Protein AF-0000000076985909 (afdb_homodimer)

Solvent-accessible surface area (backbone atoms only — not comparable to full-atom values): 60483 Å² total; per-residue (Å²): 131,78,73,65,60,57,54,54,50,49,49,48,48,51,49,50,48,49,51,49,45,43,64,64,43,37,60,53,48,48,43,60,68,65,44,55,66,66,71,68,70,67,50,68,49,54,50,56,46,47,65,67,46,55,80,47,46,66,40,36,75,70,34,42,27,47,76,43,48,79,86,57,86,84,45,70,52,49,67,40,28,26,24,49,37,30,37,44,70,62,96,73,33,43,33,20,27,54,47,96,72,29,57,70,41,79,42,61,35,24,80,62,72,45,80,42,58,71,84,54,58,65,68,44,53,38,37,37,39,32,56,46,44,52,39,35,35,39,41,35,21,32,33,45,94,94,39,62,36,40,35,44,33,40,38,33,35,32,44,42,53,52,46,32,36,40,41,39,41,37,40,40,33,72,43,93,52,67,45,60,31,40,40,48,60,61,36,57,74,76,24,87,71,47,45,79,44,79,42,78,43,80,46,91,90,38,80,40,54,28,36,39,33,41,33,66,48,83,50,96,86,51,36,31,30,36,14,35,25,29,49,63,77,60,60,58,47,76,31,49,47,63,30,66,42,74,47,83,40,47,34,13,51,31,70,47,83,38,84,81,43,71,66,54,49,51,52,32,43,49,49,11,45,50,52,40,46,55,58,68,61,39,58,69,67,56,56,50,47,54,30,26,50,52,29,40,58,64,55,63,41,48,76,47,53,56,77,47,54,28,85,89,50,85,36,48,55,61,52,42,50,49,50,44,52,39,40,22,32,23,35,39,53,78,61,27,70,86,53,52,65,71,58,47,52,50,34,51,53,34,48,43,46,48,74,35,28,28,68,56,72,39,47,82,77,30,66,79,59,56,77,76,38,53,43,70,68,51,42,52,49,30,39,38,41,46,53,46,25,43,40,72,29,41,24,50,64,18,34,68,27,22,26,62,21,42,51,52,49,50,56,28,27,52,43,10,26,24,32,55,91,74,30,40,30,34,48,45,50,72,87,72,46,72,54,34,35,35,40,37,51,44,74,75,30,79,79,20,26,34,33,41,33,36,45,55,44,96,75,37,31,46,35,36,34,40,28,38,73,42,69,83,67,63,36,31,35,28,39,34,64,30,81,58,79,70,40,75,56,38,78,50,80,42,80,40,65,41,34,39,40,44,62,78,59,37,28,32,38,39,28,64,45,66,67,57,53,62,52,42,32,73,40,52,68,60,82,43,76,41,72,46,71,54,55,56,65,42,62,48,22,16,29,74,67,41,37,56,70,51,87,63,47,73,66,46,59,51,45,48,54,49,49,52,51,50,48,51,52,50,50,47,49,51,50,49,49,52,55,56,51,55,59,57,57,71,74,103,132,77,72,66,59,57,55,54,50,49,48,47,50,50,49,49,49,50,52,49,44,44,63,63,44,38,61,53,48,49,43,59,67,64,44,55,65,65,73,67,71,66,49,69,49,54,49,56,46,48,65,67,45,55,79,46,47,65,39,37,73,69,32,43,26,48,77,44,49,79,85,57,85,82,43,70,52,50,66,40,28,26,25,48,36,31,36,43,70,60,97,71,33,44,32,18,28,54,47,97,71,29,57,69,41,79,42,62,34,24,78,62,73,44,80,44,59,70,85,54,58,63,69,44,52,36,38,36,40,31,54,48,45,51,39,35,37,38,40,36,22,32,33,46,93,95,36,64,37,40,36,43,35,39,39,32,37,31,43,44,53,52,44,31,37,41,41,39,39,37,40,38,33,75,43,93,52,67,44,62,31,39,41,49,62,60,36,58,73,75,24,86,72,45,45,79,42,81,43,78,42,80,46,92,89,36,82,40,56,26,37,39,34,38,33,66,48,85,52,97,85,50,36,31,31,36,15,36,25,27,49,62,75,61,60,57,46,78,32,50,46,62,31,65,43,73,47,82,39,46,34,14,51,32,71,47,82,39,84,81,42,73,67,55,50,51,52,30,42,50,51,11,46,50,51,39,47,55,58,69,60,39,56,67,66,58,54,50,48,54,30,27,49,52,28,38,59,64,53,63,39,48,75,46,52,54,75,46,54,28,86,90,50,86,38,49,53,61,52,40,51,49,50,44,55,40,40,22,32,23,34,41,54,80,61,27,69,85,55,53,66,71,57,45,52,49,34,51,52,33,48,43,46,49,74,37,29,27,67,57,72,38,48,80,74,30,65,79,61,56,78,76,39,53,44,69,68,51,42,50,50,29,39,38,43,45,53,47,26,43,41,71,29,42,24,48,64,18,35,68,27,22,26,61,20,43,51,52,47,51,55,27,27,51,44,8,26,24,31,55,91,73,32,39,30,34,48,46,51,72,87,72,44,73,54,34,36,36,40,37,52,44,75,77,29,78,79,19,27,35,32,42,34,34,46,55,45,96,76,38,31,47,34,35,34,41,28,37,73,43,68,82,69,63,36,32,35,27,38,34,64,32,81,57,79,70,40,76,58,37,76,52,79,41,79,40,63,41,34,40,40,42,62,78,60,38,29,31,38,37,27,63,45,64,68,59,54,62,51,41,33,73,39,51,67,60,81,43,78,44,71,47,72,55,53,57,66,43,62,47,24,15,29,73,66,40,35,56,70,52,87,64,48,73,63,46,58,51,46,48,54,48,49,52,51,49,48,50,51,49,49,48,48,50,50,49,48,52,55,55,50,56,59,56,55,73,73,102

Foldseek 3Di:
DVPCVVVVVVVVVVVVVVVVCCVVCVVVVCCVVVVPVPVPPPDLQNVLACVVCVVCVVCVVVLQKDKDWLVPQQAAFAKAFAQAWIFTPDPQTWIFGDDDQFRDHTDLFGDDKDKAFPPWDDKTKMWMCRQLQRKIKIWMWTDDPNDTKIKIKIWYQFQQARQKIKIKIKIFAQAQFKTKMFMDGCGCVVPPFKDWDWDWDQAPNDTFIKIWIWGWDDDPPWIKIKIKIKTDDDGMDMAGHRGMDMDMIMMGIDMDTHDDDPVVRVVRNVVRVVSRSVCVNDDVVVSSVLRSVVSNVLPQWDKAWDFFLAPPQDHDNQVSSLLSLLSSSKHQQLSHPPDDPVVNVVLQVLLQPQQWAAQDAACSPPPQLGDSNSDPVSSRSNSSVLVVNLCVRRRVSQCVNISSSSSLSNLCSNQVWTDDPFKIFRQHAQLPLQIKMWGWFRRNGPSWGKIKIWDQDPQQFIKIKIATDDDPAWKWKAFPLRPDQIDIHYRDIDIDFAKAFVVGDTGMMMGRDRVVSVVVSVVDDTDDMGGDDHDDPQVNQCGVPVGRPHPPPPVVVVVVVVVVVVVVVVVVVVVVCVVVVVVVVVVD/DVPCVVVVVVVVVVVVVVVVCCVVCVVVVCCVVVVPVPVCPPDLQNVLACVVCVVCVVCVVVLQKDKDWVVPQQAAFAKAFAQAWIFTPDPQTWIFGDDDQFRDHTDLFGQDKDKAFPPWDDKTKMWMCRQLQRKIKIWMWTDDPNDTKIKIKIWYQFQQARQKIKIKIKIFAQAQFKTKMFMDGCGCVVPPFKDWDWDWDQAPNDTFIKIWIWGWDDDPPWIKIKIKIKTDDDGMDMAGHRGMDMDMIMMGMDMDTHDDDPVVRVVRNVVSVVSSNVCVNDDVVVSSVLRSVVSNVLPQWDKAWDFFLAPPQDHDNQVSSLLSLLSSSKHQQLSHPPDDPVVNVVLQVLLQPQQWAAQDAACSPPPQLGDSNSDPVSSRSNSSVLVVNLCVRRRVSQCVNISSSSSLSNLCSNQVWTDDPFKIFRQHAQLPLQIKMWGWFRRNGPNWGKIKIWDQDPQQFIKIKIATDDDPAWKWKAFPLRPDQIDIHYRDIDIDFAKAFVVGDTGMMMGRDRVVSVVVSVVDDTDDMGGDDHDDPQVNQCTVPVGSPHPPPVVNVVVVVVVVVVVVVVVVVVVVCVVVVVVVVVVD

pLDDT: mean 88.29, std 13.83, range [25.58, 98.56]

Organism: Strigamia maritima (NCBI:txid126957)

Secondary structure (DSSP, 8-state):
--TTHHHHHHHHHHHHHHHHHHHHHHHHHHHHHH---------HHHHHHHHHHHHHHHHHHTTSEEEEETT-TTSPPPEEE-SSEEEE-SSS--EEEEETTEEEEEES-B---EEEETT---EEEEEEEETTTTEEEEEEEEEETTEEEEEEEEEEE-SSSTTEEEEEEEEEE-SSS-EEEEEE--BTTT-TT-EEEEEEEEETTEEEEEEEEEEEEE-SS-EEEEEEEEEPPPSEEEE-TTEEEEEEEEEEEEEEES---HHHHHHHHHHHHHHHHHHHHS-HHHHHHHHHHHHHHHTSSEEEE----STT---HHHHHHHHHHHHHTS--GGG-TTS-HHHHHHHHHHHT--TT---SS-GGG-GGG-----SHHHHHHHHHHHHHHHIIIIIHHHHTTTHHHHHHHHHHHHTTEEEETTEEEE---GGG--S-EEEEEEEEETTEEEEEEEEE-TTS-EEEEEEE-S-SS--EEEEGGG-SPPEE--SSPEEEE-EEEES---SEEEES-HHHHHHHHHH---SEEEEPPPPPHHHHHHHHHSSSSTT--HHHHHHHHHHHHHHHHHHHHHHHHHHHHHHHHTT-/--TTHHHHHHHHHHHHHHHHHHHHHHHHHHHHHH---------HHHHHHHHHHHHHHHHHHTTSEEEEETT-TTSPPPEEE-SSEEEE-SSS--EEEEETTEEEEEES-B---EEEETT---EEEEEEEETTTTEEEEEEEEEETTEEEEEEEEEEE-SSSTTEEEEEEEEEE-SSS-EEEEEE--BTTT-TT-EEEEEEEEETTEEEEEEEEEEEEE-SS-EEEEEEEEEPPPSEEEE-TTEEEEEEEEEEEEEEES---HHHHHHHHHHHHHHHHHHHHS-HHHHHHHHHHHHHHHTSSEEEE----STT---HHHHHHHHHHHHHTS--GGG-TTS-HHHHHHHHHHHT--TT---SS-GGG-GGG-----SHHHHHHHHHHHHHHHIIIIIHHHHTTTHHHHHHHHHHHHTTEEEETTEEEE---GGG--S-EEEEEEEEETTEEEEEEEEE-TTS-EEEEEEEEE-SS--EEEEGGG-SPPEE--SSPEEEE-EEEES---SEEEES-HHHHHHHHHH---SEEEEPPPPPHHHHHHHHHSSSS-S--HHHHHHHHHHHHHHHHHHHHHHHHHHHHHHHHTT-

Sequence (1176 aa):
MYCNNKSYRKAFFTLLIFLIIFFYLGPWFLRYTFNTATTFQIDPLERCLNNHLNVFLSDERNFDAYITKLDTKNGFLPYIGNGLIGFAVDADPALFVTSRRVLSTHVPFRPAVFVEVDGAGESASAVVMHYTSGVVHKFECVSKRRSSIDISISYYAHRILPSIYVQDIKIINPLGEDIDVDLSQSGAKYWPDATVAVHELHVNNIVQKVDLIYGTVKMQRENMAFSIAQTKVPKSLSVKAQSSNSLHIVTSVHFVEGNSNERVKEELTMAATMDLERALGVNYRKFREDHVKVWNQLWSPGVSISYSKAIDALNGDKINATLYYLLSNSRTLLAEVDLEEARRSQLIAQFNDPDKCYAGHHTLQASKLWSDLNTLDEILRVTSMWKLTLEKQGCHTMMQAGADGVLQAALLSFGAFKFSGHHLEFGMQPKDLHRDYLFRRISYGNSTHLNISVVVGEDNKAALYAVLDRSDRNYYACDGGCLDPPIQLSQEKVVLPVKRTDPPTAVLYITSNKQHMIELKDAIHFHEIVEAPAHEHHVIALHRHGHHFGGLPTIFWVSISFLVAVFHLFLFKLIYNEYCAYQGRYRMMYCNNKSYRKAFFTLLIFLIIFFYLGPWFLRYTFNTATTFQIDPLERCLNNHLNVFLSDERNFDAYITKLDTKNGFLPYIGNGLIGFAVDADPALFVTSRRVLSTHVPFRPAVFVEVDGAGESASAVVMHYTSGVVHKFECVSKRRSSIDISISYYAHRILPSIYVQDIKIINPLGEDIDVDLSQSGAKYWPDATVAVHELHVNNIVQKVDLIYGTVKMQRENMAFSIAQTKVPKSLSVKAQSSNSLHIVTSVHFVEGNSNERVKEELTMAATMDLERALGVNYRKFREDHVKVWNQLWSPGVSISYSKAIDALNGDKINATLYYLLSNSRTLLAEVDLEEARRSQLIAQFNDPDKCYAGHHTLQASKLWSDLNTLDEILRVTSMWKLTLEKQGCHTMMQAGADGVLQAALLSFGAFKFSGHHLEFGMQPKDLHRDYLFRRISYGNSTHLNISVVVGEDNKAALYAVLDRSDRNYYACDGGCLDPPIQLSQEKVVLPVKRTDPPTAVLYITSNKQHMIELKDAIHFHEIVEAPAHEHHVIALHRHGHHFGGLPTIFWVSISFLVAVFHLFLFKLIYNEYCAYQGRYRM

InterPro domains:
  IPR018795 Uncharacterized protein KIAA2013-like [PF10222] (6-582)
  IPR018795 Uncharacterized protein KIAA2013-like [PTHR31386] (6-581)

Structure (mmCIF, N/CA/C/O backbone):
data_AF-0000000076985909-model_v1
#
loop_
_entity.id
_entity.type
_entity.pdbx_description
1 polymer 'Uncharacterized protein'
#
loop_
_atom_site.group_PDB
_atom_site.id
_atom_site.type_symbol
_atom_site.label_atom_id
_atom_site.label_alt_id
_atom_site.label_comp_id
_atom_site.label_asym_id
_atom_site.label_entity_id
_atom_site.label_seq_id
_atom_site.pdbx_PDB_ins_code
_atom_site.Cartn_x
_atom_site.Cartn_y
_atom_site.Cartn_z
_atom_site.occupancy
_atom_site.B_iso_or_equiv
_atom_site.auth_seq_id
_atom_site.auth_comp_id
_atom_site.auth_asym_id
_atom_site.auth_atom_id
_atom_site.pdbx_PDB_model_num
ATOM 1 N N . MET A 1 1 ? -21.25 -65.812 56.094 1 26.28 1 MET A N 1
ATOM 2 C CA . MET A 1 1 ? -21.469 -65.438 54.688 1 26.28 1 MET A CA 1
ATOM 3 C C . MET A 1 1 ? -20.266 -64.688 54.156 1 26.28 1 MET A C 1
ATOM 5 O O . MET A 1 1 ? -20.359 -64.062 53.094 1 26.28 1 MET A O 1
ATOM 9 N N . TYR A 1 2 ? -19.188 -64.562 55 1 37.19 2 TYR A N 1
ATOM 10 C CA . TYR A 1 2 ? -17.906 -63.906 54.75 1 37.19 2 TYR A CA 1
ATOM 11 C C . TYR A 1 2 ? -17.094 -64.625 53.688 1 37.19 2 TYR A C 1
ATOM 13 O O . TYR A 1 2 ? -16.016 -64.188 53.312 1 37.19 2 TYR A O 1
ATOM 21 N N . CYS A 1 3 ? -17.422 -65.938 53.469 1 40.62 3 CYS A N 1
ATOM 22 C CA . CYS A 1 3 ? -16.5 -66.812 52.75 1 40.62 3 CYS A CA 1
ATOM 23 C C . CYS A 1 3 ? -16.5 -66.5 51.281 1 40.62 3 CYS A C 1
ATOM 25 O O . CYS A 1 3 ? -15.656 -67 50.531 1 40.62 3 CYS A O 1
ATOM 27 N N . ASN A 1 4 ? -17.672 -66.125 50.688 1 42.91 4 ASN A N 1
ATOM 28 C CA . ASN A 1 4 ? -17.859 -66.125 49.25 1 42.91 4 ASN A CA 1
ATOM 29 C C . ASN A 1 4 ? -17.188 -64.938 48.562 1 42.91 4 ASN A C 1
ATOM 31 O O . ASN A 1 4 ? -17.391 -64.688 47.375 1 42.91 4 ASN A O 1
ATOM 35 N N . ASN A 1 5 ? -16.734 -63.938 49.438 1 48.22 5 ASN A N 1
ATOM 36 C CA . ASN A 1 5 ? -16.266 -62.688 48.844 1 48.22 5 ASN A CA 1
ATOM 37 C C . ASN A 1 5 ? -14.898 -62.875 48.188 1 48.22 5 ASN A C 1
ATOM 39 O O . ASN A 1 5 ? -14.43 -62 47.469 1 48.22 5 ASN A O 1
ATOM 43 N N . LYS A 1 6 ? -14.148 -64.062 48.625 1 56.69 6 LYS A N 1
ATOM 44 C CA . LYS A 1 6 ? -12.805 -64.312 48.094 1 56.69 6 LYS A CA 1
ATOM 45 C C . LYS A 1 6 ? -12.867 -64.75 46.625 1 56.69 6 LYS A C 1
ATOM 47 O O . LYS A 1 6 ? -11.977 -64.375 45.844 1 56.69 6 LYS A O 1
ATOM 52 N N . SER A 1 7 ? -14.031 -65.375 46.406 1 57.41 7 SER A N 1
ATOM 53 C CA . SER A 1 7 ? -14.133 -65.938 45.062 1 57.41 7 SER A CA 1
ATOM 54 C C . SER A 1 7 ? -14.352 -64.875 44.031 1 57.41 7 SER A C 1
ATOM 56 O O . SER A 1 7 ? -13.773 -64.938 42.938 1 57.41 7 SER A O 1
ATOM 58 N N . TYR A 1 8 ? -15.102 -63.875 44.469 1 61.75 8 TYR A N 1
ATOM 59 C CA . TYR A 1 8 ? -15.43 -62.812 43.5 1 61.75 8 TYR A CA 1
ATOM 60 C C . TYR A 1 8 ? -14.219 -61.938 43.25 1 61.75 8 TYR A C 1
ATOM 62 O O . TYR A 1 8 ? -13.992 -61.469 42.125 1 61.75 8 TYR A O 1
ATOM 70 N N . ARG A 1 9 ? -13.352 -61.719 44.312 1 60.72 9 ARG A N 1
ATOM 71 C CA . ARG A 1 9 ? -12.141 -60.906 44.156 1 60.72 9 ARG A CA 1
ATOM 72 C C . ARG A 1 9 ? -11.117 -61.625 43.281 1 60.72 9 ARG A C 1
ATOM 74 O O . ARG A 1 9 ? -10.484 -60.969 42.438 1 60.72 9 ARG A O 1
ATOM 81 N N . LYS A 1 10 ? -10.992 -63 43.625 1 64.69 10 LYS A N 1
ATOM 82 C CA . LYS A 1 10 ? -10.055 -63.781 42.812 1 64.69 10 LYS A CA 1
ATOM 83 C C . LYS A 1 10 ? -10.492 -63.844 41.375 1 64.69 10 LYS A C 1
ATOM 85 O O . LYS A 1 10 ? -9.664 -63.75 40.469 1 64.69 10 LYS A O 1
ATOM 90 N N . ALA A 1 11 ? -11.844 -64 41.25 1 66.19 11 ALA A N 1
ATOM 91 C CA . ALA A 1 11 ? -12.398 -64 39.906 1 66.19 11 ALA A CA 1
ATOM 92 C C . ALA A 1 11 ? -12.203 -62.656 39.219 1 66.19 11 ALA A C 1
ATOM 94 O O . ALA A 1 11 ? -11.859 -62.594 38.031 1 66.19 11 ALA A O 1
ATOM 95 N N . PHE A 1 12 ? -12.383 -61.656 40.062 1 69 12 PHE A N 1
ATOM 96 C CA . PHE A 1 12 ? -12.164 -60.312 39.562 1 69 12 PHE A CA 1
ATOM 97 C C . PHE A 1 12 ? -10.703 -60.094 39.188 1 69 12 PHE A C 1
ATOM 99 O O . PHE A 1 12 ? -10.398 -59.531 38.125 1 69 12 PHE A O 1
ATOM 106 N N . PHE A 1 13 ? -9.805 -60.625 40.062 1 72.38 13 PHE A N 1
ATOM 107 C CA . PHE A 1 13 ? -8.375 -60.5 39.812 1 72.38 13 PHE A CA 1
ATOM 108 C C . PHE A 1 13 ? -7.934 -61.344 38.625 1 72.38 13 PHE A C 1
ATOM 110 O O . PHE A 1 13 ? -7.121 -60.906 37.812 1 72.38 13 PHE A O 1
ATOM 117 N N . THR A 1 14 ? -8.484 -62.562 38.531 1 73.75 14 THR A N 1
ATOM 118 C CA . THR A 1 14 ? -8.18 -63.438 37.406 1 73.75 14 THR A CA 1
ATOM 119 C C . THR A 1 14 ? -8.719 -62.844 36.094 1 73.75 14 THR A C 1
ATOM 121 O O . THR A 1 14 ? -8.062 -62.906 35.062 1 73.75 14 THR A O 1
ATOM 124 N N . LEU A 1 15 ? -9.945 -62.25 36.188 1 70.75 15 LEU A N 1
ATOM 125 C CA . LEU A 1 15 ? -10.523 -61.562 35.031 1 70.75 15 LEU A CA 1
ATOM 126 C C . LEU A 1 15 ? -9.711 -60.344 34.656 1 70.75 15 LEU A C 1
ATOM 128 O O . LEU A 1 15 ? -9.484 -60.094 33.469 1 70.75 15 LEU A O 1
ATOM 132 N N . LEU A 1 16 ? -9.234 -59.656 35.719 1 70.12 16 LEU A N 1
ATOM 133 C CA . LEU A 1 16 ? -8.383 -58.469 35.5 1 70.12 16 LEU A CA 1
ATOM 134 C C . LEU A 1 16 ? -7.062 -58.875 34.844 1 70.12 16 LEU A C 1
ATOM 136 O O . LEU A 1 16 ? -6.586 -58.219 33.938 1 70.12 16 LEU A O 1
ATOM 140 N N . ILE A 1 17 ? -6.453 -60.031 35.312 1 71.62 17 ILE A N 1
ATOM 141 C CA . ILE A 1 17 ? -5.211 -60.531 34.75 1 71.62 17 ILE A CA 1
ATOM 142 C C . ILE A 1 17 ? -5.449 -61 33.312 1 71.62 17 ILE A C 1
ATOM 144 O O . ILE A 1 17 ? -4.637 -60.75 32.438 1 71.62 17 ILE A O 1
ATOM 148 N N . PHE A 1 18 ? -6.57 -61.688 33.062 1 70.69 18 PHE A N 1
ATOM 149 C CA . PHE A 1 18 ? -6.93 -62.156 31.719 1 70.69 18 PHE A CA 1
ATOM 150 C C . PHE A 1 18 ? -7.133 -60.969 30.766 1 70.69 18 PHE A C 1
ATOM 152 O O . PHE A 1 18 ? -6.688 -61 29.625 1 70.69 18 PHE A O 1
ATOM 159 N N . LEU A 1 19 ? -7.789 -59.906 31.234 1 67.75 19 LEU A N 1
ATOM 160 C CA . LEU A 1 19 ? -8.008 -58.719 30.438 1 67.75 19 LEU A CA 1
ATOM 161 C C . LEU A 1 19 ? -6.684 -58 30.156 1 67.75 19 LEU A C 1
ATOM 163 O O . LEU A 1 19 ? -6.465 -57.5 29.047 1 67.75 19 LEU A O 1
ATOM 167 N N . ILE A 1 20 ? -5.766 -58.031 31.172 1 68.12 20 ILE A N 1
ATOM 168 C CA . ILE A 1 20 ? -4.438 -57.438 31.016 1 68.12 20 ILE A CA 1
ATOM 169 C C . ILE A 1 20 ? -3.627 -58.281 30.016 1 68.12 20 ILE A C 1
ATOM 171 O O . ILE A 1 20 ? -2.967 -57.719 29.141 1 68.12 20 ILE A O 1
ATOM 175 N N . ILE A 1 21 ? -3.635 -59.594 30.156 1 69 21 ILE A N 1
ATOM 176 C CA . ILE A 1 21 ? -2.939 -60.5 29.234 1 69 21 ILE A CA 1
ATOM 177 C C . ILE A 1 21 ? -3.521 -60.344 27.828 1 69 21 ILE A C 1
ATOM 179 O O . ILE A 1 21 ? -2.779 -60.25 26.859 1 69 21 ILE A O 1
ATOM 183 N N . PHE A 1 22 ? -4.82 -60.344 27.719 1 66.38 22 PHE A N 1
ATOM 184 C CA . PHE A 1 22 ? -5.496 -60.156 26.438 1 66.38 22 PHE A CA 1
ATOM 185 C C . PHE A 1 22 ? -5.152 -58.812 25.812 1 66.38 22 PHE A C 1
ATOM 187 O O . PHE A 1 22 ? -4.965 -58.688 24.609 1 66.38 22 PHE A O 1
ATOM 194 N N . PHE A 1 23 ? -5.109 -57.781 26.656 1 63.06 23 PHE A N 1
ATOM 195 C CA . PHE A 1 23 ? -4.746 -56.438 26.203 1 63.06 23 PHE A CA 1
ATOM 196 C C . PHE A 1 23 ? -3.285 -56.406 25.766 1 63.06 23 PHE A C 1
ATOM 198 O O . PHE A 1 23 ? -2.945 -55.75 24.781 1 63.06 23 PHE A O 1
ATOM 205 N N . TYR A 1 24 ? -2.381 -57.094 26.547 1 61.09 24 TYR A N 1
ATOM 206 C CA . TYR A 1 24 ? -0.959 -57.094 26.219 1 61.09 24 TYR A CA 1
ATOM 207 C C . TYR A 1 24 ? -0.648 -58.094 25.125 1 61.09 24 TYR A C 1
ATOM 209 O O . TYR A 1 24 ? 0.183 -57.844 24.25 1 61.09 24 TYR A O 1
ATOM 217 N N . LEU A 1 25 ? -1.228 -59.312 25.234 1 60.12 25 LEU A N 1
ATOM 218 C CA . LEU A 1 25 ? -0.905 -60.375 24.266 1 60.12 25 LEU A CA 1
ATOM 219 C C . LEU A 1 25 ? -1.84 -60.312 23.062 1 60.12 25 LEU A C 1
ATOM 221 O O . LEU A 1 25 ? -1.594 -60.969 22.047 1 60.12 25 LEU A O 1
ATOM 225 N N . GLY A 1 26 ? -3.02 -59.688 23.203 1 57.09 26 GLY A N 1
ATOM 226 C CA . GLY A 1 26 ? -3.992 -59.531 22.141 1 57.09 26 GLY A CA 1
ATOM 227 C C . GLY A 1 26 ? -3.393 -59 20.844 1 57.09 26 GLY A C 1
ATOM 228 O O . GLY A 1 26 ? -3.516 -59.625 19.797 1 57.09 26 GLY A O 1
ATOM 229 N N . PRO A 1 27 ? -2.744 -57.812 21.031 1 59.5 27 PRO A N 1
ATOM 230 C CA . PRO A 1 27 ? -2.148 -57.281 19.797 1 59.5 27 PRO A CA 1
ATOM 231 C C . PRO A 1 27 ? -1.062 -58.219 19.25 1 59.5 27 PRO A C 1
ATOM 233 O O . PRO A 1 27 ? -0.943 -58.375 18.031 1 59.5 27 PRO A O 1
ATOM 236 N N . TRP A 1 28 ? -0.291 -58.875 20.094 1 55.84 28 TRP A N 1
ATOM 237 C CA . TRP A 1 28 ? 0.735 -59.812 19.656 1 55.84 28 TRP A CA 1
ATOM 238 C C . TRP A 1 28 ? 0.107 -61.031 19 1 55.84 28 TRP A C 1
ATOM 240 O O . TRP A 1 28 ? 0.572 -61.469 17.953 1 55.84 28 TRP A O 1
ATOM 250 N N . PHE A 1 29 ? -0.969 -61.594 19.562 1 55.69 29 PHE A N 1
ATOM 251 C CA . PHE A 1 29 ? -1.668 -62.75 19 1 55.69 29 PHE A CA 1
ATOM 252 C C . PHE A 1 29 ? -2.355 -62.375 17.688 1 55.69 29 PHE A C 1
ATOM 254 O O . PHE A 1 29 ? -2.316 -63.125 16.719 1 55.69 29 PHE A O 1
ATOM 261 N N . LEU A 1 30 ? -2.992 -61.219 17.656 1 55.16 30 LEU A N 1
ATOM 262 C CA . LEU A 1 30 ? -3.596 -60.781 16.391 1 55.16 30 LEU A CA 1
ATOM 263 C C . LEU A 1 30 ? -2.529 -60.531 15.336 1 55.16 30 LEU A C 1
ATOM 265 O O . LEU A 1 30 ? -2.717 -60.875 14.164 1 55.16 30 LEU A O 1
ATOM 269 N N . ARG A 1 31 ? -1.439 -59.875 15.711 1 56.53 31 ARG A N 1
ATOM 270 C CA . ARG A 1 31 ? -0.327 -59.719 14.781 1 56.53 31 ARG A CA 1
ATOM 271 C C . ARG A 1 31 ? 0.202 -61.094 14.328 1 56.53 31 ARG A C 1
ATOM 273 O O . ARG A 1 31 ? 0.543 -61.25 13.156 1 56.53 31 ARG A O 1
ATOM 280 N N . TYR A 1 32 ? 0.362 -61.938 15.391 1 50.69 32 TYR A N 1
ATOM 281 C CA . TYR A 1 32 ? 0.915 -63.25 15.102 1 50.69 32 TYR A CA 1
ATOM 282 C C . TYR A 1 32 ? -0.017 -64.062 14.195 1 50.69 32 TYR A C 1
ATOM 284 O O . TYR A 1 32 ? 0.438 -64.75 13.273 1 50.69 32 TYR A O 1
ATOM 292 N N . THR A 1 33 ? -1.309 -64.188 14.539 1 49.94 33 THR A N 1
ATOM 293 C CA . THR A 1 33 ? -2.248 -64.938 13.711 1 49.94 33 THR A CA 1
ATOM 294 C C . THR A 1 33 ? -2.521 -64.188 12.406 1 49.94 33 THR A C 1
ATOM 296 O O . THR A 1 33 ? -2.719 -64.812 11.359 1 49.94 33 THR A O 1
ATOM 299 N N . PHE A 1 34 ? -2.834 -62.906 12.609 1 48.44 34 PHE A N 1
ATOM 300 C CA . PHE A 1 34 ? -3.18 -62.188 11.398 1 48.44 34 PHE A CA 1
ATOM 301 C C . PHE A 1 34 ? -1.927 -61.656 10.695 1 48.44 34 PHE A C 1
ATOM 303 O O . PHE A 1 34 ? -2.014 -61.031 9.641 1 48.44 34 PHE A O 1
ATOM 310 N N . ASN A 1 35 ? -0.834 -61.625 11.469 1 42.12 35 ASN A N 1
ATOM 311 C CA . ASN A 1 35 ? 0.361 -61.25 10.711 1 42.12 35 ASN A CA 1
ATOM 312 C C . ASN A 1 35 ? 0.741 -62.344 9.711 1 42.12 35 ASN A C 1
ATOM 314 O O . ASN A 1 35 ? 1.762 -63 9.883 1 42.12 35 ASN A O 1
ATOM 318 N N . THR A 1 36 ? -0.24 -63.344 9.508 1 38.94 36 THR A N 1
ATOM 319 C CA . THR A 1 36 ? 0.196 -64.062 8.305 1 38.94 36 THR A CA 1
ATOM 320 C C . THR A 1 36 ? 0.809 -63.062 7.305 1 38.94 36 THR A C 1
ATOM 322 O O . THR A 1 36 ? 0.158 -62.125 6.887 1 38.94 36 THR A O 1
ATOM 325 N N . ALA A 1 37 ? 1.99 -62.844 7.449 1 42.06 37 ALA A N 1
ATOM 326 C CA . ALA A 1 37 ? 2.816 -62.25 6.402 1 42.06 37 ALA A CA 1
ATOM 327 C C . ALA A 1 37 ? 2.373 -62.719 5.02 1 42.06 37 ALA A C 1
ATOM 329 O O . ALA A 1 37 ? 2.572 -63.875 4.656 1 42.06 37 ALA A O 1
ATOM 330 N N . THR A 1 38 ? 1.118 -62.656 4.688 1 37.47 38 THR A N 1
ATOM 331 C CA . THR A 1 38 ? 1.056 -62.812 3.234 1 37.47 38 THR A CA 1
ATOM 332 C C . THR A 1 38 ? 2.334 -62.281 2.588 1 37.47 38 THR A C 1
ATOM 334 O O . THR A 1 38 ? 2.734 -61.125 2.824 1 37.47 38 THR A O 1
ATOM 337 N N . THR A 1 39 ? 3.375 -63 2.639 1 39.06 39 THR A N 1
ATOM 338 C CA . THR A 1 39 ? 4.367 -62.719 1.616 1 39.06 39 THR A CA 1
ATOM 339 C C . THR A 1 39 ? 3.719 -62.031 0.415 1 39.06 39 THR A C 1
ATOM 341 O O . THR A 1 39 ? 2.955 -62.656 -0.322 1 39.06 39 THR A O 1
ATOM 344 N N . PHE A 1 40 ? 3.074 -61 0.534 1 41.47 40 PHE A N 1
ATOM 345 C CA . PHE A 1 40 ? 2.615 -60.219 -0.615 1 41.47 40 PHE A CA 1
ATOM 346 C C . PHE A 1 40 ? 3.549 -60.406 -1.804 1 41.47 40 PHE A C 1
ATOM 348 O O . PHE A 1 40 ? 4.711 -60 -1.761 1 41.47 40 PHE A O 1
ATOM 355 N N . GLN A 1 41 ? 3.73 -61.562 -2.34 1 47.81 41 GLN A N 1
ATOM 356 C CA . GLN A 1 41 ? 4.27 -61.594 -3.697 1 47.81 41 GLN A CA 1
ATOM 357 C C . GLN A 1 41 ? 3.914 -60.281 -4.441 1 47.81 41 GLN A C 1
ATOM 359 O O . GLN A 1 41 ? 2.74 -60.031 -4.711 1 47.81 41 GLN A O 1
ATOM 364 N N . ILE A 1 42 ? 4.621 -59.344 -4.195 1 59.22 42 ILE A N 1
ATOM 365 C CA . ILE A 1 42 ? 4.426 -58.125 -4.957 1 59.22 42 ILE A CA 1
ATOM 366 C C . ILE A 1 42 ? 4.105 -58.469 -6.414 1 59.22 42 ILE A C 1
ATOM 368 O O . ILE A 1 42 ? 4.859 -59.188 -7.07 1 59.22 42 ILE A O 1
ATOM 372 N N . ASP A 1 43 ? 2.883 -58.375 -6.805 1 75 43 ASP A N 1
ATOM 373 C CA . ASP A 1 43 ? 2.465 -58.5 -8.195 1 75 43 ASP A CA 1
ATOM 374 C C . ASP A 1 43 ? 3.533 -57.938 -9.133 1 75 43 ASP A C 1
ATOM 376 O O . ASP A 1 43 ? 4.164 -56.906 -8.828 1 75 43 ASP A O 1
ATOM 380 N N . PRO A 1 44 ? 4.074 -58.844 -9.938 1 80.69 44 PRO A N 1
ATOM 381 C CA . PRO A 1 44 ? 5.113 -58.375 -10.875 1 80.69 44 PRO A CA 1
ATOM 382 C C . PRO A 1 44 ? 4.805 -57.031 -11.492 1 80.69 44 PRO A C 1
ATOM 384 O O . PRO A 1 44 ? 5.719 -56.219 -11.727 1 80.69 44 PRO A O 1
ATOM 387 N N . LEU A 1 45 ? 3.609 -56.781 -11.711 1 86.75 45 LEU A N 1
ATOM 388 C CA . LEU A 1 45 ? 3.23 -55.469 -12.281 1 86.75 45 LEU A CA 1
ATOM 389 C C . LEU A 1 45 ? 3.502 -54.344 -11.297 1 86.75 45 LEU A C 1
ATOM 391 O O . LEU A 1 45 ? 3.971 -53.281 -11.688 1 86.75 45 LEU A O 1
ATOM 395 N N . GLU A 1 46 ? 3.264 -54.625 -10.062 1 86.19 46 GLU A N 1
ATOM 396 C CA . GLU A 1 46 ? 3.51 -53.625 -9.039 1 86.19 46 GLU A CA 1
ATOM 397 C C . GLU A 1 46 ? 5.008 -53.375 -8.844 1 86.19 46 GLU A C 1
ATOM 399 O O . GLU A 1 46 ? 5.434 -52.25 -8.57 1 86.19 46 GLU A O 1
ATOM 404 N N . ARG A 1 47 ? 5.691 -54.375 -8.961 1 87.62 47 ARG A N 1
ATOM 405 C CA . ARG A 1 47 ? 7.141 -54.219 -8.852 1 87.62 47 ARG A CA 1
ATOM 406 C C . ARG A 1 47 ? 7.695 -53.375 -10 1 87.62 47 ARG A C 1
ATOM 408 O O . ARG A 1 47 ? 8.562 -52.531 -9.789 1 87.62 47 ARG A O 1
ATOM 415 N N . CYS A 1 48 ? 7.234 -53.688 -11.211 1 89.88 48 CYS A N 1
ATOM 416 C CA . CYS A 1 48 ? 7.629 -52.906 -12.367 1 89.88 48 CYS A CA 1
ATOM 417 C C . CYS A 1 48 ? 7.309 -51.406 -12.156 1 89.88 48 CYS A C 1
ATOM 419 O O . CYS A 1 48 ? 8.156 -50.562 -12.391 1 89.88 48 CYS A O 1
ATOM 421 N N . LEU A 1 49 ? 6.16 -51.188 -11.695 1 91.88 49 LEU A N 1
ATOM 422 C CA . LEU A 1 49 ? 5.719 -49.812 -11.492 1 91.88 49 LEU A CA 1
ATOM 423 C C . LEU A 1 49 ? 6.531 -49.156 -10.391 1 91.88 49 LEU A C 1
ATOM 425 O O . LEU A 1 49 ? 6.949 -48 -10.539 1 91.88 49 LEU A O 1
ATOM 429 N N . ASN A 1 50 ? 6.801 -49.781 -9.328 1 91.5 50 ASN A N 1
ATOM 430 C CA . ASN A 1 50 ? 7.543 -49.219 -8.203 1 91.5 50 ASN A CA 1
ATOM 431 C C . ASN A 1 50 ? 8.984 -48.906 -8.586 1 91.5 50 ASN A C 1
ATOM 433 O O . ASN A 1 50 ? 9.57 -47.969 -8.07 1 91.5 50 ASN A O 1
ATOM 437 N N . ASN A 1 51 ? 9.477 -49.656 -9.492 1 91.62 51 ASN A N 1
ATOM 438 C CA . ASN A 1 51 ? 10.836 -49.406 -9.953 1 91.62 51 ASN A CA 1
ATOM 439 C C . ASN A 1 51 ? 10.938 -48.031 -10.617 1 91.62 51 ASN A C 1
ATOM 441 O O . ASN A 1 51 ? 11.953 -47.344 -10.492 1 91.62 51 ASN A O 1
ATOM 445 N N . HIS A 1 52 ? 9.922 -47.688 -11.328 1 93.06 52 HIS A N 1
ATOM 446 C CA . HIS A 1 52 ? 9.898 -46.375 -11.977 1 93.06 52 HIS A CA 1
ATOM 447 C C . HIS A 1 52 ? 9.609 -45.281 -10.977 1 93.06 52 HIS A C 1
ATOM 449 O O . HIS A 1 52 ? 10.156 -44.156 -11.078 1 93.06 52 HIS A O 1
ATOM 455 N N . LEU A 1 53 ? 8.836 -45.531 -10.008 1 95.06 53 LEU A N 1
ATOM 456 C CA . LEU A 1 53 ? 8.328 -44.531 -9.102 1 95.06 53 LEU A CA 1
ATOM 457 C C . LEU A 1 53 ? 9.32 -44.25 -7.984 1 95.06 53 LEU A C 1
ATOM 459 O O . LEU A 1 53 ? 9.258 -43.188 -7.34 1 95.06 53 LEU A O 1
ATOM 463 N N . ASN A 1 54 ? 10.258 -45.062 -7.75 1 94.25 54 ASN A N 1
ATOM 464 C CA . ASN A 1 54 ? 11.195 -44.969 -6.633 1 94.25 54 ASN A CA 1
ATOM 465 C C . ASN A 1 54 ? 12 -43.688 -6.684 1 94.25 54 ASN A C 1
ATOM 467 O O . ASN A 1 54 ? 12.305 -43.094 -5.645 1 94.25 54 ASN A O 1
ATOM 471 N N . VAL A 1 55 ? 12.305 -43.281 -7.855 1 94.5 55 VAL A N 1
ATOM 472 C CA . VAL A 1 55 ? 13.148 -42.094 -8.008 1 94.5 55 VAL A CA 1
ATOM 473 C C . VAL A 1 55 ? 12.383 -40.844 -7.594 1 94.5 55 VAL A C 1
ATOM 475 O O . VAL A 1 55 ? 12.977 -39.812 -7.262 1 94.5 55 VAL A O 1
ATOM 478 N N . PHE A 1 56 ? 11.047 -40.938 -7.551 1 96.62 56 PHE A N 1
ATOM 479 C CA . PHE A 1 56 ? 10.234 -39.75 -7.285 1 96.62 56 PHE A CA 1
ATOM 480 C C . PHE A 1 56 ? 9.695 -39.781 -5.863 1 96.62 56 PHE A C 1
ATOM 482 O O . PHE A 1 56 ? 9.039 -38.812 -5.426 1 96.62 56 PHE A O 1
ATOM 489 N N . LEU A 1 57 ? 9.922 -40.812 -5.129 1 95.38 57 LEU A N 1
ATOM 490 C CA . LEU A 1 57 ? 9.312 -41 -3.812 1 95.38 57 LEU A CA 1
ATOM 491 C C . LEU A 1 57 ? 9.812 -39.938 -2.836 1 95.38 57 LEU A C 1
ATOM 493 O O . LEU A 1 57 ? 9.055 -39.438 -2.008 1 95.38 57 LEU A O 1
ATOM 497 N N . SER A 1 58 ? 11.094 -39.688 -2.934 1 95.25 58 SER A N 1
ATOM 498 C CA . SER A 1 58 ? 11.641 -38.656 -2.068 1 95.25 58 SER A CA 1
ATOM 499 C C . SER A 1 58 ? 10.977 -37.281 -2.332 1 95.25 58 SER A C 1
ATOM 501 O O . SER A 1 58 ? 10.625 -36.562 -1.396 1 95.25 58 SER A O 1
ATOM 503 N N . ASP A 1 59 ? 10.82 -36.938 -3.564 1 96.31 59 ASP A N 1
ATOM 504 C CA . ASP A 1 59 ? 10.18 -35.656 -3.941 1 96.31 59 ASP A CA 1
ATOM 505 C C . ASP A 1 59 ? 8.703 -35.656 -3.539 1 96.31 59 ASP A C 1
ATOM 507 O O . ASP A 1 59 ? 8.156 -34.625 -3.189 1 96.31 59 ASP A O 1
ATOM 511 N N . GLU A 1 60 ? 8.062 -36.812 -3.611 1 95.81 60 GLU A N 1
ATOM 512 C CA . GLU A 1 60 ? 6.672 -36.875 -3.182 1 95.81 60 GLU A CA 1
ATOM 513 C C . GLU A 1 60 ? 6.543 -36.625 -1.682 1 95.81 60 GLU A C 1
ATOM 515 O O . GLU A 1 60 ? 5.613 -35.969 -1.237 1 95.81 60 GLU A O 1
ATOM 520 N N . ARG A 1 61 ? 7.504 -37.156 -0.943 1 93.81 61 ARG A N 1
ATOM 521 C CA . ARG A 1 61 ? 7.496 -36.969 0.505 1 93.81 61 ARG A CA 1
ATOM 522 C C . ARG A 1 61 ? 7.695 -35.5 0.873 1 93.81 61 ARG A C 1
ATOM 524 O O . ARG A 1 61 ? 7.129 -35 1.857 1 93.81 61 ARG A O 1
ATOM 531 N N . ASN A 1 62 ? 8.391 -34.812 0.075 1 93.94 62 ASN A N 1
ATOM 532 C CA . ASN A 1 62 ? 8.648 -33.406 0.318 1 93.94 62 ASN A CA 1
ATOM 533 C C . ASN A 1 62 ? 7.609 -32.531 -0.379 1 93.94 62 ASN A C 1
ATOM 535 O O . ASN A 1 62 ? 7.758 -31.297 -0.419 1 93.94 62 ASN A O 1
ATOM 539 N N . PHE A 1 63 ? 6.605 -33.156 -0.975 1 95.56 63 PHE A N 1
ATOM 540 C CA . PHE A 1 63 ? 5.5 -32.5 -1.651 1 95.56 63 PHE A CA 1
ATOM 541 C C . PHE A 1 63 ? 5.984 -31.75 -2.895 1 95.56 63 PHE A C 1
ATOM 543 O O . PHE A 1 63 ? 5.41 -30.734 -3.289 1 95.56 63 PHE A O 1
ATOM 550 N N . ASP A 1 64 ? 7.086 -32.188 -3.473 1 96.5 64 ASP A N 1
ATOM 551 C CA . ASP A 1 64 ? 7.605 -31.609 -4.707 1 96.5 64 ASP A CA 1
ATOM 552 C C . ASP A 1 64 ? 7.16 -32.438 -5.926 1 96.5 64 ASP A C 1
ATOM 554 O O . ASP A 1 64 ? 7.555 -32.125 -7.055 1 96.5 64 ASP A O 1
ATOM 558 N N . ALA A 1 65 ? 6.422 -33.438 -5.652 1 97.38 65 ALA A N 1
ATOM 559 C CA . ALA A 1 65 ? 5.801 -34.25 -6.691 1 97.38 65 ALA A CA 1
ATOM 560 C C . ALA A 1 65 ? 4.477 -34.844 -6.215 1 97.38 65 ALA A C 1
ATOM 562 O O . ALA A 1 65 ? 4.199 -34.875 -5.012 1 97.38 65 ALA A O 1
ATOM 563 N N . TYR A 1 66 ? 3.678 -35.219 -7.125 1 96.5 66 TYR A N 1
ATOM 564 C CA . TYR A 1 66 ? 2.412 -35.875 -6.84 1 96.5 66 TYR A CA 1
ATOM 565 C C . TYR A 1 66 ? 2.264 -37.125 -7.676 1 96.5 66 TYR A C 1
ATOM 567 O O . TYR A 1 66 ? 2.385 -37.094 -8.898 1 96.5 66 TYR A O 1
ATOM 575 N N . ILE A 1 67 ? 2.096 -38.25 -7.023 1 95.56 67 ILE A N 1
ATOM 576 C CA . ILE A 1 67 ? 1.958 -39.562 -7.691 1 95.56 67 ILE A CA 1
ATOM 577 C C . ILE A 1 67 ? 0.528 -40.062 -7.539 1 95.56 67 ILE A C 1
ATOM 579 O O . ILE A 1 67 ? -0.006 -40.094 -6.43 1 95.56 67 ILE A O 1
ATOM 583 N N . THR A 1 68 ? -0.063 -40.312 -8.578 1 92.06 68 THR A N 1
ATOM 584 C CA . THR A 1 68 ? -1.417 -40.844 -8.539 1 92.06 68 THR A CA 1
ATOM 585 C C . THR A 1 68 ? -1.516 -42.125 -9.367 1 92.06 68 THR A C 1
ATOM 587 O O . THR A 1 68 ? -0.973 -42.188 -10.469 1 92.06 68 THR A O 1
ATOM 590 N N . LYS A 1 69 ? -2.121 -43.062 -8.688 1 83.31 69 LYS A N 1
ATOM 591 C CA . LYS A 1 69 ? -2.42 -44.281 -9.438 1 83.31 69 LYS A CA 1
ATOM 592 C C . LYS A 1 69 ? -3.787 -44.188 -10.109 1 83.31 69 LYS A C 1
ATOM 594 O O . LYS A 1 69 ? -4.703 -43.562 -9.578 1 83.31 69 LYS A O 1
ATOM 599 N N . LEU A 1 70 ? -3.885 -44.188 -11.43 1 65.06 70 LEU A N 1
ATOM 600 C CA . LEU A 1 70 ? -5.031 -43.906 -12.297 1 65.06 70 LEU A CA 1
ATOM 601 C C . LEU A 1 70 ? -6.312 -44.469 -11.68 1 65.06 70 LEU A C 1
ATOM 603 O O . LEU A 1 70 ? -7.402 -43.938 -11.945 1 65.06 70 LEU A O 1
ATOM 607 N N . ASP A 1 71 ? -6.281 -45.344 -10.711 1 61.53 71 ASP A N 1
ATOM 608 C CA . ASP A 1 71 ? -7.535 -45.844 -10.164 1 61.53 71 ASP A CA 1
ATOM 609 C C . ASP A 1 71 ? -8.039 -44.938 -9.039 1 61.53 71 ASP A C 1
ATOM 611 O O . ASP A 1 71 ? -9.148 -45.156 -8.539 1 61.53 71 ASP A O 1
ATOM 615 N N . THR A 1 72 ? -7.254 -43.938 -8.758 1 62.06 72 THR A N 1
ATOM 616 C CA . THR A 1 72 ? -7.672 -43.125 -7.613 1 62.06 72 THR A CA 1
ATOM 617 C C . THR A 1 72 ? -8.406 -41.875 -8.078 1 62.06 72 THR A C 1
ATOM 619 O O . THR A 1 72 ? -7.867 -41.062 -8.859 1 62.06 72 THR A O 1
ATOM 622 N N . LYS A 1 73 ? -9.766 -41.656 -7.949 1 64.19 73 LYS A N 1
ATOM 623 C CA . LYS A 1 73 ? -10.664 -40.625 -8.438 1 64.19 73 LYS A CA 1
ATOM 624 C C . LYS A 1 73 ? -10.469 -39.312 -7.66 1 64.19 73 LYS A C 1
ATOM 626 O O . LYS A 1 73 ? -10.695 -38.219 -8.195 1 64.19 73 LYS A O 1
ATOM 631 N N . ASN A 1 74 ? -9.781 -39.25 -6.578 1 75.44 74 ASN A N 1
ATOM 632 C CA . ASN A 1 74 ? -9.945 -38.062 -5.762 1 75.44 74 ASN A CA 1
ATOM 633 C C . ASN A 1 74 ? -8.617 -37.344 -5.559 1 75.44 74 ASN A C 1
ATOM 635 O O . ASN A 1 74 ? -8.477 -36.531 -4.641 1 75.44 74 ASN A O 1
ATOM 639 N N . GLY A 1 75 ? -7.711 -37.406 -6.52 1 90 75 GLY A N 1
ATOM 640 C CA . GLY A 1 75 ? -6.441 -36.719 -6.34 1 90 75 GLY A CA 1
ATOM 641 C C . GLY A 1 75 ? -6.266 -35.531 -7.285 1 90 75 GLY A C 1
ATOM 642 O O . GLY A 1 75 ? -7.203 -35.156 -7.984 1 90 75 GLY A O 1
ATOM 643 N N . PHE A 1 76 ? -5.129 -34.844 -7.152 1 95.25 76 PHE A N 1
ATOM 644 C CA . PHE A 1 76 ? -4.816 -33.719 -8.023 1 95.25 76 PHE A CA 1
ATOM 645 C C . PHE A 1 76 ? -4.793 -34.156 -9.484 1 95.25 76 PHE A C 1
ATOM 647 O O . PHE A 1 76 ? -4.285 -35.25 -9.805 1 95.25 76 PHE A O 1
ATOM 654 N N . LEU A 1 77 ? -5.398 -33.375 -10.344 1 95.31 77 LEU A N 1
ATOM 655 C CA . LEU A 1 77 ? -5.445 -33.656 -11.773 1 95.31 77 LEU A CA 1
ATOM 656 C C . LEU A 1 77 ? -4.078 -33.438 -12.414 1 95.31 77 LEU A C 1
ATOM 658 O O . LEU A 1 77 ? -3.514 -32.344 -12.32 1 95.31 77 LEU A O 1
ATOM 662 N N . PRO A 1 78 ? -3.504 -34.5 -13.047 1 95.62 78 PRO A N 1
ATOM 663 C CA . PRO A 1 78 ? -2.258 -34.281 -13.781 1 95.62 78 PRO A CA 1
ATOM 664 C C . PRO A 1 78 ? -2.41 -33.25 -14.891 1 95.62 78 PRO A C 1
ATOM 666 O O . PRO A 1 78 ? -3.357 -33.312 -15.672 1 95.62 78 PRO A O 1
ATOM 669 N N . TYR A 1 79 ? -1.514 -32.25 -14.906 1 96.81 79 TYR A N 1
ATOM 670 C CA . TYR A 1 79 ? -1.665 -31.078 -15.75 1 96.81 79 TYR A CA 1
ATOM 671 C C . TYR A 1 79 ? -0.311 -30.594 -16.25 1 96.81 79 TYR A C 1
ATOM 673 O O . TYR A 1 79 ? 0.678 -30.625 -15.508 1 96.81 79 TYR A O 1
ATOM 681 N N . ILE A 1 80 ? -0.261 -30.25 -17.516 1 97.06 80 ILE A N 1
ATOM 682 C CA . ILE A 1 80 ? 0.938 -29.625 -18.047 1 97.06 80 ILE A CA 1
ATOM 683 C C . ILE A 1 80 ? 0.58 -28.266 -18.656 1 97.06 80 ILE A C 1
ATOM 685 O O . ILE A 1 80 ? -0.503 -28.094 -19.219 1 97.06 80 ILE A O 1
ATOM 689 N N . GLY A 1 81 ? 1.442 -27.297 -18.422 1 97.81 81 GLY A N 1
ATOM 690 C CA . GLY A 1 81 ? 1.238 -25.969 -18.984 1 97.81 81 GLY A CA 1
ATOM 691 C C . GLY A 1 81 ? 2.426 -25.047 -18.781 1 97.81 81 GLY A C 1
ATOM 692 O O . GLY A 1 81 ? 3.275 -25.297 -17.922 1 97.81 81 GLY A O 1
ATOM 693 N N . ASN A 1 82 ? 2.494 -24.047 -19.641 1 98 82 ASN A N 1
ATOM 694 C CA . ASN A 1 82 ? 3.547 -23.047 -19.516 1 98 82 ASN A CA 1
ATOM 695 C C . ASN A 1 82 ? 2.986 -21.625 -19.609 1 98 82 ASN A C 1
ATOM 697 O O . ASN A 1 82 ? 3.734 -20.672 -19.828 1 98 82 ASN A O 1
ATOM 701 N N . GLY A 1 83 ? 1.66 -21.531 -19.5 1 97.94 83 GLY A N 1
ATOM 702 C CA . GLY A 1 83 ? 1.017 -20.219 -19.562 1 97.94 83 GLY A CA 1
ATOM 703 C C . GLY A 1 83 ? 0.497 -19.875 -20.938 1 97.94 83 GLY A C 1
ATOM 704 O O . GLY A 1 83 ? -0.389 -19.031 -21.078 1 97.94 83 GLY A O 1
ATOM 705 N N . LEU A 1 84 ? 1.086 -20.453 -21.969 1 97.56 84 LEU A N 1
ATOM 706 C CA . LEU A 1 84 ? 0.633 -20.219 -23.344 1 97.56 84 LEU A CA 1
ATOM 707 C C . LEU A 1 84 ? -0.221 -21.375 -23.828 1 97.56 84 LEU A C 1
ATOM 709 O O . LEU A 1 84 ? -1.278 -21.172 -24.438 1 97.56 84 LEU A O 1
ATOM 713 N N . ILE A 1 85 ? 0.289 -22.562 -23.609 1 97.88 85 ILE A N 1
ATOM 714 C CA . ILE A 1 85 ? -0.445 -23.781 -23.969 1 97.88 85 ILE A CA 1
ATOM 715 C C . ILE A 1 85 ? -0.461 -24.75 -22.781 1 97.88 85 ILE A C 1
ATOM 717 O O . ILE A 1 85 ? 0.416 -24.688 -21.922 1 97.88 85 ILE A O 1
ATOM 721 N N . GLY A 1 86 ? -1.447 -25.516 -22.703 1 97.12 86 GLY A N 1
ATOM 722 C CA . GLY A 1 86 ? -1.527 -26.531 -21.656 1 97.12 86 GLY A CA 1
ATOM 723 C C . GLY A 1 86 ? -2.707 -27.469 -21.812 1 97.12 86 GLY A C 1
ATOM 724 O O . GLY A 1 86 ? -3.6 -27.219 -22.625 1 97.12 86 GLY A O 1
ATOM 725 N N . PHE A 1 87 ? -2.652 -28.625 -21.156 1 95.5 87 PHE A N 1
ATOM 726 C CA . PHE A 1 87 ? -3.781 -29.547 -21.125 1 95.5 87 PHE A CA 1
ATOM 727 C C . PHE A 1 87 ? -3.65 -30.516 -19.969 1 95.5 87 PHE A C 1
ATOM 729 O O . PHE A 1 87 ? -2.57 -30.672 -19.391 1 95.5 87 PHE A O 1
ATOM 736 N N . ALA A 1 88 ? -4.703 -31.109 -19.625 1 95.38 88 ALA A N 1
ATOM 737 C CA . ALA A 1 88 ? -4.75 -32.125 -18.578 1 95.38 88 ALA A CA 1
ATOM 738 C C . ALA A 1 88 ? -4.391 -33.5 -19.141 1 95.38 88 ALA A C 1
ATOM 740 O O . ALA A 1 88 ? -4.801 -33.844 -20.25 1 95.38 88 ALA A O 1
ATOM 741 N N . VAL A 1 89 ? -3.547 -34.188 -18.391 1 92.44 89 VAL A N 1
ATOM 742 C CA . VAL A 1 89 ? -3.184 -35.531 -18.797 1 92.44 89 VAL A CA 1
ATOM 743 C C . VAL A 1 89 ? -4.234 -36.531 -18.312 1 92.44 89 VAL A C 1
ATOM 745 O O . VAL A 1 89 ? -4.051 -37.156 -17.266 1 92.44 89 VAL A O 1
ATOM 748 N N . ASP A 1 90 ? -5.277 -36.594 -19.031 1 85.94 90 ASP A N 1
ATOM 749 C CA . ASP A 1 90 ? -6.383 -37.5 -18.688 1 85.94 90 ASP A CA 1
ATOM 750 C C . ASP A 1 90 ? -6.797 -38.344 -19.906 1 85.94 90 ASP A C 1
ATOM 752 O O . ASP A 1 90 ? -5.98 -38.625 -20.781 1 85.94 90 ASP A O 1
ATOM 756 N N . ALA A 1 91 ? -8.016 -38.812 -19.844 1 80.5 91 ALA A N 1
ATOM 757 C CA . ALA A 1 91 ? -8.5 -39.688 -20.891 1 80.5 91 ALA A CA 1
ATOM 758 C C . ALA A 1 91 ? -8.75 -38.906 -22.188 1 80.5 91 ALA A C 1
ATOM 760 O O . ALA A 1 91 ? -8.672 -39.469 -23.281 1 80.5 91 ALA A O 1
ATOM 761 N N . ASP A 1 92 ? -9 -37.656 -22.141 1 84.06 92 ASP A N 1
ATOM 762 C CA . ASP A 1 92 ? -9.219 -36.812 -23.312 1 84.06 92 ASP A CA 1
ATOM 763 C C . ASP A 1 92 ? -8.461 -35.5 -23.188 1 84.06 92 ASP A C 1
ATOM 765 O O . ASP A 1 92 ? -9.062 -34.438 -22.984 1 84.06 92 ASP A O 1
ATOM 769 N N . PRO A 1 93 ? -7.266 -35.594 -23.453 1 91.19 93 PRO A N 1
ATOM 770 C CA . PRO A 1 93 ? -6.426 -34.406 -23.234 1 91.19 93 PRO A CA 1
ATOM 771 C C . PRO A 1 93 ? -6.605 -33.344 -24.312 1 91.19 93 PRO A C 1
ATOM 773 O O . PRO A 1 93 ? -5.828 -33.312 -25.281 1 91.19 93 PRO A O 1
ATOM 776 N N . ALA A 1 94 ? -7.48 -32.469 -24.062 1 92.19 94 ALA A N 1
ATOM 777 C CA . ALA A 1 94 ? -7.715 -31.359 -25 1 92.19 94 ALA A CA 1
ATOM 778 C C . ALA A 1 94 ? -6.727 -30.234 -24.766 1 92.19 94 ALA A C 1
ATOM 780 O O . ALA A 1 94 ? -6.391 -29.906 -23.625 1 92.19 94 ALA A O 1
ATOM 781 N N . LEU A 1 95 ? -6.348 -29.641 -25.875 1 96.19 95 LEU A N 1
ATOM 782 C CA . LEU A 1 95 ? -5.406 -28.516 -25.797 1 96.19 95 LEU A CA 1
ATOM 783 C C . LEU A 1 95 ? -6.117 -27.234 -25.391 1 96.19 95 LEU A C 1
ATOM 785 O O . LEU A 1 95 ? -7.219 -26.953 -25.875 1 96.19 95 LEU A O 1
ATOM 789 N N . PHE A 1 96 ? -5.465 -26.484 -24.484 1 96.44 96 PHE A N 1
ATOM 790 C CA . PHE A 1 96 ? -5.953 -25.172 -24.078 1 96.44 96 PHE A CA 1
ATOM 791 C C . PHE A 1 96 ? -4.887 -24.109 -24.297 1 96.44 96 PHE A C 1
ATOM 793 O O . PHE A 1 96 ? -3.691 -24.375 -24.156 1 96.44 96 PHE A O 1
ATOM 800 N N . VAL A 1 97 ? -5.344 -22.922 -24.656 1 96.25 97 VAL A N 1
ATOM 801 C CA . VAL A 1 97 ? -4.422 -21.812 -24.859 1 96.25 97 VAL A CA 1
ATOM 802 C C . VAL A 1 97 ? -4.859 -20.625 -24 1 96.25 97 VAL A C 1
ATOM 804 O O . VAL A 1 97 ? -5.973 -20.625 -23.453 1 96.25 97 VAL A O 1
ATOM 807 N N . THR A 1 98 ? -3.979 -19.688 -23.859 1 93.56 98 THR A N 1
ATOM 808 C CA . THR A 1 98 ? -4.176 -18.578 -22.938 1 93.56 98 THR A CA 1
ATOM 809 C C . THR A 1 98 ? -5.254 -17.625 -23.438 1 93.56 98 THR A C 1
ATOM 811 O O . THR A 1 98 ? -5.297 -17.312 -24.641 1 93.56 98 THR A O 1
ATOM 814 N N . SER A 1 99 ? -6.121 -17.328 -22.562 1 86 99 SER A N 1
ATOM 815 C CA . SER A 1 99 ? -7.102 -16.266 -22.766 1 86 99 SER A CA 1
ATOM 816 C C . SER A 1 99 ? -7.27 -15.438 -21.484 1 86 99 SER A C 1
ATOM 818 O O . SER A 1 99 ? -7.719 -15.953 -20.469 1 86 99 SER A O 1
ATOM 820 N N . ARG A 1 100 ? -6.988 -14.289 -21.484 1 81.31 100 ARG A N 1
ATOM 821 C CA . ARG A 1 100 ? -7.062 -13.344 -20.375 1 81.31 100 ARG A CA 1
ATOM 822 C C . ARG A 1 100 ? -6.051 -13.695 -19.281 1 81.31 100 ARG A C 1
ATOM 824 O O . ARG A 1 100 ? -4.844 -13.547 -19.484 1 81.31 100 ARG A O 1
ATOM 831 N N . ARG A 1 101 ? -6.605 -14.562 -18.234 1 89.12 101 ARG A N 1
ATOM 832 C CA . ARG A 1 101 ? -5.719 -14.766 -17.094 1 89.12 101 ARG A CA 1
ATOM 833 C C . ARG A 1 101 ? -5.203 -16.203 -17.062 1 89.12 101 ARG A C 1
ATOM 835 O O . ARG A 1 101 ? -4.18 -16.484 -16.438 1 89.12 101 ARG A O 1
ATOM 842 N N . VAL A 1 102 ? -5.914 -17.062 -17.75 1 96.12 102 VAL A N 1
ATOM 843 C CA . VAL A 1 102 ? -5.578 -18.469 -17.609 1 96.12 102 VAL A CA 1
ATOM 844 C C . VAL A 1 102 ? -5.746 -19.172 -18.953 1 96.12 102 VAL A C 1
ATOM 846 O O . VAL A 1 102 ? -6.16 -18.547 -19.938 1 96.12 102 VAL A O 1
ATOM 849 N N . LEU A 1 103 ? -5.348 -20.422 -18.969 1 96.56 103 LEU A N 1
ATOM 850 C CA . LEU A 1 103 ? -5.516 -21.25 -20.156 1 96.56 103 LEU A CA 1
ATOM 851 C C . LEU A 1 103 ? -6.949 -21.75 -20.266 1 96.56 103 LEU A C 1
ATOM 853 O O . LEU A 1 103 ? -7.215 -22.938 -20.047 1 96.56 103 LEU A O 1
ATOM 857 N N . SER A 1 104 ? -7.816 -20.828 -20.766 1 93.31 104 SER A N 1
ATOM 858 C CA . SER A 1 104 ? -9.242 -21.156 -20.688 1 93.31 104 SER A CA 1
ATOM 859 C C . SER A 1 104 ? -9.828 -21.406 -22.078 1 93.31 104 SER A C 1
ATOM 861 O O . SER A 1 104 ? -10.945 -21.906 -22.203 1 93.31 104 SER A O 1
ATOM 863 N N . THR A 1 105 ? -9.133 -21.203 -23.094 1 93.25 105 THR A N 1
ATOM 864 C CA . THR A 1 105 ? -9.672 -21.391 -24.438 1 93.25 105 THR A CA 1
ATOM 865 C C . THR A 1 105 ? -9.422 -22.828 -24.906 1 93.25 105 THR A C 1
ATOM 867 O O . THR A 1 105 ? -8.273 -23.25 -25.078 1 93.25 105 THR A O 1
ATOM 870 N N . HIS A 1 106 ? -10.445 -23.469 -25.203 1 93.38 106 HIS A N 1
ATOM 871 C CA . HIS A 1 106 ? -10.398 -24.859 -25.641 1 93.38 106 HIS A CA 1
ATOM 872 C C . HIS A 1 106 ? -10.125 -24.953 -27.141 1 93.38 106 HIS A C 1
ATOM 874 O O . HIS A 1 106 ? -10.805 -24.297 -27.938 1 93.38 106 HIS A O 1
ATOM 880 N N . VAL A 1 107 ? -9.109 -25.688 -27.547 1 94 107 VAL A N 1
ATOM 881 C CA . VAL A 1 107 ? -8.789 -25.984 -28.938 1 94 107 VAL A CA 1
ATOM 882 C C . VAL A 1 107 ? -9.172 -27.422 -29.25 1 94 107 VAL A C 1
ATOM 884 O O . VAL A 1 107 ? -8.742 -28.359 -28.578 1 94 107 VAL A O 1
ATOM 887 N N . PRO A 1 108 ? -10.008 -27.609 -30.266 1 93.56 108 PRO A N 1
ATOM 888 C CA . PRO A 1 108 ? -10.398 -28.984 -30.609 1 93.56 108 PRO A CA 1
ATOM 889 C C . PRO A 1 108 ? -9.258 -29.781 -31.219 1 93.56 108 PRO A C 1
ATOM 891 O O . PRO A 1 108 ? -9.383 -30.312 -32.312 1 93.56 108 PRO A O 1
ATOM 894 N N . PHE A 1 109 ? -8.188 -29.828 -30.641 1 95.56 109 PHE A N 1
ATOM 895 C CA . PHE A 1 109 ? -7.008 -30.609 -30.984 1 95.56 109 PHE A CA 1
ATOM 896 C C . PHE A 1 109 ? -6.5 -31.391 -29.797 1 95.56 109 PHE A C 1
ATOM 898 O O . PHE A 1 109 ? -6.273 -30.828 -28.719 1 95.56 109 PHE A O 1
ATOM 905 N N . ARG A 1 110 ? -6.406 -32.656 -29.906 1 95.75 110 ARG A N 1
ATOM 906 C CA . ARG A 1 110 ? -5.898 -33.562 -28.859 1 95.75 110 ARG A CA 1
ATOM 907 C C . ARG A 1 110 ? -4.465 -33.969 -29.156 1 95.75 110 ARG A C 1
ATOM 909 O O . ARG A 1 110 ? -4.242 -34.969 -29.875 1 95.75 110 ARG A O 1
ATOM 916 N N . PRO A 1 111 ? -3.543 -33.406 -28.5 1 94.06 111 PRO A N 1
ATOM 917 C CA . PRO A 1 111 ? -2.139 -33.594 -28.859 1 94.06 111 PRO A CA 1
ATOM 918 C C . PRO A 1 111 ? -1.56 -34.906 -28.344 1 94.06 111 PRO A C 1
ATOM 920 O O . PRO A 1 111 ? -0.578 -35.406 -28.906 1 94.06 111 PRO A O 1
ATOM 923 N N . ALA A 1 112 ? -2.09 -35.531 -27.375 1 95.38 112 ALA A N 1
ATOM 924 C CA . ALA A 1 112 ? -1.464 -36.656 -26.688 1 95.38 112 ALA A CA 1
ATOM 925 C C . ALA A 1 112 ? -1.6 -37.938 -27.516 1 95.38 112 ALA A C 1
ATOM 927 O O . ALA A 1 112 ? -2.654 -38.188 -28.094 1 95.38 112 ALA A O 1
ATOM 928 N N . VAL A 1 113 ? -0.509 -38.688 -27.609 1 95.94 113 VAL A N 1
ATOM 929 C CA . VAL A 1 113 ? -0.476 -40 -28.281 1 95.94 113 VAL A CA 1
ATOM 930 C C . VAL A 1 113 ? -0.6 -41.125 -27.25 1 95.94 113 VAL A C 1
ATOM 932 O O . VAL A 1 113 ? 0.067 -41.094 -26.219 1 95.94 113 VAL A O 1
ATOM 935 N N . PHE A 1 114 ? -1.45 -42.031 -27.531 1 94.75 114 PHE A N 1
ATOM 936 C CA . PHE A 1 114 ? -1.669 -43.156 -26.641 1 94.75 114 PHE A CA 1
ATOM 937 C C . PHE A 1 114 ? -1.02 -44.438 -27.188 1 94.75 114 PHE A C 1
ATOM 939 O O . PHE A 1 114 ? -0.92 -44.625 -28.406 1 94.75 114 PHE A O 1
ATOM 946 N N . VAL A 1 115 ? -0.551 -45.25 -26.266 1 94.31 115 VAL A N 1
ATOM 947 C CA . VAL A 1 115 ? 0.124 -46.5 -26.625 1 94.31 115 VAL A CA 1
ATOM 948 C C . VAL A 1 115 ? -0.729 -47.688 -26.203 1 94.31 115 VAL A C 1
ATOM 950 O O . VAL A 1 115 ? -1.186 -47.75 -25.062 1 94.31 115 VAL A O 1
ATOM 953 N N . GLU A 1 116 ? -0.946 -48.594 -27.125 1 91.56 116 GLU A N 1
ATOM 954 C CA . GLU A 1 116 ? -1.668 -49.812 -26.844 1 91.56 116 GLU A CA 1
ATOM 955 C C . GLU A 1 116 ? -0.876 -51.031 -27.312 1 91.56 116 GLU A C 1
ATOM 957 O O . GLU A 1 116 ? -0.404 -51.094 -28.453 1 91.56 116 GLU A O 1
ATOM 962 N N . VAL A 1 117 ? -0.764 -51.938 -26.375 1 88.69 117 VAL A N 1
ATOM 963 C CA . VAL A 1 117 ? -0.056 -53.156 -26.703 1 88.69 117 VAL A CA 1
ATOM 964 C C . VAL A 1 117 ? -1.058 -54.219 -27.109 1 88.69 117 VAL A C 1
ATOM 966 O O . VAL A 1 117 ? -2.008 -54.531 -26.375 1 88.69 117 VAL A O 1
ATOM 969 N N . ASP A 1 118 ? -0.751 -54.781 -28.281 1 82.56 118 ASP A N 1
ATOM 970 C CA . ASP A 1 118 ? -1.636 -55.844 -28.781 1 82.56 118 ASP A CA 1
ATOM 971 C C . ASP A 1 118 ? -1.611 -57.062 -27.891 1 82.56 118 ASP A C 1
ATOM 973 O O . ASP A 1 118 ? -0.54 -57.562 -27.547 1 82.56 118 ASP A O 1
ATOM 977 N N . GLY A 1 119 ? -2.75 -57.562 -27.547 1 79 119 GLY A N 1
ATOM 978 C CA . GLY A 1 119 ? -2.854 -58.75 -26.75 1 79 119 GLY A CA 1
ATOM 979 C C . GLY A 1 119 ? -2.42 -58.562 -25.297 1 79 119 GLY A C 1
ATOM 980 O O . GLY A 1 119 ? -1.938 -59.5 -24.656 1 79 119 GLY A O 1
ATOM 981 N N . ALA A 1 120 ? -2.48 -57.375 -24.906 1 77.69 120 ALA A N 1
ATOM 982 C CA . ALA A 1 120 ? -2.006 -57.031 -23.562 1 77.69 120 ALA A CA 1
ATOM 983 C C . ALA A 1 120 ? -2.982 -57.562 -22.5 1 77.69 120 ALA A C 1
ATOM 985 O O . ALA A 1 120 ? -4.191 -57.594 -22.734 1 77.69 120 ALA A O 1
ATOM 986 N N . GLY A 1 121 ? -2.406 -58.094 -21.406 1 81.5 121 GLY A N 1
ATOM 987 C CA . GLY A 1 121 ? -3.195 -58.5 -20.25 1 81.5 121 GLY A CA 1
ATOM 988 C C . GLY A 1 121 ? -3.488 -57.375 -19.297 1 81.5 121 GLY A C 1
ATOM 989 O O . GLY A 1 121 ? -3.887 -56.281 -19.719 1 81.5 121 GLY A O 1
ATOM 990 N N . GLU A 1 122 ? -3.307 -57.719 -18.078 1 86.62 122 GLU A N 1
ATOM 991 C CA . GLU A 1 122 ? -3.523 -56.75 -17.031 1 86.62 122 GLU A CA 1
ATOM 992 C C . GLU A 1 122 ? -2.451 -55.656 -17.062 1 86.62 122 GLU A C 1
ATOM 994 O O . GLU A 1 122 ? -1.313 -55.906 -17.469 1 86.62 122 GLU A O 1
ATOM 999 N N . SER A 1 123 ? -2.857 -54.438 -16.828 1 89.44 123 SER A N 1
ATOM 1000 C CA . SER A 1 123 ? -1.896 -53.344 -16.844 1 89.44 123 SER A CA 1
ATOM 1001 C C . SER A 1 123 ? -1.997 -52.5 -15.57 1 89.44 123 SER A C 1
ATOM 1003 O O . SER A 1 123 ? -3.043 -52.5 -14.914 1 89.44 123 SER A O 1
ATOM 1005 N N . ALA A 1 124 ? -0.922 -52.031 -15.078 1 89.81 124 ALA A N 1
ATOM 1006 C CA . ALA A 1 124 ? -0.82 -51.062 -13.984 1 89.81 124 ALA A CA 1
ATOM 1007 C C . ALA A 1 124 ? -0.182 -49.75 -14.461 1 89.81 124 ALA A C 1
ATOM 1009 O O . ALA A 1 124 ? 0.757 -49.781 -15.258 1 89.81 124 ALA A O 1
ATOM 1010 N N . SER A 1 125 ? -0.769 -48.688 -14.094 1 92 125 SER A N 1
ATOM 1011 C CA . SER A 1 125 ? -0.245 -47.406 -14.547 1 92 125 SER A CA 1
ATOM 1012 C C . SER A 1 125 ? -0.219 -46.375 -13.414 1 92 125 SER A C 1
ATOM 1014 O O . SER A 1 125 ? -0.962 -46.5 -12.438 1 92 125 SER A O 1
ATOM 1016 N N . ALA A 1 126 ? 0.696 -45.406 -13.445 1 93.44 126 ALA A N 1
ATOM 1017 C CA . ALA A 1 126 ? 0.822 -44.312 -12.5 1 93.44 126 ALA A CA 1
ATOM 1018 C C . ALA A 1 126 ? 1.298 -43.031 -13.211 1 93.44 126 ALA A C 1
ATOM 1020 O O . ALA A 1 126 ? 2.004 -43.125 -14.219 1 93.44 126 ALA A O 1
ATOM 1021 N N . VAL A 1 127 ? 0.814 -41.938 -12.75 1 95.31 127 VAL A N 1
ATOM 1022 C CA . VAL A 1 127 ? 1.214 -40.656 -13.297 1 95.31 127 VAL A CA 1
ATOM 1023 C C . VAL A 1 127 ? 1.949 -39.844 -12.227 1 95.31 127 VAL A C 1
ATOM 1025 O O . VAL A 1 127 ? 1.556 -39.844 -11.062 1 95.31 127 VAL A O 1
ATOM 1028 N N . VAL A 1 128 ? 3.037 -39.281 -12.57 1 96.69 128 VAL A N 1
ATOM 1029 C CA . VAL A 1 128 ? 3.842 -38.469 -11.664 1 96.69 128 VAL A CA 1
ATOM 1030 C C . VAL A 1 128 ? 3.898 -37.031 -12.172 1 96.69 128 VAL A C 1
ATOM 1032 O O . VAL A 1 128 ? 4.363 -36.75 -13.289 1 96.69 128 VAL A O 1
ATOM 1035 N N . MET A 1 129 ? 3.359 -36.094 -11.398 1 97.06 129 MET A N 1
ATOM 1036 C CA . MET A 1 129 ? 3.57 -34.688 -11.648 1 97.06 129 MET A CA 1
ATOM 1037 C C . MET A 1 129 ? 4.777 -34.156 -10.875 1 97.06 129 MET A C 1
ATOM 1039 O O . MET A 1 129 ? 4.723 -34.031 -9.648 1 97.06 129 MET A O 1
ATOM 1043 N N . HIS A 1 130 ? 5.773 -33.969 -11.555 1 98.12 130 HIS A N 1
ATOM 1044 C CA . HIS A 1 130 ? 7.004 -33.5 -10.93 1 98.12 130 HIS A CA 1
ATOM 1045 C C . HIS A 1 130 ? 7.098 -31.969 -11 1 98.12 130 HIS A C 1
ATOM 1047 O O . HIS A 1 130 ? 7.461 -31.406 -12.039 1 98.12 130 HIS A O 1
ATOM 1053 N N . TYR A 1 131 ? 6.941 -31.312 -9.891 1 98 131 TYR A N 1
ATOM 1054 C CA . TYR A 1 131 ? 6.793 -29.859 -9.852 1 98 131 TYR A CA 1
ATOM 1055 C C . TYR A 1 131 ? 8.109 -29.156 -10.164 1 98 131 TYR A C 1
ATOM 1057 O O . TYR A 1 131 ? 8.133 -28.109 -10.805 1 98 131 TYR A O 1
ATOM 1065 N N . THR A 1 132 ? 9.211 -29.688 -9.781 1 96.94 132 THR A N 1
ATOM 1066 C CA . THR A 1 132 ? 10.508 -29.031 -9.883 1 96.94 132 THR A CA 1
ATOM 1067 C C . THR A 1 132 ? 11.016 -29.062 -11.32 1 96.94 132 THR A C 1
ATOM 1069 O O . THR A 1 132 ? 11.805 -28.203 -11.727 1 96.94 132 THR A O 1
ATOM 1072 N N . SER A 1 133 ? 10.555 -30.016 -12.078 1 97.62 133 SER A N 1
ATOM 1073 C CA . SER A 1 133 ? 11.039 -30.141 -13.445 1 97.62 133 SER A CA 1
ATOM 1074 C C . SER A 1 133 ? 9.992 -29.672 -14.445 1 97.62 133 SER A C 1
ATOM 1076 O O . SER A 1 133 ? 10.305 -29.406 -15.609 1 97.62 133 SER A O 1
ATOM 1078 N N . GLY A 1 134 ? 8.789 -29.625 -14.023 1 97.94 134 GLY A N 1
ATOM 1079 C CA . GLY A 1 134 ? 7.707 -29.25 -14.922 1 97.94 134 GLY A CA 1
ATOM 1080 C C . GLY A 1 134 ? 7.363 -30.344 -15.922 1 97.94 134 GLY A C 1
ATOM 1081 O O . GLY A 1 134 ? 6.773 -30.078 -16.969 1 97.94 134 GLY A O 1
ATOM 1082 N N . VAL A 1 135 ? 7.75 -31.609 -15.633 1 98.31 135 VAL A N 1
ATOM 1083 C CA . VAL A 1 135 ? 7.492 -32.75 -16.516 1 98.31 135 VAL A CA 1
ATOM 1084 C C . VAL A 1 135 ? 6.488 -33.688 -15.859 1 98.31 135 VAL A C 1
ATOM 1086 O O . VAL A 1 135 ? 6.578 -33.969 -14.664 1 98.31 135 VAL A O 1
ATOM 1089 N N . VAL A 1 136 ? 5.488 -34.062 -16.609 1 98 136 VAL A N 1
ATOM 1090 C CA . VAL A 1 136 ? 4.559 -35.062 -16.141 1 98 136 VAL A CA 1
ATOM 1091 C C . VAL A 1 136 ? 4.926 -36.438 -16.766 1 98 136 VAL A C 1
ATOM 1093 O O . VAL A 1 136 ? 5.109 -36.531 -17.969 1 98 136 VAL A O 1
ATOM 1096 N N . HIS A 1 137 ? 5.07 -37.438 -15.914 1 97.5 137 HIS A N 1
ATOM 1097 C CA . HIS A 1 137 ? 5.43 -38.781 -16.359 1 97.5 137 HIS A CA 1
ATOM 1098 C C . HIS A 1 137 ? 4.262 -39.75 -16.188 1 97.5 137 HIS A C 1
ATOM 1100 O O . HIS A 1 137 ? 3.537 -39.688 -15.203 1 97.5 137 HIS A O 1
ATOM 1106 N N . LYS A 1 138 ? 4.074 -40.469 -17.125 1 96 138 LYS A N 1
ATOM 1107 C CA . LYS A 1 138 ? 3.139 -41.594 -17.047 1 96 138 LYS A CA 1
ATOM 1108 C C . LYS A 1 138 ? 3.852 -42.938 -17.266 1 96 138 LYS A C 1
ATOM 1110 O O . LYS A 1 138 ? 4.527 -43.125 -18.281 1 96 138 LYS A O 1
ATOM 1115 N N . PHE A 1 139 ? 3.768 -43.812 -16.328 1 95.75 139 PHE A N 1
ATOM 1116 C CA . PHE A 1 139 ? 4.359 -45.156 -16.438 1 95.75 139 PHE A CA 1
ATOM 1117 C C . PHE A 1 139 ? 3.281 -46.219 -16.531 1 95.75 139 PHE A C 1
ATOM 1119 O O . PHE A 1 139 ? 2.295 -46.188 -15.789 1 95.75 139 PHE A O 1
ATOM 1126 N N . GLU A 1 140 ? 3.496 -47.031 -17.453 1 93.44 140 GLU A N 1
ATOM 1127 C CA . GLU A 1 140 ? 2.562 -48.156 -17.641 1 93.44 140 GLU A CA 1
ATOM 1128 C C . GLU A 1 140 ? 3.303 -49.469 -17.766 1 93.44 140 GLU A C 1
ATOM 1130 O O . GLU A 1 140 ? 4.266 -49.594 -18.531 1 93.44 140 GLU A O 1
ATOM 1135 N N . CYS A 1 141 ? 2.914 -50.406 -16.922 1 93.19 141 CYS A N 1
ATOM 1136 C CA . CYS A 1 141 ? 3.424 -51.75 -17 1 93.19 141 CYS A CA 1
ATOM 1137 C C . CYS A 1 141 ? 2.336 -52.719 -17.469 1 93.19 141 CYS A C 1
ATOM 1139 O O . CYS A 1 141 ? 1.289 -52.844 -16.828 1 93.19 141 CYS A O 1
ATOM 1141 N N . VAL A 1 142 ? 2.619 -53.406 -18.562 1 92.25 142 VAL A N 1
ATOM 1142 C CA . VAL A 1 142 ? 1.629 -54.281 -19.156 1 92.25 142 VAL A CA 1
ATOM 1143 C C . VAL A 1 142 ? 2.141 -55.719 -19.125 1 92.25 142 VAL A C 1
ATOM 1145 O O . VAL A 1 142 ? 3.262 -56 -19.562 1 92.25 142 VAL A O 1
ATOM 1148 N N . SER A 1 143 ? 1.251 -56.562 -18.625 1 89.44 143 SER A N 1
ATOM 1149 C CA . SER A 1 143 ? 1.637 -57.969 -18.547 1 89.44 143 SER A CA 1
ATOM 1150 C C . SER A 1 143 ? 1.403 -58.688 -19.891 1 89.44 143 SER A C 1
ATOM 1152 O O . SER A 1 143 ? 0.348 -58.531 -20.5 1 89.44 143 SER A O 1
ATOM 1154 N N . LYS A 1 144 ? 2.486 -59.281 -20.359 1 84.5 144 LYS A N 1
ATOM 1155 C CA . LYS A 1 144 ? 2.414 -60.125 -21.547 1 84.5 144 LYS A CA 1
ATOM 1156 C C . LYS A 1 144 ? 3.285 -61.375 -21.406 1 84.5 144 LYS A C 1
ATOM 1158 O O . LYS A 1 144 ? 4.5 -61.25 -21.234 1 84.5 144 LYS A O 1
ATOM 1163 N N . ARG A 1 145 ? 2.701 -62.5 -21.578 1 79.75 145 ARG A N 1
ATOM 1164 C CA . ARG A 1 145 ? 3.365 -63.812 -21.516 1 79.75 145 ARG A CA 1
ATOM 1165 C C . ARG A 1 145 ? 4.25 -63.906 -20.281 1 79.75 145 ARG A C 1
ATOM 1167 O O . ARG A 1 145 ? 5.434 -64.25 -20.375 1 79.75 145 ARG A O 1
ATOM 1174 N N . ARG A 1 146 ? 3.84 -63.594 -19.125 1 76.06 146 ARG A N 1
ATOM 1175 C CA . ARG A 1 146 ? 4.465 -63.719 -17.812 1 76.06 146 ARG A CA 1
ATOM 1176 C C . ARG A 1 146 ? 5.574 -62.688 -17.641 1 76.06 146 ARG A C 1
ATOM 1178 O O . ARG A 1 146 ? 6.398 -62.781 -16.719 1 76.06 146 ARG A O 1
ATOM 1185 N N . SER A 1 147 ? 5.742 -61.875 -18.688 1 81.75 147 SER A N 1
ATOM 1186 C CA . SER A 1 147 ? 6.656 -60.75 -18.547 1 81.75 147 SER A CA 1
ATOM 1187 C C . SER A 1 147 ? 5.902 -59.438 -18.594 1 81.75 147 SER A C 1
ATOM 1189 O O . SER A 1 147 ? 4.699 -59.406 -18.844 1 81.75 147 SER A O 1
ATOM 1191 N N . SER A 1 148 ? 6.633 -58.406 -18.172 1 87.62 148 SER A N 1
ATOM 1192 C CA . SER A 1 148 ? 6 -57.094 -18.125 1 87.62 148 SER A CA 1
ATOM 1193 C C . SER A 1 148 ? 6.668 -56.125 -19.094 1 87.62 148 SER A C 1
ATOM 1195 O O . SER A 1 148 ? 7.871 -55.906 -19.016 1 87.62 148 SER A O 1
ATOM 1197 N N . ILE A 1 149 ? 5.91 -55.656 -20.109 1 91.88 149 ILE A N 1
ATOM 1198 C CA . ILE A 1 149 ? 6.379 -54.594 -21 1 91.88 149 ILE A CA 1
ATOM 1199 C C . ILE A 1 149 ? 6.305 -53.25 -20.297 1 91.88 149 ILE A C 1
ATOM 1201 O O . ILE A 1 149 ? 5.285 -52.906 -19.703 1 91.88 149 ILE A O 1
ATOM 1205 N N . ASP A 1 150 ? 7.43 -52.5 -20.422 1 93.25 150 ASP A N 1
ATOM 1206 C CA . ASP A 1 150 ? 7.523 -51.219 -19.75 1 93.25 150 ASP A CA 1
ATOM 1207 C C . ASP A 1 150 ? 7.297 -50.062 -20.719 1 93.25 150 ASP A C 1
ATOM 1209 O O . ASP A 1 150 ? 7.992 -49.969 -21.734 1 93.25 150 ASP A O 1
ATOM 1213 N N . ILE A 1 151 ? 6.34 -49.25 -20.422 1 95.44 151 ILE A N 1
ATOM 1214 C CA . ILE A 1 151 ? 6.062 -48.062 -21.219 1 95.44 151 ILE A CA 1
ATOM 1215 C C . ILE A 1 151 ? 6.242 -46.812 -20.359 1 95.44 151 ILE A C 1
ATOM 1217 O O . ILE A 1 151 ? 5.59 -46.656 -19.328 1 95.44 151 ILE A O 1
ATOM 1221 N N . SER A 1 152 ? 7.141 -45.938 -20.719 1 96.62 152 SER A N 1
ATOM 1222 C CA . SER A 1 152 ? 7.391 -44.656 -20.062 1 96.62 152 SER A CA 1
ATOM 1223 C C . SER A 1 152 ? 7.062 -43.5 -20.969 1 96.62 152 SER A C 1
ATOM 1225 O O . SER A 1 152 ? 7.629 -43.375 -22.062 1 96.62 152 SER A O 1
ATOM 1227 N N . ILE A 1 153 ? 6.18 -42.656 -20.547 1 96.94 153 ILE A N 1
ATOM 1228 C CA . ILE A 1 153 ? 5.781 -41.469 -21.328 1 96.94 153 ILE A CA 1
ATOM 1229 C C . ILE A 1 153 ? 6.066 -40.219 -20.547 1 96.94 153 ILE A C 1
ATOM 1231 O O . ILE A 1 153 ? 5.816 -40.156 -19.328 1 96.94 153 ILE A O 1
ATOM 1235 N N . SER A 1 154 ? 6.613 -39.219 -21.109 1 97.31 154 SER A N 1
ATOM 1236 C CA . SER A 1 154 ? 6.836 -37.906 -20.5 1 97.31 154 SER A CA 1
ATOM 1237 C C . SER A 1 154 ? 6.199 -36.781 -21.328 1 97.31 154 SER A C 1
ATOM 1239 O O . SER A 1 154 ? 6.219 -36.844 -22.547 1 97.31 154 SER A O 1
ATOM 1241 N N . TYR A 1 155 ? 5.57 -35.844 -20.641 1 97.06 155 TYR A N 1
ATOM 1242 C CA . TYR A 1 155 ? 4.906 -34.688 -21.234 1 97.06 155 TYR A CA 1
ATOM 1243 C C . TYR A 1 155 ? 5.469 -33.375 -20.672 1 97.06 155 TYR A C 1
ATOM 1245 O O . TYR A 1 155 ? 5.66 -33.25 -19.469 1 97.06 155 TYR A O 1
ATOM 1253 N N . TYR A 1 156 ? 5.73 -32.406 -21.5 1 98.25 156 TYR A N 1
ATOM 1254 C CA . TYR A 1 156 ? 6.02 -31.078 -20.969 1 98.25 156 TYR A CA 1
ATOM 1255 C C . TYR A 1 156 ? 5.809 -30 -22.031 1 98.25 156 TYR A C 1
ATOM 1257 O O . TYR A 1 156 ? 5.953 -30.266 -23.219 1 98.25 156 TYR A O 1
ATOM 1265 N N . ALA A 1 157 ? 5.328 -28.906 -21.578 1 98.38 157 ALA A N 1
ATOM 1266 C CA . ALA A 1 157 ? 5.289 -27.688 -22.375 1 98.38 157 ALA A CA 1
ATOM 1267 C C . ALA A 1 157 ? 6.527 -26.844 -22.141 1 98.38 157 ALA A C 1
ATOM 1269 O O . ALA A 1 157 ? 6.793 -26.422 -21.016 1 98.38 157 ALA A O 1
ATOM 1270 N N . HIS A 1 158 ? 7.242 -26.594 -23.156 1 98.44 158 HIS A N 1
ATOM 1271 C CA . HIS A 1 158 ? 8.562 -26 -23.016 1 98.44 158 HIS A CA 1
ATOM 1272 C C . HIS A 1 158 ? 8.453 -24.547 -22.562 1 98.44 158 HIS A C 1
ATOM 1274 O O . HIS A 1 158 ? 7.582 -23.812 -23.031 1 98.44 158 HIS A O 1
ATOM 1280 N N . ARG A 1 159 ? 9.32 -24.094 -21.734 1 98 159 ARG A N 1
ATOM 1281 C CA . ARG A 1 159 ? 9.188 -22.766 -21.141 1 98 159 ARG A CA 1
ATOM 1282 C C . ARG A 1 159 ? 10.031 -21.734 -21.891 1 98 159 ARG A C 1
ATOM 1284 O O . ARG A 1 159 ? 9.719 -20.547 -21.875 1 98 159 ARG A O 1
ATOM 1291 N N . ILE A 1 160 ? 11.086 -22.125 -22.547 1 97.69 160 ILE A N 1
ATOM 1292 C CA . ILE A 1 160 ? 11.93 -21.203 -23.312 1 97.69 160 ILE A CA 1
ATOM 1293 C C . ILE A 1 160 ? 11.312 -20.938 -24.672 1 97.69 160 ILE A C 1
ATOM 1295 O O . ILE A 1 160 ? 11.305 -19.797 -25.156 1 97.69 160 ILE A O 1
ATOM 1299 N N . LEU A 1 161 ? 10.836 -22.016 -25.312 1 97.88 161 LEU A N 1
ATOM 1300 C CA . LEU A 1 161 ? 10.031 -21.953 -26.531 1 97.88 161 LEU A CA 1
ATOM 1301 C C . LEU A 1 161 ? 8.578 -22.312 -26.234 1 97.88 161 LEU A C 1
ATOM 1303 O O . LEU A 1 161 ? 8.133 -23.422 -26.531 1 97.88 161 LEU A O 1
ATOM 1307 N N . PRO A 1 162 ? 7.812 -21.328 -25.844 1 97.56 162 PRO A N 1
ATOM 1308 C CA . PRO A 1 162 ? 6.512 -21.594 -25.234 1 97.56 162 PRO A CA 1
ATOM 1309 C C . PRO A 1 162 ? 5.504 -22.172 -26.219 1 97.56 162 PRO A C 1
ATOM 1311 O O . PRO A 1 162 ? 4.492 -22.75 -25.797 1 97.56 162 PRO A O 1
ATOM 1314 N N . SER A 1 163 ? 5.738 -22.141 -27.5 1 97.94 163 SER A N 1
ATOM 1315 C CA . SER A 1 163 ? 4.805 -22.672 -28.484 1 97.94 163 SER A CA 1
ATOM 1316 C C . SER A 1 163 ? 4.965 -24.188 -28.625 1 97.94 163 SER A C 1
ATOM 1318 O O . SER A 1 163 ? 4.18 -24.828 -29.328 1 97.94 163 SER A O 1
ATOM 1320 N N . ILE A 1 164 ? 5.922 -24.766 -27.906 1 98.25 164 ILE A N 1
ATOM 1321 C CA . ILE A 1 164 ? 6.285 -26.156 -28.188 1 98.25 164 ILE A CA 1
ATOM 1322 C C . ILE A 1 164 ? 5.797 -27.047 -27.047 1 98.25 164 ILE A C 1
ATOM 1324 O O . ILE A 1 164 ? 6.016 -26.75 -25.875 1 98.25 164 ILE A O 1
ATOM 1328 N N . TYR A 1 165 ? 5.125 -28.031 -27.391 1 97.38 165 TYR A N 1
ATOM 1329 C CA . TYR A 1 165 ? 4.777 -29.172 -26.547 1 97.38 165 TYR A CA 1
ATOM 1330 C C . TYR A 1 165 ? 5.527 -30.422 -27 1 97.38 165 TYR A C 1
ATOM 1332 O O . TYR A 1 165 ? 5.664 -30.688 -28.188 1 97.38 165 TYR A O 1
ATOM 1340 N N . VAL A 1 166 ? 6.066 -31.219 -26 1 98.25 166 VAL A N 1
ATOM 1341 C CA . VAL A 1 166 ? 6.848 -32.406 -26.328 1 98.25 166 VAL A CA 1
ATOM 1342 C C . VAL A 1 166 ? 6.281 -33.625 -25.594 1 98.25 166 VAL A C 1
ATOM 1344 O O . VAL A 1 166 ? 5.898 -33.531 -24.422 1 98.25 166 VAL A O 1
ATOM 1347 N N . GLN A 1 167 ? 6.156 -34.688 -26.25 1 97.88 167 GLN A N 1
ATOM 1348 C CA . GLN A 1 167 ? 5.816 -36 -25.703 1 97.88 167 GLN A CA 1
ATOM 1349 C C . GLN A 1 167 ? 6.855 -37.031 -26.078 1 97.88 167 GLN A C 1
ATOM 1351 O O . GLN A 1 167 ? 7.141 -37.25 -27.25 1 97.88 167 GLN A O 1
ATOM 1356 N N . ASP A 1 168 ? 7.457 -37.656 -25.141 1 97.38 168 ASP A N 1
ATOM 1357 C CA . ASP A 1 168 ? 8.422 -38.719 -25.359 1 97.38 168 ASP A CA 1
ATOM 1358 C C . ASP A 1 168 ? 7.852 -40.062 -24.906 1 97.38 168 ASP A C 1
ATOM 1360 O O . ASP A 1 168 ? 7.336 -40.188 -23.797 1 97.38 168 ASP A O 1
ATOM 1364 N N . ILE A 1 169 ? 7.93 -41.062 -25.734 1 97.19 169 ILE A N 1
ATOM 1365 C CA . ILE A 1 169 ? 7.445 -42.406 -25.422 1 97.19 169 ILE A CA 1
ATOM 1366 C C . ILE A 1 169 ? 8.602 -43.406 -25.516 1 97.19 169 ILE A C 1
ATOM 1368 O O . ILE A 1 169 ? 9.305 -43.469 -26.531 1 97.19 169 ILE A O 1
ATOM 1372 N N . LYS A 1 170 ? 8.867 -44.094 -24.5 1 96.94 170 LYS A N 1
ATOM 1373 C CA . LYS A 1 170 ? 9.859 -45.156 -24.469 1 96.94 170 LYS A CA 1
ATOM 1374 C C . LYS A 1 170 ? 9.227 -46.5 -24.109 1 96.94 170 LYS A C 1
ATOM 1376 O O . LYS A 1 170 ? 8.508 -46.594 -23.125 1 96.94 170 LYS A O 1
ATOM 1381 N N . ILE A 1 171 ? 9.469 -47.5 -24.906 1 96 171 ILE A N 1
ATOM 1382 C CA . ILE A 1 171 ? 8.938 -48.844 -24.688 1 96 171 ILE A CA 1
ATOM 1383 C C . ILE A 1 171 ? 10.086 -49.844 -24.531 1 96 171 ILE A C 1
ATOM 1385 O O . ILE A 1 171 ? 11 -49.875 -25.359 1 96 171 ILE A O 1
ATOM 1389 N N . ILE A 1 172 ? 10.062 -50.562 -23.453 1 94.69 172 ILE A N 1
ATOM 1390 C CA . ILE A 1 172 ? 11.062 -51.594 -23.203 1 94.69 172 ILE A CA 1
ATOM 1391 C C . ILE A 1 172 ? 10.43 -52.969 -23.312 1 94.69 172 ILE A C 1
ATOM 1393 O O . ILE A 1 172 ? 9.492 -53.281 -22.562 1 94.69 172 ILE A O 1
ATOM 1397 N N . ASN A 1 173 ? 10.953 -53.781 -24.203 1 93 173 ASN A N 1
ATOM 1398 C CA . ASN A 1 173 ? 10.492 -55.156 -24.422 1 93 173 ASN A CA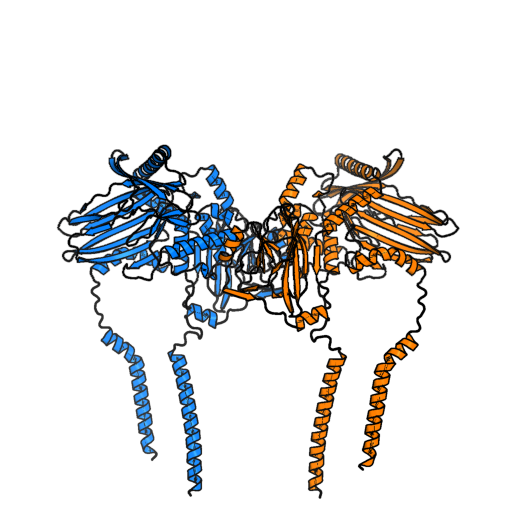 1
ATOM 1399 C C . ASN A 1 173 ? 11.469 -56.156 -23.844 1 93 173 ASN A C 1
ATOM 1401 O O . ASN A 1 173 ? 12.516 -56.438 -24.422 1 93 173 ASN A O 1
ATOM 1405 N N . PRO A 1 174 ? 11.125 -56.781 -22.781 1 90.38 174 PRO A N 1
ATOM 1406 C CA . PRO A 1 174 ? 12.008 -57.781 -22.188 1 90.38 174 PRO A CA 1
ATOM 1407 C C . PRO A 1 174 ? 11.789 -59.156 -22.781 1 90.38 174 PRO A C 1
ATOM 1409 O O . PRO A 1 174 ? 12.523 -60.094 -22.453 1 90.38 174 PRO A O 1
ATOM 1412 N N . LEU A 1 175 ? 10.906 -59.312 -23.688 1 89.62 175 LEU A N 1
ATOM 1413 C CA . LEU A 1 175 ? 10.539 -60.625 -24.219 1 89.62 175 LEU A CA 1
ATOM 1414 C C . LEU A 1 175 ? 11.539 -61.094 -25.266 1 89.62 175 LEU A C 1
ATOM 1416 O O . LEU A 1 175 ? 12.336 -60.281 -25.766 1 89.62 175 LEU A O 1
ATOM 1420 N N . GLY A 1 176 ? 11.516 -62.375 -25.531 1 89.56 176 GLY A N 1
ATOM 1421 C CA . GLY A 1 176 ? 12.391 -62.969 -26.531 1 89.56 176 GLY A CA 1
ATOM 1422 C C . GLY A 1 176 ? 11.852 -62.812 -27.938 1 89.56 176 GLY A C 1
ATOM 1423 O O . GLY A 1 176 ? 12.445 -63.344 -28.891 1 89.56 176 GLY A O 1
ATOM 1424 N N . GLU A 1 177 ? 10.773 -62.156 -28.125 1 90.81 177 GLU A N 1
ATOM 1425 C CA . GLU A 1 177 ? 10.172 -61.938 -29.438 1 90.81 177 GLU A CA 1
ATOM 1426 C C . GLU A 1 177 ? 9.891 -60.469 -29.672 1 90.81 177 GLU A C 1
ATOM 1428 O O . GLU A 1 177 ? 9.773 -59.688 -28.734 1 90.81 177 GLU A O 1
ATOM 1433 N N . ASP A 1 178 ? 9.789 -60.125 -30.891 1 92.19 178 ASP A N 1
ATOM 1434 C CA . ASP A 1 178 ? 9.43 -58.781 -31.281 1 92.19 178 ASP A CA 1
ATOM 1435 C C . ASP A 1 178 ? 7.965 -58.469 -30.938 1 92.19 178 ASP A C 1
ATOM 1437 O O . ASP A 1 178 ? 7.125 -59.375 -30.984 1 92.19 178 ASP A O 1
ATOM 1441 N N . ILE A 1 179 ? 7.746 -57.281 -30.578 1 91.06 179 ILE A N 1
ATOM 1442 C CA . ILE A 1 179 ? 6.367 -56.875 -30.312 1 91.06 179 ILE A CA 1
ATOM 1443 C C . ILE A 1 179 ? 5.996 -55.656 -31.141 1 91.06 179 ILE A C 1
ATOM 1445 O O . ILE A 1 179 ? 6.855 -54.844 -31.453 1 91.06 179 ILE A O 1
ATOM 1449 N N . ASP A 1 180 ? 4.738 -55.625 -31.484 1 90.44 180 ASP A N 1
ATOM 1450 C CA . ASP A 1 180 ? 4.195 -54.469 -32.188 1 90.44 180 ASP A CA 1
ATOM 1451 C C . ASP A 1 180 ? 3.215 -53.719 -31.281 1 90.44 180 ASP A C 1
ATOM 1453 O O . ASP A 1 180 ? 2.332 -54.312 -30.672 1 90.44 180 ASP A O 1
ATOM 1457 N N . VAL A 1 181 ? 3.516 -52.438 -31.219 1 93.56 181 VAL A N 1
ATOM 1458 C CA . VAL A 1 181 ? 2.658 -51.594 -30.406 1 93.56 181 VAL A CA 1
ATOM 1459 C C . VAL A 1 181 ? 1.896 -50.625 -31.297 1 93.56 181 VAL A C 1
ATOM 1461 O O . VAL A 1 181 ? 2.463 -50.031 -32.25 1 93.56 181 VAL A O 1
ATOM 1464 N N . ASP A 1 182 ? 0.629 -50.438 -30.969 1 94.81 182 ASP A N 1
ATOM 1465 C CA . ASP A 1 182 ? -0.208 -49.5 -31.719 1 94.81 182 ASP A CA 1
ATOM 1466 C C . ASP A 1 182 ? -0.189 -48.125 -31.094 1 94.81 182 ASP A C 1
ATOM 1468 O O . ASP A 1 182 ? -0.286 -47.969 -29.875 1 94.81 182 ASP A O 1
ATOM 1472 N N . LEU A 1 183 ? -0.025 -47.156 -31.938 1 96 183 LEU A N 1
ATOM 1473 C CA . LEU A 1 183 ? -0.077 -45.75 -31.516 1 96 183 LEU A CA 1
ATOM 1474 C C . LEU A 1 183 ? -1.34 -45.094 -32.031 1 96 183 LEU A C 1
ATOM 1476 O O . LEU A 1 183 ? -1.715 -45.281 -33.188 1 96 183 LEU A O 1
ATOM 1480 N N . SER A 1 184 ? -2.027 -44.406 -31.141 1 93.62 184 SER A N 1
ATOM 1481 C CA . SER A 1 184 ? -3.25 -43.719 -31.531 1 93.62 184 SER A CA 1
ATOM 1482 C C . SER A 1 184 ? -3.264 -42.281 -31.031 1 93.62 184 SER A C 1
ATOM 1484 O O . SER A 1 184 ? -2.826 -42 -29.906 1 93.62 184 SER A O 1
ATOM 1486 N N . GLN A 1 185 ? -3.652 -41.344 -31.906 1 93.81 185 GLN A N 1
ATOM 1487 C CA . GLN A 1 185 ? -3.832 -39.938 -31.578 1 93.81 185 GLN A CA 1
ATOM 1488 C C . GLN A 1 185 ? -5.105 -39.375 -32.219 1 93.81 185 GLN A C 1
ATOM 1490 O O . GLN A 1 185 ? -5.332 -39.562 -33.406 1 93.81 185 GLN A O 1
ATOM 1495 N N . SER A 1 186 ? -5.902 -38.75 -31.469 1 91.38 186 SER A N 1
ATOM 1496 C CA . SER A 1 186 ? -7.109 -38.125 -32 1 91.38 186 SER A CA 1
ATOM 1497 C C . SER A 1 186 ? -6.777 -36.906 -32.844 1 91.38 186 SER A C 1
ATOM 1499 O O . SER A 1 186 ? -7.457 -36.594 -33.812 1 91.38 186 SER A O 1
ATOM 1501 N N . GLY A 1 187 ? -5.723 -36.188 -32.469 1 93.06 187 GLY A N 1
ATOM 1502 C CA . GLY A 1 187 ? -5.285 -35.031 -33.219 1 93.06 187 GLY A CA 1
ATOM 1503 C C . GLY A 1 187 ? -6.414 -34.062 -33.531 1 93.06 187 GLY A C 1
ATOM 1504 O O . GLY A 1 187 ? -7.137 -33.625 -32.625 1 93.06 187 GLY A O 1
ATOM 1505 N N . ALA A 1 188 ? -6.613 -33.844 -34.875 1 93.44 188 ALA A N 1
ATOM 1506 C CA . ALA A 1 188 ? -7.613 -32.875 -35.312 1 93.44 188 ALA A CA 1
ATOM 1507 C C . ALA A 1 188 ? -8.891 -33.562 -35.781 1 93.44 188 ALA A C 1
ATOM 1509 O O . ALA A 1 188 ? -9.703 -32.969 -36.5 1 93.44 188 ALA A O 1
ATOM 1510 N N . LYS A 1 189 ? -9.102 -34.75 -35.344 1 90.75 189 LYS A N 1
ATOM 1511 C CA . LYS A 1 189 ? -10.25 -35.562 -35.781 1 90.75 189 LYS A CA 1
ATOM 1512 C C . LYS A 1 189 ? -11.562 -34.875 -35.406 1 90.75 189 LYS A C 1
ATOM 1514 O O . LYS A 1 189 ? -12.539 -34.938 -36.156 1 90.75 189 LYS A O 1
ATOM 1519 N N . TYR A 1 190 ? -11.547 -34.188 -34.344 1 89.56 190 TYR A N 1
ATOM 1520 C CA . TYR A 1 190 ? -12.781 -33.562 -33.844 1 89.56 190 TYR A CA 1
ATOM 1521 C C . TYR A 1 190 ? -12.781 -32.094 -34.156 1 89.56 190 TYR A C 1
ATOM 1523 O O . TYR A 1 190 ? -13.508 -31.312 -33.5 1 89.56 190 TYR A O 1
ATOM 1531 N N . TRP A 1 191 ? -12 -31.703 -35.094 1 93.31 191 TRP A N 1
ATOM 1532 C CA . TRP A 1 191 ? -11.922 -30.312 -35.531 1 93.31 191 TRP A CA 1
ATOM 1533 C C . TRP A 1 191 ? -12.453 -30.141 -36.938 1 93.31 191 TRP A C 1
ATOM 1535 O O . TRP A 1 191 ? -11.688 -30.156 -37.906 1 93.31 191 TRP A O 1
ATOM 1545 N N . PRO A 1 192 ? -13.727 -29.875 -37.062 1 87.62 192 PRO A N 1
ATOM 1546 C CA . PRO A 1 192 ? -14.336 -29.875 -38.406 1 87.62 192 PRO A CA 1
ATOM 1547 C C . PRO A 1 192 ? -13.742 -28.797 -39.312 1 87.62 192 PRO A C 1
ATOM 1549 O O . PRO A 1 192 ? -13.586 -29.031 -40.5 1 87.62 192 PRO A O 1
ATOM 1552 N N . ASP A 1 193 ? -13.359 -27.672 -38.844 1 86.31 193 ASP A N 1
ATOM 1553 C CA . ASP A 1 193 ? -12.891 -26.562 -39.656 1 86.31 193 ASP A CA 1
ATOM 1554 C C . ASP A 1 193 ? -11.383 -26.672 -39.906 1 86.31 193 ASP A C 1
ATOM 1556 O O . ASP A 1 193 ? -10.805 -25.828 -40.594 1 86.31 193 ASP A O 1
ATOM 1560 N N . ALA A 1 194 ? -10.781 -27.719 -39.469 1 93.88 194 ALA A N 1
ATOM 1561 C CA . ALA A 1 194 ? -9.32 -27.797 -39.531 1 93.88 194 ALA A CA 1
ATOM 1562 C C . ALA A 1 194 ? -8.883 -28.469 -40.844 1 93.88 194 ALA A C 1
ATOM 1564 O O . ALA A 1 194 ? -9.547 -29.391 -41.312 1 93.88 194 ALA A O 1
ATOM 1565 N N . THR A 1 195 ? -7.82 -27.953 -41.438 1 94.19 195 THR A N 1
ATOM 1566 C CA . THR A 1 195 ? -7.168 -28.578 -42.594 1 94.19 195 THR A CA 1
ATOM 1567 C C . THR A 1 195 ? -5.84 -29.203 -42.188 1 94.19 195 THR A C 1
ATOM 1569 O O . THR A 1 195 ? -5.098 -28.641 -41.375 1 94.19 195 THR A O 1
ATOM 1572 N N . VAL A 1 196 ? -5.633 -30.438 -42.688 1 94.62 196 VAL A N 1
ATOM 1573 C CA . VAL A 1 196 ? -4.402 -31.156 -42.375 1 94.62 196 VAL A CA 1
ATOM 1574 C C . VAL A 1 196 ? -3.592 -31.391 -43.656 1 94.62 196 VAL A C 1
ATOM 1576 O O . VAL A 1 196 ? -4.121 -31.891 -44.625 1 94.62 196 VAL A O 1
ATOM 1579 N N . ALA A 1 197 ? -2.367 -30.922 -43.656 1 94.62 197 ALA A N 1
ATOM 1580 C CA . ALA A 1 197 ? -1.443 -31.156 -44.75 1 94.62 197 ALA A CA 1
ATOM 1581 C C . ALA A 1 197 ? -0.152 -31.812 -44.25 1 94.62 197 ALA A C 1
ATOM 1583 O O . ALA A 1 197 ? 0.302 -31.531 -43.156 1 94.62 197 ALA A O 1
ATOM 1584 N N . VAL A 1 198 ? 0.368 -32.719 -45.031 1 94.56 198 VAL A N 1
ATOM 1585 C CA . VAL A 1 198 ? 1.636 -33.344 -44.688 1 94.56 198 VAL A CA 1
ATOM 1586 C C . VAL A 1 198 ? 2.779 -32.656 -45.406 1 94.56 198 VAL A C 1
ATOM 1588 O O . VAL A 1 198 ? 2.686 -32.375 -46.594 1 94.56 198 VAL A O 1
ATOM 1591 N N . HIS A 1 199 ? 3.695 -32.344 -44.656 1 93.69 199 HIS A N 1
ATOM 1592 C CA . HIS A 1 199 ? 4.863 -31.641 -45.188 1 93.69 199 HIS A CA 1
ATOM 1593 C C . HIS A 1 199 ? 6.156 -32.312 -44.75 1 93.69 199 HIS A C 1
ATOM 1595 O O . HIS A 1 199 ? 6.18 -33 -43.75 1 93.69 199 HIS A O 1
ATOM 1601 N N . GLU A 1 200 ? 7.172 -32.156 -45.594 1 93.75 200 GLU A N 1
ATOM 1602 C CA . GLU A 1 200 ? 8.484 -32.688 -45.25 1 93.75 200 GLU A CA 1
ATOM 1603 C C . GLU A 1 200 ? 9.43 -31.562 -44.812 1 93.75 200 GLU A C 1
ATOM 1605 O O . GLU A 1 200 ? 9.586 -30.562 -45.531 1 93.75 200 GLU A O 1
ATOM 1610 N N . LEU A 1 201 ? 9.906 -31.734 -43.625 1 92.38 201 LEU A N 1
ATOM 1611 C CA . LEU A 1 201 ? 10.852 -30.766 -43.094 1 92.38 201 LEU A CA 1
ATOM 1612 C C . LEU A 1 201 ? 12.266 -31.328 -43.062 1 92.38 201 LEU A C 1
ATOM 1614 O O . LEU A 1 201 ? 12.469 -32.5 -42.688 1 92.38 201 LEU A O 1
ATOM 1618 N N . HIS A 1 202 ? 13.242 -30.516 -43.5 1 90 202 HIS A N 1
ATOM 1619 C CA . HIS A 1 202 ? 14.648 -30.906 -43.469 1 90 202 HIS A CA 1
ATOM 1620 C C . HIS A 1 202 ? 15.359 -30.281 -42.281 1 90 202 HIS A C 1
ATOM 1622 O O . HIS A 1 202 ? 15.609 -29.078 -42.25 1 90 202 HIS A O 1
ATOM 1628 N N . VAL A 1 203 ? 15.562 -31.141 -41.312 1 88.88 203 VAL A N 1
ATOM 1629 C CA . VAL A 1 203 ? 16.25 -30.672 -40.094 1 88.88 203 VAL A CA 1
ATOM 1630 C C . VAL A 1 203 ? 17.531 -31.484 -39.906 1 88.88 203 VAL A C 1
ATOM 1632 O O . VAL A 1 203 ? 17.484 -32.719 -39.781 1 88.88 203 VAL A O 1
ATOM 1635 N N . ASN A 1 204 ? 18.703 -30.875 -39.812 1 87.5 204 ASN A N 1
ATOM 1636 C CA . ASN A 1 204 ? 20 -31.531 -39.625 1 87.5 204 ASN A CA 1
ATOM 1637 C C . ASN A 1 204 ? 20.203 -32.656 -40.625 1 87.5 204 ASN A C 1
ATOM 1639 O O . ASN A 1 204 ? 20.609 -33.75 -40.25 1 87.5 204 ASN A O 1
ATOM 1643 N N . ASN A 1 205 ? 19.75 -32.531 -41.812 1 84.06 205 ASN A N 1
ATOM 1644 C CA . ASN A 1 205 ? 19.953 -33.438 -42.938 1 84.06 205 ASN A CA 1
ATOM 1645 C C . ASN A 1 205 ? 19.062 -34.688 -42.812 1 84.06 205 ASN A C 1
ATOM 1647 O O . ASN A 1 205 ? 19.375 -35.719 -43.406 1 84.06 205 ASN A O 1
ATOM 1651 N N . ILE A 1 206 ? 18.109 -34.594 -41.938 1 87.88 206 ILE A N 1
ATOM 1652 C CA . ILE A 1 206 ? 17.125 -35.688 -41.844 1 87.88 206 ILE A CA 1
ATOM 1653 C C . ILE A 1 206 ? 15.758 -35.188 -42.281 1 87.88 206 ILE A C 1
ATOM 1655 O O . ILE A 1 206 ? 15.328 -34.094 -41.875 1 87.88 206 ILE A O 1
ATOM 1659 N N . VAL A 1 207 ? 15.18 -35.969 -43.062 1 90.19 207 VAL A N 1
ATOM 1660 C CA . VAL A 1 207 ? 13.844 -35.594 -43.531 1 90.19 207 VAL A CA 1
ATOM 1661 C C . VAL A 1 207 ? 12.797 -36.125 -42.562 1 90.19 207 VAL A C 1
ATOM 1663 O O . VAL A 1 207 ? 12.75 -37.312 -42.281 1 90.19 207 VAL A O 1
ATOM 1666 N N . GLN A 1 208 ? 12.102 -35.219 -42.062 1 90.44 208 GLN A N 1
ATOM 1667 C CA . GLN A 1 208 ? 11.039 -35.594 -41.156 1 90.44 208 GLN A CA 1
ATOM 1668 C C . GLN A 1 208 ? 9.672 -35.188 -41.688 1 90.44 208 GLN A C 1
ATOM 1670 O O . GLN A 1 208 ? 9.484 -34.062 -42.156 1 90.44 208 GLN A O 1
ATOM 1675 N N . LYS A 1 209 ? 8.781 -36.094 -41.656 1 94.56 209 LYS A N 1
ATOM 1676 C CA . LYS A 1 209 ? 7.414 -35.781 -42.062 1 94.56 209 LYS A CA 1
ATOM 1677 C C . LYS A 1 209 ? 6.66 -35.094 -40.938 1 94.56 209 LYS A C 1
ATOM 1679 O O . LYS A 1 209 ? 6.758 -35.469 -39.781 1 94.56 209 LYS A O 1
ATOM 1684 N N . VAL A 1 210 ? 5.98 -34.062 -41.312 1 96.19 210 VAL A N 1
ATOM 1685 C CA . VAL A 1 210 ? 5.273 -33.25 -40.344 1 96.19 210 VAL A CA 1
ATOM 1686 C C . VAL A 1 210 ? 3.838 -33 -40.781 1 96.19 210 VAL A C 1
ATOM 1688 O O . VAL A 1 210 ? 3.576 -32.906 -42 1 96.19 210 VAL A O 1
ATOM 1691 N N . ASP A 1 211 ? 2.951 -33.062 -39.875 1 96.19 211 ASP A N 1
ATOM 1692 C CA . ASP A 1 211 ? 1.568 -32.656 -40.156 1 96.19 211 ASP A CA 1
ATOM 1693 C C . ASP A 1 211 ? 1.361 -31.188 -39.875 1 96.19 211 ASP A C 1
ATOM 1695 O O . ASP A 1 211 ? 1.691 -30.703 -38.781 1 96.19 211 ASP A O 1
ATOM 1699 N N . LEU A 1 212 ? 0.878 -30.469 -40.844 1 96.94 212 LEU A N 1
ATOM 1700 C CA . LEU A 1 212 ? 0.5 -29.078 -40.656 1 96.94 212 LEU A CA 1
ATOM 1701 C C . LEU A 1 212 ? -1.015 -28.922 -40.562 1 96.94 212 LEU A C 1
ATOM 1703 O O . LEU A 1 212 ? -1.734 -29.266 -41.5 1 96.94 212 LEU A O 1
ATOM 1707 N N . ILE A 1 213 ? -1.424 -28.469 -39.469 1 97.06 213 ILE A N 1
ATOM 1708 C CA . ILE A 1 213 ? -2.854 -28.344 -39.219 1 97.06 213 ILE A CA 1
ATOM 1709 C C . ILE A 1 213 ? -3.223 -26.859 -39.094 1 97.06 213 ILE A C 1
ATOM 1711 O O . ILE A 1 213 ? -2.584 -26.125 -38.344 1 97.06 213 ILE A O 1
ATOM 1715 N N . TYR A 1 214 ? -4.168 -26.391 -39.844 1 96.06 214 TYR A N 1
ATOM 1716 C CA . TYR A 1 214 ? -4.688 -25.031 -39.75 1 96.06 214 TYR A CA 1
ATOM 1717 C C . TYR A 1 214 ? -6.188 -25.047 -39.5 1 96.06 214 TYR A C 1
ATOM 1719 O O . TYR A 1 214 ? -6.926 -25.828 -40.094 1 96.06 214 TYR A O 1
ATOM 1727 N N . GLY A 1 215 ? -6.613 -24.25 -38.469 1 94.38 215 GLY A N 1
ATOM 1728 C CA . GLY A 1 215 ? -8.031 -24.172 -38.125 1 94.38 215 GLY A CA 1
ATOM 1729 C C . GLY A 1 215 ? -8.406 -22.906 -37.375 1 94.38 215 GLY A C 1
ATOM 1730 O O . GLY A 1 215 ? -7.527 -22.156 -36.938 1 94.38 215 GLY A O 1
ATOM 1731 N N . THR A 1 216 ? -9.742 -22.688 -37.312 1 92.81 216 THR A N 1
ATOM 1732 C CA . THR A 1 216 ? -10.242 -21.516 -36.625 1 92.81 216 THR A CA 1
ATOM 1733 C C . THR A 1 216 ? -11.219 -21.938 -35.5 1 92.81 216 THR A C 1
ATOM 1735 O O . THR A 1 216 ? -11.891 -22.969 -35.625 1 92.81 216 THR A O 1
ATOM 1738 N N . VAL A 1 217 ? -11.133 -21.25 -34.438 1 91.44 217 VAL A N 1
ATOM 1739 C CA . VAL A 1 217 ? -12.055 -21.469 -33.312 1 91.44 217 VAL A CA 1
ATOM 1740 C C . VAL A 1 217 ? -12.883 -20.219 -33.062 1 91.44 217 VAL A C 1
ATOM 1742 O O . VAL A 1 217 ? -12.336 -19.125 -32.906 1 91.44 217 VAL A O 1
ATOM 1745 N N . LYS A 1 218 ? -14.164 -20.312 -32.938 1 87.62 218 LYS A N 1
ATOM 1746 C CA . LYS A 1 218 ? -15.07 -19.188 -32.688 1 87.62 218 LYS A CA 1
ATOM 1747 C C . LYS A 1 218 ? -15.219 -18.922 -31.203 1 87.62 218 LYS A C 1
ATOM 1749 O O . LYS A 1 218 ? -15.531 -19.844 -30.438 1 87.62 218 LYS A O 1
ATOM 1754 N N . MET A 1 219 ? -14.852 -17.828 -30.797 1 83.44 219 MET A N 1
ATOM 1755 C CA . MET A 1 219 ? -15.039 -17.406 -29.406 1 83.44 219 MET A CA 1
ATOM 1756 C C . MET A 1 219 ? -16.172 -16.391 -29.281 1 83.44 219 MET A C 1
ATOM 1758 O O . MET A 1 219 ? -16.828 -16.062 -30.281 1 83.44 219 MET A O 1
ATOM 1762 N N . GLN A 1 220 ? -16.609 -15.992 -28 1 74.56 220 GLN A N 1
ATOM 1763 C CA . GLN A 1 220 ? -17.719 -15.078 -27.766 1 74.56 220 GLN A CA 1
ATOM 1764 C C . GLN A 1 220 ? -17.453 -13.719 -28.406 1 74.56 220 GLN A C 1
ATOM 1766 O O . GLN A 1 220 ? -18.359 -13.125 -29 1 74.56 220 GLN A O 1
ATOM 1771 N N . ARG A 1 221 ? -16.234 -13.242 -28.453 1 69.69 221 ARG A N 1
ATOM 1772 C CA . ARG A 1 221 ? -15.992 -11.891 -28.938 1 69.69 221 ARG A CA 1
ATOM 1773 C C . ARG A 1 221 ? -15.242 -11.914 -30.266 1 69.69 221 ARG A C 1
ATOM 1775 O O . 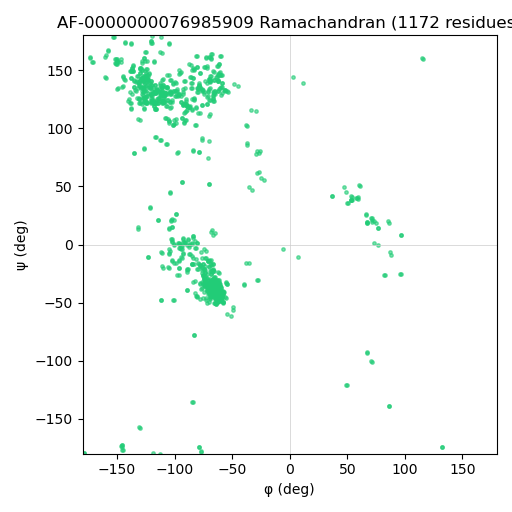ARG A 1 221 ? -15.57 -11.156 -31.188 1 69.69 221 ARG A O 1
ATOM 1782 N N . GLU A 1 222 ? -14.211 -12.711 -30.25 1 78.12 222 GLU A N 1
ATOM 1783 C CA . GLU A 1 222 ? -13.352 -12.734 -31.422 1 78.12 222 GLU A CA 1
ATOM 1784 C C . GLU A 1 222 ? -12.984 -14.164 -31.812 1 78.12 222 GLU A C 1
ATOM 1786 O O . GLU A 1 222 ? -12.969 -15.055 -30.969 1 78.12 222 GLU A O 1
ATOM 1791 N N . ASN A 1 223 ? -12.805 -14.219 -33.125 1 88.12 223 ASN A N 1
ATOM 1792 C CA . ASN A 1 223 ? -12.32 -15.508 -33.625 1 88.12 223 ASN A CA 1
ATOM 1793 C C . ASN A 1 223 ? -10.812 -15.641 -33.438 1 88.12 223 ASN A C 1
ATOM 1795 O O . ASN A 1 223 ? -10.102 -14.641 -33.312 1 88.12 223 ASN A O 1
ATOM 1799 N N . MET A 1 224 ? -10.406 -16.938 -33.312 1 92.56 224 MET A N 1
ATOM 1800 C CA . MET A 1 224 ? -8.977 -17.203 -33.188 1 92.56 224 MET A CA 1
ATOM 1801 C C . MET A 1 224 ? -8.531 -18.203 -34.25 1 92.56 224 MET A C 1
ATOM 1803 O O . MET A 1 224 ? -9.219 -19.188 -34.531 1 92.56 224 MET A O 1
ATOM 1807 N N . ALA A 1 225 ? -7.457 -17.844 -34.875 1 94.44 225 ALA A N 1
ATOM 1808 C CA . ALA A 1 225 ? -6.863 -18.75 -35.875 1 94.44 225 ALA A CA 1
ATOM 1809 C C . ALA A 1 225 ? -5.688 -19.516 -35.281 1 94.44 225 ALA A C 1
ATOM 1811 O O . ALA A 1 225 ? -4.898 -18.969 -34.531 1 94.44 225 ALA A O 1
ATOM 1812 N N . PHE A 1 226 ? -5.672 -20.797 -35.688 1 95.81 226 PHE A N 1
ATOM 1813 C CA . PHE A 1 226 ? -4.637 -21.656 -35.156 1 95.81 226 PHE A CA 1
ATOM 1814 C C . PHE A 1 226 ? -3.854 -22.344 -36.281 1 95.81 226 PHE A C 1
ATOM 1816 O O . PHE A 1 226 ? -4.422 -22.703 -37.312 1 95.81 226 PHE A O 1
ATOM 1823 N N . SER A 1 227 ? -2.559 -22.438 -36.094 1 97.06 227 SER A N 1
ATOM 1824 C CA . SER A 1 227 ? -1.695 -23.297 -36.875 1 97.06 227 SER A CA 1
ATOM 1825 C C . SER A 1 227 ? -0.889 -24.234 -36 1 97.06 227 SER A C 1
ATOM 1827 O O . SER A 1 227 ? -0.187 -23.797 -35.094 1 97.06 227 SER A O 1
ATOM 1829 N N . ILE A 1 228 ? -1.048 -25.531 -36.219 1 97.88 228 ILE A N 1
ATOM 1830 C CA . ILE A 1 228 ? -0.355 -26.547 -35.438 1 97.88 228 ILE A CA 1
ATOM 1831 C C . ILE A 1 228 ? 0.54 -27.375 -36.344 1 97.88 228 ILE A C 1
ATOM 1833 O O . ILE A 1 228 ? 0.092 -27.875 -37.375 1 97.88 228 ILE A O 1
ATOM 1837 N N . ALA A 1 229 ? 1.808 -27.438 -36.031 1 97.88 229 ALA A N 1
ATOM 1838 C CA . ALA A 1 229 ? 2.762 -28.312 -36.719 1 97.88 229 ALA A CA 1
ATOM 1839 C C . ALA A 1 229 ? 3.244 -29.422 -35.781 1 97.88 229 ALA A C 1
ATOM 1841 O O . ALA A 1 229 ? 3.695 -29.156 -34.688 1 97.88 229 ALA A O 1
ATOM 1842 N N . GLN A 1 230 ? 3.086 -30.641 -36.156 1 97.38 230 GLN A N 1
ATOM 1843 C CA . GLN A 1 230 ? 3.463 -31.781 -35.312 1 97.38 230 GLN A CA 1
ATOM 1844 C C . GLN A 1 230 ? 4.211 -32.844 -36.125 1 97.38 230 GLN A C 1
ATOM 1846 O O . GLN A 1 230 ? 3.895 -33.062 -37.312 1 97.38 230 GLN A O 1
ATOM 1851 N N . THR A 1 231 ? 5.215 -33.406 -35.5 1 96.31 231 THR A N 1
ATOM 1852 C CA . THR A 1 231 ? 5.867 -34.531 -36.156 1 96.31 231 THR A CA 1
ATOM 1853 C C . THR A 1 231 ? 4.867 -35.656 -36.406 1 96.31 231 THR A C 1
ATOM 1855 O O . THR A 1 231 ? 4.008 -35.938 -35.594 1 96.31 231 THR A O 1
ATOM 1858 N N . LYS A 1 232 ? 4.957 -36.25 -37.531 1 95.06 232 LYS A N 1
ATOM 1859 C CA . LYS A 1 232 ? 4.012 -37.312 -37.906 1 95.06 232 LYS A CA 1
ATOM 1860 C C . LYS A 1 232 ? 4.141 -38.531 -37 1 95.06 232 LYS A C 1
ATOM 1862 O O . LYS A 1 232 ? 5.25 -39 -36.719 1 95.06 232 LYS A O 1
ATOM 1867 N N . VAL A 1 233 ? 3.021 -39 -36.469 1 95.19 233 VAL A N 1
ATOM 1868 C CA . VAL A 1 233 ? 2.977 -40.156 -35.594 1 95.19 233 VAL A CA 1
ATOM 1869 C C . VAL A 1 233 ? 2.68 -41.406 -36.375 1 95.19 233 VAL A C 1
ATOM 1871 O O . VAL A 1 233 ? 1.67 -41.469 -37.094 1 95.19 233 VAL A O 1
ATOM 1874 N N . PRO A 1 234 ? 3.555 -42.344 -36.281 1 93.94 234 PRO A N 1
ATOM 1875 C CA . PRO A 1 234 ? 3.264 -43.594 -36.969 1 93.94 234 PRO A CA 1
ATOM 1876 C C . PRO A 1 234 ? 2.092 -44.344 -36.344 1 93.94 234 PRO A C 1
ATOM 1878 O O . PRO A 1 234 ? 1.754 -44.125 -35.188 1 93.94 234 PRO A O 1
ATOM 1881 N N . LYS A 1 235 ? 1.494 -45.25 -37.094 1 93.5 235 LYS A N 1
ATOM 1882 C CA . LYS A 1 235 ? 0.352 -46 -36.625 1 93.5 235 LYS A CA 1
ATOM 1883 C C . LYS A 1 235 ? 0.795 -47.094 -35.656 1 93.5 235 LYS A C 1
ATOM 1885 O O . LYS A 1 235 ? 0.047 -47.469 -34.75 1 93.5 235 LYS A O 1
ATOM 1890 N N . SER A 1 236 ? 2.006 -47.594 -35.938 1 94.12 236 SER A N 1
ATOM 1891 C CA . SER A 1 236 ? 2.531 -48.625 -35.062 1 94.12 236 SER A CA 1
ATOM 1892 C C . SER A 1 236 ? 4.047 -48.531 -34.938 1 94.12 236 SER A C 1
ATOM 1894 O O . SER A 1 236 ? 4.707 -47.906 -35.75 1 94.12 236 SER A O 1
ATOM 1896 N N . LEU A 1 237 ? 4.488 -49.125 -33.875 1 93.75 237 LEU A N 1
ATOM 1897 C CA . LEU A 1 237 ? 5.918 -49.156 -33.594 1 93.75 237 LEU A CA 1
ATOM 1898 C C . LEU A 1 237 ? 6.371 -50.562 -33.219 1 93.75 237 LEU A C 1
ATOM 1900 O O . LEU A 1 237 ? 5.766 -51.219 -32.375 1 93.75 237 LEU A O 1
ATOM 1904 N N . SER A 1 238 ? 7.352 -51 -33.938 1 93.81 238 SER A N 1
ATOM 1905 C CA . SER A 1 238 ? 7.898 -52.312 -33.656 1 93.81 238 SER A CA 1
ATOM 1906 C C . SER A 1 238 ? 9.07 -52.219 -32.688 1 93.81 238 SER A C 1
ATOM 1908 O O . SER A 1 238 ? 9.977 -51.406 -32.875 1 93.81 238 SER A O 1
ATOM 1910 N N . VAL A 1 239 ? 8.984 -53.031 -31.672 1 95.44 239 VAL A N 1
ATOM 1911 C CA . VAL A 1 239 ? 10.062 -53.094 -30.703 1 95.44 239 VAL A CA 1
ATOM 1912 C C . VAL A 1 239 ? 10.711 -54.5 -30.719 1 95.44 239 VAL A C 1
ATOM 1914 O O . VAL A 1 239 ? 10.047 -55.5 -30.453 1 95.44 239 VAL A O 1
ATOM 1917 N N . LYS A 1 240 ? 12.047 -54.531 -30.984 1 95.56 240 LYS A N 1
ATOM 1918 C CA . LYS A 1 240 ? 12.781 -55.781 -31.109 1 95.56 240 LYS A CA 1
ATOM 1919 C C . LYS A 1 240 ? 12.906 -56.5 -29.75 1 95.56 240 LYS A C 1
ATOM 1921 O O . LYS A 1 240 ? 12.719 -55.875 -28.703 1 95.56 240 LYS A O 1
ATOM 1926 N N . ALA A 1 241 ? 13.211 -57.781 -29.875 1 93.5 241 ALA A N 1
ATOM 1927 C CA . ALA A 1 241 ? 13.359 -58.594 -28.672 1 93.5 241 ALA A CA 1
ATOM 1928 C C . ALA A 1 241 ? 14.484 -58.062 -27.781 1 93.5 241 ALA A C 1
ATOM 1930 O O . ALA A 1 241 ? 15.57 -57.75 -28.281 1 93.5 241 ALA A O 1
ATOM 1931 N N . GLN A 1 242 ? 14.141 -58 -26.5 1 94.06 242 GLN A N 1
ATOM 1932 C CA . GLN A 1 242 ? 15.109 -57.594 -25.469 1 94.06 242 GLN A CA 1
ATOM 1933 C C . GLN A 1 242 ? 15.75 -56.25 -25.828 1 94.06 242 GLN A C 1
ATOM 1935 O O . GLN A 1 242 ? 16.969 -56.094 -25.703 1 94.06 242 GLN A O 1
ATOM 1940 N N . SER A 1 243 ? 14.93 -55.406 -26.375 1 95.62 243 SER A N 1
ATOM 1941 C CA . SER A 1 243 ? 15.406 -54.094 -26.781 1 95.62 243 SER A CA 1
ATOM 1942 C C . SER A 1 243 ? 14.398 -53 -26.406 1 95.62 243 SER A C 1
ATOM 1944 O O . SER A 1 243 ? 13.375 -53.281 -25.781 1 95.62 243 SER A O 1
ATOM 1946 N N . SER A 1 244 ? 14.766 -51.812 -26.594 1 96.06 244 SER A N 1
ATOM 1947 C CA . SER A 1 244 ? 13.875 -50.688 -26.359 1 96.06 244 SER A CA 1
ATOM 1948 C C . SER A 1 244 ? 13.758 -49.812 -27.594 1 96.06 244 SER A C 1
ATOM 1950 O O . SER A 1 244 ? 14.617 -49.844 -28.484 1 96.06 244 SER A O 1
ATOM 1952 N N . ASN A 1 245 ? 12.711 -49.188 -27.781 1 96.06 245 ASN A N 1
ATOM 1953 C CA . ASN A 1 245 ? 12.461 -48.188 -28.828 1 96.06 245 ASN A CA 1
ATOM 1954 C C . ASN A 1 245 ? 11.828 -46.938 -28.25 1 96.06 245 ASN A C 1
ATOM 1956 O O . ASN A 1 245 ? 11.148 -46.969 -27.219 1 96.06 245 ASN A O 1
ATOM 1960 N N . SER A 1 246 ? 12.18 -45.781 -28.812 1 94.75 246 SER A N 1
ATOM 1961 C CA . SER A 1 246 ? 11.672 -44.531 -28.312 1 94.75 246 SER A CA 1
ATOM 1962 C C . SER A 1 246 ? 11.102 -43.688 -29.438 1 94.75 246 SER A C 1
ATOM 1964 O O . SER A 1 246 ? 11.531 -43.812 -30.594 1 94.75 246 SER A O 1
ATOM 1966 N N . LEU A 1 247 ? 10.125 -42.938 -29.188 1 95 247 LEU A N 1
ATOM 1967 C CA . LEU A 1 247 ? 9.492 -42 -30.109 1 95 247 LEU A CA 1
ATOM 1968 C C . LEU A 1 247 ? 9.461 -40.594 -29.531 1 95 247 LEU A C 1
ATOM 1970 O O . LEU A 1 247 ? 9.07 -40.406 -28.375 1 95 247 LEU A O 1
ATOM 1974 N N . HIS A 1 248 ? 9.977 -39.625 -30.297 1 94.94 248 HIS A N 1
ATOM 1975 C CA . HIS A 1 248 ? 10.008 -38.219 -29.922 1 94.94 248 HIS A CA 1
ATOM 1976 C C . HIS A 1 248 ? 9.008 -37.406 -30.719 1 94.94 248 HIS A C 1
ATOM 1978 O O . HIS A 1 248 ? 9.203 -37.188 -31.922 1 94.94 248 HIS A O 1
ATOM 1984 N N . ILE A 1 249 ? 7.957 -36.969 -30.078 1 96.81 249 ILE A N 1
ATOM 1985 C CA . ILE A 1 249 ? 6.902 -36.219 -30.766 1 96.81 249 ILE A CA 1
ATOM 1986 C C . ILE A 1 249 ? 6.953 -34.75 -30.328 1 96.81 249 ILE A C 1
ATOM 1988 O O . ILE A 1 249 ? 6.855 -34.438 -29.141 1 96.81 249 ILE A O 1
ATOM 1992 N N . VAL A 1 250 ? 7.094 -33.875 -31.25 1 97.75 250 VAL A N 1
ATOM 1993 C CA . VAL A 1 250 ? 7.152 -32.469 -30.984 1 97.75 250 VAL A CA 1
ATOM 1994 C C . VAL A 1 250 ? 5.996 -31.75 -31.688 1 97.75 250 VAL A C 1
ATOM 1996 O O . VAL A 1 250 ? 5.719 -32.031 -32.875 1 97.75 250 VAL A O 1
ATOM 1999 N N . THR A 1 251 ? 5.285 -30.906 -30.953 1 98.06 251 THR A N 1
ATOM 2000 C CA . THR A 1 251 ? 4.148 -30.172 -31.484 1 98.06 251 THR A CA 1
ATOM 2001 C C . THR A 1 251 ? 4.336 -28.672 -31.266 1 98.06 251 THR A C 1
ATOM 2003 O O . THR A 1 251 ? 4.652 -28.219 -30.156 1 98.06 251 THR A O 1
ATOM 2006 N N . SER A 1 252 ? 4.207 -27.875 -32.281 1 98.31 252 SER A N 1
ATOM 2007 C CA . SER A 1 252 ? 4.254 -26.422 -32.25 1 98.31 252 SER A CA 1
ATOM 2008 C C . SER A 1 252 ? 2.871 -25.812 -32.438 1 98.31 252 SER A C 1
ATOM 2010 O O . SER A 1 252 ? 2.146 -26.203 -33.344 1 98.31 252 SER A O 1
ATOM 2012 N N . VAL A 1 253 ? 2.492 -24.891 -31.547 1 98.12 253 VAL A N 1
ATOM 2013 C CA . VAL A 1 253 ? 1.167 -24.281 -31.609 1 98.12 253 VAL A CA 1
ATOM 2014 C C . VAL A 1 253 ? 1.299 -22.766 -31.688 1 98.12 253 VAL A C 1
ATOM 2016 O O . VAL A 1 253 ? 1.917 -22.141 -30.828 1 98.12 253 VAL A O 1
ATOM 2019 N N . HIS A 1 254 ? 0.769 -22.188 -32.719 1 97.44 254 HIS A N 1
ATOM 2020 C CA . HIS A 1 254 ? 0.683 -20.734 -32.875 1 97.44 254 HIS A CA 1
ATOM 2021 C C . HIS A 1 254 ? -0.758 -20.281 -33.094 1 97.44 254 HIS A C 1
ATOM 2023 O O . HIS A 1 254 ? -1.532 -20.984 -33.75 1 97.44 254 HIS A O 1
ATOM 2029 N N . PHE A 1 255 ? -1.092 -19.172 -32.531 1 95.94 255 PHE A N 1
ATOM 2030 C CA . PHE A 1 255 ? -2.451 -18.672 -32.688 1 95.94 255 PHE A CA 1
ATOM 2031 C C . PHE A 1 255 ? -2.479 -17.156 -32.625 1 95.94 255 PHE A C 1
ATOM 2033 O O . PHE A 1 255 ? -1.535 -16.531 -32.125 1 95.94 255 PHE A O 1
ATOM 2040 N N . VAL A 1 256 ? -3.463 -16.562 -33.219 1 93.44 256 VAL A N 1
ATOM 2041 C CA . VAL A 1 256 ? -3.668 -15.109 -33.188 1 93.44 256 VAL A CA 1
ATOM 2042 C C . VAL A 1 256 ? -5.16 -14.805 -33.125 1 93.44 256 VAL A C 1
ATOM 2044 O O . VAL A 1 256 ? -5.988 -15.531 -33.656 1 93.44 256 VAL A O 1
ATOM 2047 N N . GLU A 1 257 ? -5.406 -13.758 -32.344 1 89.69 257 GLU A N 1
ATOM 2048 C CA . GLU A 1 257 ? -6.789 -13.305 -32.25 1 89.69 257 GLU A CA 1
ATOM 2049 C C . GLU A 1 257 ? -7.156 -12.453 -33.469 1 89.69 257 GLU A C 1
ATOM 2051 O O . GLU A 1 257 ? -6.355 -11.633 -33.906 1 89.69 257 GLU A O 1
ATOM 2056 N N . GLY A 1 258 ? -8.305 -12.734 -34.031 1 84.75 258 GLY A N 1
ATOM 2057 C CA . GLY A 1 258 ? -8.766 -11.977 -35.156 1 84.75 258 GLY A CA 1
ATOM 2058 C C . GLY A 1 258 ? -9.266 -12.852 -36.312 1 84.75 258 GLY A C 1
ATOM 2059 O O . GLY A 1 258 ? -9.352 -14.078 -36.156 1 84.75 258 GLY A O 1
ATOM 2060 N N . ASN A 1 259 ? -9.578 -12.141 -37.406 1 80.06 259 ASN A N 1
ATOM 2061 C CA . ASN A 1 259 ? -10.148 -12.844 -38.562 1 80.06 259 ASN A CA 1
ATOM 2062 C C . ASN A 1 259 ? -9.07 -13.57 -39.375 1 80.06 259 ASN A C 1
ATOM 2064 O O . ASN A 1 259 ? -7.965 -13.062 -39.531 1 80.06 259 ASN A O 1
ATOM 2068 N N . SER A 1 260 ? -9.477 -14.797 -39.75 1 80.81 260 SER A N 1
ATOM 2069 C CA . SER A 1 260 ? -8.586 -15.648 -40.531 1 80.81 260 SER A CA 1
ATOM 2070 C C . SER A 1 260 ? -8.562 -15.234 -42 1 80.81 260 SER A C 1
ATOM 2072 O O . SER A 1 260 ? -9.609 -15.109 -42.625 1 80.81 260 SER A O 1
ATOM 2074 N N . ASN A 1 261 ? -7.414 -14.734 -42.469 1 88 261 ASN A N 1
ATOM 2075 C CA . ASN A 1 261 ? -7.176 -14.531 -43.875 1 88 261 ASN A CA 1
ATOM 2076 C C . ASN A 1 261 ? -5.969 -15.336 -44.375 1 88 261 ASN A C 1
ATOM 2078 O O . ASN A 1 261 ? -5.309 -16.016 -43.562 1 88 261 ASN A O 1
ATOM 2082 N N . GLU A 1 262 ? -5.809 -15.289 -45.625 1 90.69 262 GLU A N 1
ATOM 2083 C CA . GLU A 1 262 ? -4.738 -16.094 -46.219 1 90.69 262 GLU A CA 1
ATOM 2084 C C . GLU A 1 262 ? -3.371 -15.625 -45.719 1 90.69 262 GLU A C 1
ATOM 2086 O O . GLU A 1 262 ? -2.461 -16.438 -45.531 1 90.69 262 GLU A O 1
ATOM 2091 N N . ARG A 1 263 ? -3.283 -14.406 -45.531 1 91.75 263 ARG A N 1
ATOM 2092 C CA . ARG A 1 263 ? -2.016 -13.867 -45.031 1 91.75 263 ARG A CA 1
ATOM 2093 C C . ARG A 1 263 ? -1.717 -14.344 -43.625 1 91.75 263 ARG A C 1
ATOM 2095 O O . ARG A 1 263 ? -0.59 -14.742 -43.312 1 91.75 263 ARG A O 1
ATOM 2102 N N . VAL A 1 264 ? -2.723 -14.328 -42.781 1 94 264 VAL A N 1
ATOM 2103 C CA . VAL A 1 264 ? -2.588 -14.781 -41.406 1 94 264 VAL A CA 1
ATOM 2104 C C . VAL A 1 264 ? -2.273 -16.266 -41.375 1 94 264 VAL A C 1
ATOM 2106 O O . VAL A 1 264 ? -1.443 -16.719 -40.594 1 94 264 VAL A O 1
ATOM 2109 N N . LYS A 1 265 ? -2.879 -16.969 -42.219 1 94.31 265 LYS A N 1
ATOM 2110 C CA . LYS A 1 265 ? -2.635 -18.406 -42.312 1 94.31 265 LYS A CA 1
ATOM 2111 C C . LYS A 1 265 ? -1.178 -18.703 -42.656 1 94.31 265 LYS A C 1
ATOM 2113 O O . LYS A 1 265 ? -0.54 -19.547 -42.031 1 94.31 265 LYS A O 1
ATOM 2118 N N . GLU A 1 266 ? -0.691 -18.031 -43.625 1 95.19 266 GLU A N 1
ATOM 2119 C CA . GLU A 1 266 ? 0.689 -18.234 -44.062 1 95.19 266 GLU A CA 1
ATOM 2120 C C . GLU A 1 266 ? 1.671 -17.844 -42.938 1 95.19 266 GLU A C 1
ATOM 2122 O O . GLU A 1 266 ? 2.646 -18.562 -42.719 1 95.19 266 GLU A O 1
ATOM 2127 N N . GLU A 1 267 ? 1.397 -16.766 -42.344 1 95.5 267 GLU A N 1
ATOM 2128 C CA . GLU A 1 267 ? 2.283 -16.281 -41.281 1 95.5 267 GLU A CA 1
ATOM 2129 C C . GLU A 1 267 ? 2.289 -17.25 -40.094 1 95.5 267 GLU A C 1
ATOM 2131 O O . GLU A 1 267 ? 3.348 -17.547 -39.562 1 95.5 267 GLU A O 1
ATOM 2136 N N . LEU A 1 268 ? 1.146 -17.703 -39.719 1 96.56 268 LEU A N 1
ATOM 2137 C CA . LEU A 1 268 ? 1.031 -18.609 -38.594 1 96.56 268 LEU A CA 1
ATOM 2138 C C . LEU A 1 268 ? 1.681 -19.953 -38.906 1 96.56 268 LEU A C 1
ATOM 2140 O O . LEU A 1 268 ? 2.338 -20.562 -38.062 1 96.56 268 LEU A O 1
ATOM 2144 N N . THR A 1 269 ? 1.45 -20.422 -40.094 1 96.38 269 THR A N 1
ATOM 2145 C CA . THR A 1 269 ? 2.027 -21.688 -40.5 1 96.38 269 THR A CA 1
ATOM 2146 C C . THR A 1 269 ? 3.551 -21.609 -40.562 1 96.38 269 THR A C 1
ATOM 2148 O O . THR A 1 269 ? 4.246 -22.531 -40.156 1 96.38 269 THR A O 1
ATOM 2151 N N . MET A 1 270 ? 3.986 -20.5 -41.062 1 96.31 270 MET A N 1
ATOM 2152 C CA . MET A 1 270 ? 5.434 -20.297 -41.094 1 96.31 270 MET A CA 1
ATOM 2153 C C . MET A 1 270 ? 6.02 -20.25 -39.688 1 96.31 270 MET A C 1
ATOM 2155 O O . MET A 1 270 ? 7.07 -20.844 -39.438 1 96.31 270 MET A O 1
ATOM 2159 N N . ALA A 1 271 ? 5.352 -19.609 -38.844 1 96.81 271 ALA A N 1
ATOM 2160 C CA . ALA A 1 271 ? 5.828 -19.5 -37.469 1 96.81 271 ALA A CA 1
ATOM 2161 C C . ALA A 1 271 ? 5.84 -20.875 -36.781 1 96.81 271 ALA A C 1
ATOM 2163 O O . ALA A 1 271 ? 6.797 -21.219 -36.094 1 96.81 271 ALA A O 1
ATOM 2164 N N . ALA A 1 272 ? 4.781 -21.609 -36.906 1 97.75 272 ALA A N 1
ATOM 2165 C CA . ALA A 1 272 ? 4.68 -22.938 -36.312 1 97.75 272 ALA A CA 1
ATOM 2166 C C . ALA A 1 272 ? 5.773 -23.859 -36.844 1 97.75 272 ALA A C 1
ATOM 2168 O O . ALA A 1 272 ? 6.375 -24.609 -36.094 1 97.75 272 ALA A O 1
ATOM 2169 N N . THR A 1 273 ? 6.02 -23.75 -38.125 1 97 273 THR A N 1
ATOM 2170 C CA . THR A 1 273 ? 7.031 -24.609 -38.75 1 97 273 THR A CA 1
ATOM 2171 C C . THR A 1 273 ? 8.43 -24.203 -38.281 1 97 273 THR A C 1
ATOM 2173 O O . THR A 1 273 ? 9.273 -25.062 -38.031 1 97 273 THR A O 1
ATOM 2176 N N . MET A 1 274 ? 8.609 -22.969 -38.219 1 95.88 274 MET A N 1
ATOM 2177 C CA . MET A 1 274 ? 9.914 -22.469 -37.812 1 95.88 274 MET A CA 1
ATOM 2178 C C . MET A 1 274 ? 10.234 -22.922 -36.375 1 95.88 274 MET A C 1
ATOM 2180 O O . MET A 1 274 ? 11.344 -23.375 -36.125 1 95.88 274 MET A O 1
ATOM 2184 N N . ASP A 1 275 ? 9.281 -22.828 -35.5 1 97.12 275 ASP A N 1
ATOM 2185 C CA . ASP A 1 275 ? 9.5 -23.25 -34.125 1 97.12 275 ASP A CA 1
ATOM 2186 C C . ASP A 1 275 ? 9.703 -24.766 -34.031 1 97.12 275 ASP A C 1
ATOM 2188 O O . ASP A 1 275 ? 10.492 -25.234 -33.219 1 97.12 275 ASP A O 1
ATOM 2192 N N . LEU A 1 276 ? 8.969 -25.453 -34.812 1 97.31 276 LEU A N 1
ATOM 2193 C CA . LEU A 1 276 ? 9.156 -26.891 -34.844 1 97.31 276 LEU A CA 1
ATOM 2194 C C . LEU A 1 276 ? 10.562 -27.25 -35.281 1 97.31 276 LEU A C 1
ATOM 2196 O O . LEU A 1 276 ? 11.203 -28.141 -34.719 1 97.31 276 LEU A O 1
ATOM 2200 N N . GLU A 1 277 ? 11.016 -26.547 -36.312 1 95.88 277 GLU A N 1
ATOM 2201 C CA . GLU A 1 277 ? 12.359 -26.781 -36.844 1 95.88 277 GLU A CA 1
ATOM 2202 C C . GLU A 1 277 ? 13.414 -26.469 -35.781 1 95.88 277 GLU A C 1
ATOM 2204 O O . GLU A 1 277 ? 14.398 -27.188 -35.625 1 95.88 277 GLU A O 1
ATOM 2209 N N . ARG A 1 278 ? 13.188 -25.453 -35.094 1 95.06 278 ARG A N 1
ATOM 2210 C CA . ARG A 1 278 ? 14.109 -25.047 -34.031 1 95.06 278 ARG A CA 1
ATOM 2211 C C . ARG A 1 278 ? 14.172 -26.109 -32.938 1 95.06 278 ARG A C 1
ATOM 2213 O O . ARG A 1 278 ? 15.258 -26.453 -32.469 1 95.06 278 ARG A O 1
ATOM 2220 N N . ALA A 1 279 ? 13.008 -26.594 -32.562 1 96.75 279 ALA A N 1
ATOM 2221 C CA . ALA A 1 279 ? 12.938 -27.594 -31.5 1 96.75 279 ALA A CA 1
ATOM 2222 C C . ALA A 1 279 ? 13.594 -28.906 -31.938 1 96.75 279 ALA A C 1
ATOM 2224 O O . ALA A 1 279 ? 14.297 -29.547 -31.156 1 96.75 279 ALA A O 1
ATOM 2225 N N . LEU A 1 280 ? 13.383 -29.297 -33.156 1 95.19 280 LEU A N 1
ATOM 2226 C CA . LEU A 1 280 ? 13.914 -30.547 -33.688 1 95.19 280 LEU A CA 1
ATOM 2227 C C . LEU A 1 280 ? 15.406 -30.438 -33.969 1 95.19 280 LEU A C 1
ATOM 2229 O O . LEU A 1 280 ? 16.109 -31.453 -34.031 1 95.19 280 LEU A O 1
ATOM 2233 N N . GLY A 1 281 ? 15.875 -29.234 -34.125 1 93.19 281 GLY A N 1
ATOM 2234 C CA . GLY A 1 281 ? 17.281 -29.016 -34.438 1 93.19 281 GLY A CA 1
ATOM 2235 C C . GLY A 1 281 ? 18.188 -29.156 -33.219 1 93.19 281 GLY A C 1
ATOM 2236 O O . GLY A 1 281 ? 19.391 -29.344 -33.375 1 93.19 281 GLY A O 1
ATOM 2237 N N . VAL A 1 282 ? 17.609 -29.078 -32.094 1 92.19 282 VAL A N 1
ATOM 2238 C CA . VAL A 1 282 ? 18.359 -29.203 -30.859 1 92.19 282 VAL A CA 1
ATOM 2239 C C . VAL A 1 282 ? 18.297 -30.641 -30.359 1 92.19 282 VAL A C 1
ATOM 2241 O O . VAL A 1 282 ? 17.312 -31.344 -30.594 1 92.19 282 VAL A O 1
ATOM 2244 N N . ASN A 1 283 ? 19.422 -30.938 -29.734 1 92.5 283 ASN A N 1
ATOM 2245 C CA . ASN A 1 283 ? 19.406 -32.25 -29.078 1 92.5 283 ASN A CA 1
ATOM 2246 C C . ASN A 1 283 ? 18.266 -32.375 -28.094 1 92.5 283 ASN A C 1
ATOM 2248 O O . ASN A 1 283 ? 18.016 -31.469 -27.281 1 92.5 283 ASN A O 1
ATOM 2252 N N . TYR A 1 284 ? 17.578 -33.531 -28.234 1 91.5 284 TYR A N 1
ATOM 2253 C CA . TYR A 1 284 ? 16.375 -33.719 -27.453 1 91.5 284 TYR A CA 1
ATOM 2254 C C . TYR A 1 284 ? 16.672 -33.656 -25.953 1 91.5 284 TYR A C 1
ATOM 2256 O O . TYR A 1 284 ? 15.883 -33.125 -25.172 1 91.5 284 TYR A O 1
ATOM 2264 N N . ARG A 1 285 ? 17.797 -34.156 -25.5 1 93.88 285 ARG A N 1
ATOM 2265 C CA . ARG A 1 285 ? 18.156 -34.125 -24.078 1 93.88 285 ARG A CA 1
ATOM 2266 C C . ARG A 1 285 ? 18.453 -32.719 -23.625 1 93.88 285 ARG A C 1
ATOM 2268 O O . ARG A 1 285 ? 18 -32.281 -22.547 1 93.88 285 ARG A O 1
ATOM 2275 N N . LYS A 1 286 ? 19.125 -32.062 -24.406 1 95.5 286 LYS A N 1
ATOM 2276 C CA . LYS A 1 286 ? 19.453 -30.688 -24.078 1 95.5 286 LYS A CA 1
ATOM 2277 C C . LYS A 1 286 ? 18.203 -29.812 -24.062 1 95.5 286 LYS A C 1
ATOM 2279 O O . LYS A 1 286 ? 18.047 -28.938 -23.219 1 95.5 286 LYS A O 1
ATOM 2284 N N . PHE A 1 287 ? 17.344 -30.094 -25.016 1 96.75 287 PHE A N 1
ATOM 2285 C CA . PHE A 1 287 ? 16.094 -29.359 -25.109 1 96.75 287 PHE A CA 1
ATOM 2286 C C . PHE A 1 287 ? 15.266 -29.531 -23.844 1 96.75 287 PHE A C 1
ATOM 2288 O O . PHE A 1 287 ? 14.719 -28.562 -23.297 1 96.75 287 PHE A O 1
ATOM 2295 N N . ARG A 1 288 ? 15.188 -30.703 -23.328 1 97.25 288 ARG A N 1
ATOM 2296 C CA . ARG A 1 288 ? 14.477 -31.016 -22.094 1 97.25 288 ARG A CA 1
ATOM 2297 C C . ARG A 1 288 ? 15.188 -30.391 -20.891 1 97.25 288 ARG A C 1
ATOM 2299 O O . ARG A 1 288 ? 14.539 -29.844 -20 1 97.25 288 ARG A O 1
ATOM 2306 N N . GLU A 1 289 ? 16.484 -30.453 -20.875 1 97.75 289 GLU A N 1
ATOM 2307 C CA . GLU A 1 289 ? 17.281 -29.891 -19.781 1 97.75 289 GLU A CA 1
ATOM 2308 C C . GLU A 1 289 ? 17.047 -28.391 -19.656 1 97.75 289 GLU A C 1
ATOM 2310 O O . GLU A 1 289 ? 17.016 -27.859 -18.547 1 97.75 289 GLU A O 1
ATOM 2315 N N . ASP A 1 290 ? 16.969 -27.75 -20.781 1 97.38 290 ASP A N 1
ATOM 2316 C CA . ASP A 1 290 ? 16.719 -26.312 -20.766 1 97.38 290 ASP A CA 1
ATOM 2317 C C . ASP A 1 290 ? 15.375 -26 -20.094 1 97.38 290 ASP A C 1
ATOM 2319 O O . ASP A 1 290 ? 15.273 -25.047 -19.328 1 97.38 290 ASP A O 1
ATOM 2323 N N . HIS A 1 291 ? 14.375 -26.766 -20.406 1 98 291 HIS A N 1
ATOM 2324 C CA . HIS A 1 291 ? 13.062 -26.625 -19.781 1 98 291 HIS A CA 1
ATOM 2325 C C . HIS A 1 291 ? 13.141 -26.891 -18.281 1 98 291 HIS A C 1
ATOM 2327 O O . HIS A 1 291 ? 12.617 -26.094 -17.484 1 98 291 HIS A O 1
ATOM 2333 N N . VAL A 1 292 ? 13.789 -27.938 -17.906 1 98.38 292 VAL A N 1
ATOM 2334 C CA . VAL A 1 292 ? 13.891 -28.344 -16.5 1 98.38 292 VAL A CA 1
ATOM 2335 C C . VAL A 1 292 ? 14.656 -27.281 -15.719 1 98.38 292 VAL A C 1
ATOM 2337 O O . VAL A 1 292 ? 14.312 -26.984 -14.57 1 98.38 292 VAL A O 1
ATOM 2340 N N . LYS A 1 293 ? 15.633 -26.703 -16.328 1 98.12 293 LYS A N 1
ATOM 2341 C CA . LYS A 1 293 ? 16.422 -25.656 -15.68 1 98.12 293 LYS A CA 1
ATOM 2342 C C . LYS A 1 293 ? 15.562 -24.453 -15.32 1 98.12 293 LYS A C 1
ATOM 2344 O O . LYS A 1 293 ? 15.695 -23.891 -14.234 1 98.12 293 LYS A O 1
ATOM 2349 N N . VAL A 1 294 ? 14.734 -24.078 -16.203 1 98.06 294 VAL A N 1
ATOM 2350 C CA . VAL A 1 294 ? 13.859 -22.938 -15.969 1 98.06 294 VAL A CA 1
ATOM 2351 C C . VAL A 1 294 ? 12.906 -23.234 -14.812 1 98.06 294 VAL A C 1
ATOM 2353 O O . VAL A 1 294 ? 12.68 -22.406 -13.945 1 98.06 294 VAL A O 1
ATOM 2356 N N . TRP A 1 295 ? 12.344 -24.406 -14.805 1 98.31 295 TRP A N 1
ATOM 2357 C CA . TRP A 1 295 ? 11.445 -24.797 -13.727 1 98.31 295 TRP A CA 1
ATOM 2358 C C . TRP A 1 295 ? 12.18 -24.844 -12.391 1 98.31 295 TRP A C 1
ATOM 2360 O O . TRP A 1 295 ? 11.633 -24.469 -11.352 1 98.31 295 TRP A O 1
ATOM 2370 N N . ASN A 1 296 ? 13.383 -25.359 -12.453 1 97.44 296 ASN A N 1
ATOM 2371 C CA . ASN A 1 296 ? 14.18 -25.391 -11.234 1 97.44 296 ASN A CA 1
ATOM 2372 C C . ASN A 1 296 ? 14.406 -23.984 -10.68 1 97.44 296 ASN A C 1
ATOM 2374 O O . ASN A 1 296 ? 14.336 -23.781 -9.469 1 97.44 296 ASN A O 1
ATOM 2378 N N . GLN A 1 297 ? 14.688 -23.125 -11.539 1 96.25 297 GLN A N 1
ATOM 2379 C CA . GLN A 1 297 ? 14.891 -21.734 -11.133 1 96.25 297 GLN A CA 1
ATOM 2380 C C . GLN A 1 297 ? 13.602 -21.141 -10.578 1 96.25 297 GLN A C 1
ATOM 2382 O O . GLN A 1 297 ? 13.625 -20.406 -9.586 1 96.25 297 GLN A O 1
ATOM 2387 N N . LEU A 1 298 ? 12.508 -21.406 -11.211 1 96.88 298 LEU A N 1
ATOM 2388 C CA . LEU A 1 298 ? 11.203 -20.906 -10.781 1 96.88 298 LEU A CA 1
ATOM 2389 C C . LEU A 1 298 ? 10.844 -21.453 -9.398 1 96.88 298 LEU A C 1
ATOM 2391 O O . LEU A 1 298 ? 10.195 -20.766 -8.609 1 96.88 298 LEU A O 1
ATOM 2395 N N . TRP A 1 299 ? 11.281 -22.703 -9.164 1 96.5 299 TRP A N 1
ATOM 2396 C CA . TRP A 1 299 ? 10.875 -23.391 -7.949 1 96.5 299 TRP A CA 1
ATOM 2397 C C . TRP A 1 299 ? 11.867 -23.141 -6.82 1 96.5 299 TRP A C 1
ATOM 2399 O O . TRP A 1 299 ? 11.68 -23.625 -5.699 1 96.5 299 TRP A O 1
ATOM 2409 N N . SER A 1 300 ? 12.906 -22.344 -7.055 1 94.56 300 SER A N 1
ATOM 2410 C CA . SER A 1 300 ? 13.922 -22.047 -6.047 1 94.56 300 SER A CA 1
ATOM 2411 C C . SER A 1 300 ? 13.328 -21.266 -4.875 1 94.56 300 SER A C 1
ATOM 2413 O O . SER A 1 300 ? 13.523 -21.641 -3.715 1 94.56 300 SER A O 1
ATOM 2415 N N . PRO A 1 301 ? 12.578 -20.141 -5.152 1 96 301 PRO A N 1
ATOM 2416 C CA . PRO A 1 301 ? 11.844 -19.547 -4.023 1 96 301 PRO A CA 1
ATOM 2417 C C . PRO A 1 301 ? 10.648 -20.391 -3.594 1 96 301 PRO A C 1
ATOM 2419 O O . PRO A 1 301 ? 10.117 -21.172 -4.395 1 96 301 PRO A O 1
ATOM 2422 N N . GLY A 1 302 ? 10.258 -20.344 -2.408 1 96.12 302 GLY A N 1
ATOM 2423 C CA . GLY A 1 302 ? 9.125 -21.156 -1.979 1 96.12 302 GLY A CA 1
ATOM 2424 C C . GLY A 1 302 ? 8.766 -20.953 -0.522 1 96.12 302 GLY A C 1
ATOM 2425 O O . GLY A 1 302 ? 9.297 -20.062 0.135 1 96.12 302 GLY A O 1
ATOM 2426 N N . VAL A 1 303 ? 7.762 -21.688 -0.111 1 96.81 303 VAL A N 1
ATOM 2427 C CA . VAL A 1 303 ? 7.281 -21.625 1.265 1 96.81 303 VAL A CA 1
ATOM 2428 C C . VAL A 1 303 ? 7.148 -23.031 1.838 1 96.81 303 VAL A C 1
ATOM 2430 O O . VAL A 1 303 ? 6.824 -23.969 1.113 1 96.81 303 VAL A O 1
ATOM 2433 N N . SER A 1 304 ? 7.539 -23.203 3.053 1 96.56 304 SER A N 1
ATOM 2434 C CA . SER A 1 304 ? 7.336 -24.438 3.803 1 96.56 304 SER A CA 1
ATOM 2435 C C . SER A 1 304 ? 6.523 -24.188 5.07 1 96.56 304 SER A C 1
ATOM 2437 O O . SER A 1 304 ? 6.719 -23.188 5.746 1 96.56 304 SER A O 1
ATOM 2439 N N . ILE A 1 305 ? 5.617 -25.047 5.332 1 96.81 305 ILE A N 1
ATOM 2440 C CA . ILE A 1 305 ? 4.766 -24.953 6.512 1 96.81 305 ILE A CA 1
ATOM 2441 C C . ILE A 1 305 ? 4.762 -26.297 7.25 1 96.81 305 ILE A C 1
ATOM 2443 O O . ILE A 1 305 ? 4.812 -27.344 6.625 1 96.81 305 ILE A O 1
ATOM 2447 N N . SER A 1 306 ? 4.785 -26.25 8.539 1 95.94 306 SER A N 1
ATOM 2448 C CA . SER A 1 306 ? 4.738 -27.484 9.297 1 95.94 306 SER A CA 1
ATOM 2449 C C . SER A 1 306 ? 3.439 -28.25 9.039 1 95.94 306 SER A C 1
ATOM 2451 O O . SER A 1 306 ? 2.381 -27.641 8.883 1 95.94 306 SER A O 1
ATOM 2453 N N . TYR A 1 307 ? 3.547 -29.578 8.938 1 94.94 307 TYR A N 1
ATOM 2454 C CA . TYR A 1 307 ? 2.377 -30.406 8.633 1 94.94 307 TYR A CA 1
ATOM 2455 C C . TYR A 1 307 ? 1.367 -30.359 9.773 1 94.94 307 TYR A C 1
ATOM 2457 O O . TYR A 1 307 ? 1.733 -30.5 10.945 1 94.94 307 TYR A O 1
ATOM 2465 N N . SER A 1 308 ? 0.172 -30.125 9.461 1 94.5 308 SER A N 1
ATOM 2466 C CA . SER A 1 308 ? -0.917 -30.078 10.438 1 94.5 308 SER A CA 1
ATOM 2467 C C . SER A 1 308 ? -1.862 -31.25 10.266 1 94.5 308 SER A C 1
ATOM 2469 O O . SER A 1 308 ? -2.268 -31.578 9.148 1 94.5 308 SER A O 1
ATOM 2471 N N . LYS A 1 309 ? -2.24 -31.859 11.359 1 92.88 309 LYS A N 1
ATOM 2472 C CA . LYS A 1 309 ? -3.168 -33 11.344 1 92.88 309 LYS A CA 1
ATOM 2473 C C . LYS A 1 309 ? -4.598 -32.531 11.602 1 92.88 309 LYS A C 1
ATOM 2475 O O . LYS A 1 309 ? -5.52 -33.344 11.672 1 92.88 309 LYS A O 1
ATOM 2480 N N . ALA A 1 310 ? -4.688 -31.234 11.773 1 90.19 310 ALA A N 1
ATOM 2481 C CA . ALA A 1 310 ? -6.031 -30.703 11.992 1 90.19 310 ALA A CA 1
ATOM 2482 C C . ALA A 1 310 ? -6.922 -30.938 10.781 1 90.19 310 ALA A C 1
ATOM 2484 O O . ALA A 1 310 ? -6.445 -30.922 9.641 1 90.19 310 ALA A O 1
ATOM 2485 N N . ILE A 1 311 ? -8.164 -31.016 11.008 1 86.62 311 ILE A N 1
ATOM 2486 C CA . ILE A 1 311 ? -9.125 -31.266 9.938 1 86.62 311 ILE A CA 1
ATOM 2487 C C . ILE A 1 311 ? -9.156 -30.078 8.984 1 86.62 311 ILE A C 1
ATOM 2489 O O . ILE A 1 311 ? -9.242 -28.922 9.422 1 86.62 311 ILE A O 1
ATOM 2493 N N . ASP A 1 312 ? -9.008 -30.359 7.742 1 85.12 312 ASP A N 1
ATOM 2494 C CA . ASP A 1 312 ? -9.141 -29.391 6.668 1 85.12 312 ASP A CA 1
ATOM 2495 C C . ASP A 1 312 ? -8.023 -28.344 6.727 1 85.12 312 ASP A C 1
ATOM 2497 O O . ASP A 1 312 ? -8.18 -27.234 6.234 1 85.12 312 ASP A O 1
ATOM 2501 N N . ALA A 1 313 ? -6.98 -28.734 7.453 1 91.75 313 ALA A N 1
ATOM 2502 C CA . ALA A 1 313 ? -5.84 -27.828 7.512 1 91.75 313 ALA A CA 1
ATOM 2503 C C . ALA A 1 313 ? -5.121 -27.75 6.172 1 91.75 313 ALA A C 1
ATOM 2505 O O . ALA A 1 313 ? -5.031 -28.766 5.457 1 91.75 313 ALA A O 1
ATOM 2506 N N . LEU A 1 314 ? -4.719 -26.594 5.832 1 95.12 314 LEU A N 1
ATOM 2507 C CA . LEU A 1 314 ? -3.928 -26.391 4.621 1 95.12 314 LEU A CA 1
ATOM 2508 C C . LEU A 1 314 ? -2.484 -26.844 4.832 1 95.12 314 LEU A C 1
ATOM 2510 O O . LEU A 1 314 ? -1.815 -26.375 5.758 1 95.12 314 LEU A O 1
ATOM 2514 N N . ASN A 1 315 ? -2.01 -27.781 4.074 1 95.62 315 ASN A N 1
ATOM 2515 C CA . ASN A 1 315 ? -0.649 -28.297 4.191 1 95.62 315 ASN A CA 1
ATOM 2516 C C . ASN A 1 315 ? 0.143 -28.094 2.904 1 95.62 315 ASN A C 1
ATOM 2518 O O . ASN A 1 315 ? -0.383 -27.562 1.928 1 95.62 315 ASN A O 1
ATOM 2522 N N . GLY A 1 316 ? 1.376 -28.531 2.938 1 96.06 316 GLY A N 1
ATOM 2523 C CA . GLY A 1 316 ? 2.305 -28.25 1.854 1 96.06 316 GLY A CA 1
ATOM 2524 C C . GLY A 1 316 ? 1.912 -28.922 0.548 1 96.06 316 GLY A C 1
ATOM 2525 O O . GLY A 1 316 ? 2.234 -28.422 -0.531 1 96.06 316 GLY A O 1
ATOM 2526 N N . ASP A 1 317 ? 1.222 -30.047 0.625 1 95.31 317 ASP A N 1
ATOM 2527 C CA . ASP A 1 317 ? 0.818 -30.75 -0.586 1 95.31 317 ASP A CA 1
ATOM 2528 C C . ASP A 1 317 ? -0.113 -29.891 -1.438 1 95.31 317 ASP A C 1
ATOM 2530 O O . ASP A 1 317 ? 0.118 -29.719 -2.637 1 95.31 317 ASP A O 1
ATOM 2534 N N . LYS A 1 318 ? -1.128 -29.344 -0.824 1 96.75 318 LYS A N 1
ATOM 2535 C CA . LYS A 1 318 ? -2.082 -28.5 -1.549 1 96.75 318 LYS A CA 1
ATOM 2536 C C . LYS A 1 318 ? -1.448 -27.188 -1.968 1 96.75 318 LYS A C 1
ATOM 2538 O O . LYS A 1 318 ? -1.741 -26.656 -3.047 1 96.75 318 LYS A O 1
ATOM 2543 N N . ILE A 1 319 ? -0.613 -26.609 -1.126 1 98 319 ILE A N 1
ATOM 2544 C CA . ILE A 1 319 ? 0.04 -25.344 -1.428 1 98 319 ILE A CA 1
ATOM 2545 C C . ILE A 1 319 ? 0.934 -25.5 -2.656 1 98 319 ILE A C 1
ATOM 2547 O O . ILE A 1 319 ? 0.833 -24.719 -3.609 1 98 319 ILE A O 1
ATOM 2551 N N . ASN A 1 320 ? 1.75 -26.516 -2.67 1 98 320 ASN A N 1
ATOM 2552 C CA . ASN A 1 320 ? 2.67 -26.734 -3.781 1 98 320 ASN A CA 1
ATOM 2553 C C . ASN A 1 320 ? 1.925 -27.094 -5.066 1 98 320 ASN A C 1
ATOM 2555 O O . ASN A 1 320 ? 2.318 -26.672 -6.152 1 98 320 ASN A O 1
ATOM 2559 N N . ALA A 1 321 ? 0.906 -27.906 -4.926 1 98 321 ALA A N 1
ATOM 2560 C CA . ALA A 1 321 ? 0.103 -28.219 -6.105 1 98 321 ALA A CA 1
ATOM 2561 C C . ALA A 1 321 ? -0.501 -26.953 -6.707 1 98 321 ALA A C 1
ATOM 2563 O O . ALA A 1 321 ? -0.453 -26.75 -7.922 1 98 321 ALA A O 1
ATOM 2564 N N . THR A 1 322 ? -1.056 -26.141 -5.84 1 98.5 322 THR A N 1
ATOM 2565 C CA . THR A 1 322 ? -1.667 -24.891 -6.297 1 98.5 322 THR A CA 1
ATOM 2566 C C . THR A 1 322 ? -0.635 -24 -6.98 1 98.5 322 THR A C 1
ATOM 2568 O O . THR A 1 322 ? -0.91 -23.422 -8.031 1 98.5 322 THR A O 1
ATOM 2571 N N . LEU A 1 323 ? 0.533 -23.938 -6.375 1 98.5 323 LEU A N 1
ATOM 2572 C CA . LEU A 1 323 ? 1.594 -23.125 -6.973 1 98.5 323 LEU A CA 1
ATOM 2573 C C . LEU A 1 323 ? 1.995 -23.688 -8.336 1 98.5 323 LEU A C 1
ATOM 2575 O O . LEU A 1 323 ? 2.242 -22.922 -9.273 1 98.5 323 LEU A O 1
ATOM 2579 N N . TYR A 1 324 ? 2.102 -24.969 -8.414 1 98.44 324 TYR A N 1
ATOM 2580 C CA . TYR A 1 324 ? 2.438 -25.594 -9.695 1 98.44 324 TYR A CA 1
ATOM 2581 C C . TYR A 1 324 ? 1.417 -25.219 -10.766 1 98.44 324 TYR A C 1
ATOM 2583 O O . TYR A 1 324 ? 1.786 -24.844 -11.883 1 98.44 324 TYR A O 1
ATOM 2591 N N . TYR A 1 325 ? 0.144 -25.375 -10.438 1 98.56 325 TYR A N 1
ATOM 2592 C CA . TYR A 1 325 ? -0.903 -25.031 -11.398 1 98.56 325 TYR A CA 1
ATOM 2593 C C . TYR A 1 325 ? -0.857 -23.562 -11.758 1 98.56 325 TYR A C 1
ATOM 2595 O O . TYR A 1 325 ? -1.089 -23.188 -12.914 1 98.56 325 TYR A O 1
ATOM 2603 N N . LEU A 1 326 ? -0.62 -22.781 -10.797 1 98.5 326 LEU A N 1
ATOM 2604 C CA . LEU A 1 326 ? -0.512 -21.344 -11.016 1 98.5 326 LEU A CA 1
ATOM 2605 C C . LEU A 1 326 ? 0.619 -21.016 -11.984 1 98.5 326 LEU A C 1
ATOM 2607 O O . LEU A 1 326 ? 0.437 -20.234 -12.922 1 98.5 326 LEU A O 1
ATOM 2611 N N . LEU A 1 327 ? 1.758 -21.656 -11.773 1 98.44 327 LEU A N 1
ATOM 2612 C CA . LEU A 1 327 ? 2.912 -21.438 -12.641 1 98.44 327 LEU A CA 1
ATOM 2613 C C . LEU A 1 327 ? 2.672 -22.031 -14.023 1 98.44 327 LEU A C 1
ATOM 2615 O O . LEU A 1 327 ? 3.143 -21.484 -15.023 1 98.44 327 LEU A O 1
ATOM 2619 N N . SER A 1 328 ? 1.945 -23.109 -14.078 1 98.31 328 SER A N 1
ATOM 2620 C CA . SER A 1 328 ? 1.612 -23.734 -15.352 1 98.31 328 SER A CA 1
ATOM 2621 C C . SER A 1 328 ? 0.667 -22.859 -16.172 1 98.31 328 SER A C 1
ATOM 2623 O O . SER A 1 328 ? 0.52 -23.062 -17.375 1 98.31 328 SER A O 1
ATOM 2625 N N . ASN A 1 329 ? 0.05 -21.938 -15.523 1 98.38 329 ASN A N 1
ATOM 2626 C CA . ASN A 1 329 ? -0.847 -21.016 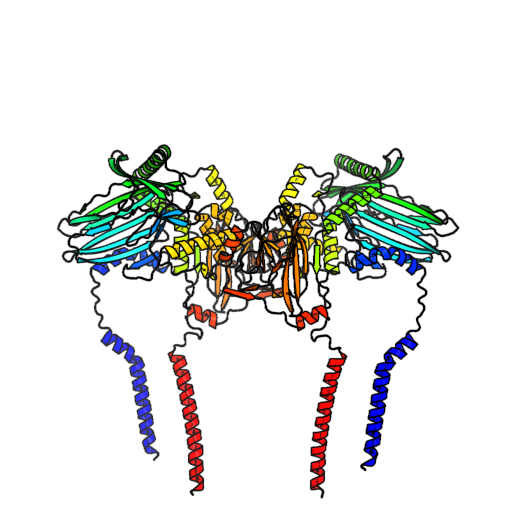-16.203 1 98.38 329 ASN A CA 1
ATOM 2627 C C . ASN A 1 329 ? -0.211 -19.641 -16.359 1 98.38 329 ASN A C 1
ATOM 2629 O O . ASN A 1 329 ? -0.907 -18.656 -16.625 1 98.38 329 ASN A O 1
ATOM 2633 N N . SER A 1 330 ? 1.117 -19.594 -16.141 1 98.12 330 SER A N 1
ATOM 2634 C CA . SER A 1 330 ? 1.846 -18.344 -16.266 1 98.12 330 SER A CA 1
ATOM 2635 C C . SER A 1 330 ? 3.07 -18.5 -17.156 1 98.12 330 SER A C 1
ATOM 2637 O O . SER A 1 330 ? 3.84 -19.453 -17 1 98.12 330 SER A O 1
ATOM 2639 N N . ARG A 1 331 ? 3.26 -17.578 -18.031 1 97.31 331 ARG A N 1
ATOM 2640 C CA . ARG A 1 331 ? 4.41 -17.625 -18.922 1 97.31 331 ARG A CA 1
ATOM 2641 C C . ARG A 1 331 ? 5.68 -17.172 -18.203 1 97.31 331 ARG A C 1
ATOM 2643 O O . ARG A 1 331 ? 5.629 -16.359 -17.297 1 97.31 331 ARG A O 1
ATOM 2650 N N . THR A 1 332 ? 6.75 -17.766 -18.609 1 97.25 332 THR A N 1
ATOM 2651 C CA . THR A 1 332 ? 8.047 -17.312 -18.109 1 97.25 332 THR A CA 1
ATOM 2652 C C . THR A 1 332 ? 8.711 -16.359 -19.094 1 97.25 332 THR A C 1
ATOM 2654 O O . THR A 1 332 ? 9.719 -16.703 -19.703 1 97.25 332 THR A O 1
ATOM 2657 N N . LEU A 1 333 ? 8.312 -15.195 -19.094 1 96.88 333 LEU A N 1
ATOM 2658 C CA . LEU A 1 333 ? 8.711 -14.195 -20.094 1 96.88 333 LEU A CA 1
ATOM 2659 C C . LEU A 1 333 ? 10.211 -13.922 -20.016 1 96.88 333 LEU A C 1
ATOM 2661 O O . LEU A 1 333 ? 10.867 -13.766 -21.047 1 96.88 333 LEU A O 1
ATOM 2665 N N . LEU A 1 334 ? 10.742 -13.914 -18.906 1 95.81 334 LEU A N 1
ATOM 2666 C CA . LEU A 1 334 ? 12.141 -13.555 -18.703 1 95.81 334 LEU A CA 1
ATOM 2667 C C . LEU A 1 334 ? 13.07 -14.586 -19.328 1 95.81 334 LEU A C 1
ATOM 2669 O O . LEU A 1 334 ? 14.219 -14.281 -19.641 1 95.81 334 LEU A O 1
ATOM 2673 N N . ALA A 1 335 ? 12.57 -15.805 -19.531 1 96.56 335 ALA A N 1
ATOM 2674 C CA . ALA A 1 335 ? 13.414 -16.875 -20.062 1 96.56 335 ALA A CA 1
ATOM 2675 C C . ALA A 1 335 ? 13.094 -17.156 -21.531 1 96.56 335 ALA A C 1
ATOM 2677 O O . ALA A 1 335 ? 13.805 -17.906 -22.203 1 96.56 335 ALA A O 1
ATOM 2678 N N . GLU A 1 336 ? 12.062 -16.562 -22.078 1 96.38 336 GLU A N 1
ATOM 2679 C CA . GLU A 1 336 ? 11.633 -16.844 -23.438 1 96.38 336 GLU A CA 1
ATOM 2680 C C . GLU A 1 336 ? 12.633 -16.297 -24.453 1 96.38 336 GLU A C 1
ATOM 2682 O O . GLU A 1 336 ? 13.148 -15.188 -24.297 1 96.38 336 GLU A O 1
ATOM 2687 N N . VAL A 1 337 ? 12.844 -16.953 -25.453 1 93.06 337 VAL A N 1
ATOM 2688 C CA . VAL A 1 337 ? 13.883 -16.625 -26.438 1 93.06 337 VAL A CA 1
ATOM 2689 C C . VAL A 1 337 ? 13.406 -15.5 -27.328 1 93.06 337 VAL A C 1
ATOM 2691 O O . VAL A 1 337 ? 14.195 -14.648 -27.75 1 93.06 337 VAL A O 1
ATOM 2694 N N . ASP A 1 338 ? 12.148 -15.422 -27.609 1 91.25 338 ASP A N 1
ATOM 2695 C CA . ASP A 1 338 ? 11.633 -14.5 -28.609 1 91.25 338 ASP A CA 1
ATOM 2696 C C . ASP A 1 338 ? 11.359 -13.125 -28 1 91.25 338 ASP A C 1
ATOM 2698 O O . ASP A 1 338 ? 10.945 -12.195 -28.703 1 91.25 338 ASP A O 1
ATOM 2702 N N . LEU A 1 339 ? 11.609 -12.938 -26.766 1 93.38 339 LEU A N 1
ATOM 2703 C CA . LEU A 1 339 ? 11.352 -11.648 -26.141 1 93.38 339 LEU A CA 1
ATOM 2704 C C . LEU A 1 339 ? 12.477 -10.664 -26.453 1 93.38 339 LEU A C 1
ATOM 2706 O O . LEU A 1 339 ? 13.656 -11 -26.328 1 93.38 339 LEU A O 1
ATOM 2710 N N . GLU A 1 340 ? 12.055 -9.477 -26.875 1 95.44 340 GLU A N 1
ATOM 2711 C CA . GLU A 1 340 ? 13.031 -8.43 -27.172 1 95.44 340 GLU A CA 1
ATOM 2712 C C . GLU A 1 340 ? 13.828 -8.055 -25.922 1 95.44 340 GLU A C 1
ATOM 2714 O O . GLU A 1 340 ? 13.273 -8 -24.828 1 95.44 340 GLU A O 1
ATOM 2719 N N . GLU A 1 341 ? 15.016 -7.746 -26.125 1 95.44 341 GLU A N 1
ATOM 2720 C CA . GLU A 1 341 ? 15.906 -7.457 -25.016 1 95.44 341 GLU A CA 1
ATOM 2721 C C . GLU A 1 341 ? 15.453 -6.215 -24.25 1 95.44 341 GLU A C 1
ATOM 2723 O O . GLU A 1 341 ? 15.57 -6.148 -23.031 1 95.44 341 GLU A O 1
ATOM 2728 N N . ALA A 1 342 ? 15.016 -5.176 -24.953 1 96 342 ALA A N 1
ATOM 2729 C CA . ALA A 1 342 ? 14.523 -3.959 -24.312 1 96 342 ALA A CA 1
ATOM 2730 C C . ALA A 1 342 ? 13.336 -4.258 -23.406 1 96 342 ALA A C 1
ATOM 2732 O O . ALA A 1 342 ? 13.258 -3.736 -22.281 1 96 342 ALA A O 1
ATOM 2733 N N . ARG A 1 343 ? 12.492 -5.066 -23.891 1 95.94 343 ARG A N 1
ATOM 2734 C CA . ARG A 1 343 ? 11.328 -5.449 -23.109 1 95.94 343 ARG A CA 1
ATOM 2735 C C . ARG A 1 343 ? 11.727 -6.316 -21.922 1 95.94 343 ARG A C 1
ATOM 2737 O O . ARG A 1 343 ? 11.172 -6.18 -20.828 1 95.94 343 ARG A O 1
ATOM 2744 N N . ARG A 1 344 ? 12.633 -7.18 -22.141 1 95.94 344 ARG A N 1
ATOM 2745 C CA . ARG A 1 344 ? 13.141 -8.031 -21.078 1 95.94 344 ARG A CA 1
ATOM 2746 C C . ARG A 1 344 ? 13.734 -7.191 -19.938 1 95.94 344 ARG A C 1
ATOM 2748 O O . ARG A 1 344 ? 13.453 -7.434 -18.766 1 95.94 344 ARG A O 1
ATOM 2755 N N . SER A 1 345 ? 14.477 -6.168 -20.297 1 95.38 345 SER A N 1
ATOM 2756 C CA . SER A 1 345 ? 15.094 -5.297 -19.312 1 95.38 345 SER A CA 1
ATOM 2757 C C . SER A 1 345 ? 14.047 -4.512 -18.531 1 95.38 345 SER A C 1
ATOM 2759 O O . SER A 1 345 ? 14.18 -4.305 -17.328 1 95.38 345 SER A O 1
ATOM 2761 N N . GLN A 1 346 ? 13.102 -4.125 -19.219 1 95.5 346 GLN A N 1
ATOM 2762 C CA . GLN A 1 346 ? 12 -3.4 -18.578 1 95.5 346 GLN A CA 1
ATOM 2763 C C . GLN A 1 346 ? 11.273 -4.285 -17.578 1 95.5 346 GLN A C 1
ATOM 2765 O O . GLN A 1 346 ? 10.945 -3.846 -16.469 1 95.5 346 GLN A O 1
ATOM 2770 N N . LEU A 1 347 ? 10.977 -5.52 -17.969 1 95.12 347 LEU A N 1
ATOM 2771 C CA . LEU A 1 347 ? 10.273 -6.457 -17.109 1 95.12 347 LEU A CA 1
ATOM 2772 C C . LEU A 1 347 ? 11.109 -6.789 -15.875 1 95.12 347 LEU A C 1
ATOM 2774 O O . LEU A 1 347 ? 10.57 -6.926 -14.773 1 95.12 347 LEU A O 1
ATOM 2778 N N . ILE A 1 348 ? 12.414 -6.852 -16.094 1 93.94 348 ILE A N 1
ATOM 2779 C CA . ILE A 1 348 ? 13.312 -7.133 -14.977 1 93.94 348 ILE A CA 1
ATOM 2780 C C . ILE A 1 348 ? 13.312 -5.957 -14 1 93.94 348 ILE A C 1
ATOM 2782 O O . ILE A 1 348 ? 13.281 -6.152 -12.781 1 93.94 348 ILE A O 1
ATOM 2786 N N . ALA A 1 349 ? 13.281 -4.781 -14.516 1 91.94 349 ALA A N 1
ATOM 2787 C CA . ALA A 1 349 ? 13.25 -3.588 -13.68 1 91.94 349 ALA A CA 1
ATOM 2788 C C . ALA A 1 349 ? 11.953 -3.523 -12.867 1 91.94 349 ALA A C 1
ATOM 2790 O O . ALA A 1 349 ? 11.969 -3.17 -11.688 1 91.94 349 ALA A O 1
ATOM 2791 N N . GLN A 1 350 ? 10.914 -3.83 -13.484 1 89.56 350 GLN A N 1
ATOM 2792 C CA . GLN A 1 350 ? 9.617 -3.84 -12.82 1 89.56 350 GLN A CA 1
ATOM 2793 C C . GLN A 1 350 ? 9.555 -4.922 -11.75 1 89.56 350 GLN A C 1
ATOM 2795 O O . GLN A 1 350 ? 8.969 -4.715 -10.68 1 89.56 350 GLN A O 1
ATOM 2800 N N . PHE A 1 351 ? 10.141 -6.008 -12.055 1 91.19 351 PHE A N 1
ATOM 2801 C CA . PHE A 1 351 ? 10.203 -7.121 -11.117 1 91.19 351 PHE A CA 1
ATOM 2802 C C . PHE A 1 351 ? 11 -6.738 -9.875 1 91.19 351 PHE A C 1
ATOM 2804 O O . PHE A 1 351 ? 10.672 -7.164 -8.766 1 91.19 351 PHE A O 1
ATOM 2811 N N . ASN A 1 352 ? 11.961 -5.859 -10.016 1 87.31 352 ASN A N 1
ATOM 2812 C CA . ASN A 1 352 ? 12.859 -5.492 -8.93 1 87.31 352 ASN A CA 1
ATOM 2813 C C . ASN A 1 352 ? 12.344 -4.285 -8.156 1 87.31 352 ASN A C 1
ATOM 2815 O O . ASN A 1 352 ? 12.977 -3.842 -7.195 1 87.31 352 ASN A O 1
ATOM 2819 N N . ASP A 1 353 ? 11.195 -3.82 -8.562 1 80.75 353 ASP A N 1
ATOM 2820 C CA . ASP A 1 353 ? 10.523 -2.729 -7.863 1 80.75 353 ASP A CA 1
ATOM 2821 C C . ASP A 1 353 ? 9.094 -3.113 -7.492 1 80.75 353 ASP A C 1
ATOM 2823 O O . ASP A 1 353 ? 8.141 -2.705 -8.164 1 80.75 353 ASP A O 1
ATOM 2827 N N . PRO A 1 354 ? 8.93 -3.762 -6.5 1 74.94 354 PRO A N 1
ATOM 2828 C CA . PRO A 1 354 ? 7.645 -4.398 -6.203 1 74.94 354 PRO A CA 1
ATOM 2829 C C . PRO A 1 354 ? 6.535 -3.389 -5.914 1 74.94 354 PRO A C 1
ATOM 2831 O O . PRO A 1 354 ? 5.352 -3.74 -5.945 1 74.94 354 PRO A O 1
ATOM 2834 N N . ASP A 1 355 ? 6.637 -2.094 -6.07 1 68.94 355 ASP A N 1
ATOM 2835 C CA . ASP A 1 355 ? 5.602 -1.07 -5.992 1 68.94 355 ASP A CA 1
ATOM 2836 C C . ASP A 1 355 ? 4.59 -1.398 -4.895 1 68.94 355 ASP A C 1
ATOM 2838 O O . ASP A 1 355 ? 3.383 -1.413 -5.141 1 68.94 355 ASP A O 1
ATOM 2842 N N . LYS A 1 356 ? 4.691 -1.809 -3.809 1 79.81 356 LYS A N 1
ATOM 2843 C CA . LYS A 1 356 ? 3.863 -2 -2.623 1 79.81 356 LYS A CA 1
ATOM 2844 C C . LYS A 1 356 ? 3.125 -3.336 -2.68 1 79.81 356 LYS A C 1
ATOM 2846 O O . LYS A 1 356 ? 2 -3.449 -2.189 1 79.81 356 LYS A O 1
ATOM 2851 N N . CYS A 1 357 ? 3.564 -4.164 -3.451 1 90.06 357 CYS A N 1
ATOM 2852 C CA . CYS A 1 357 ? 3.113 -5.547 -3.369 1 90.06 357 CYS A CA 1
ATOM 2853 C C . CYS A 1 357 ? 3.566 -6.191 -2.064 1 90.06 357 CYS A C 1
ATOM 2855 O O . CYS A 1 357 ? 4.75 -6.141 -1.721 1 90.06 357 CYS A O 1
ATOM 2857 N N . TYR A 1 358 ? 2.676 -6.621 -1.427 1 92.19 358 TYR A N 1
ATOM 2858 C CA . TYR A 1 358 ? 1.299 -7.098 -1.376 1 92.19 358 TYR A CA 1
ATOM 2859 C C . TYR A 1 358 ? 0.508 -6.367 -0.297 1 92.19 358 TYR A C 1
ATOM 2861 O O . TYR A 1 358 ? 0.917 -6.336 0.867 1 92.19 358 TYR A O 1
ATOM 2869 N N . ALA A 1 359 ? -0.644 -5.773 -0.633 1 86.69 359 ALA A N 1
ATOM 2870 C CA . ALA A 1 359 ? -1.366 -4.887 0.274 1 86.69 359 ALA A CA 1
ATOM 2871 C C . ALA A 1 359 ? -2.578 -5.59 0.88 1 86.69 359 ALA A C 1
ATOM 2873 O O . ALA A 1 359 ? -3.559 -4.938 1.252 1 86.69 359 ALA A O 1
ATOM 2874 N N . GLY A 1 360 ? -2.623 -6.793 1.364 1 88.5 360 GLY A N 1
ATOM 2875 C CA . GLY A 1 360 ? -3.75 -7.488 1.966 1 88.5 360 GLY A CA 1
ATOM 2876 C C . GLY A 1 360 ? -3.346 -8.406 3.105 1 88.5 360 GLY A C 1
ATOM 2877 O O . GLY A 1 360 ? -2.229 -8.312 3.617 1 88.5 360 GLY A O 1
ATOM 2878 N N . HIS A 1 361 ? -4.375 -9.094 3.621 1 92.88 361 HIS A N 1
ATOM 2879 C CA . HIS A 1 361 ? -4.105 -10.117 4.621 1 92.88 361 HIS A CA 1
ATOM 2880 C C . HIS A 1 361 ? -3.463 -11.352 3.988 1 92.88 361 HIS A C 1
ATOM 2882 O O . HIS A 1 361 ? -3.508 -11.523 2.77 1 92.88 361 HIS A O 1
ATOM 2888 N N . HIS A 1 362 ? -2.859 -12.125 4.82 1 96.44 362 HIS A N 1
ATOM 2889 C CA . HIS A 1 362 ? -2.203 -13.305 4.273 1 96.44 362 HIS A CA 1
ATOM 2890 C C . HIS A 1 362 ? -3.211 -14.227 3.59 1 96.44 362 HIS A C 1
ATOM 2892 O O . HIS A 1 362 ? -4.348 -14.352 4.043 1 96.44 362 HIS A O 1
ATOM 2898 N N . THR A 1 363 ? -2.875 -14.914 2.6 1 96.75 363 THR A N 1
ATOM 2899 C CA . THR A 1 363 ? -3.789 -15.633 1.722 1 96.75 363 THR A CA 1
ATOM 2900 C C . THR A 1 363 ? -3.971 -17.078 2.195 1 96.75 363 THR A C 1
ATOM 2902 O O . THR A 1 363 ? -4.824 -17.797 1.681 1 96.75 363 THR A O 1
ATOM 2905 N N . LEU A 1 364 ? -3.236 -17.516 3.15 1 95.5 364 LEU A N 1
ATOM 2906 C CA . LEU A 1 364 ? -3.391 -18.875 3.666 1 95.5 364 LEU A CA 1
ATOM 2907 C C . LEU A 1 364 ? -4.781 -19.078 4.262 1 95.5 364 LEU A C 1
ATOM 2909 O O . LEU A 1 364 ? -5.281 -20.203 4.312 1 95.5 364 LEU A O 1
ATOM 2913 N N . GLN A 1 365 ? -5.398 -18.016 4.656 1 91.12 365 GLN A N 1
ATOM 2914 C CA . GLN A 1 365 ? -6.715 -18.094 5.281 1 91.12 365 GLN A CA 1
ATOM 2915 C C . GLN A 1 365 ? -7.824 -17.859 4.262 1 91.12 365 GLN A C 1
ATOM 2917 O O . GLN A 1 365 ? -9.008 -17.906 4.602 1 91.12 365 GLN A O 1
ATOM 2922 N N . ALA A 1 366 ? -7.504 -17.578 3.076 1 93.56 366 ALA A N 1
ATOM 2923 C CA . ALA A 1 366 ? -8.484 -17.266 2.043 1 93.56 366 ALA A CA 1
ATOM 2924 C C . ALA A 1 366 ? -9.078 -18.547 1.441 1 93.56 366 ALA A C 1
ATOM 2926 O O . ALA A 1 366 ? -8.523 -19.109 0.5 1 93.56 366 ALA A O 1
ATOM 2927 N N . SER A 1 367 ? -10.211 -18.906 1.788 1 91.44 367 SER A N 1
ATOM 2928 C CA . SER A 1 367 ? -10.812 -20.172 1.421 1 91.44 367 SER A CA 1
ATOM 2929 C C . SER A 1 367 ? -11.078 -20.25 -0.078 1 91.44 367 SER A C 1
ATOM 2931 O O . SER A 1 367 ? -10.984 -21.328 -0.68 1 91.44 367 SER A O 1
ATOM 2933 N N . LYS A 1 368 ? -11.336 -19.125 -0.702 1 92.12 368 LYS A N 1
ATOM 2934 C CA . LYS A 1 368 ? -11.688 -19.109 -2.119 1 92.12 368 LYS A CA 1
ATOM 2935 C C . LYS A 1 368 ? -10.477 -19.438 -2.99 1 92.12 368 LYS A C 1
ATOM 2937 O O . LYS A 1 368 ? -10.625 -19.766 -4.172 1 92.12 368 LYS A O 1
ATOM 2942 N N . LEU A 1 369 ? -9.328 -19.406 -2.43 1 97 369 LEU A N 1
ATOM 2943 C CA . LEU A 1 369 ? -8.102 -19.594 -3.205 1 97 369 LEU A CA 1
ATOM 2944 C C . LEU A 1 369 ? -7.668 -21.047 -3.197 1 97 369 LEU A C 1
ATOM 2946 O O . LEU A 1 369 ? -6.652 -21.406 -3.807 1 97 369 LEU A O 1
ATOM 2950 N N . TRP A 1 370 ? -8.406 -21.844 -2.504 1 96.75 370 TRP A N 1
ATOM 2951 C CA . TRP A 1 370 ? -8.055 -23.25 -2.381 1 96.75 370 TRP A CA 1
ATOM 2952 C C . TRP A 1 370 ? -9.211 -24.141 -2.82 1 96.75 370 TRP A C 1
ATOM 2954 O O . TRP A 1 370 ? -10.375 -23.75 -2.701 1 96.75 370 TRP A O 1
ATOM 2964 N N . SER A 1 371 ? -8.914 -25.266 -3.447 1 95.38 371 SER A N 1
ATOM 2965 C CA . SER A 1 371 ? -9.883 -26.281 -3.846 1 95.38 371 SER A CA 1
ATOM 2966 C C . SER A 1 371 ? -9.25 -27.672 -3.922 1 95.38 371 SER A C 1
ATOM 2968 O O . SER A 1 371 ? -8.062 -27.828 -3.619 1 95.38 371 SER A O 1
ATOM 2970 N N . ASP A 1 372 ? -9.984 -28.672 -4.234 1 94.19 372 ASP A N 1
ATOM 2971 C CA . ASP A 1 372 ? -9.477 -30.031 -4.301 1 94.19 372 ASP A CA 1
ATOM 2972 C C . ASP A 1 372 ? -8.641 -30.25 -5.559 1 94.19 372 ASP A C 1
ATOM 2974 O O . ASP A 1 372 ? -7.848 -31.188 -5.633 1 94.19 372 ASP A O 1
ATOM 2978 N N . LEU A 1 373 ? -8.742 -29.438 -6.5 1 96.25 373 LEU A N 1
ATOM 2979 C CA . LEU A 1 373 ? -7.898 -29.422 -7.691 1 96.25 373 LEU A CA 1
ATOM 2980 C C . LEU A 1 373 ? -7.977 -30.75 -8.438 1 96.25 373 LEU A C 1
ATOM 2982 O O . LEU A 1 373 ? -6.965 -31.25 -8.938 1 96.25 373 LEU A O 1
ATOM 2986 N N . ASN A 1 374 ? -9.18 -31.312 -8.516 1 94 374 ASN A N 1
ATOM 2987 C CA . ASN A 1 374 ? -9.352 -32.625 -9.133 1 94 374 ASN A CA 1
ATOM 2988 C C . ASN A 1 374 ? -9.922 -32.5 -10.547 1 94 374 ASN A C 1
ATOM 2990 O O . ASN A 1 374 ? -9.938 -33.5 -11.297 1 94 374 ASN A O 1
ATOM 2994 N N . THR A 1 375 ? -10.414 -31.344 -10.852 1 94.25 375 THR A N 1
ATOM 2995 C CA . THR A 1 375 ? -10.961 -31.125 -12.188 1 94.25 375 THR A CA 1
ATOM 2996 C C . THR A 1 375 ? -10.289 -29.938 -12.859 1 94.25 375 THR A C 1
ATOM 2998 O O . THR A 1 375 ? -9.75 -29.062 -12.18 1 94.25 375 THR A O 1
ATOM 3001 N N . LEU A 1 376 ? -10.367 -29.953 -14.156 1 95.06 376 LEU A N 1
ATOM 3002 C CA . LEU A 1 376 ? -9.773 -28.859 -14.906 1 95.06 376 LEU A CA 1
ATOM 3003 C C . LEU A 1 376 ? -10.477 -27.531 -14.594 1 95.06 376 LEU A C 1
ATOM 3005 O O . LEU A 1 376 ? -9.828 -26.5 -14.477 1 95.06 376 LEU A O 1
ATOM 3009 N N . ASP A 1 377 ? -11.766 -27.531 -14.484 1 95.31 377 ASP A N 1
ATOM 3010 C CA . ASP A 1 377 ? -12.539 -26.344 -14.18 1 95.31 377 ASP A CA 1
ATOM 3011 C C . ASP A 1 377 ? -12.109 -25.734 -12.844 1 95.31 377 ASP A C 1
ATOM 3013 O O . ASP A 1 377 ? -11.984 -24.516 -12.719 1 95.31 377 ASP A O 1
ATOM 3017 N N . GLU A 1 378 ? -11.922 -26.547 -11.883 1 96 378 GLU A N 1
ATOM 3018 C CA . GLU A 1 378 ? -11.492 -26.078 -10.57 1 96 378 GLU A CA 1
ATOM 3019 C C . GLU A 1 378 ? -10.094 -25.469 -10.641 1 96 378 GLU A C 1
ATOM 3021 O O . GLU A 1 378 ? -9.82 -24.453 -10 1 96 378 GLU A O 1
ATOM 3026 N N . ILE A 1 379 ? -9.242 -26.125 -11.359 1 96.75 379 ILE A N 1
ATOM 3027 C CA . ILE A 1 379 ? -7.867 -25.656 -11.5 1 96.75 379 ILE A CA 1
ATOM 3028 C C . ILE A 1 379 ? -7.867 -24.266 -12.156 1 96.75 379 ILE A C 1
ATOM 3030 O O . ILE A 1 379 ? -7.211 -23.344 -11.664 1 96.75 379 ILE A O 1
ATOM 3034 N N . LEU A 1 380 ? -8.602 -24.094 -13.219 1 96.81 380 LEU A N 1
ATOM 3035 C CA . LEU A 1 380 ? -8.656 -22.828 -13.93 1 96.81 380 LEU A CA 1
ATOM 3036 C C . LEU A 1 380 ? -9.312 -21.75 -13.078 1 96.81 380 LEU A C 1
ATOM 3038 O O . LEU A 1 380 ? -8.883 -20.594 -13.086 1 96.81 380 LEU A O 1
ATOM 3042 N N . ARG A 1 381 ? -10.328 -22.141 -12.344 1 96.5 381 ARG A N 1
ATOM 3043 C CA . ARG A 1 381 ? -11 -21.203 -11.461 1 96.5 381 ARG A CA 1
ATOM 3044 C C . ARG A 1 381 ? -10.055 -20.703 -10.367 1 96.5 381 ARG A C 1
ATOM 3046 O O . ARG A 1 381 ? -9.938 -19.5 -10.133 1 96.5 381 ARG A O 1
ATOM 3053 N N . VAL A 1 382 ? -9.422 -21.594 -9.703 1 97.44 382 VAL A N 1
ATOM 3054 C CA . VAL A 1 382 ? -8.539 -21.266 -8.586 1 97.44 382 VAL A CA 1
ATOM 3055 C C . VAL A 1 382 ? -7.363 -20.438 -9.094 1 97.44 382 VAL A C 1
ATOM 3057 O O . VAL A 1 382 ? -6.984 -19.438 -8.477 1 97.44 382 VAL A O 1
ATOM 3060 N N . THR A 1 383 ? -6.805 -20.844 -10.188 1 97.75 383 THR A N 1
ATOM 3061 C CA . THR A 1 383 ? -5.672 -20.109 -10.742 1 97.75 383 THR A CA 1
ATOM 3062 C C . THR A 1 383 ? -6.09 -18.703 -11.172 1 97.75 383 THR A C 1
ATOM 3064 O O . THR A 1 383 ? -5.348 -17.734 -10.969 1 97.75 383 THR A O 1
ATOM 3067 N N . SER A 1 384 ? -7.238 -18.625 -11.742 1 97.19 384 SER A N 1
ATOM 3068 C CA . SER A 1 384 ? -7.77 -17.312 -12.125 1 97.19 384 SER A CA 1
ATOM 3069 C C . SER A 1 384 ? -7.996 -16.438 -10.898 1 97.19 384 SER A C 1
ATOM 3071 O O . SER A 1 384 ? -7.676 -15.242 -10.914 1 97.19 384 SER A O 1
ATOM 3073 N N . MET A 1 385 ? -8.508 -17.016 -9.891 1 97 385 MET A N 1
ATOM 3074 C CA . MET A 1 385 ? -8.773 -16.297 -8.656 1 97 385 MET A CA 1
ATOM 3075 C C . MET A 1 385 ? -7.473 -15.82 -8.008 1 97 385 MET A C 1
ATOM 3077 O O . MET A 1 385 ? -7.406 -14.719 -7.465 1 97 385 MET A O 1
ATOM 3081 N N . TRP A 1 386 ? -6.527 -16.641 -7.996 1 98.12 386 TRP A N 1
ATOM 3082 C CA . TRP A 1 386 ? -5.219 -16.266 -7.469 1 98.12 386 TRP A CA 1
ATOM 3083 C C . TRP A 1 386 ? -4.656 -15.07 -8.219 1 98.12 386 TRP A C 1
ATOM 3085 O O . TRP A 1 386 ? -4.207 -14.102 -7.598 1 98.12 386 TRP A O 1
ATOM 3095 N N . LYS A 1 387 ? -4.668 -15.125 -9.523 1 97.75 387 LYS A N 1
ATOM 3096 C CA . LYS A 1 387 ? -4.129 -14.023 -10.312 1 97.75 387 LYS A CA 1
ATOM 3097 C C . LYS A 1 387 ? -4.922 -12.742 -10.094 1 97.75 387 LYS A C 1
ATOM 3099 O O . LYS A 1 387 ? -4.344 -11.656 -9.977 1 97.75 387 LYS A O 1
ATOM 3104 N N . LEU A 1 388 ? -6.211 -12.922 -10 1 96.56 388 LEU A N 1
ATOM 3105 C CA . LEU A 1 388 ? -7.07 -11.773 -9.742 1 96.56 388 LEU A CA 1
ATOM 3106 C C . LEU A 1 388 ? -6.766 -11.156 -8.375 1 96.56 388 LEU A C 1
ATOM 3108 O O . LEU A 1 388 ? -6.648 -9.938 -8.258 1 96.56 388 LEU A O 1
ATOM 3112 N N . THR A 1 389 ? -6.664 -11.93 -7.387 1 96.88 389 THR A N 1
ATOM 3113 C CA . THR A 1 389 ? -6.391 -11.477 -6.027 1 96.88 389 THR A CA 1
ATOM 3114 C C . THR A 1 389 ? -5.062 -10.727 -5.961 1 96.88 389 THR A C 1
ATOM 3116 O O . THR A 1 389 ? -4.988 -9.633 -5.402 1 96.88 389 THR A O 1
ATOM 3119 N N . LEU A 1 390 ? -4.055 -11.32 -6.543 1 96.56 390 LEU A N 1
ATOM 3120 C CA . LEU A 1 390 ? -2.73 -10.703 -6.504 1 96.56 390 LEU A CA 1
ATOM 3121 C C . LEU A 1 390 ? -2.727 -9.383 -7.266 1 96.56 390 LEU A C 1
ATOM 3123 O O . LEU A 1 390 ? -2.113 -8.406 -6.82 1 96.56 390 LEU A O 1
ATOM 3127 N N . GLU A 1 391 ? -3.428 -9.352 -8.367 1 94.19 391 GLU A N 1
ATOM 3128 C CA . GLU A 1 391 ? -3.51 -8.133 -9.164 1 94.19 391 GLU A CA 1
ATOM 3129 C C . GLU A 1 391 ? -4.195 -7.012 -8.391 1 94.19 391 GLU A C 1
ATOM 3131 O O . GLU A 1 391 ? -3.723 -5.871 -8.391 1 94.19 391 GLU A O 1
ATOM 3136 N N . LYS A 1 392 ? -5.25 -7.375 -7.754 1 92.38 392 LYS A N 1
ATOM 3137 C CA . LYS A 1 392 ? -6.055 -6.359 -7.082 1 92.38 392 LYS A CA 1
ATOM 3138 C C . LYS A 1 392 ? -5.418 -5.938 -5.762 1 92.38 392 LYS A C 1
ATOM 3140 O O . LYS A 1 392 ? -5.75 -4.883 -5.219 1 92.38 392 LYS A O 1
ATOM 3145 N N . GLN A 1 393 ? -4.5 -6.75 -5.266 1 92.44 393 GLN A N 1
ATOM 3146 C CA . GLN A 1 393 ? -3.838 -6.426 -4.008 1 92.44 393 GLN A CA 1
ATOM 3147 C C . GLN A 1 393 ? -2.473 -5.785 -4.254 1 92.44 393 GLN A C 1
ATOM 3149 O O . GLN A 1 393 ? -1.546 -5.965 -3.461 1 92.44 393 GLN A O 1
ATOM 3154 N N . GLY A 1 394 ? -2.287 -5.16 -5.355 1 89.69 394 GLY A N 1
ATOM 3155 C CA . GLY A 1 394 ? -1.165 -4.27 -5.605 1 89.69 394 GLY A CA 1
ATOM 3156 C C . GLY A 1 394 ? -0.019 -4.945 -6.336 1 89.69 394 GLY A C 1
ATOM 3157 O O . GLY A 1 394 ? 1.043 -4.344 -6.523 1 89.69 394 GLY A O 1
ATOM 3158 N N . CYS A 1 395 ? -0.119 -6.133 -6.828 1 93.44 395 CYS A N 1
ATOM 3159 C CA . CYS A 1 395 ? 1.015 -6.852 -7.402 1 93.44 395 CYS A CA 1
ATOM 3160 C C . CYS A 1 395 ? 0.97 -6.816 -8.922 1 93.44 395 CYS A C 1
ATOM 3162 O O . CYS A 1 395 ? 1.651 -7.598 -9.586 1 93.44 395 CYS A O 1
ATOM 3164 N N . HIS A 1 396 ? 0.181 -5.957 -9.516 1 91.19 396 HIS A N 1
ATOM 3165 C CA . HIS A 1 396 ? -0.016 -5.906 -10.961 1 91.19 396 HIS A CA 1
ATOM 3166 C C . HIS A 1 396 ? 1.306 -5.684 -11.688 1 91.19 396 HIS A C 1
ATOM 3168 O O . HIS A 1 396 ? 1.587 -6.348 -12.688 1 91.19 396 HIS A O 1
ATOM 3174 N N . THR A 1 397 ? 2.158 -4.82 -11.219 1 91 397 THR A N 1
ATOM 3175 C CA . THR A 1 397 ? 3.418 -4.496 -11.875 1 91 397 THR A CA 1
ATOM 3176 C C . THR A 1 397 ? 4.391 -5.668 -11.797 1 91 397 THR A C 1
ATOM 3178 O O . THR A 1 397 ? 5.035 -6.012 -12.789 1 91 397 THR A O 1
ATOM 3181 N N . MET A 1 398 ? 4.449 -6.285 -10.719 1 93.31 398 MET A N 1
ATOM 3182 C CA . MET A 1 398 ? 5.344 -7.422 -10.516 1 93.31 398 MET A CA 1
ATOM 3183 C C . MET A 1 398 ? 4.914 -8.609 -11.375 1 93.31 398 MET A C 1
ATOM 3185 O O . MET A 1 398 ? 5.754 -9.32 -11.922 1 93.31 398 MET A O 1
ATOM 3189 N N . MET A 1 399 ? 3.682 -8.789 -11.516 1 95.31 399 MET A N 1
ATOM 3190 C CA . MET A 1 399 ? 3.143 -9.945 -12.227 1 95.31 399 MET A CA 1
ATOM 3191 C C . MET A 1 399 ? 3.4 -9.836 -13.727 1 95.31 399 MET A C 1
ATOM 3193 O O . MET A 1 399 ? 3.301 -10.82 -14.453 1 95.31 399 MET A O 1
ATOM 3197 N N . GLN A 1 400 ? 3.766 -8.656 -14.18 1 94.94 400 GLN A N 1
ATOM 3198 C CA . GLN A 1 400 ? 4.062 -8.477 -15.602 1 94.94 400 GLN A CA 1
ATOM 3199 C C . GLN A 1 400 ? 5.309 -9.258 -16 1 94.94 400 GLN A C 1
ATOM 3201 O O . GLN A 1 400 ? 5.508 -9.555 -17.188 1 94.94 400 GLN A O 1
ATOM 3206 N N . ALA A 1 401 ? 6.047 -9.633 -15.055 1 95.25 401 ALA A N 1
ATOM 3207 C CA . ALA A 1 401 ? 7.266 -10.398 -15.328 1 95.25 401 ALA A CA 1
ATOM 3208 C C . ALA A 1 401 ? 6.949 -11.867 -15.57 1 95.25 401 ALA A C 1
ATOM 3210 O O . ALA A 1 401 ? 7.852 -12.68 -15.781 1 95.25 401 ALA A O 1
ATOM 3211 N N . GLY A 1 402 ? 5.652 -12.203 -15.531 1 96.5 402 GLY A N 1
ATOM 3212 C CA . GLY A 1 402 ? 5.242 -13.562 -15.828 1 96.5 402 GLY A CA 1
ATOM 3213 C C . GLY A 1 402 ? 5.281 -14.477 -14.617 1 96.5 402 GLY A C 1
ATOM 3214 O O . GLY A 1 402 ? 4.918 -14.062 -13.508 1 96.5 402 GLY A O 1
ATOM 3215 N N . ALA A 1 403 ? 5.746 -15.688 -14.836 1 97.88 403 ALA A N 1
ATOM 3216 C CA . ALA A 1 403 ? 5.727 -16.703 -13.789 1 97.88 403 ALA A CA 1
ATOM 3217 C C . ALA A 1 403 ? 6.609 -16.312 -12.609 1 97.88 403 ALA A C 1
ATOM 3219 O O . ALA A 1 403 ? 6.27 -16.562 -11.453 1 97.88 403 ALA A O 1
ATOM 3220 N N . ASP A 1 404 ? 7.758 -15.672 -12.914 1 96.56 404 ASP A N 1
ATOM 3221 C CA . ASP A 1 404 ? 8.648 -15.227 -11.852 1 96.56 404 ASP A CA 1
ATOM 3222 C C . ASP A 1 404 ? 7.938 -14.25 -10.922 1 96.56 404 ASP A C 1
ATOM 3224 O O . ASP A 1 404 ? 8.031 -14.367 -9.695 1 96.56 404 ASP A O 1
ATOM 3228 N N . GLY A 1 405 ? 7.289 -13.312 -11.531 1 96.75 405 GLY A N 1
ATOM 3229 C CA . GLY A 1 405 ? 6.562 -12.32 -10.75 1 96.75 405 GLY A CA 1
ATOM 3230 C C . GLY A 1 405 ? 5.375 -12.898 -10.008 1 96.75 405 GLY A C 1
ATOM 3231 O O . GLY A 1 405 ? 5.117 -12.531 -8.859 1 96.75 405 GLY A O 1
ATOM 3232 N N . VAL A 1 406 ? 4.672 -13.781 -10.648 1 97.81 406 VAL A N 1
ATOM 3233 C CA . VAL A 1 406 ? 3.49 -14.398 -10.055 1 97.81 406 VAL A CA 1
ATOM 3234 C C . VAL A 1 406 ? 3.895 -15.211 -8.828 1 97.81 406 VAL A C 1
ATOM 3236 O O . VAL A 1 406 ? 3.223 -15.156 -7.793 1 97.81 406 VAL A O 1
ATOM 3239 N N . LEU A 1 407 ? 4.938 -15.953 -8.961 1 98 407 LEU A N 1
ATOM 3240 C CA . LEU A 1 407 ? 5.387 -16.766 -7.836 1 98 407 LEU A CA 1
ATOM 3241 C C . LEU A 1 407 ? 5.801 -15.883 -6.66 1 98 407 LEU A C 1
ATOM 3243 O O . LEU A 1 407 ? 5.418 -16.156 -5.52 1 98 407 LEU A O 1
ATOM 3247 N N . GLN A 1 408 ? 6.602 -14.867 -6.934 1 96.88 408 GLN A N 1
ATOM 3248 C CA . GLN A 1 408 ? 7.031 -13.969 -5.863 1 96.88 408 GLN A CA 1
ATOM 3249 C C . GLN A 1 408 ? 5.836 -13.281 -5.211 1 96.88 408 GLN A C 1
ATOM 3251 O O . GLN A 1 408 ? 5.801 -13.109 -3.99 1 96.88 408 GLN A O 1
ATOM 3256 N N . ALA A 1 409 ? 4.922 -12.836 -6.012 1 97.5 409 ALA A N 1
ATOM 3257 C CA . ALA A 1 409 ? 3.711 -12.211 -5.48 1 97.5 409 ALA A CA 1
ATOM 3258 C C . ALA A 1 409 ? 2.947 -13.18 -4.578 1 97.5 409 ALA A C 1
ATOM 3260 O O . ALA A 1 409 ? 2.447 -12.781 -3.521 1 97.5 409 ALA A O 1
ATOM 3261 N N . ALA A 1 410 ? 2.811 -14.391 -5.02 1 98.31 410 ALA A N 1
ATOM 3262 C CA . ALA A 1 410 ? 2.129 -15.406 -4.219 1 98.31 410 ALA A CA 1
ATOM 3263 C C . ALA A 1 410 ? 2.846 -15.625 -2.889 1 98.31 410 ALA A C 1
ATOM 3265 O O . ALA A 1 410 ? 2.205 -15.719 -1.839 1 98.31 410 ALA A O 1
ATOM 3266 N N . LEU A 1 411 ? 4.137 -15.727 -2.971 1 97.69 411 LEU A N 1
ATOM 3267 C CA . LEU A 1 411 ? 4.922 -15.922 -1.76 1 97.69 411 LEU A CA 1
ATOM 3268 C C . LEU A 1 411 ? 4.723 -14.773 -0.783 1 97.69 411 LEU A C 1
ATOM 3270 O O . LEU A 1 411 ? 4.559 -14.992 0.419 1 97.69 411 LEU A O 1
ATOM 3274 N N . LEU A 1 412 ? 4.754 -13.555 -1.31 1 97.38 412 LEU A N 1
ATOM 3275 C CA . LEU A 1 412 ? 4.516 -12.383 -0.473 1 97.38 412 LEU A CA 1
ATOM 3276 C C . LEU A 1 412 ? 3.133 -12.453 0.168 1 97.38 412 LEU A C 1
ATOM 3278 O O . LEU A 1 412 ? 2.973 -12.109 1.344 1 97.38 412 LEU A O 1
ATOM 3282 N N . SER A 1 413 ? 2.174 -12.891 -0.56 1 97.75 413 SER A N 1
ATOM 3283 C CA . SER A 1 413 ? 0.795 -12.922 -0.084 1 97.75 413 SER A CA 1
ATOM 3284 C C . SER A 1 413 ? 0.614 -13.961 1.021 1 97.75 413 SER A C 1
ATOM 3286 O O . SER A 1 413 ? -0.236 -13.797 1.898 1 97.75 413 SER A O 1
ATOM 3288 N N . PHE A 1 414 ? 1.407 -15.078 1.029 1 98.06 414 PHE A N 1
ATOM 3289 C CA . PHE A 1 414 ? 1.3 -16.109 2.053 1 98.06 414 PHE A CA 1
ATOM 3290 C C . PHE A 1 414 ? 1.62 -15.547 3.43 1 98.06 414 PHE A C 1
ATOM 3292 O O . PHE A 1 414 ? 0.964 -15.883 4.418 1 98.06 414 PHE A O 1
ATOM 3299 N N . GLY A 1 415 ? 2.594 -14.711 3.461 1 97.19 415 GLY A N 1
ATOM 3300 C CA . GLY A 1 415 ? 3.008 -14.133 4.73 1 97.19 415 GLY A CA 1
ATOM 3301 C C . GLY A 1 415 ? 2.527 -12.711 4.922 1 97.19 415 GLY A C 1
ATOM 3302 O O . GLY A 1 415 ? 2.926 -12.031 5.875 1 97.19 415 GLY A O 1
ATOM 3303 N N . ALA A 1 416 ? 1.744 -12.25 3.984 1 96.75 416 ALA A N 1
ATOM 3304 C CA . ALA A 1 416 ? 1.34 -10.844 3.982 1 96.75 416 ALA A CA 1
ATOM 3305 C C . ALA A 1 416 ? 2.553 -9.922 4.047 1 96.75 416 ALA A C 1
ATOM 3307 O O . ALA A 1 416 ? 2.598 -9 4.867 1 96.75 416 ALA A O 1
ATOM 3308 N N . PHE A 1 417 ? 3.574 -10.273 3.324 1 96.94 417 PHE A N 1
ATOM 3309 C CA . PHE A 1 417 ? 4.738 -9.406 3.174 1 96.94 417 PHE A CA 1
ATOM 3310 C C . PHE A 1 417 ? 4.406 -8.203 2.307 1 96.94 417 PHE A C 1
ATOM 3312 O O . PHE A 1 417 ? 3.889 -8.352 1.197 1 96.94 417 PHE A O 1
ATOM 3319 N N . LYS A 1 418 ? 4.676 -7.062 2.785 1 93.56 418 LYS A N 1
ATOM 3320 C CA . LYS A 1 418 ? 4.336 -5.844 2.055 1 93.56 418 LYS A CA 1
ATOM 3321 C C . LYS A 1 418 ? 5.555 -4.941 1.894 1 93.56 418 LYS A C 1
ATOM 3323 O O . LYS A 1 418 ? 6.223 -4.609 2.877 1 93.56 418 LYS A O 1
ATOM 3328 N N . PHE A 1 419 ? 5.789 -4.613 0.699 1 90.81 419 PHE A N 1
ATOM 3329 C CA . PHE A 1 419 ? 6.805 -3.596 0.458 1 90.81 419 PHE A CA 1
ATOM 3330 C C . PHE A 1 419 ? 6.211 -2.199 0.579 1 90.81 419 PHE A C 1
ATOM 3332 O O . PHE A 1 419 ? 5.227 -1.876 -0.092 1 90.81 419 PHE A O 1
ATOM 3339 N N . SER A 1 420 ? 6.625 -1.465 1.476 1 82.81 420 SER A N 1
ATOM 3340 C CA . SER A 1 420 ? 6.176 -0.09 1.673 1 82.81 420 SER A CA 1
ATOM 3341 C C . SER A 1 420 ? 7.324 0.897 1.48 1 82.81 420 SER A C 1
ATOM 3343 O O . SER A 1 420 ? 8.055 1.204 2.428 1 82.81 420 SER A O 1
ATOM 3345 N N . GLY A 1 421 ? 7.453 1.377 0.291 1 75.62 421 GLY A N 1
ATOM 3346 C CA . GLY A 1 421 ? 8.531 2.312 0.017 1 75.62 421 GLY A CA 1
ATOM 3347 C C . GLY A 1 421 ? 9.898 1.656 0.008 1 75.62 421 GLY A C 1
ATOM 3348 O O . GLY A 1 421 ? 10.172 0.792 -0.828 1 75.62 421 GLY A O 1
ATOM 3349 N N . HIS A 1 422 ? 10.586 1.924 1.303 1 77.62 422 HIS A N 1
ATOM 3350 C CA . HIS A 1 422 ? 11.977 1.469 1.303 1 77.62 422 HIS A CA 1
ATOM 3351 C C . HIS A 1 422 ? 12.18 0.337 2.303 1 77.62 422 HIS A C 1
ATOM 3353 O O . HIS A 1 422 ? 13.297 0.122 2.779 1 77.62 422 HIS A O 1
ATOM 3359 N N . HIS A 1 423 ? 11.039 -0.329 2.648 1 91.31 423 HIS A N 1
ATOM 3360 C CA . HIS A 1 423 ? 11.25 -1.431 3.58 1 91.31 423 HIS A CA 1
ATOM 3361 C C . HIS A 1 423 ? 10.227 -2.537 3.371 1 91.31 423 HIS A C 1
ATOM 3363 O O . HIS A 1 423 ? 9.211 -2.33 2.705 1 91.31 423 HIS A O 1
ATOM 3369 N N . LEU A 1 424 ? 10.555 -3.713 3.789 1 95.12 424 LEU A N 1
ATOM 3370 C CA . LEU A 1 424 ? 9.688 -4.883 3.766 1 95.12 424 LEU A CA 1
ATOM 3371 C C . LEU A 1 424 ? 9.047 -5.109 5.133 1 95.12 424 LEU A C 1
ATOM 3373 O O . LEU A 1 424 ? 9.711 -4.992 6.164 1 95.12 424 LEU A O 1
ATOM 3377 N N . GLU A 1 425 ? 7.734 -5.332 5.098 1 96.25 425 GLU A N 1
ATOM 3378 C CA . GLU A 1 425 ? 6.996 -5.602 6.328 1 96.25 425 GLU A CA 1
ATOM 3379 C C . GLU A 1 425 ? 6.418 -7.016 6.324 1 96.25 425 GLU A C 1
ATOM 3381 O O . GLU A 1 425 ? 5.918 -7.484 5.301 1 96.25 425 GLU A O 1
ATOM 3386 N N . PHE A 1 426 ? 6.648 -7.723 7.453 1 97.88 426 PHE A N 1
ATOM 3387 C CA . PHE A 1 426 ? 5.977 -9 7.676 1 97.88 426 PHE A CA 1
ATOM 3388 C C . PHE A 1 426 ? 4.664 -8.789 8.422 1 97.88 426 PHE A C 1
ATOM 3390 O O . PHE A 1 426 ? 4.652 -8.617 9.641 1 97.88 426 PHE A O 1
ATOM 3397 N N . GLY A 1 427 ? 3.486 -8.961 7.641 1 95.81 427 GLY A N 1
ATOM 3398 C CA . GLY A 1 427 ? 2.211 -8.445 8.109 1 95.81 427 GLY A CA 1
ATOM 3399 C C . GLY A 1 427 ? 1.328 -9.516 8.727 1 95.81 427 GLY A C 1
ATOM 3400 O O . GLY A 1 427 ? 0.203 -9.234 9.148 1 95.81 427 GLY A O 1
ATOM 3401 N N . MET A 1 428 ? 1.783 -10.719 8.766 1 96.06 428 MET A N 1
ATOM 3402 C CA . MET A 1 428 ? 0.995 -11.727 9.469 1 96.06 428 MET A CA 1
ATOM 3403 C C . MET A 1 428 ? 0.857 -11.375 10.945 1 96.06 428 MET A C 1
ATOM 3405 O O . MET A 1 428 ? 1.817 -10.922 11.57 1 96.06 428 MET A O 1
ATOM 3409 N N . GLN A 1 429 ? -0.3 -11.602 11.5 1 95.5 429 GLN A N 1
ATOM 3410 C CA . GLN A 1 429 ? -0.542 -11.273 12.898 1 95.5 429 GLN A CA 1
ATOM 3411 C C . GLN A 1 429 ? -0.048 -12.391 13.82 1 95.5 429 GLN A C 1
ATOM 3413 O O . GLN A 1 429 ? -0.009 -13.555 13.43 1 95.5 429 GLN A O 1
ATOM 3418 N N . PRO A 1 430 ? 0.317 -11.992 15 1 96.56 430 PRO A N 1
ATOM 3419 C CA . PRO A 1 430 ? 0.835 -12.984 15.945 1 96.56 430 PRO A CA 1
ATOM 3420 C C . PRO A 1 430 ? -0.132 -14.141 16.172 1 96.56 430 PRO A C 1
ATOM 3422 O O . PRO A 1 430 ? 0.298 -15.289 16.328 1 96.56 430 PRO A O 1
ATOM 3425 N N . LYS A 1 431 ? -1.411 -13.914 16.125 1 93.94 431 LYS A N 1
ATOM 3426 C CA . LYS A 1 431 ? -2.402 -14.953 16.375 1 93.94 431 LYS A CA 1
ATOM 3427 C C . LYS A 1 431 ? -2.355 -16.031 15.297 1 93.94 431 LYS A C 1
ATOM 3429 O O . LYS A 1 431 ? -2.779 -17.172 15.531 1 93.94 431 LYS A O 1
ATOM 3434 N N . ASP A 1 432 ? -1.837 -15.688 14.141 1 94.31 432 ASP A N 1
ATOM 3435 C CA . ASP A 1 432 ? -1.81 -16.609 13.008 1 94.31 432 ASP A CA 1
ATOM 3436 C C . ASP A 1 432 ? -0.485 -17.359 12.945 1 94.31 432 ASP A C 1
ATOM 3438 O O . ASP A 1 432 ? -0.301 -18.234 12.086 1 94.31 432 ASP A O 1
ATOM 3442 N N . LEU A 1 433 ? 0.434 -17.031 13.836 1 97.06 433 LEU A N 1
ATOM 3443 C CA . LEU A 1 433 ? 1.758 -17.641 13.828 1 97.06 433 LEU A CA 1
ATOM 3444 C C . LEU A 1 433 ? 1.804 -18.844 14.758 1 97.06 433 LEU A C 1
ATOM 3446 O O . LEU A 1 433 ? 2.691 -18.953 15.609 1 97.06 433 LEU A O 1
ATOM 3450 N N . HIS A 1 434 ? 0.862 -19.766 14.523 1 95.06 434 HIS A N 1
ATOM 3451 C CA . HIS A 1 434 ? 0.752 -20.938 15.391 1 95.06 434 HIS A CA 1
ATOM 3452 C C . HIS A 1 434 ? 1.359 -22.172 14.734 1 95.06 434 HIS A C 1
ATOM 3454 O O . HIS A 1 434 ? 1.197 -23.297 15.227 1 95.06 434 HIS A O 1
ATOM 3460 N N . ARG A 1 435 ? 1.916 -22.062 13.562 1 95.81 435 ARG A N 1
ATOM 3461 C CA . ARG A 1 435 ? 2.652 -23.109 12.852 1 95.81 435 ARG A CA 1
ATOM 3462 C C . ARG A 1 435 ? 4.031 -22.625 12.43 1 95.81 435 ARG A C 1
ATOM 3464 O O . ARG A 1 435 ? 4.281 -21.406 12.406 1 95.81 435 ARG A O 1
ATOM 3471 N N . ASP A 1 436 ? 4.914 -23.578 12.156 1 97.19 436 ASP A N 1
ATOM 3472 C CA . ASP A 1 436 ? 6.219 -23.203 11.625 1 97.19 436 ASP A CA 1
ATOM 3473 C C . ASP A 1 436 ? 6.125 -22.828 10.148 1 97.19 436 ASP A C 1
ATOM 3475 O O . ASP A 1 436 ? 5.457 -23.516 9.367 1 97.19 436 ASP A O 1
ATOM 3479 N N . TYR A 1 437 ? 6.73 -21.766 9.844 1 97.94 437 TYR A N 1
ATOM 3480 C CA . TYR A 1 437 ? 6.785 -21.297 8.461 1 97.94 437 TYR A CA 1
ATOM 3481 C C . TYR A 1 437 ? 8.227 -21.031 8.031 1 97.94 437 TYR A C 1
ATOM 3483 O O . TYR A 1 437 ? 9.047 -20.594 8.836 1 97.94 437 TYR A O 1
ATOM 3491 N N . LEU A 1 438 ? 8.555 -21.328 6.859 1 97.75 438 LEU A N 1
ATOM 3492 C CA . LEU A 1 438 ? 9.812 -20.922 6.23 1 97.75 438 LEU A CA 1
ATOM 3493 C C . LEU A 1 438 ? 9.555 -20.297 4.859 1 97.75 438 LEU A C 1
ATOM 3495 O O . LEU A 1 438 ? 9.094 -20.984 3.941 1 97.75 438 LEU A O 1
ATOM 3499 N N . PHE A 1 439 ? 9.695 -19.047 4.742 1 97.88 439 PHE A N 1
ATOM 3500 C CA . PHE A 1 439 ? 9.672 -18.344 3.463 1 97.88 439 PHE A CA 1
ATOM 3501 C C . PHE A 1 439 ? 11.078 -18.234 2.885 1 97.88 439 PHE A C 1
ATOM 3503 O O . PHE A 1 439 ? 11.922 -17.516 3.43 1 97.88 439 PHE A O 1
ATOM 3510 N N . ARG A 1 440 ? 11.297 -18.875 1.803 1 96.38 440 ARG A N 1
ATOM 3511 C CA . ARG A 1 440 ? 12.641 -18.953 1.233 1 96.38 440 ARG A CA 1
ATOM 3512 C C . ARG A 1 440 ? 12.781 -18.031 0.026 1 96.38 440 ARG A C 1
ATOM 3514 O O . ARG A 1 440 ? 11.891 -17.969 -0.821 1 96.38 440 ARG A O 1
ATOM 3521 N N . ARG A 1 441 ? 13.82 -17.266 -0.008 1 95.31 441 ARG A N 1
ATOM 3522 C CA . ARG A 1 441 ? 14.273 -16.469 -1.136 1 95.31 441 ARG A CA 1
ATOM 3523 C C . ARG A 1 441 ? 13.211 -15.445 -1.544 1 95.31 441 ARG A C 1
ATOM 3525 O O . ARG A 1 441 ? 12.836 -15.367 -2.715 1 95.31 441 ARG A O 1
ATOM 3532 N N . ILE A 1 442 ? 12.727 -14.719 -0.605 1 95.12 442 ILE A N 1
ATOM 3533 C CA . ILE A 1 442 ? 11.914 -13.539 -0.892 1 95.12 442 ILE A CA 1
ATOM 3534 C C . ILE A 1 442 ? 12.773 -12.477 -1.565 1 95.12 442 ILE A C 1
ATOM 3536 O O . ILE A 1 442 ? 13.812 -12.078 -1.034 1 95.12 442 ILE A O 1
ATOM 3540 N N . SER A 1 443 ? 12.336 -12.047 -2.65 1 92.5 443 SER A N 1
ATOM 3541 C CA . SER A 1 443 ? 13.117 -11.078 -3.406 1 92.5 443 SER A CA 1
ATOM 3542 C C . SER A 1 443 ? 12.906 -9.664 -2.871 1 92.5 443 SER A C 1
ATOM 3544 O O . SER A 1 443 ? 11.789 -9.148 -2.877 1 92.5 443 SER A O 1
ATOM 3546 N N . TYR A 1 444 ? 13.883 -9 -2.385 1 89.5 444 TYR A N 1
ATOM 3547 C CA . TYR A 1 444 ? 13.828 -7.617 -1.924 1 89.5 444 TYR A CA 1
ATOM 3548 C C . TYR A 1 444 ? 14.109 -6.652 -3.066 1 89.5 444 TYR A C 1
ATOM 3550 O O . TYR A 1 444 ? 13.664 -5.504 -3.043 1 89.5 444 TYR A O 1
ATOM 3558 N N . GLY A 1 445 ? 14.727 -7.078 -4.086 1 82.06 445 GLY A N 1
ATOM 3559 C CA . GLY A 1 445 ? 15.188 -6.258 -5.195 1 82.06 445 GLY A CA 1
ATOM 3560 C C . GLY A 1 445 ? 16.703 -6.234 -5.328 1 82.06 445 GLY A C 1
ATOM 3561 O O . GLY A 1 445 ? 17.422 -6.582 -4.387 1 82.06 445 GLY A O 1
ATOM 3562 N N . ASN A 1 446 ? 17.188 -5.902 -6.414 1 78.81 446 ASN A N 1
ATOM 3563 C CA . ASN A 1 446 ? 18.609 -5.797 -6.719 1 78.81 446 ASN A CA 1
ATOM 3564 C C . ASN A 1 446 ? 19.359 -7.09 -6.379 1 78.81 446 ASN A C 1
ATOM 3566 O O . ASN A 1 446 ? 20.359 -7.066 -5.676 1 78.81 446 ASN A O 1
ATOM 3570 N N . SER A 1 447 ? 18.797 -8.242 -6.609 1 80.56 447 SER A N 1
ATOM 3571 C CA . SER A 1 447 ? 19.375 -9.578 -6.488 1 80.56 447 SER A CA 1
ATOM 3572 C C . SER A 1 447 ? 19.578 -9.953 -5.027 1 80.56 447 SER A C 1
ATOM 3574 O O . SER A 1 447 ? 20.516 -10.695 -4.699 1 80.56 447 SER A O 1
ATOM 3576 N N . THR A 1 448 ? 18.875 -9.266 -4.188 1 89.06 448 THR A N 1
ATOM 3577 C CA . THR A 1 448 ? 18.922 -9.602 -2.768 1 89.06 448 THR A CA 1
ATOM 3578 C C . THR A 1 448 ? 17.734 -10.484 -2.383 1 89.06 448 THR A C 1
ATOM 3580 O O . THR A 1 448 ? 16.594 -10.164 -2.705 1 89.06 448 THR A O 1
ATOM 3583 N N . HIS A 1 449 ? 18.062 -11.602 -1.744 1 93.44 449 HIS A N 1
ATOM 3584 C CA . HIS A 1 449 ? 17.016 -12.531 -1.305 1 93.44 449 HIS A CA 1
ATOM 3585 C C . HIS A 1 449 ? 17.062 -12.727 0.207 1 93.44 449 HIS A C 1
ATOM 3587 O O . HIS A 1 449 ? 18.141 -12.758 0.806 1 93.44 449 HIS A O 1
ATOM 3593 N N . LEU A 1 450 ? 15.883 -12.805 0.778 1 94.81 450 LEU A N 1
ATOM 3594 C CA . LEU A 1 450 ? 15.727 -12.969 2.219 1 94.81 450 LEU A CA 1
ATOM 3595 C C . LEU A 1 450 ? 15.039 -14.289 2.543 1 94.81 450 LEU A C 1
ATOM 3597 O O . LEU A 1 450 ? 14.117 -14.703 1.833 1 94.81 450 LEU A O 1
ATOM 3601 N N . ASN A 1 451 ? 15.523 -14.969 3.52 1 96.94 451 ASN A N 1
ATOM 3602 C CA . ASN A 1 451 ? 14.852 -16.125 4.109 1 96.94 451 ASN A CA 1
ATOM 3603 C C . ASN A 1 451 ? 14.297 -15.797 5.492 1 96.94 451 ASN A C 1
ATOM 3605 O O . ASN A 1 451 ? 15.039 -15.406 6.391 1 96.94 451 ASN A O 1
ATOM 3609 N N . ILE A 1 452 ? 13.031 -15.906 5.652 1 97.81 452 ILE A N 1
ATOM 3610 C CA . ILE A 1 452 ? 12.367 -15.586 6.91 1 97.81 452 ILE A CA 1
ATOM 3611 C C . ILE A 1 452 ? 11.641 -16.812 7.441 1 97.81 452 ILE A C 1
ATOM 3613 O O . ILE A 1 452 ? 10.891 -17.469 6.707 1 97.81 452 ILE A O 1
ATOM 3617 N N . SER A 1 453 ? 11.836 -17.188 8.695 1 97.38 453 SER A N 1
ATOM 3618 C CA . SER A 1 453 ? 11.195 -18.359 9.266 1 97.38 453 SER A CA 1
ATOM 3619 C C . SER A 1 453 ? 10.5 -18.031 10.578 1 97.38 453 SER A C 1
ATOM 3621 O O . SER A 1 453 ? 10.875 -17.062 11.258 1 97.38 453 SER A O 1
ATOM 3623 N N . VAL A 1 454 ? 9.445 -18.594 10.82 1 98.12 454 VAL A N 1
ATOM 3624 C CA . VAL A 1 454 ? 8.719 -18.578 12.086 1 98.12 454 VAL A CA 1
ATOM 3625 C C . VAL A 1 454 ? 8.797 -19.969 12.742 1 98.12 454 VAL A C 1
ATOM 3627 O O . VAL A 1 454 ? 8.469 -20.969 12.109 1 98.12 454 VAL A O 1
ATOM 3630 N N . VAL A 1 455 ? 9.234 -20.047 13.945 1 97.56 455 VAL A N 1
ATOM 3631 C CA . VAL A 1 455 ? 9.344 -21.312 14.656 1 97.56 455 VAL A CA 1
ATOM 3632 C C . VAL A 1 455 ? 8.594 -21.234 15.984 1 97.56 455 VAL A C 1
ATOM 3634 O O . VAL A 1 455 ? 8.844 -20.328 16.781 1 97.56 455 VAL A O 1
ATOM 3637 N N . VAL A 1 456 ? 7.672 -22.141 16.156 1 96.81 456 VAL A N 1
ATOM 3638 C CA . VAL A 1 456 ? 6.953 -22.203 17.422 1 96.81 456 VAL A CA 1
ATOM 3639 C C . VAL A 1 456 ? 7.715 -23.078 18.406 1 96.81 456 VAL A C 1
ATOM 3641 O O . VAL A 1 456 ? 7.867 -24.281 18.188 1 96.81 456 VAL A O 1
ATOM 3644 N N . GLY A 1 457 ? 8.117 -22.484 19.484 1 93.69 457 GLY A N 1
ATOM 3645 C CA . GLY A 1 457 ? 8.914 -23.203 20.469 1 93.69 457 GLY A CA 1
ATOM 3646 C C . GLY A 1 457 ? 8.094 -24.141 21.328 1 93.69 457 GLY A C 1
ATOM 3647 O O . GLY A 1 457 ? 6.883 -24.25 21.156 1 93.69 457 GLY A O 1
ATOM 3648 N N . GLU A 1 458 ? 8.844 -24.766 22.281 1 92 458 GLU A N 1
ATOM 3649 C CA . GLU A 1 458 ? 8.195 -25.688 23.203 1 92 458 GLU A CA 1
ATOM 3650 C C . GLU A 1 458 ? 7.266 -24.953 24.172 1 92 458 GLU A C 1
ATOM 3652 O O . GLU A 1 458 ? 6.301 -25.531 24.672 1 92 458 GLU A O 1
ATOM 3657 N N . ASP A 1 459 ? 7.559 -23.703 24.328 1 93.38 459 ASP A N 1
ATOM 3658 C CA . ASP A 1 459 ? 6.723 -22.875 25.188 1 93.38 459 ASP A CA 1
ATOM 3659 C C . ASP A 1 459 ? 5.512 -22.344 24.422 1 93.38 459 ASP A C 1
ATOM 3661 O O . ASP A 1 459 ? 4.777 -21.484 24.938 1 93.38 459 ASP A O 1
ATOM 3665 N N . ASN A 1 460 ? 5.281 -22.766 23.219 1 94.56 460 ASN A N 1
ATOM 3666 C CA . ASN A 1 460 ? 4.164 -22.391 22.359 1 94.56 460 ASN A CA 1
ATOM 3667 C C . ASN A 1 460 ? 4.234 -20.938 21.938 1 94.56 460 ASN A C 1
ATOM 3669 O O . ASN A 1 460 ? 3.219 -20.328 21.594 1 94.56 460 ASN A O 1
ATOM 3673 N N . LYS A 1 461 ? 5.473 -20.391 22.062 1 95.75 461 LYS A N 1
ATOM 3674 C CA . LYS A 1 461 ? 5.703 -19.031 21.578 1 95.75 461 LYS A CA 1
ATOM 3675 C C . LYS A 1 461 ? 6.41 -19.047 20.234 1 95.75 461 LYS A C 1
ATOM 3677 O O . LYS A 1 461 ? 7.312 -19.859 20 1 95.75 461 LYS A O 1
ATOM 3682 N N . ALA A 1 462 ? 5.973 -18.203 19.406 1 97.06 462 ALA A N 1
ATOM 3683 C CA . ALA A 1 462 ? 6.602 -18.109 18.078 1 97.06 462 ALA A CA 1
ATOM 3684 C C . ALA A 1 462 ? 7.805 -17.172 18.125 1 97.06 462 ALA A C 1
ATOM 3686 O O . ALA A 1 462 ? 7.797 -16.172 18.844 1 97.06 462 ALA A O 1
ATOM 3687 N N . ALA A 1 463 ? 8.789 -17.469 17.406 1 97.5 463 ALA A N 1
ATOM 3688 C CA . ALA A 1 463 ? 9.969 -16.625 17.203 1 97.5 463 ALA A CA 1
ATOM 3689 C C . ALA A 1 463 ? 10.266 -16.438 15.719 1 97.5 463 ALA A C 1
ATOM 3691 O O . ALA A 1 463 ? 9.953 -17.312 14.906 1 97.5 463 ALA A O 1
ATOM 3692 N N . LEU A 1 464 ? 10.836 -15.32 15.43 1 97.88 464 LEU A N 1
ATOM 3693 C CA . LEU A 1 464 ? 11.164 -15 14.047 1 97.88 464 LEU A CA 1
ATOM 3694 C C . LEU A 1 464 ? 12.656 -15.18 13.781 1 97.88 464 LEU A C 1
ATOM 3696 O O . LEU A 1 464 ? 13.484 -14.852 14.641 1 97.88 464 LEU A O 1
ATOM 3700 N N . TYR A 1 465 ? 12.945 -15.672 12.648 1 97.25 465 TYR A N 1
ATOM 3701 C CA . TYR A 1 465 ? 14.32 -15.797 12.18 1 97.25 465 TYR A CA 1
ATOM 3702 C C . TYR A 1 465 ? 14.484 -15.188 10.797 1 97.25 465 TYR A C 1
ATOM 3704 O O . TYR A 1 465 ? 13.633 -15.375 9.922 1 97.25 465 TYR A O 1
ATOM 3712 N N . ALA A 1 466 ? 15.461 -14.398 10.625 1 96.88 466 ALA A N 1
ATOM 3713 C CA . ALA A 1 466 ? 15.75 -13.781 9.328 1 96.88 466 ALA A CA 1
ATOM 3714 C C . ALA A 1 466 ? 17.203 -14.023 8.914 1 96.88 466 ALA A C 1
ATOM 3716 O O . ALA A 1 466 ? 18.109 -13.922 9.742 1 96.88 466 ALA A O 1
ATOM 3717 N N . VAL A 1 467 ? 17.375 -14.398 7.66 1 95.62 467 VAL A N 1
ATOM 3718 C CA . VAL A 1 467 ? 18.688 -14.68 7.109 1 95.62 467 VAL A CA 1
ATOM 3719 C C . VAL A 1 467 ? 18.828 -14.023 5.738 1 95.62 467 VAL A C 1
ATOM 3721 O O . VAL A 1 467 ? 17.906 -14.055 4.93 1 95.62 467 VAL A O 1
ATOM 3724 N N . LEU A 1 468 ? 19.969 -13.422 5.602 1 93.38 468 LEU A N 1
ATOM 3725 C CA . LEU A 1 468 ? 20.281 -12.844 4.301 1 93.38 468 LEU A CA 1
ATOM 3726 C C . LEU A 1 468 ? 21.031 -13.836 3.428 1 93.38 468 LEU A C 1
ATOM 3728 O O . LEU A 1 468 ? 22.047 -14.398 3.854 1 93.38 468 LEU A O 1
ATOM 3732 N N . ASP A 1 469 ? 20.562 -14.203 2.309 1 86.62 469 ASP A N 1
ATOM 3733 C CA . ASP A 1 469 ? 21.203 -15.133 1.395 1 86.62 469 ASP A CA 1
ATOM 3734 C C . ASP A 1 469 ? 22.234 -14.422 0.519 1 86.62 469 ASP A C 1
ATOM 3736 O O . ASP A 1 469 ? 23.438 -14.594 0.702 1 86.62 469 ASP A O 1
ATOM 3740 N N . ARG A 1 470 ? 21.875 -13.727 -0.483 1 80.88 470 ARG A N 1
ATOM 3741 C CA . ARG A 1 470 ? 22.703 -12.906 -1.367 1 80.88 470 ARG A CA 1
ATOM 3742 C C . ARG A 1 470 ? 22.359 -11.43 -1.226 1 80.88 470 ARG A C 1
ATOM 3744 O O . ARG A 1 470 ? 21.188 -11.07 -1.06 1 80.88 470 ARG A O 1
ATOM 3751 N N . SER A 1 471 ? 23.453 -10.656 -0.934 1 78.31 471 SER A N 1
ATOM 3752 C CA . SER A 1 471 ? 23.109 -9.25 -0.754 1 78.31 471 SER A CA 1
ATOM 3753 C C . SER A 1 471 ? 24.125 -8.336 -1.438 1 78.31 471 SER A C 1
ATOM 3755 O O . SER A 1 471 ? 25.281 -8.719 -1.642 1 78.31 471 SER A O 1
ATOM 3757 N N . ASP A 1 472 ? 23.641 -7.246 -1.845 1 79.12 472 ASP A N 1
ATOM 3758 C CA . ASP A 1 472 ? 24.453 -6.199 -2.453 1 79.12 472 ASP A CA 1
ATOM 3759 C C . ASP A 1 472 ? 24.844 -5.137 -1.427 1 79.12 472 ASP A C 1
ATOM 3761 O O . ASP A 1 472 ? 25.766 -4.348 -1.659 1 79.12 472 ASP A O 1
ATOM 3765 N N . ARG A 1 473 ? 24.094 -5.07 -0.33 1 88.5 473 ARG A N 1
ATOM 3766 C CA . ARG A 1 473 ? 24.297 -4.07 0.712 1 88.5 473 ARG A CA 1
ATOM 3767 C C . ARG A 1 473 ? 23.984 -4.645 2.092 1 88.5 473 ARG A C 1
ATOM 3769 O O . ARG A 1 473 ? 23.781 -5.852 2.234 1 88.5 473 ARG A O 1
ATOM 3776 N N . ASN A 1 474 ? 24.062 -3.678 3.012 1 92.5 474 ASN A N 1
ATOM 3777 C CA . ASN A 1 474 ? 23.656 -4.055 4.363 1 92.5 474 ASN A CA 1
ATOM 3778 C C . ASN A 1 474 ? 22.141 -3.922 4.551 1 92.5 474 ASN A C 1
ATOM 3780 O O . ASN A 1 474 ? 21.531 -3.006 4.008 1 92.5 474 ASN A O 1
ATOM 3784 N N . TYR A 1 475 ? 21.672 -4.914 5.234 1 94.81 475 TYR A N 1
ATOM 3785 C CA . TYR A 1 475 ? 20.25 -4.883 5.562 1 94.81 475 TYR A CA 1
ATOM 3786 C C . TYR A 1 475 ? 20.047 -4.941 7.066 1 94.81 475 TYR A C 1
ATOM 3788 O O . TYR A 1 475 ? 20.844 -5.535 7.793 1 94.81 475 TYR A O 1
ATOM 3796 N N . TYR A 1 476 ? 19 -4.289 7.527 1 96.06 476 TYR A N 1
ATOM 3797 C CA . TYR A 1 476 ? 18.688 -4.184 8.945 1 96.06 476 TYR A CA 1
ATOM 3798 C C . TYR A 1 476 ? 17.266 -4.668 9.219 1 96.06 476 TYR A C 1
ATOM 3800 O O . TYR A 1 476 ? 16.375 -4.512 8.375 1 96.06 476 TYR A O 1
ATOM 3808 N N . ALA A 1 477 ? 17.094 -5.293 10.391 1 97 477 ALA A N 1
ATOM 3809 C CA . ALA A 1 477 ? 15.789 -5.801 10.789 1 97 477 ALA A CA 1
ATOM 3810 C C . ALA A 1 477 ? 15.398 -5.285 12.172 1 97 477 ALA A C 1
ATOM 3812 O O . ALA A 1 477 ? 16.25 -5.035 13.016 1 97 477 ALA A O 1
ATOM 3813 N N . CYS A 1 478 ? 14.156 -5.047 12.367 1 96.19 478 CYS A N 1
ATOM 3814 C CA . CYS A 1 478 ? 13.594 -4.727 13.672 1 96.19 478 CYS A CA 1
ATOM 3815 C C . CYS A 1 478 ? 12.273 -5.441 13.898 1 96.19 478 CYS A C 1
ATOM 3817 O O . CYS A 1 478 ? 11.562 -5.758 12.938 1 96.19 478 CYS A O 1
ATOM 3819 N N . ASP A 1 479 ? 11.977 -5.766 15.141 1 95.69 479 ASP A N 1
ATOM 3820 C CA . ASP A 1 479 ? 10.742 -6.461 15.477 1 95.69 479 ASP A CA 1
ATOM 3821 C C . ASP A 1 479 ? 9.555 -5.496 15.508 1 95.69 479 ASP A C 1
ATOM 3823 O O . ASP A 1 479 ? 9.68 -4.348 15.086 1 95.69 479 ASP A O 1
ATOM 3827 N N . GLY A 1 480 ? 8.414 -5.992 15.922 1 94.88 480 GLY A N 1
ATOM 3828 C CA . GLY A 1 480 ? 7.203 -5.18 15.93 1 94.88 480 GLY A CA 1
ATOM 3829 C C . GLY A 1 480 ? 7.371 -3.875 16.688 1 94.88 480 GLY A C 1
ATOM 3830 O O . GLY A 1 480 ? 7.914 -3.855 17.781 1 94.88 480 GLY A O 1
ATOM 3831 N N . GLY A 1 481 ? 6.918 -2.723 16.016 1 92.31 481 GLY A N 1
ATOM 3832 C CA . GLY A 1 481 ? 6.988 -1.413 16.656 1 92.31 481 GLY A CA 1
ATOM 3833 C C . GLY A 1 481 ? 8.352 -0.766 16.531 1 92.31 481 GLY A C 1
ATOM 3834 O O . GLY A 1 481 ? 8.484 0.453 16.656 1 92.31 481 GLY A O 1
ATOM 3835 N N . CYS A 1 482 ? 9.383 -1.629 16.391 1 93.56 482 CYS A N 1
ATOM 3836 C CA . CYS A 1 482 ? 10.758 -1.185 16.188 1 93.56 482 CYS A CA 1
ATOM 3837 C C . CYS A 1 482 ? 11.234 -0.314 17.344 1 93.56 482 CYS A C 1
ATOM 3839 O O . CYS A 1 482 ? 11.836 0.737 17.125 1 93.56 482 CYS A O 1
ATOM 3841 N N . LEU A 1 483 ? 10.883 -0.691 18.5 1 91.44 483 LEU A N 1
ATOM 3842 C CA . LEU A 1 483 ? 11.328 0.035 19.688 1 91.44 483 LEU A CA 1
ATOM 3843 C C . LEU A 1 483 ? 12.789 -0.26 19.984 1 91.44 483 LEU A C 1
ATOM 3845 O O . LEU A 1 483 ? 13.5 0.59 20.531 1 91.44 483 LEU A O 1
ATOM 3849 N N . ASP A 1 484 ? 13.227 -1.427 19.609 1 90 484 ASP A N 1
ATOM 3850 C CA . ASP A 1 484 ? 14.609 -1.84 19.828 1 90 484 ASP A CA 1
ATOM 3851 C C . ASP A 1 484 ? 15.5 -1.391 18.672 1 90 484 ASP A C 1
ATOM 3853 O O . ASP A 1 484 ? 15.023 -1.172 17.562 1 90 484 ASP A O 1
ATOM 3857 N N . PRO A 1 485 ? 16.766 -1.243 18.953 1 92.06 485 PRO A N 1
ATOM 3858 C CA . PRO A 1 485 ? 17.672 -0.859 17.875 1 92.06 485 PRO A CA 1
ATOM 3859 C C . PRO A 1 485 ? 17.688 -1.869 16.719 1 92.06 485 PRO A C 1
ATOM 3861 O O . PRO A 1 485 ? 17.609 -3.078 16.953 1 92.06 485 PRO A O 1
ATOM 3864 N N . PRO A 1 486 ? 17.844 -1.363 15.586 1 95.25 486 PRO A N 1
ATOM 3865 C CA . PRO A 1 486 ? 17.891 -2.262 14.43 1 95.25 486 PRO A CA 1
ATOM 3866 C C . PRO A 1 486 ? 19.062 -3.229 14.469 1 95.25 486 PRO A C 1
ATOM 3868 O O . PRO A 1 486 ? 20.156 -2.857 14.906 1 95.25 486 PRO A O 1
ATOM 3871 N N . ILE A 1 487 ? 18.844 -4.422 14 1 96.31 487 ILE A N 1
ATOM 3872 C CA . ILE A 1 487 ? 19.875 -5.449 13.953 1 96.31 487 ILE A CA 1
ATOM 3873 C C . ILE A 1 487 ? 20.312 -5.676 12.508 1 96.31 487 ILE A C 1
ATOM 3875 O O . ILE A 1 487 ? 19.484 -5.867 11.617 1 96.31 487 ILE A O 1
ATOM 3879 N N . GLN A 1 488 ? 21.578 -5.656 12.32 1 95.81 488 GLN A N 1
ATOM 3880 C CA . GLN A 1 488 ? 22.094 -5.906 10.977 1 95.81 488 GLN A CA 1
ATOM 3881 C C . GLN A 1 488 ? 21.984 -7.383 10.617 1 95.81 488 GLN A C 1
ATOM 3883 O O . GLN A 1 488 ? 22.375 -8.25 11.398 1 95.81 488 GLN A O 1
ATOM 3888 N N . LEU A 1 489 ? 21.453 -7.68 9.469 1 95.62 489 LEU A N 1
ATOM 3889 C CA . LEU A 1 489 ? 21.266 -9.055 9.008 1 95.62 489 LEU A CA 1
ATOM 3890 C C . LEU A 1 489 ? 22.531 -9.578 8.352 1 95.62 489 LEU A C 1
ATOM 3892 O O . LEU A 1 489 ? 23.359 -8.805 7.871 1 95.62 489 LEU A O 1
ATOM 3896 N N . SER A 1 490 ? 22.781 -10.82 8.414 1 93 490 SER A N 1
ATOM 3897 C CA . SER A 1 490 ? 23.906 -11.531 7.801 1 93 490 SER A CA 1
ATOM 3898 C C . SER A 1 490 ? 23.5 -12.93 7.367 1 93 490 SER A C 1
ATOM 3900 O O . SER A 1 490 ? 22.297 -13.258 7.332 1 93 490 SER A O 1
ATOM 3902 N N . GLN A 1 491 ? 24.453 -13.734 6.934 1 91.62 491 GLN A N 1
ATOM 3903 C CA . GLN A 1 491 ? 24.172 -15.102 6.523 1 91.62 491 GLN A CA 1
ATOM 3904 C C . GLN A 1 491 ? 23.906 -16 7.73 1 91.62 491 GLN A C 1
ATOM 3906 O O . GLN A 1 491 ? 23.438 -17.125 7.582 1 91.62 491 GLN A O 1
ATOM 3911 N N . GLU A 1 492 ? 24.078 -15.344 8.844 1 91.19 492 GLU A N 1
ATOM 3912 C CA . GLU A 1 492 ? 23.75 -16.062 10.07 1 91.19 492 GLU A CA 1
ATOM 3913 C C . GLU A 1 492 ? 22.328 -15.727 10.531 1 91.19 492 GLU A C 1
ATOM 3915 O O . GLU A 1 492 ? 21.859 -14.602 10.344 1 91.19 492 GLU A O 1
ATOM 3920 N N . LYS A 1 493 ? 21.781 -16.656 11.141 1 90.88 493 LYS A N 1
ATOM 3921 C CA . LYS A 1 493 ? 20.391 -16.5 11.578 1 90.88 493 LYS A CA 1
ATOM 3922 C C . LYS A 1 493 ? 20.281 -15.484 12.711 1 90.88 493 LYS A C 1
ATOM 3924 O O . LYS A 1 493 ? 21.047 -15.539 13.672 1 90.88 493 LYS A O 1
ATOM 3929 N N . VAL A 1 494 ? 19.5 -14.516 12.531 1 94 494 VAL A N 1
ATOM 3930 C CA . VAL A 1 494 ? 19.141 -13.539 13.562 1 94 494 VAL A CA 1
ATOM 3931 C C . VAL A 1 494 ? 17.766 -13.875 14.141 1 94 494 VAL A C 1
ATOM 3933 O O . VAL A 1 494 ? 16.828 -14.164 13.391 1 94 494 VAL A O 1
ATOM 3936 N N . VAL A 1 495 ? 17.688 -13.883 15.461 1 96 495 VAL A N 1
ATOM 3937 C CA . VAL A 1 495 ? 16.438 -14.219 16.125 1 96 495 VAL A CA 1
ATOM 3938 C C . VAL A 1 495 ? 15.766 -12.945 16.641 1 96 495 VAL A C 1
ATOM 3940 O O . VAL A 1 495 ? 16.422 -12.102 17.25 1 96 495 VAL A O 1
ATOM 3943 N N . LEU A 1 496 ? 14.523 -12.789 16.344 1 96.69 496 LEU A N 1
ATOM 3944 C CA . LEU A 1 496 ? 13.734 -11.648 16.812 1 96.69 496 LEU A CA 1
ATOM 3945 C C . LEU A 1 496 ? 12.453 -12.125 17.5 1 96.69 496 LEU A C 1
ATOM 3947 O O . LEU A 1 496 ? 11.82 -13.078 17.047 1 96.69 496 LEU A O 1
ATOM 3951 N N . PRO A 1 497 ? 12.062 -11.516 18.547 1 96.5 497 PRO A N 1
ATOM 3952 C CA . PRO A 1 497 ? 10.797 -11.883 19.188 1 96.5 497 PRO A CA 1
ATOM 3953 C C . PRO A 1 497 ? 9.578 -11.398 18.406 1 96.5 497 PRO A C 1
ATOM 3955 O O . PRO A 1 497 ? 9.672 -10.43 17.656 1 96.5 497 PRO A O 1
ATOM 3958 N N . VAL A 1 498 ? 8.492 -12.117 18.578 1 97.75 498 VAL A N 1
ATOM 3959 C CA . VAL A 1 498 ? 7.227 -11.68 18 1 97.75 498 VAL A CA 1
ATOM 3960 C C . VAL A 1 498 ? 6.492 -10.781 19 1 97.75 498 VAL A C 1
ATOM 3962 O O . VAL A 1 498 ? 6.141 -11.219 20.094 1 97.75 498 VAL A O 1
ATOM 3965 N N . LYS A 1 499 ? 6.246 -9.539 18.594 1 97.31 499 LYS A N 1
ATOM 3966 C CA . LYS A 1 499 ? 5.543 -8.594 19.453 1 97.31 499 LYS A CA 1
ATOM 3967 C C . LYS A 1 499 ? 4.152 -8.273 18.906 1 97.31 499 LYS A C 1
ATOM 3969 O O . LYS A 1 499 ? 3.957 -8.211 17.688 1 97.31 499 LYS A O 1
ATOM 3974 N N . ARG A 1 500 ? 3.229 -8.141 19.797 1 95.94 500 ARG A N 1
ATOM 3975 C CA . ARG A 1 500 ? 1.862 -7.75 19.469 1 95.94 500 ARG A CA 1
ATOM 3976 C C . ARG A 1 500 ? 1.61 -6.289 19.812 1 95.94 500 ARG A C 1
ATOM 3978 O O . ARG A 1 500 ? 1.944 -5.848 20.922 1 95.94 500 ARG A O 1
ATOM 3985 N N . THR A 1 501 ? 1.077 -5.551 18.859 1 94.31 501 THR A N 1
ATOM 3986 C CA . THR A 1 501 ? 0.757 -4.145 19.078 1 94.31 501 THR A CA 1
ATOM 3987 C C . THR A 1 501 ? -0.741 -3.9 18.938 1 94.31 501 THR A C 1
ATOM 3989 O O . THR A 1 501 ? -1.446 -4.695 18.312 1 94.31 501 THR A O 1
ATOM 3992 N N . ASP A 1 502 ? -1.28 -2.854 19.516 1 92.31 502 ASP A N 1
ATOM 3993 C CA . ASP A 1 502 ? -2.658 -2.4 19.359 1 92.31 502 ASP A CA 1
ATOM 3994 C C . ASP A 1 502 ? -2.711 -0.935 18.938 1 92.31 502 ASP A C 1
ATOM 3996 O O . ASP A 1 502 ? -2.416 -0.042 19.734 1 92.31 502 ASP A O 1
ATOM 4000 N N . PRO A 1 503 ? -3.213 -0.643 17.828 1 92.38 503 PRO A N 1
ATOM 4001 C CA . PRO A 1 503 ? -3.633 -1.511 16.734 1 92.38 503 PRO A CA 1
ATOM 4002 C C . PRO A 1 503 ? -2.49 -2.363 16.172 1 92.38 503 PRO A C 1
ATOM 4004 O O . PRO A 1 503 ? -1.318 -2.047 16.406 1 92.38 503 PRO A O 1
ATOM 4007 N N . PRO A 1 504 ? -2.865 -3.416 15.453 1 92.62 504 PRO A N 1
ATOM 4008 C CA . PRO A 1 504 ? -1.834 -4.348 14.992 1 92.62 504 PRO A CA 1
ATOM 4009 C C . PRO A 1 504 ? -0.934 -3.746 13.914 1 92.62 504 PRO A C 1
ATOM 4011 O O . PRO A 1 504 ? -1.415 -3.039 13.023 1 92.62 504 PRO A O 1
ATOM 4014 N N . THR A 1 505 ? 0.322 -3.939 14.094 1 93.5 505 THR A N 1
ATOM 4015 C CA . THR A 1 505 ? 1.322 -3.566 13.102 1 93.5 505 THR A CA 1
ATOM 4016 C C . THR A 1 505 ? 2.113 -4.789 12.648 1 93.5 505 THR A C 1
ATOM 4018 O O . THR A 1 505 ? 1.877 -5.902 13.125 1 93.5 505 THR A O 1
ATOM 4021 N N . ALA A 1 506 ? 2.99 -4.66 11.688 1 95.81 506 ALA A N 1
ATOM 4022 C CA . ALA A 1 506 ? 3.803 -5.773 11.203 1 95.81 506 ALA A CA 1
ATOM 4023 C C . ALA A 1 506 ? 4.691 -6.328 12.312 1 95.81 506 ALA A C 1
ATOM 4025 O O . ALA A 1 506 ? 5.027 -5.613 13.258 1 95.81 506 ALA A O 1
ATOM 4026 N N . VAL A 1 507 ? 5.082 -7.543 12.219 1 97.56 507 VAL A N 1
ATOM 4027 C CA . VAL A 1 507 ? 5.848 -8.188 13.281 1 97.56 507 VAL A CA 1
ATOM 4028 C C . VAL A 1 507 ? 7.34 -8.102 12.961 1 97.56 507 VAL A C 1
ATOM 4030 O O . VAL A 1 507 ? 8.18 -8.352 13.836 1 97.56 507 VAL A O 1
ATOM 4033 N N . LEU A 1 508 ? 7.652 -7.777 11.781 1 97.69 508 LEU A N 1
ATOM 4034 C CA . LEU A 1 508 ? 9.039 -7.68 11.336 1 97.69 508 LEU A CA 1
ATOM 4035 C C . LEU A 1 508 ? 9.188 -6.617 10.25 1 97.69 508 LEU A C 1
ATOM 4037 O O . LEU A 1 508 ? 8.344 -6.52 9.359 1 97.69 508 LEU A O 1
ATOM 4041 N N . TYR A 1 509 ? 10.172 -5.797 10.359 1 96.69 509 TYR A N 1
ATOM 4042 C CA . TYR A 1 509 ? 10.539 -4.797 9.359 1 96.69 509 TYR A CA 1
ATOM 4043 C C . TYR A 1 509 ? 11.969 -5.012 8.883 1 96.69 509 TYR A C 1
ATOM 4045 O O . TYR A 1 509 ? 12.875 -5.246 9.688 1 96.69 509 TYR A O 1
ATOM 4053 N N . ILE A 1 510 ? 12.211 -4.945 7.59 1 95.81 510 ILE A N 1
ATOM 4054 C CA . ILE A 1 510 ? 13.555 -5.105 7.035 1 95.81 510 ILE A CA 1
ATOM 4055 C C . ILE A 1 510 ? 13.812 -4.012 6 1 95.81 510 ILE A C 1
ATOM 4057 O O . ILE A 1 510 ? 12.969 -3.75 5.137 1 95.81 510 ILE A O 1
ATOM 4061 N N . THR A 1 511 ? 14.93 -3.365 6.062 1 94.62 511 THR A N 1
ATOM 4062 C CA . THR A 1 511 ? 15.305 -2.33 5.105 1 94.62 511 THR A CA 1
ATOM 4063 C C . THR A 1 511 ? 16.828 -2.25 4.965 1 94.62 511 THR A C 1
ATOM 4065 O O . THR A 1 511 ? 17.562 -2.752 5.816 1 94.62 511 THR A O 1
ATOM 4068 N N . SER A 1 512 ? 17.297 -1.745 3.842 1 92.88 512 SER A N 1
ATOM 4069 C CA . SER A 1 512 ? 18.734 -1.523 3.631 1 92.88 512 SER A CA 1
ATOM 4070 C C . SER A 1 512 ? 19.156 -0.152 4.141 1 92.88 512 SER A C 1
ATOM 4072 O O . SER A 1 512 ? 20.344 0.135 4.242 1 92.88 512 SER A O 1
ATOM 4074 N N . ASN A 1 513 ? 18.234 0.694 4.531 1 92.94 513 ASN A N 1
ATOM 4075 C CA . ASN A 1 513 ? 18.5 2.047 5.012 1 92.94 513 ASN A CA 1
ATOM 4076 C C . ASN A 1 513 ? 18.359 2.141 6.527 1 92.94 513 ASN A C 1
ATOM 4078 O O . ASN A 1 513 ? 17.234 2.238 7.051 1 92.94 513 ASN A O 1
ATOM 4082 N N . LYS A 1 514 ? 19.484 2.232 7.125 1 93.94 514 LYS A N 1
ATOM 4083 C CA . LYS A 1 514 ? 19.5 2.24 8.586 1 93.94 514 LYS A CA 1
ATOM 4084 C C . LYS A 1 514 ? 18.766 3.461 9.133 1 93.94 514 LYS A C 1
ATOM 4086 O O . LYS A 1 514 ? 18.016 3.355 10.102 1 93.94 514 LYS A O 1
ATOM 4091 N N . GLN A 1 515 ? 18.984 4.621 8.562 1 92.94 515 GLN A N 1
ATOM 4092 C CA . GLN A 1 515 ? 18.344 5.855 9.016 1 92.94 515 GLN A CA 1
ATOM 4093 C C . GLN A 1 515 ? 16.828 5.773 8.891 1 92.94 515 GLN A C 1
ATOM 4095 O O . GLN A 1 515 ? 16.109 6.25 9.766 1 92.94 515 GLN A O 1
ATOM 4100 N N . HIS A 1 516 ? 16.438 5.195 7.812 1 92.31 516 HIS A N 1
ATOM 4101 C CA . HIS A 1 516 ? 15.008 4.973 7.633 1 92.31 516 HIS A CA 1
ATOM 4102 C C . HIS A 1 516 ? 14.43 4.129 8.766 1 92.31 516 HIS A C 1
ATOM 4104 O O . HIS A 1 516 ? 13.352 4.426 9.281 1 92.31 516 HIS A O 1
ATOM 4110 N N . MET A 1 517 ? 15.133 3.168 9.156 1 93.25 517 MET A N 1
ATOM 4111 C CA . MET A 1 517 ? 14.672 2.268 10.211 1 93.25 517 MET A CA 1
ATOM 4112 C C . MET A 1 517 ? 14.578 2.996 11.547 1 93.25 517 MET A C 1
ATOM 4114 O O . MET A 1 517 ? 13.625 2.789 12.305 1 93.25 517 MET A O 1
ATOM 4118 N N . ILE A 1 518 ? 15.516 3.812 11.766 1 93 518 ILE A N 1
ATOM 4119 C CA . ILE A 1 518 ? 15.539 4.57 13.016 1 93 518 ILE A CA 1
ATOM 4120 C C . ILE A 1 518 ? 14.344 5.512 13.07 1 93 518 ILE A C 1
ATOM 4122 O O . ILE A 1 518 ? 13.703 5.656 14.117 1 93 518 ILE A O 1
ATOM 4126 N N . GLU A 1 519 ? 14.016 6.059 11.969 1 91.75 519 GLU A N 1
ATOM 4127 C CA . GLU A 1 519 ? 12.898 6.996 11.906 1 91.75 519 GLU A CA 1
ATOM 4128 C C . GLU A 1 519 ? 11.562 6.266 11.977 1 91.75 519 GLU A C 1
ATOM 4130 O O . GLU A 1 519 ? 10.555 6.844 12.391 1 91.75 519 GLU A O 1
ATOM 4135 N N . LEU A 1 520 ? 11.547 5.043 11.555 1 91.94 520 LEU A N 1
ATOM 4136 C CA . LEU A 1 520 ? 10.32 4.254 11.562 1 91.94 520 LEU A CA 1
ATOM 4137 C C . LEU A 1 520 ? 9.789 4.086 12.984 1 91.94 520 LEU A C 1
ATOM 4139 O O . LEU A 1 520 ? 8.578 4 13.195 1 91.94 520 LEU A O 1
ATOM 4143 N N . LYS A 1 521 ? 10.688 4.066 13.906 1 90.69 521 LYS A N 1
ATOM 4144 C CA . LYS A 1 521 ? 10.32 3.93 15.312 1 90.69 521 LYS A CA 1
ATOM 4145 C C . LYS A 1 521 ? 9.32 5 15.727 1 90.69 521 LYS A C 1
ATOM 4147 O O . LYS A 1 521 ? 8.391 4.73 16.5 1 90.69 521 LYS A O 1
ATOM 4152 N N . ASP A 1 522 ? 9.477 6.125 15.148 1 90.69 522 ASP A N 1
ATOM 4153 C CA . ASP A 1 522 ? 8.633 7.258 15.523 1 90.69 522 ASP A CA 1
ATOM 4154 C C . ASP A 1 522 ? 7.414 7.367 14.617 1 90.69 522 ASP A C 1
ATOM 4156 O O . ASP A 1 522 ? 6.477 8.109 14.914 1 90.69 522 ASP A O 1
ATOM 4160 N N . ALA A 1 523 ? 7.438 6.641 13.586 1 91.5 523 ALA A N 1
ATOM 4161 C CA . ALA A 1 523 ? 6.359 6.754 12.602 1 91.5 523 ALA A CA 1
ATOM 4162 C C . ALA A 1 523 ? 5.328 5.645 12.789 1 91.5 523 ALA A C 1
ATOM 4164 O O . ALA A 1 523 ? 4.227 5.715 12.242 1 91.5 523 ALA A O 1
ATOM 4165 N N . ILE A 1 524 ? 5.684 4.629 13.508 1 91.94 524 ILE A N 1
ATOM 4166 C CA . ILE A 1 524 ? 4.742 3.562 13.828 1 91.94 524 ILE A CA 1
ATOM 4167 C C . ILE A 1 524 ? 3.996 3.9 15.117 1 91.94 524 ILE A C 1
ATOM 4169 O O . ILE A 1 524 ? 4.613 4.062 16.172 1 91.94 524 ILE A O 1
ATOM 4173 N N . HIS A 1 525 ? 2.729 4 14.992 1 91.88 525 HIS A N 1
ATOM 4174 C CA . HIS A 1 525 ? 1.946 4.449 16.141 1 91.88 525 HIS A CA 1
ATOM 4175 C C . HIS A 1 525 ? 1.12 3.307 16.719 1 91.88 525 HIS A C 1
ATOM 4177 O O . HIS A 1 525 ? 0.494 2.547 15.984 1 91.88 525 HIS A O 1
ATOM 4183 N N . PHE A 1 526 ? 1.233 3.102 18.016 1 91.19 526 PHE A N 1
ATOM 4184 C CA . PHE A 1 526 ? 0.456 2.119 18.75 1 91.19 526 PHE A CA 1
ATOM 4185 C C . PHE A 1 526 ? 0.272 2.562 20.203 1 91.19 526 PHE A C 1
ATOM 4187 O O . PHE A 1 526 ? 1.008 3.422 20.688 1 91.19 526 PHE A O 1
ATOM 4194 N N . HIS A 1 527 ? -0.73 2.016 20.875 1 90 527 HIS A N 1
ATOM 4195 C CA . HIS A 1 527 ? -0.99 2.32 22.281 1 90 527 HIS A CA 1
ATOM 4196 C C . HIS A 1 527 ? -0.23 1.372 23.203 1 90 527 HIS A C 1
ATOM 4198 O O . HIS A 1 527 ? 0.234 1.775 24.266 1 90 527 HIS A O 1
ATOM 4204 N N . GLU A 1 528 ? -0.256 0.185 22.703 1 91.75 528 GLU A N 1
ATOM 4205 C CA . GLU A 1 528 ? 0.359 -0.857 23.516 1 91.75 528 GLU A CA 1
ATOM 4206 C C . GLU A 1 528 ? 1.198 -1.804 22.656 1 91.75 528 GLU A C 1
ATOM 4208 O O . GLU A 1 528 ? 0.854 -2.08 21.516 1 91.75 528 GLU A O 1
ATOM 4213 N N . ILE A 1 529 ? 2.324 -2.238 23.266 1 93.5 529 ILE A N 1
ATOM 4214 C CA . ILE A 1 529 ? 3.195 -3.219 22.625 1 93.5 529 ILE A CA 1
ATOM 4215 C C . ILE A 1 529 ? 3.668 -4.238 23.656 1 93.5 529 ILE A C 1
ATOM 4217 O O . ILE A 1 529 ? 4.129 -3.869 24.734 1 93.5 529 ILE A O 1
ATOM 4221 N N . VAL A 1 530 ? 3.383 -5.477 23.406 1 94.81 530 VAL A N 1
ATOM 4222 C CA . VAL A 1 530 ? 3.787 -6.562 24.297 1 94.81 530 VAL A CA 1
ATOM 4223 C C . VAL A 1 530 ? 4.324 -7.73 23.484 1 94.81 530 VAL A C 1
ATOM 4225 O O . VAL A 1 530 ? 4.051 -7.836 22.281 1 94.81 530 VAL A O 1
ATOM 4228 N N . GLU A 1 531 ? 5.168 -8.492 24.156 1 94.88 531 GLU A N 1
ATOM 4229 C CA . GLU A 1 531 ? 5.535 -9.75 23.5 1 94.88 531 GLU A CA 1
ATOM 4230 C C . GLU A 1 531 ? 4.316 -10.648 23.312 1 94.88 531 GLU A C 1
ATOM 4232 O O . GLU A 1 531 ? 3.488 -10.781 24.219 1 94.88 531 GLU A O 1
ATOM 4237 N N . ALA A 1 532 ? 4.195 -11.148 22.109 1 95.12 532 ALA A N 1
ATOM 4238 C CA . ALA A 1 532 ? 3.023 -11.969 21.828 1 95.12 532 ALA A CA 1
ATOM 4239 C C . ALA A 1 532 ? 2.92 -13.141 22.797 1 95.12 532 ALA A C 1
ATOM 4241 O O . ALA A 1 532 ? 3.91 -13.828 23.062 1 95.12 532 ALA A O 1
ATOM 4242 N N . PRO A 1 533 ? 1.776 -13.328 23.312 1 92.5 533 PRO A N 1
ATOM 4243 C CA . PRO A 1 533 ? 1.609 -14.438 24.25 1 92.5 533 PRO A CA 1
ATOM 4244 C C . PRO A 1 533 ? 1.725 -15.797 23.578 1 92.5 533 PRO A C 1
ATOM 4246 O O . PRO A 1 533 ? 1.621 -15.898 22.359 1 92.5 533 PRO A O 1
ATOM 4249 N N . ALA A 1 534 ? 1.926 -16.797 24.469 1 94.69 534 ALA A N 1
ATOM 4250 C CA . ALA A 1 534 ? 1.972 -18.172 23.969 1 94.69 534 ALA A CA 1
ATOM 4251 C C . ALA A 1 534 ? 0.618 -18.609 23.406 1 94.69 534 ALA A C 1
ATOM 4253 O O . ALA A 1 534 ? -0.428 -18.234 23.953 1 94.69 534 ALA A O 1
ATOM 4254 N N . HIS A 1 535 ? 0.717 -19.328 22.359 1 93.94 535 HIS A N 1
ATOM 4255 C CA . HIS A 1 535 ? -0.517 -19.906 21.828 1 93.94 535 HIS A CA 1
ATOM 4256 C C . HIS A 1 535 ? -1.113 -20.922 22.797 1 93.94 535 HIS A C 1
ATOM 4258 O O . HIS A 1 535 ? -0.385 -21.562 23.562 1 93.94 535 HIS A O 1
ATOM 4264 N N . GLU A 1 536 ? -2.426 -21 22.766 1 91.62 536 GLU A N 1
ATOM 4265 C CA . GLU A 1 536 ? -3.109 -21.969 23.609 1 91.62 536 GLU A CA 1
ATOM 4266 C C . GLU A 1 536 ? -2.691 -23.391 23.281 1 91.62 536 GLU A C 1
ATOM 4268 O O . GLU A 1 536 ? -2.484 -23.734 22.109 1 91.62 536 GLU A O 1
ATOM 4273 N N . HIS A 1 537 ? -2.652 -24.188 24.281 1 88.06 537 HIS A N 1
ATOM 4274 C CA . HIS A 1 537 ? -2.184 -25.562 24.109 1 88.06 537 HIS A CA 1
ATOM 4275 C C . HIS A 1 537 ? -3.096 -26.344 23.172 1 88.06 537 HIS A C 1
ATOM 4277 O O . HIS A 1 537 ? -2.625 -27.172 22.391 1 88.06 537 HIS A O 1
ATOM 4283 N N . HIS A 1 538 ? -4.324 -26.031 23.234 1 86.62 538 HIS A N 1
ATOM 4284 C CA . HIS A 1 538 ? -5.254 -26.797 22.406 1 86.62 538 HIS A CA 1
ATOM 4285 C C . HIS A 1 538 ? -5.051 -26.5 20.938 1 86.62 538 HIS A C 1
ATOM 4287 O O . HIS A 1 538 ? -5.258 -27.359 20.078 1 86.62 538 HIS A O 1
ATOM 4293 N N . VAL A 1 539 ? -4.656 -25.328 20.641 1 89.19 539 VAL A N 1
ATOM 4294 C CA . VAL A 1 539 ? -4.418 -24.938 19.25 1 89.19 539 VAL A CA 1
ATOM 4295 C C . VAL A 1 539 ? -3.203 -25.688 18.703 1 89.19 539 VAL A C 1
ATOM 4297 O O . VAL A 1 539 ? -3.246 -26.234 17.609 1 89.19 539 VAL A O 1
ATOM 4300 N N . ILE A 1 540 ? -2.166 -25.734 19.5 1 89.94 540 ILE A N 1
ATOM 4301 C CA . ILE A 1 540 ? -0.931 -26.391 19.078 1 89.94 540 ILE A CA 1
ATOM 4302 C C . ILE A 1 540 ? -1.15 -27.891 18.984 1 89.94 540 ILE A C 1
ATOM 4304 O O . ILE A 1 540 ? -0.685 -28.547 18.047 1 89.94 540 ILE A O 1
ATOM 4308 N N . ALA A 1 541 ? -1.909 -28.406 19.922 1 87.44 541 ALA A N 1
ATOM 4309 C CA . ALA A 1 541 ? -2.189 -29.828 19.938 1 87.44 541 ALA A CA 1
ATOM 4310 C C . ALA A 1 541 ? -3.029 -30.25 18.734 1 87.44 541 ALA A C 1
ATOM 4312 O O . ALA A 1 541 ? -2.83 -31.328 18.172 1 87.44 541 ALA A O 1
ATOM 4313 N N . LEU A 1 542 ? -3.875 -29.453 18.406 1 87.31 542 LEU A N 1
ATOM 4314 C CA . LEU A 1 542 ? -4.711 -29.734 17.25 1 87.31 542 LEU A CA 1
ATOM 4315 C C . LEU A 1 542 ? -3.865 -29.891 15.992 1 87.31 542 LEU A C 1
ATOM 4317 O O . LEU A 1 542 ? -4.094 -30.797 15.188 1 87.31 542 LEU A O 1
ATOM 4321 N N . HIS A 1 543 ? -2.973 -29.094 15.781 1 89.38 543 HIS A N 1
ATOM 4322 C CA . HIS A 1 543 ? -2.145 -29.125 14.578 1 89.38 543 HIS A CA 1
ATOM 4323 C C . HIS A 1 543 ? -1.104 -30.234 14.648 1 89.38 543 HIS A C 1
ATOM 4325 O O . HIS A 1 543 ? -0.834 -30.906 13.648 1 89.38 543 HIS A O 1
ATOM 4331 N N . ARG A 1 544 ? -0.532 -30.484 15.82 1 87.81 544 ARG A N 1
ATOM 4332 C CA . ARG A 1 544 ? 0.554 -31.438 15.945 1 87.81 544 ARG A CA 1
ATOM 4333 C C . ARG A 1 544 ? 0.011 -32.875 16.078 1 87.81 544 ARG A C 1
ATOM 4335 O O . ARG A 1 544 ? 0.593 -33.812 15.547 1 87.81 544 ARG A O 1
ATOM 4342 N N . HIS A 1 545 ? -1.268 -32.969 16.766 1 83.88 545 HIS A N 1
ATOM 4343 C CA . HIS A 1 545 ? -1.743 -34.312 17.078 1 83.88 545 HIS A CA 1
ATOM 4344 C C . HIS A 1 545 ? -3.119 -34.562 16.469 1 83.88 545 HIS A C 1
ATOM 4346 O O . HIS A 1 545 ? -3.609 -35.688 16.5 1 83.88 545 HIS A O 1
ATOM 4352 N N . GLY A 1 546 ? -3.811 -33.5 15.93 1 83.5 546 GLY A N 1
ATOM 4353 C CA . GLY A 1 546 ? -5.078 -33.656 15.242 1 83.5 546 GLY A CA 1
ATOM 4354 C C . GLY A 1 546 ? -6.277 -33.625 16.172 1 83.5 546 GLY A C 1
ATOM 4355 O O . GLY A 1 546 ? -7.422 -33.75 15.727 1 83.5 546 GLY A O 1
ATOM 4356 N N . HIS A 1 547 ? -6.137 -33.594 17.438 1 77 547 HIS A N 1
ATOM 4357 C CA . HIS A 1 547 ? -7.234 -33.531 18.406 1 77 547 HIS A CA 1
ATOM 4358 C C . HIS A 1 547 ? -6.973 -32.469 19.469 1 77 547 HIS A C 1
ATOM 4360 O O . HIS A 1 547 ? -5.82 -32.125 19.734 1 77 547 HIS A O 1
ATOM 4366 N N . HIS A 1 548 ? -8.164 -31.719 19.859 1 68.31 548 HIS A N 1
ATOM 4367 C CA . HIS A 1 548 ? -8.055 -30.609 20.797 1 68.31 548 HIS A CA 1
ATOM 4368 C C . HIS A 1 548 ? -7.363 -31.047 22.078 1 68.31 548 HIS A C 1
ATOM 4370 O O . HIS A 1 548 ? -6.66 -30.25 22.719 1 68.31 548 HIS A O 1
ATOM 4376 N N . PHE A 1 549 ? -8.023 -32.062 22.75 1 60.09 549 PHE A N 1
ATOM 4377 C CA . PHE A 1 549 ? -7.488 -32.469 24.047 1 60.09 549 PHE A CA 1
ATOM 4378 C C . PHE A 1 549 ? -6.164 -33.219 23.859 1 60.09 549 PHE A C 1
ATOM 4380 O O . PHE A 1 549 ? -6.078 -34.156 23.094 1 60.09 549 PHE A O 1
ATOM 4387 N N . GLY A 1 550 ? -5.137 -32.719 23.578 1 44.19 550 GLY A N 1
ATOM 4388 C CA . GLY A 1 550 ? -3.855 -33.406 23.562 1 44.19 550 GLY A CA 1
ATOM 4389 C C . GLY A 1 550 ? -3.982 -34.906 23.672 1 44.19 550 GLY A C 1
ATOM 4390 O O . GLY A 1 550 ? -4.961 -35.438 24.219 1 44.19 550 GLY A O 1
ATOM 4391 N N . GLY A 1 551 ? -3.127 -35.812 22.859 1 45.22 551 GLY A N 1
ATOM 4392 C CA . GLY A 1 551 ? -2.789 -37.219 22.672 1 45.22 551 GLY A CA 1
ATOM 4393 C C . GLY A 1 551 ? -3.67 -38.156 23.484 1 45.22 551 GLY A C 1
ATOM 4394 O O . GLY A 1 551 ? -3.309 -39.312 23.734 1 45.22 551 GLY A O 1
ATOM 4395 N N . LEU A 1 552 ? -4.539 -37.562 24.484 1 48.78 552 LEU A N 1
ATOM 4396 C CA . LEU A 1 552 ? -5.047 -38.719 25.234 1 48.78 552 LEU A CA 1
ATOM 4397 C C . LEU A 1 552 ? -6 -39.562 24.391 1 48.78 552 LEU A C 1
ATOM 4399 O O . LEU A 1 552 ? -6.918 -39 23.766 1 48.78 552 LEU A O 1
ATOM 4403 N N . PRO A 1 553 ? -5.656 -40.656 24.078 1 48.38 553 PRO A N 1
ATOM 4404 C CA . PRO A 1 553 ? -6.391 -41.562 23.188 1 48.38 553 PRO A CA 1
ATOM 4405 C C . PRO A 1 553 ? -7.871 -41.688 23.562 1 48.38 553 PRO A C 1
ATOM 4407 O O . PRO A 1 553 ? -8.25 -41.406 24.703 1 48.38 553 PRO A O 1
ATOM 4410 N N . THR A 1 554 ? -8.781 -41.688 22.625 1 54.09 554 THR A N 1
ATOM 4411 C CA . THR A 1 554 ? -10.203 -41.969 22.828 1 54.09 554 THR A CA 1
ATOM 4412 C C . THR A 1 554 ? -10.406 -42.906 24.016 1 54.09 554 THR A C 1
ATOM 4414 O O . THR A 1 554 ? -11.367 -42.75 24.766 1 54.09 554 THR A O 1
ATOM 4417 N N . ILE A 1 555 ? -9.406 -43.719 24.188 1 58.09 555 ILE A N 1
ATOM 4418 C CA . ILE A 1 555 ? -9.461 -44.688 25.281 1 58.09 555 ILE A CA 1
ATOM 4419 C C . ILE A 1 555 ? -9.375 -43.938 26.625 1 58.09 555 ILE A C 1
ATOM 4421 O O . ILE A 1 555 ? -9.992 -44.344 27.609 1 58.09 555 ILE A O 1
ATOM 4425 N N . PHE A 1 556 ? -8.789 -42.781 26.594 1 58.28 556 PHE A N 1
ATOM 4426 C CA . PHE A 1 556 ? -8.664 -42.031 27.828 1 58.28 556 PHE A CA 1
ATOM 4427 C C . PHE A 1 556 ? -10 -41.406 28.203 1 58.28 556 PHE A C 1
ATOM 4429 O O . PHE A 1 556 ? -10.453 -41.531 29.344 1 58.28 556 PHE A O 1
ATOM 4436 N N . TRP A 1 557 ? -10.625 -40.844 27.359 1 62.56 557 TRP A N 1
ATOM 4437 C CA . TRP A 1 557 ? -11.906 -40.188 27.625 1 62.56 557 TRP A CA 1
ATOM 4438 C C . TR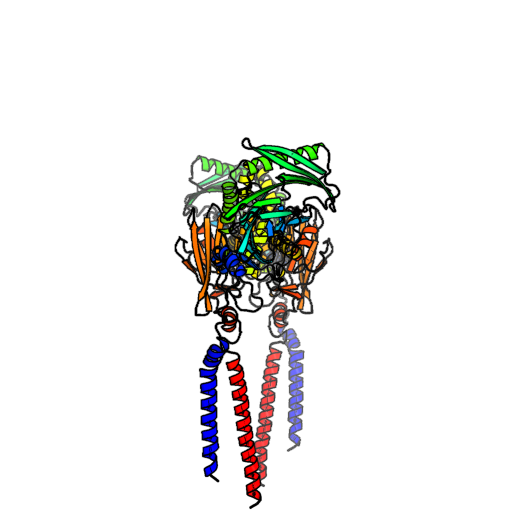P A 1 557 ? -12.992 -41.25 27.875 1 62.56 557 TRP A C 1
ATOM 4440 O O . TRP A 1 557 ? -13.867 -41.062 28.719 1 62.56 557 TRP A O 1
ATOM 4450 N N . VAL A 1 558 ? -12.867 -42.375 27.188 1 66.31 558 VAL A N 1
ATOM 4451 C CA . VAL A 1 558 ? -13.75 -43.5 27.469 1 66.31 558 VAL A CA 1
ATOM 4452 C C . VAL A 1 558 ? -13.461 -44.031 28.875 1 66.31 558 VAL A C 1
ATOM 4454 O O . VAL A 1 558 ? -14.391 -44.375 29.609 1 66.31 558 VAL A O 1
ATOM 4457 N N . SER A 1 559 ? -12.219 -43.969 29.281 1 65.25 559 SER A N 1
ATOM 4458 C CA . SER A 1 559 ? -11.836 -44.406 30.609 1 65.25 559 SER A CA 1
ATOM 4459 C C . SER A 1 559 ? -12.328 -43.438 31.688 1 65.25 559 SER A C 1
ATOM 4461 O O . SER A 1 559 ? -12.82 -43.875 32.719 1 65.25 559 SER A O 1
ATOM 4463 N N . ILE A 1 560 ? -12.266 -42.25 31.359 1 72.81 560 ILE A N 1
ATOM 4464 C CA . ILE A 1 560 ? -12.727 -41.281 32.344 1 72.81 560 ILE A CA 1
ATOM 4465 C C . ILE A 1 560 ? -14.25 -41.344 32.438 1 72.81 560 ILE A C 1
ATOM 4467 O O . ILE A 1 560 ? -14.789 -41.312 33.562 1 72.81 560 ILE A O 1
ATOM 4471 N N . SER A 1 561 ? -14.953 -41.375 31.391 1 71.5 561 SER A N 1
ATOM 4472 C CA . SER A 1 561 ? -16.406 -41.531 31.422 1 71.5 561 SER A CA 1
ATOM 4473 C C . SER A 1 561 ? -16.797 -42.844 32.156 1 71.5 561 SER A C 1
ATOM 4475 O O . SER A 1 561 ? -17.766 -42.844 32.906 1 71.5 561 SER A O 1
ATOM 4477 N N . PHE A 1 562 ? -16.016 -43.875 31.859 1 72.81 562 PHE A N 1
ATOM 4478 C CA . PHE A 1 562 ? -16.219 -45.156 32.531 1 72.81 562 PHE A CA 1
ATOM 4479 C C . PHE A 1 562 ? -15.961 -45 34.031 1 72.81 562 PHE A C 1
ATOM 4481 O O . PHE A 1 562 ? -16.734 -45.5 34.844 1 72.81 562 PHE A O 1
ATOM 4488 N N . LEU A 1 563 ? -14.938 -44.281 34.375 1 73.44 563 LEU A N 1
ATOM 4489 C CA . LEU A 1 563 ? -14.609 -44.062 35.781 1 73.44 563 LEU A CA 1
ATOM 4490 C C . LEU A 1 563 ? -15.656 -43.219 36.5 1 73.44 563 LEU A C 1
ATOM 4492 O O . LEU A 1 563 ? -16.047 -43.5 37.625 1 73.44 563 LEU A O 1
ATOM 4496 N N . VAL A 1 564 ? -16.172 -42.25 35.844 1 76.62 564 VAL A N 1
ATOM 4497 C CA . VAL A 1 564 ? -17.219 -41.406 36.375 1 76.62 564 VAL A CA 1
ATOM 4498 C C . VAL A 1 564 ? -18.516 -42.219 36.531 1 76.62 564 VAL A C 1
ATOM 4500 O O . VAL A 1 564 ? -19.203 -42.125 37.531 1 76.62 564 VAL A O 1
ATOM 4503 N N . ALA A 1 565 ? -18.797 -43.031 35.562 1 75.81 565 ALA A N 1
ATOM 4504 C CA . ALA A 1 565 ? -19.984 -43.875 35.625 1 75.81 565 ALA A CA 1
ATOM 4505 C C . ALA A 1 565 ? -19.859 -44.906 36.75 1 75.81 565 ALA A C 1
ATOM 4507 O O . ALA A 1 565 ? -20.797 -45.125 37.5 1 75.81 565 ALA A O 1
ATOM 4508 N N . VAL A 1 566 ? -18.641 -45.469 36.906 1 75.44 566 VAL A N 1
ATOM 4509 C CA . VAL A 1 566 ? -18.375 -46.438 37.969 1 75.44 566 VAL A CA 1
ATOM 4510 C C . VAL A 1 566 ? -18.453 -45.75 39.312 1 75.44 566 VAL A C 1
ATOM 4512 O O . VAL A 1 566 ? -19.016 -46.312 40.281 1 75.44 566 VAL A O 1
ATOM 4515 N N . PHE A 1 567 ? -18.016 -44.531 39.344 1 74.75 567 PHE A N 1
ATOM 4516 C CA . PHE A 1 567 ? -18.078 -43.781 40.594 1 74.75 567 PHE A CA 1
ATOM 4517 C C . PHE A 1 567 ? -19.516 -43.469 40.969 1 74.75 567 PHE A C 1
ATOM 4519 O O . PHE A 1 567 ? -19.906 -43.625 42.156 1 74.75 567 PHE A O 1
ATOM 4526 N N . HIS A 1 568 ? -20.359 -43.125 40.094 1 76.62 568 HIS A N 1
ATOM 4527 C CA . HIS A 1 568 ? -21.766 -42.844 40.375 1 76.62 568 HIS A CA 1
ATOM 4528 C C . HIS A 1 568 ? -22.516 -44.125 40.719 1 76.62 568 HIS A C 1
ATOM 4530 O O . HIS A 1 568 ? -23.391 -44.125 41.594 1 76.62 568 HIS A O 1
ATOM 4536 N N . LEU A 1 569 ? -22.109 -45.188 40.094 1 75.75 569 LEU A N 1
ATOM 4537 C CA . LEU A 1 569 ? -22.703 -46.469 40.406 1 75.75 569 LEU A CA 1
ATOM 4538 C C . LEU A 1 569 ? -22.312 -46.906 41.812 1 75.75 569 LEU A C 1
ATOM 4540 O O . LEU A 1 569 ? -23.125 -47.469 42.562 1 75.75 569 LEU A O 1
ATOM 4544 N N . PHE A 1 570 ? -21.109 -46.562 42.156 1 73.88 570 PHE A N 1
ATOM 4545 C CA . PHE A 1 570 ? -20.625 -46.844 43.5 1 73.88 570 PHE A CA 1
ATOM 4546 C C . PHE A 1 570 ? -21.359 -46 44.531 1 73.88 570 PHE A C 1
ATOM 4548 O O . PHE A 1 570 ? -21.766 -46.469 45.594 1 73.88 570 PHE A O 1
ATOM 4555 N N . LEU A 1 571 ? -21.562 -44.781 44.188 1 75.56 571 LEU A N 1
ATOM 4556 C CA . LEU A 1 571 ? -22.297 -43.875 45.062 1 75.56 571 LEU A CA 1
ATOM 4557 C C . LEU A 1 571 ? -23.75 -44.281 45.188 1 75.56 571 LEU A C 1
ATOM 4559 O O . LEU A 1 571 ? -24.328 -44.219 46.281 1 75.56 571 LEU A O 1
ATOM 4563 N N . PHE A 1 572 ? -24.328 -44.656 44.156 1 75.5 572 PHE A N 1
ATOM 4564 C CA . PHE A 1 572 ? -25.688 -45.188 44.188 1 75.5 572 PHE A CA 1
ATOM 4565 C C . PHE A 1 572 ? -25.781 -46.438 45.031 1 75.5 572 PHE A C 1
ATOM 4567 O O . PHE A 1 572 ? -26.75 -46.625 45.781 1 75.5 572 PHE A O 1
ATOM 4574 N N . LYS A 1 573 ? -24.812 -47.25 44.875 1 74.19 573 LYS A N 1
ATOM 4575 C CA . LYS A 1 573 ? -24.766 -48.438 45.688 1 74.19 573 LYS A CA 1
ATOM 4576 C C . LYS A 1 573 ? -24.625 -48.094 47.188 1 74.19 573 LYS A C 1
ATOM 4578 O O . LYS A 1 573 ? -25.297 -48.688 48.031 1 74.19 573 LYS A O 1
ATOM 4583 N N . LEU A 1 574 ? -23.906 -47.094 47.438 1 73.19 574 LEU A N 1
ATOM 4584 C CA . LEU A 1 574 ? -23.734 -46.688 48.844 1 73.19 574 LEU A CA 1
ATOM 4585 C C . LEU A 1 574 ? -25.031 -46.062 49.375 1 73.19 574 LEU A C 1
ATOM 4587 O O . LEU A 1 574 ? -25.406 -46.344 50.5 1 73.19 574 LEU A O 1
ATOM 4591 N N . ILE A 1 575 ? -25.656 -45.312 48.562 1 70.44 575 ILE A N 1
ATOM 4592 C CA . ILE A 1 575 ? -26.922 -44.719 48.969 1 70.44 575 ILE A CA 1
ATOM 4593 C C . ILE A 1 575 ? -28 -45.812 49.125 1 70.44 575 ILE A C 1
ATOM 4595 O O . ILE A 1 575 ? -28.766 -45.812 50.062 1 70.44 575 ILE A O 1
ATOM 4599 N N . TYR A 1 576 ? -28.016 -46.688 48.219 1 70 576 TYR A N 1
ATOM 4600 C CA . TYR A 1 576 ? -28.969 -47.812 48.25 1 70 576 TYR A CA 1
ATOM 4601 C C . TYR A 1 576 ? -28.734 -48.688 49.438 1 70 576 TYR A C 1
ATOM 4603 O O . TYR A 1 576 ? -29.688 -49.094 50.125 1 70 576 TYR A O 1
ATOM 4611 N N . ASN A 1 577 ? -27.484 -48.938 49.719 1 69.94 577 ASN A N 1
ATOM 4612 C CA . ASN A 1 577 ? -27.172 -49.75 50.875 1 69.94 577 ASN A CA 1
ATOM 4613 C C . ASN A 1 577 ? -27.562 -49.031 52.156 1 69.94 577 ASN A C 1
ATOM 4615 O O . ASN A 1 577 ? -28.062 -49.625 53.094 1 69.94 577 ASN A O 1
ATOM 4619 N N . GLU A 1 578 ? -27.312 -47.719 52.125 1 61.75 578 GLU A N 1
ATOM 4620 C CA . GLU A 1 578 ? -27.688 -46.938 53.312 1 61.75 578 GLU A CA 1
ATOM 4621 C C . GLU A 1 578 ? -29.203 -46.875 53.469 1 61.75 578 GLU A C 1
ATOM 4623 O O . GLU A 1 578 ? -29.734 -46.969 54.562 1 61.75 578 GLU A O 1
ATOM 4628 N N . TYR A 1 579 ? -29.938 -46.75 52.469 1 61.12 579 TYR A N 1
ATOM 4629 C CA . TYR A 1 579 ? -31.391 -46.688 52.531 1 61.12 579 TYR A CA 1
ATOM 4630 C C . TYR A 1 579 ? -31.984 -48.062 52.812 1 61.12 579 TYR A C 1
ATOM 4632 O O . TYR A 1 579 ? -32.938 -48.156 53.594 1 61.12 579 TYR A O 1
ATOM 4640 N N . CYS A 1 580 ? -31.469 -49.062 52.219 1 59.38 580 CYS A N 1
ATOM 4641 C CA . CYS A 1 580 ? -31.969 -50.406 52.5 1 59.38 580 CYS A CA 1
ATOM 4642 C C . CYS A 1 580 ? -31.5 -50.875 53.875 1 59.38 580 CYS A C 1
ATOM 4644 O O . CYS A 1 580 ? -32.188 -51.688 54.531 1 59.38 580 CYS A O 1
ATOM 4646 N N . ALA A 1 581 ? -30.438 -50.469 54.344 1 58.06 581 ALA A N 1
ATOM 4647 C CA . ALA A 1 581 ? -30.031 -50.812 55.719 1 58.06 581 ALA A CA 1
ATOM 4648 C C . ALA A 1 581 ? -30.922 -50.062 56.719 1 58.06 581 ALA A C 1
ATOM 4650 O O . ALA A 1 581 ? -31.219 -50.625 57.812 1 58.06 581 ALA A O 1
ATOM 4651 N N . TYR A 1 582 ? -31.344 -48.875 56.469 1 52.03 582 TYR A N 1
ATOM 4652 C CA . TYR A 1 582 ? -32.25 -48.156 57.406 1 52.03 582 TYR A CA 1
ATOM 4653 C C . TYR A 1 582 ? -33.594 -48.844 57.469 1 52.03 582 TYR A C 1
ATOM 4655 O O . TYR A 1 582 ? -34.25 -48.906 58.5 1 52.03 582 TYR A O 1
ATOM 4663 N N . GLN A 1 583 ? -34.125 -49.469 56.438 1 52.69 583 GLN A N 1
ATOM 4664 C CA . GLN A 1 583 ? -35.406 -50.125 56.594 1 52.69 583 GLN A CA 1
ATOM 4665 C C . GLN A 1 583 ? -35.281 -51.406 57.406 1 52.69 583 GLN A C 1
ATOM 4667 O O . GLN A 1 583 ? -36.25 -51.844 58.062 1 52.69 583 GLN A O 1
ATOM 4672 N N . GLY A 1 584 ? -34.156 -52.031 57.469 1 44.91 584 GLY A N 1
ATOM 4673 C CA . GLY A 1 584 ? -34.062 -53.188 58.312 1 44.91 584 GLY A CA 1
ATOM 4674 C C . GLY A 1 584 ? -33.969 -52.844 59.781 1 44.91 584 GLY A C 1
ATOM 4675 O O . GLY A 1 584 ? -34 -53.75 60.625 1 44.91 584 GLY A O 1
ATOM 4676 N N . ARG A 1 585 ? -33.562 -51.594 60.125 1 50.75 585 ARG A N 1
ATOM 4677 C CA . ARG A 1 585 ? -33.531 -51.375 61.562 1 50.75 585 ARG A CA 1
ATOM 4678 C C . ARG A 1 585 ? -34.938 -51.25 62.125 1 50.75 585 ARG A C 1
ATOM 4680 O O . ARG A 1 585 ? -35.156 -51.5 63.312 1 50.75 585 ARG A O 1
ATOM 4687 N N . TYR A 1 586 ? -35.906 -50.812 61.438 1 41.16 586 TYR A N 1
ATOM 4688 C CA . TYR A 1 586 ? -37.219 -50.688 62.094 1 41.16 586 TYR A CA 1
ATOM 4689 C C . TYR A 1 586 ? -37.906 -52.031 62.156 1 41.16 586 TYR A C 1
ATOM 4691 O O . TYR A 1 586 ? -39 -52.156 62.719 1 41.16 586 TYR A O 1
ATOM 4699 N N . ARG A 1 587 ? -37.469 -53.094 61.375 1 39.19 587 ARG A N 1
ATOM 4700 C CA . ARG A 1 587 ? -38.281 -54.281 61.594 1 39.19 587 ARG A CA 1
ATOM 4701 C C . ARG A 1 587 ? -37.781 -55.062 62.812 1 39.19 587 ARG A C 1
ATOM 4703 O O . ARG A 1 587 ? -38.375 -56.094 63.188 1 39.19 587 ARG A O 1
ATOM 4710 N N . MET A 1 588 ? -36.562 -54.719 63.406 1 28.92 588 MET A N 1
ATOM 4711 C CA . MET A 1 588 ? -36.531 -55.375 64.75 1 28.92 588 MET A CA 1
ATOM 4712 C C . MET A 1 588 ? -37.125 -54.469 65.812 1 28.92 588 MET A C 1
ATOM 4714 O O . MET A 1 588 ? -36.906 -53.25 65.75 1 28.92 588 MET A O 1
ATOM 4718 N N . MET B 1 1 ? -49.5 4.27 73.438 1 25.58 1 MET B N 1
ATOM 4719 C CA . MET B 1 1 ? -48.281 4.844 72.875 1 25.58 1 MET B CA 1
ATOM 4720 C C . MET B 1 1 ? -48.344 5.031 71.375 1 25.58 1 MET B C 1
ATOM 4722 O O . MET B 1 1 ? -47.344 5.277 70.75 1 25.58 1 MET B O 1
ATOM 4726 N N . TYR B 1 2 ? -49.562 4.793 70.812 1 36.53 2 TYR B N 1
ATOM 4727 C CA . TYR B 1 2 ? -49.969 4.902 69.438 1 36.53 2 TYR B CA 1
ATOM 4728 C C . TYR B 1 2 ? -50 6.355 68.938 1 36.53 2 TYR B C 1
ATOM 4730 O O . TYR B 1 2 ? -50.156 6.641 67.75 1 36.53 2 TYR B O 1
ATOM 4738 N N . CYS B 1 3 ? -50.188 7.301 69.938 1 40.03 3 CYS B N 1
ATOM 4739 C CA . CYS B 1 3 ? -50.562 8.664 69.562 1 40.03 3 CYS B CA 1
ATOM 4740 C C . CYS B 1 3 ? -49.406 9.391 68.938 1 40.03 3 CYS B C 1
ATOM 4742 O O . CYS B 1 3 ? -49.594 10.469 68.375 1 40.03 3 CYS B O 1
ATOM 4744 N N . ASN B 1 4 ? -48.156 9.172 69.375 1 42.16 4 ASN B N 1
ATOM 4745 C CA . ASN B 1 4 ? -47.031 10.055 69.062 1 42.16 4 ASN B CA 1
ATOM 4746 C C . ASN B 1 4 ? -46.531 9.812 67.625 1 42.16 4 ASN B C 1
ATOM 4748 O O . ASN B 1 4 ? -45.5 10.336 67.25 1 42.16 4 ASN B O 1
ATOM 4752 N N . ASN B 1 5 ? -47.125 8.766 67 1 47.56 5 ASN B N 1
ATOM 4753 C CA . ASN B 1 5 ? -46.594 8.414 65.688 1 47.56 5 ASN B CA 1
ATOM 4754 C C . ASN B 1 5 ? -47 9.43 64.625 1 47.56 5 ASN B C 1
ATOM 4756 O O . ASN B 1 5 ? -46.5 9.422 63.5 1 47.56 5 ASN B O 1
ATOM 4760 N N . LYS B 1 6 ? -48.188 10.227 64.938 1 56.34 6 LYS B N 1
ATOM 4761 C CA . LYS B 1 6 ? -48.688 11.172 63.969 1 56.34 6 LYS B CA 1
ATOM 4762 C C . LYS B 1 6 ? -47.781 12.383 63.812 1 56.34 6 LYS B C 1
ATOM 4764 O O . LYS B 1 6 ? -47.625 12.945 62.75 1 56.34 6 LYS B O 1
ATOM 4769 N N . SER B 1 7 ? -47.156 12.617 65 1 57.25 7 SER B N 1
ATOM 4770 C CA . SER B 1 7 ? -46.344 13.828 65 1 57.25 7 SER B CA 1
ATOM 4771 C C . SER B 1 7 ? -45.094 13.641 64.188 1 57.25 7 SER B C 1
ATOM 4773 O O . SER B 1 7 ? -44.688 14.547 63.469 1 57.25 7 SER B O 1
ATOM 4775 N N . TYR B 1 8 ? -44.562 12.414 64.25 1 60.84 8 TYR B N 1
ATOM 4776 C CA . TYR B 1 8 ? -43.344 12.172 63.531 1 60.84 8 TYR B CA 1
ATOM 4777 C C . TYR B 1 8 ? -43.594 12.094 62.031 1 60.84 8 TYR B C 1
ATOM 4779 O O . TYR B 1 8 ? -42.781 12.562 61.25 1 60.84 8 TYR B O 1
ATOM 4787 N N . ARG B 1 9 ? -44.781 11.609 61.625 1 59.78 9 ARG B N 1
ATOM 4788 C CA . ARG B 1 9 ? -45.156 11.539 60.219 1 59.78 9 ARG B CA 1
ATOM 4789 C C . ARG B 1 9 ? -45.375 12.93 59.625 1 59.78 9 ARG B C 1
ATOM 4791 O O . ARG B 1 9 ? -44.938 13.227 58.531 1 59.78 9 ARG B O 1
ATOM 4798 N N . LYS B 1 10 ? -46.156 13.734 60.531 1 64.56 10 LYS B N 1
ATOM 4799 C CA . LYS B 1 10 ? -46.438 15.102 60.094 1 64.56 10 LYS B CA 1
ATOM 4800 C C . LYS B 1 10 ? -45.156 15.914 60 1 64.56 10 LYS B C 1
ATOM 4802 O O . LYS B 1 10 ? -44.969 16.688 59.062 1 64.56 10 LYS B O 1
ATOM 4807 N N . ALA B 1 11 ? -44.312 15.625 61 1 65.75 11 ALA B N 1
ATOM 4808 C CA . ALA B 1 11 ? -43 16.297 61 1 65.75 11 ALA B CA 1
ATOM 4809 C C . ALA B 1 11 ? -42.188 15.836 59.812 1 65.75 11 ALA B C 1
ATOM 4811 O O . ALA B 1 11 ? -41.5 16.656 59.156 1 65.75 11 ALA B O 1
ATOM 4812 N N . PHE B 1 12 ? -42.312 14.547 59.594 1 67.81 12 PHE B N 1
ATOM 4813 C CA . PHE B 1 12 ? -41.625 13.984 58.438 1 67.81 12 PHE B CA 1
ATOM 4814 C C . PHE B 1 12 ? -42.156 14.562 57.125 1 67.81 12 PHE B C 1
ATOM 4816 O O . PHE B 1 12 ? -41.406 14.953 56.25 1 67.81 12 PHE B O 1
ATOM 4823 N N . PHE B 1 13 ? -43.5 14.727 57.062 1 72 13 PHE B N 1
ATOM 4824 C CA . PHE B 1 13 ? -44.156 15.258 55.875 1 72 13 PHE B CA 1
ATOM 4825 C C . PHE B 1 13 ? -43.875 16.75 55.719 1 72 13 PHE B C 1
ATOM 4827 O O . PHE B 1 13 ? -43.625 17.219 54.625 1 72 13 PHE B O 1
ATOM 4834 N N . THR B 1 14 ? -43.875 17.5 56.844 1 73.5 14 THR B N 1
ATOM 4835 C CA . THR B 1 14 ? -43.562 18.922 56.812 1 73.5 14 THR B CA 1
ATOM 4836 C C . THR B 1 14 ? -42.094 19.125 56.438 1 73.5 14 THR B C 1
ATOM 4838 O O . THR B 1 14 ? -41.781 20.047 55.688 1 73.5 14 THR B O 1
ATOM 4841 N N . LEU B 1 15 ? -41.219 18.281 57 1 70.19 15 LEU B N 1
ATOM 4842 C CA . LEU B 1 15 ? -39.812 18.344 56.656 1 70.19 15 LEU B CA 1
ATOM 4843 C C . LEU B 1 15 ? -39.594 17.984 55.188 1 70.19 15 LEU B C 1
ATOM 4845 O O . LEU B 1 15 ? -38.781 18.625 54.5 1 70.19 15 LEU B O 1
ATOM 4849 N N . LEU B 1 16 ? -40.375 16.984 54.719 1 69.69 16 LEU B N 1
ATOM 4850 C CA . LEU B 1 16 ? -40.312 16.594 53.312 1 69.69 16 LEU B CA 1
ATOM 4851 C C . LEU B 1 16 ? -40.812 17.734 52.438 1 69.69 16 LEU B C 1
ATOM 4853 O O . LEU B 1 16 ? -40.219 18.016 51.406 1 69.69 16 LEU B O 1
ATOM 4857 N N . ILE B 1 17 ? -41.906 18.438 52.812 1 71.69 17 ILE B N 1
ATOM 4858 C CA . ILE B 1 17 ? -42.438 19.578 52.062 1 71.69 17 ILE B CA 1
ATOM 4859 C C . ILE B 1 17 ? -41.438 20.734 52.094 1 71.69 17 ILE B C 1
ATOM 4861 O O . ILE B 1 17 ? -41.188 21.375 51.062 1 71.69 17 ILE B O 1
ATOM 4865 N N . PHE B 1 18 ? -40.781 21 53.25 1 70.81 18 PHE B N 1
ATOM 4866 C CA . PHE B 1 18 ? -39.781 22.047 53.375 1 70.81 18 PHE B CA 1
ATOM 4867 C C . PHE B 1 18 ? -38.562 21.734 52.5 1 70.81 18 PHE B C 1
ATOM 4869 O O . PHE B 1 18 ? -38.031 22.641 51.844 1 70.81 18 PHE B O 1
ATOM 4876 N N . LEU B 1 19 ? -38.125 20.484 52.469 1 67.06 19 LEU B N 1
ATOM 4877 C CA . LEU B 1 19 ? -37 20.078 51.656 1 67.06 19 LEU B CA 1
ATOM 4878 C C . LEU B 1 19 ? -37.344 20.188 50.156 1 67.06 19 LEU B C 1
ATOM 4880 O O . LEU B 1 19 ? -36.531 20.609 49.344 1 67.06 19 LEU B O 1
ATOM 4884 N N . ILE B 1 20 ? -38.656 19.891 49.812 1 67.44 20 ILE B N 1
ATOM 4885 C CA . ILE B 1 20 ? -39.156 20.031 48.438 1 67.44 20 ILE B CA 1
ATOM 4886 C C . ILE B 1 20 ? -39.219 21.516 48.062 1 67.44 20 ILE B C 1
ATOM 4888 O O . ILE B 1 20 ? -38.781 21.906 46.969 1 67.44 20 ILE B O 1
ATOM 4892 N N . ILE B 1 21 ? -39.75 22.344 48.938 1 69.19 21 ILE B N 1
ATOM 4893 C CA . ILE B 1 21 ? -39.812 23.781 48.719 1 69.19 21 ILE B CA 1
ATOM 4894 C C . ILE B 1 21 ? -38.406 24.359 48.594 1 69.19 21 ILE B C 1
ATOM 4896 O O . ILE B 1 21 ? -38.125 25.172 47.719 1 69.19 21 ILE B O 1
ATOM 4900 N N . PHE B 1 22 ? -37.562 24.016 49.5 1 66.06 22 PHE B N 1
ATOM 4901 C CA . PHE B 1 22 ? -36.156 24.469 49.5 1 66.06 22 PHE B CA 1
ATOM 4902 C C . PHE B 1 22 ? -35.469 24.016 48.219 1 66.06 22 PHE B C 1
ATOM 4904 O O . PHE B 1 22 ? -34.656 24.766 47.656 1 66.06 22 PHE B O 1
ATOM 4911 N N . PHE B 1 23 ? -35.719 22.766 47.812 1 62.34 23 PHE B N 1
ATOM 4912 C CA . PHE B 1 23 ? -35.125 22.25 46.594 1 62.34 23 PHE B CA 1
ATOM 4913 C C . PHE B 1 23 ? -35.688 22.969 45.375 1 62.34 23 PHE B C 1
ATOM 4915 O O . PHE B 1 23 ? -34.969 23.25 44.406 1 62.34 23 PHE B O 1
ATOM 4922 N N . TYR B 1 24 ? -37.062 23.281 45.406 1 60.94 24 TYR B N 1
ATOM 4923 C CA . TYR B 1 24 ? -37.688 23.953 44.281 1 60.94 24 TYR B CA 1
ATOM 4924 C C . TYR B 1 24 ? -37.469 25.469 44.344 1 60.94 24 TYR B C 1
ATOM 4926 O O . TYR B 1 24 ? -37.25 26.109 43.312 1 60.94 24 TYR B O 1
ATOM 4934 N N . LEU B 1 25 ? -37.594 26.062 45.531 1 60.16 25 LEU B N 1
ATOM 4935 C CA . LEU B 1 25 ? -37.469 27.516 45.656 1 60.16 25 LEU B CA 1
ATOM 4936 C C . LEU B 1 25 ? -36 27.906 45.906 1 60.16 25 LEU B C 1
ATOM 4938 O O . LEU B 1 25 ? -35.656 29.094 45.844 1 60.16 25 LEU B O 1
ATOM 4942 N N . GLY B 1 26 ? -35.188 27 46.438 1 56.81 26 GLY B N 1
ATOM 4943 C CA . GLY B 1 26 ? -33.781 27.266 46.719 1 56.81 26 GLY B CA 1
ATOM 4944 C C . GLY B 1 26 ? -33.031 27.891 45.562 1 56.81 26 GLY B C 1
ATOM 4945 O O . GLY B 1 26 ? -32.406 28.953 45.688 1 56.81 26 GLY B O 1
ATOM 4946 N N . PRO B 1 27 ? -33.156 27.141 44.406 1 59.06 27 PRO B N 1
ATOM 4947 C CA . PRO B 1 27 ? -32.438 27.75 43.281 1 59.06 27 PRO B CA 1
ATOM 4948 C C . PRO B 1 27 ? -33 29.109 42.906 1 59.06 27 PRO B C 1
ATOM 4950 O O . PRO B 1 27 ? -32.281 30.031 42.531 1 59.06 27 PRO B O 1
ATOM 4953 N N . TRP B 1 28 ? -34.312 29.312 43.031 1 55.34 28 TRP B N 1
ATOM 4954 C CA . TRP B 1 28 ? -34.938 30.594 42.719 1 55.34 28 TRP B CA 1
ATOM 4955 C C . TRP B 1 28 ? -34.5 31.672 43.719 1 55.34 28 TRP B C 1
ATOM 4957 O O . TRP B 1 28 ? -34.188 32.781 43.344 1 55.34 28 TRP B O 1
ATOM 4967 N N . PHE B 1 29 ? -34.438 31.391 45 1 54.78 29 PHE B N 1
ATOM 4968 C CA . PHE B 1 29 ? -34 32.312 46.062 1 54.78 29 PHE B CA 1
ATOM 4969 C C . PHE B 1 29 ? -32.531 32.656 45.906 1 54.78 29 PHE B C 1
ATOM 4971 O O . PHE B 1 29 ? -32.125 33.812 46.031 1 54.78 29 PHE B O 1
ATOM 4978 N N . LEU B 1 30 ? -31.703 31.625 45.656 1 55.06 30 LEU B N 1
ATOM 4979 C CA . LEU B 1 30 ? -30.281 31.891 45.469 1 55.06 30 LEU B CA 1
ATOM 4980 C C . LEU B 1 30 ? -30.078 32.719 44.219 1 55.06 30 LEU B C 1
ATOM 4982 O O . LEU B 1 30 ? -29.234 33.656 44.188 1 55.06 30 LEU B O 1
ATOM 4986 N N . ARG B 1 31 ? -30.797 32.438 43.125 1 56.72 31 ARG B N 1
ATOM 4987 C CA . ARG B 1 31 ? -30.734 33.281 41.938 1 56.72 31 ARG B CA 1
ATOM 4988 C C . ARG B 1 31 ? -31.188 34.688 42.25 1 56.72 31 ARG B C 1
ATOM 4990 O O . ARG B 1 31 ? -30.625 35.656 41.781 1 56.72 31 ARG B O 1
ATOM 4997 N N . TYR B 1 32 ? -32.344 34.719 43.031 1 50.84 32 TYR B N 1
ATOM 4998 C CA . TYR B 1 32 ? -32.906 36 43.344 1 50.84 32 TYR B CA 1
ATOM 4999 C C . TYR B 1 32 ? -31.969 36.812 44.219 1 50.84 32 TYR B C 1
ATOM 5001 O O . TYR B 1 32 ? -31.828 38.031 44.031 1 50.84 32 TYR B O 1
ATOM 5009 N N . THR B 1 33 ? -31.469 36.25 45.312 1 50.09 33 THR B N 1
ATOM 5010 C CA . THR B 1 33 ? -30.562 37 46.219 1 50.09 33 THR B CA 1
ATOM 5011 C C . THR B 1 33 ? -29.203 37.188 45.562 1 50.09 33 THR B C 1
ATOM 5013 O O . THR B 1 33 ? -28.547 38.219 45.75 1 50.09 33 THR B O 1
ATOM 5016 N N . PHE B 1 34 ? -28.703 36.062 45.094 1 48.25 34 PHE B N 1
ATOM 5017 C CA . PHE B 1 34 ? -27.375 36.188 44.5 1 48.25 34 PHE B CA 1
ATOM 5018 C C . PHE B 1 34 ? -27.453 36.656 43.062 1 48.25 34 PHE B C 1
ATOM 5020 O O . PHE B 1 34 ? -26.422 36.812 42.375 1 48.25 34 PHE B O 1
ATOM 5027 N N . ASN B 1 35 ? -28.656 36.531 42.5 1 41.94 35 ASN B N 1
ATOM 5028 C CA . ASN B 1 35 ? -28.734 37.156 41.156 1 41.94 35 ASN B CA 1
ATOM 5029 C C . ASN B 1 35 ? -28.562 38.656 41.25 1 41.94 35 ASN B C 1
ATOM 5031 O O . ASN B 1 35 ? -29.5 39.406 40.969 1 41.94 35 ASN B O 1
ATOM 5035 N N . THR B 1 36 ? -28.156 39.156 42.5 1 38.59 36 THR B N 1
ATOM 5036 C CA . THR B 1 36 ? -27.781 40.531 42.219 1 38.59 36 THR B CA 1
ATOM 5037 C C . THR B 1 36 ? -27.094 40.656 40.844 1 38.59 36 THR B C 1
ATOM 5039 O O . THR B 1 36 ? -26.078 40 40.625 1 38.59 36 THR B O 1
ATOM 5042 N N . ALA B 1 37 ? -27.812 40.781 39.906 1 42.5 37 ALA B N 1
ATOM 5043 C CA . ALA B 1 37 ? -27.359 41.281 38.625 1 42.5 37 ALA B CA 1
ATOM 5044 C C . ALA B 1 37 ? -26.25 42.312 38.781 1 42.5 37 ALA B C 1
ATOM 5046 O O . ALA B 1 37 ? -26.516 43.438 39.188 1 42.5 37 ALA B O 1
ATOM 5047 N N . THR B 1 38 ? -25.25 42.094 39.562 1 37.22 38 THR B N 1
ATOM 5048 C CA . THR B 1 38 ? -24.203 43.062 39.188 1 37.22 38 THR B CA 1
ATOM 5049 C C . THR B 1 38 ? -24.344 43.469 37.719 1 37.22 38 THR B C 1
ATOM 5051 O O . THR B 1 38 ? -24.344 42.625 36.844 1 37.22 38 THR B O 1
ATOM 5054 N N . THR B 1 39 ? -25.234 44.312 37.438 1 38.84 39 THR B N 1
ATOM 5055 C CA . THR B 1 39 ? -24.984 45.031 36.188 1 38.84 39 THR B CA 1
ATOM 5056 C C . THR B 1 39 ? -23.484 45.031 35.875 1 38.84 39 THR B C 1
ATOM 5058 O O . THR B 1 39 ? -22.719 45.719 36.562 1 38.84 39 THR B O 1
ATOM 5061 N N . PHE B 1 40 ? -22.812 44.031 35.75 1 41.22 40 PHE B N 1
ATOM 5062 C CA . PHE B 1 40 ? -21.438 44.031 35.25 1 41.22 40 PHE B CA 1
ATOM 5063 C C . PHE B 1 40 ? -21.188 45.188 34.344 1 41.22 40 PHE B C 1
ATOM 5065 O O . PHE B 1 40 ? -21.766 45.281 33.25 1 41.22 40 PHE B O 1
ATOM 5072 N N . GLN B 1 41 ? -21.281 46.406 34.75 1 47.62 41 GLN B N 1
ATOM 5073 C CA . GLN B 1 41 ? -20.625 47.406 33.938 1 47.62 41 GLN B CA 1
ATOM 5074 C C . GLN B 1 41 ? -19.422 46.844 33.188 1 47.62 41 GLN B C 1
ATOM 5076 O O . GLN B 1 41 ? -18.438 46.438 33.812 1 47.62 41 GLN B O 1
ATOM 5081 N N . ILE B 1 42 ? -19.688 46.25 32.188 1 59.16 42 ILE B N 1
ATOM 5082 C CA . ILE B 1 42 ? -18.594 45.781 31.344 1 59.16 42 ILE B CA 1
ATOM 5083 C C . ILE B 1 42 ? -17.469 46.812 31.328 1 59.16 42 ILE B C 1
ATOM 5085 O O . ILE B 1 42 ? -17.703 47.969 31.031 1 59.16 42 ILE B O 1
ATOM 5089 N N . ASP B 1 43 ? -16.422 46.594 32.062 1 74.94 43 ASP B N 1
ATOM 5090 C CA . ASP B 1 43 ? -15.203 47.375 31.984 1 74.94 43 ASP B CA 1
ATOM 5091 C C . ASP B 1 43 ? -14.992 47.938 30.562 1 74.94 43 ASP B C 1
ATOM 5093 O O . ASP B 1 43 ? -15.25 47.219 29.578 1 74.94 43 ASP B O 1
ATOM 5097 N N . PRO B 1 44 ? -15.047 49.25 30.484 1 80.62 44 PRO B N 1
ATOM 5098 C CA . PRO B 1 44 ? -14.852 49.844 29.172 1 80.62 44 PRO B CA 1
ATOM 5099 C C . PRO B 1 44 ? -13.758 49.156 28.359 1 80.62 44 PRO B C 1
ATOM 5101 O O . PRO B 1 44 ? -13.875 49.062 27.141 1 80.62 44 PRO B O 1
ATOM 5104 N N . LEU B 1 45 ? -12.789 48.719 29 1 86.69 45 LEU B N 1
ATOM 5105 C CA . LEU B 1 45 ? -11.719 48 28.297 1 86.69 45 LEU B CA 1
ATOM 5106 C C . LEU B 1 45 ? -12.211 46.688 27.703 1 86.69 45 LEU B C 1
ATOM 5108 O O . LEU B 1 45 ? -11.844 46.344 26.594 1 86.69 45 LEU B O 1
ATOM 5112 N N . GLU B 1 46 ? -13.047 46.031 28.438 1 86.25 46 GLU B N 1
ATOM 5113 C CA . GLU B 1 46 ? -13.594 44.781 27.953 1 86.25 46 GLU B CA 1
ATOM 5114 C C . GLU B 1 46 ? -14.562 45 26.797 1 86.25 46 GLU B C 1
ATOM 5116 O O . GLU B 1 46 ? -14.641 44.188 25.891 1 86.25 46 GLU B O 1
ATOM 5121 N N . ARG B 1 47 ? -15.227 46 26.875 1 87.62 47 ARG B N 1
ATOM 5122 C CA . ARG B 1 47 ? -16.141 46.344 25.781 1 87.62 47 ARG B CA 1
ATOM 5123 C C . ARG B 1 47 ? -15.367 46.625 24.5 1 87.62 47 ARG B C 1
ATOM 5125 O O . ARG B 1 47 ? -15.758 46.188 23.422 1 87.62 47 ARG B O 1
ATOM 5132 N N . CYS B 1 48 ? -14.312 47.438 24.656 1 89.81 48 CYS B N 1
ATOM 5133 C CA . CYS B 1 48 ? -13.453 47.719 23.5 1 89.81 48 CYS B CA 1
ATOM 5134 C C . CYS B 1 48 ? -12.914 46.438 22.891 1 89.81 48 CYS B C 1
ATOM 5136 O O . CYS B 1 48 ? -12.969 46.25 21.672 1 89.81 48 CYS B O 1
ATOM 5138 N N . LEU B 1 49 ? -12.469 45.594 23.734 1 91.88 49 LEU B N 1
ATOM 5139 C CA . LEU B 1 49 ? -11.883 44.344 23.266 1 91.88 49 LEU B CA 1
ATOM 5140 C C . LEU B 1 49 ? -12.945 43.469 22.609 1 91.88 49 LEU B C 1
ATOM 5142 O O . LEU B 1 49 ? -12.695 42.875 21.547 1 91.88 49 LEU B O 1
ATOM 5146 N N . ASN B 1 50 ? -14.094 43.375 23.141 1 91.5 50 ASN B N 1
ATOM 5147 C CA . ASN B 1 50 ? -15.164 42.531 22.625 1 91.5 50 ASN B CA 1
ATOM 5148 C C . ASN B 1 50 ? -15.656 43.031 21.266 1 91.5 50 ASN B C 1
ATOM 5150 O O . ASN B 1 50 ? -16.062 42.219 20.422 1 91.5 50 ASN B O 1
ATOM 5154 N N . ASN B 1 51 ? -15.562 44.281 21.078 1 91.56 51 ASN B N 1
ATOM 5155 C CA . ASN B 1 51 ? -15.961 44.844 19.797 1 91.56 51 ASN B CA 1
ATOM 5156 C C . ASN B 1 51 ? -15.078 44.312 18.656 1 91.56 51 ASN B C 1
ATOM 5158 O O . ASN B 1 51 ? -15.562 44.094 17.547 1 91.56 51 ASN B O 1
ATOM 5162 N N . HIS B 1 52 ? -13.844 44.188 18.953 1 92.94 52 HIS B N 1
ATOM 5163 C CA . HIS B 1 52 ? -12.922 43.625 17.969 1 92.94 52 HIS B CA 1
ATOM 5164 C C . HIS B 1 52 ? -13.094 42.125 17.797 1 92.94 52 HIS B C 1
ATOM 5166 O O . HIS B 1 52 ? -12.977 41.594 16.703 1 92.94 52 HIS B O 1
ATOM 5172 N N . LEU B 1 53 ? -13.406 41.469 18.844 1 95 53 LEU B N 1
ATOM 5173 C CA . LEU B 1 53 ? -13.398 40 18.859 1 95 53 LEU B CA 1
ATOM 5174 C C . LEU B 1 53 ? -14.711 39.438 18.328 1 95 53 LEU B C 1
ATOM 5176 O O . LEU B 1 53 ? -14.781 38.281 17.922 1 95 53 LEU B O 1
ATOM 5180 N N . ASN B 1 54 ? -15.742 40.219 18.25 1 94.31 54 ASN B N 1
ATOM 5181 C CA . ASN B 1 54 ? -17.078 39.75 17.875 1 94.31 54 ASN B CA 1
ATOM 5182 C C . ASN B 1 54 ? -17.094 39.156 16.484 1 94.31 54 ASN B C 1
ATOM 5184 O O . ASN B 1 54 ? -17.828 38.188 16.219 1 94.31 54 ASN B O 1
ATOM 5188 N N . VAL B 1 55 ? -16.297 39.688 15.633 1 94.56 55 VAL B N 1
ATOM 5189 C CA . VAL B 1 55 ? -16.297 39.219 14.242 1 94.56 55 VAL B CA 1
ATOM 5190 C C . VAL B 1 55 ? -15.703 37.812 14.156 1 94.56 55 VAL B C 1
ATOM 5192 O O . VAL B 1 55 ? -15.984 37.094 13.211 1 94.56 55 VAL B O 1
ATOM 5195 N N . PHE B 1 56 ? -14.953 37.406 15.172 1 96.56 56 PHE B N 1
ATOM 5196 C CA . PHE B 1 56 ? -14.25 36.156 15.117 1 96.56 56 PHE B CA 1
ATOM 5197 C C . PHE B 1 56 ? -14.953 35.094 15.969 1 96.56 56 PHE B C 1
ATOM 5199 O O . PHE B 1 56 ? -14.547 33.938 15.984 1 96.56 56 PHE B O 1
ATOM 5206 N N . LEU B 1 57 ? -15.977 35.469 16.688 1 95.38 57 LEU B N 1
ATOM 5207 C CA . LEU B 1 57 ? -16.609 34.562 17.656 1 95.38 57 LEU B CA 1
ATOM 5208 C C . LEU B 1 57 ? -17.266 33.375 16.938 1 95.38 57 LEU B C 1
ATOM 5210 O O . LEU B 1 57 ? -17.219 32.25 17.453 1 95.38 57 LEU B O 1
ATOM 5214 N N . SER B 1 58 ? -17.875 33.688 15.836 1 95.25 58 SER B N 1
ATOM 5215 C CA . SER B 1 58 ? -18.484 32.594 15.07 1 95.25 58 SER B CA 1
ATOM 5216 C C . SER B 1 58 ? -17.422 31.578 14.633 1 95.25 58 SER B C 1
ATOM 5218 O O . SER B 1 58 ? -17.641 30.375 14.734 1 95.25 58 SER B O 1
ATOM 5220 N N . ASP B 1 59 ? -16.328 32.031 14.117 1 96.31 59 ASP B N 1
ATOM 5221 C CA . ASP B 1 59 ? -15.242 31.156 13.68 1 96.31 59 ASP B CA 1
ATOM 5222 C C . ASP B 1 59 ? -14.633 30.406 14.867 1 96.31 59 ASP B C 1
ATOM 5224 O O . ASP B 1 59 ? -14.195 29.25 14.719 1 96.31 59 ASP B O 1
ATOM 5228 N N . GLU B 1 60 ? -14.578 31.031 16 1 95.69 60 GLU B N 1
ATOM 5229 C CA . GLU B 1 60 ? -14.062 30.359 17.203 1 95.69 60 GLU B CA 1
ATOM 5230 C C . GLU B 1 60 ? -14.977 29.203 17.609 1 95.69 60 GLU B C 1
ATOM 5232 O O . GLU B 1 60 ? -14.5 28.141 18.016 1 95.69 60 GLU B O 1
ATOM 5237 N N . ARG B 1 61 ? -16.266 29.438 17.469 1 93.75 61 ARG B N 1
ATOM 5238 C CA . ARG B 1 61 ? -17.234 28.406 17.828 1 93.75 61 ARG B CA 1
ATOM 5239 C C . ARG B 1 61 ? -17.125 27.203 16.891 1 93.75 61 ARG B C 1
ATOM 5241 O O . ARG B 1 61 ? -17.328 26.062 17.297 1 93.75 61 ARG B O 1
ATOM 5248 N N . ASN B 1 62 ? -16.734 27.453 15.719 1 93.88 62 ASN B N 1
ATOM 5249 C CA . ASN B 1 62 ? -16.578 26.391 14.734 1 93.88 62 ASN B CA 1
ATOM 5250 C C . ASN B 1 62 ? -15.156 25.844 14.711 1 93.88 62 ASN B C 1
ATOM 5252 O O . ASN B 1 62 ? -14.805 25.047 13.844 1 93.88 62 ASN B O 1
ATOM 5256 N N . PHE B 1 63 ? -14.328 26.328 15.633 1 95.44 63 PHE B N 1
ATOM 5257 C CA . PHE B 1 63 ? -12.945 25.906 15.805 1 95.44 63 PHE B CA 1
ATOM 5258 C C . PHE B 1 63 ? -12.102 26.312 14.609 1 95.44 63 PHE B C 1
ATOM 5260 O O . PHE B 1 63 ? -11.125 25.641 14.273 1 95.44 63 PHE B O 1
ATOM 5267 N N . ASP B 1 64 ? -12.523 27.359 13.906 1 96.5 64 ASP B N 1
ATOM 5268 C CA . ASP B 1 64 ? -11.75 27.891 12.781 1 96.5 64 ASP B CA 1
ATOM 5269 C C . ASP B 1 64 ? -10.883 29.078 13.219 1 96.5 64 ASP B C 1
ATOM 5271 O O . ASP B 1 64 ? -10.211 29.703 12.398 1 96.5 64 ASP B O 1
ATOM 5275 N N . ALA B 1 65 ? -10.969 29.375 14.477 1 97.38 65 ALA B N 1
ATOM 5276 C CA . ALA B 1 65 ? -10.117 30.391 15.094 1 97.38 65 ALA B CA 1
ATOM 5277 C C . ALA B 1 65 ? -9.852 30.078 16.562 1 97.38 65 ALA B C 1
ATOM 5279 O O . ALA B 1 65 ? -10.562 29.25 17.156 1 97.38 65 ALA B O 1
ATOM 5280 N N . TYR B 1 66 ? -8.836 30.609 17.062 1 96.56 66 TYR B N 1
ATOM 5281 C CA . TYR B 1 66 ? -8.5 30.484 18.469 1 96.56 66 TYR B CA 1
ATOM 5282 C C . TYR B 1 66 ? -8.234 31.844 19.109 1 96.56 66 TYR B C 1
ATOM 5284 O O . TYR B 1 66 ? -7.406 32.625 18.609 1 96.56 66 TYR B O 1
ATOM 5292 N N . ILE B 1 67 ? -8.984 32.188 20.125 1 95.56 67 ILE B N 1
ATOM 5293 C CA . ILE B 1 67 ? -8.859 33.469 20.797 1 95.56 67 ILE B CA 1
ATOM 5294 C C . ILE B 1 67 ? -8.266 33.25 22.203 1 95.56 67 ILE B C 1
ATOM 5296 O O . ILE B 1 67 ? -8.758 32.438 22.969 1 95.56 67 ILE B O 1
ATOM 5300 N N . THR B 1 68 ? -7.234 33.875 22.438 1 92 68 THR B N 1
ATOM 5301 C CA . THR B 1 68 ? -6.617 33.75 23.75 1 92 68 THR B CA 1
ATOM 5302 C C . THR B 1 68 ? -6.402 35.156 24.359 1 92 68 THR B C 1
ATOM 5304 O O . THR B 1 68 ? -5.957 36.062 23.672 1 92 68 THR B O 1
ATOM 5307 N N . LYS B 1 69 ? -6.832 35.188 25.594 1 83.25 69 LYS B N 1
ATOM 5308 C CA . LYS B 1 69 ? -6.535 36.406 26.328 1 83.25 69 LYS B CA 1
ATOM 5309 C C . LYS B 1 69 ? -5.195 36.312 27.047 1 83.25 69 LYS B C 1
ATOM 5311 O O . LYS B 1 69 ? -4.805 35.219 27.484 1 83.25 69 LYS B O 1
ATOM 5316 N N . LEU B 1 70 ? -4.184 37.094 26.703 1 64.81 70 LEU B N 1
ATOM 5317 C CA . LEU B 1 70 ? -2.779 37.062 27.094 1 64.81 70 LEU B CA 1
ATOM 5318 C C . LEU B 1 70 ? -2.633 36.625 28.547 1 64.81 70 LEU B C 1
ATOM 5320 O O . LEU B 1 70 ? -1.609 36.031 28.922 1 64.81 70 LEU B O 1
ATOM 5324 N N . ASP B 1 71 ? -3.635 36.625 29.359 1 61.06 71 ASP B N 1
ATOM 5325 C CA . ASP B 1 71 ? -3.439 36.219 30.734 1 61.06 71 ASP B CA 1
ATOM 5326 C C . ASP B 1 71 ? -3.635 34.719 30.891 1 61.06 71 ASP B C 1
ATOM 5328 O O . ASP B 1 71 ? -3.385 34.156 31.969 1 61.06 71 ASP B O 1
ATOM 5332 N N . THR B 1 72 ? -3.941 34.094 29.781 1 61.94 72 THR B N 1
ATOM 5333 C CA . THR B 1 72 ? -4.23 32.688 29.938 1 61.94 72 THR B CA 1
ATOM 5334 C C . THR B 1 72 ? -3.021 31.828 29.531 1 61.94 72 THR B C 1
ATOM 5336 O O . THR B 1 72 ? -2.527 31.938 28.406 1 61.94 72 THR B O 1
ATOM 5339 N N . LYS B 1 73 ? -2.23 31.172 30.422 1 62.88 73 LYS B N 1
ATOM 5340 C CA . LYS B 1 73 ? -0.98 30.438 30.266 1 62.88 73 LYS B CA 1
ATOM 5341 C C . LYS B 1 73 ? -1.214 29.094 29.578 1 62.88 73 LYS B C 1
ATOM 5343 O O . LYS B 1 73 ? -0.319 28.578 28.906 1 62.88 73 LYS B O 1
ATOM 5348 N N . ASN B 1 74 ? -2.375 28.625 29.406 1 75.25 74 ASN B N 1
ATOM 5349 C CA . ASN B 1 74 ? -2.451 27.219 29.031 1 75.25 74 ASN B CA 1
ATOM 5350 C C . ASN B 1 74 ? -3.168 27.016 27.703 1 75.25 74 ASN B C 1
ATOM 5352 O O . ASN B 1 74 ? -3.625 25.922 27.391 1 75.25 74 ASN B O 1
ATOM 5356 N N . GLY B 1 75 ? -3.057 27.953 26.781 1 90 75 GLY B N 1
ATOM 5357 C CA . GLY B 1 75 ? -3.727 27.766 25.5 1 90 75 GLY B CA 1
ATOM 5358 C C . GLY B 1 75 ? -2.764 27.578 24.344 1 90 75 GLY B C 1
ATOM 5359 O O . GLY B 1 75 ? -1.556 27.453 24.562 1 90 75 GLY B O 1
ATOM 5360 N N . PHE B 1 76 ? -3.326 27.406 23.156 1 95.25 76 PHE B N 1
ATOM 5361 C CA . PHE B 1 76 ? -2.516 27.25 21.953 1 95.25 76 PHE B CA 1
ATOM 5362 C C . PHE B 1 76 ? -1.631 28.469 21.734 1 95.25 76 PHE B C 1
ATOM 5364 O O . PHE B 1 76 ? -2.07 29.609 21.938 1 95.25 76 PHE B O 1
ATOM 5371 N N . LEU B 1 77 ? -0.38 28.25 21.406 1 95.31 77 LEU B N 1
ATOM 5372 C CA . LEU B 1 77 ? 0.566 29.328 21.172 1 95.31 77 LEU B CA 1
ATOM 5373 C C . LEU B 1 77 ? 0.274 30.047 19.859 1 95.31 77 LEU B C 1
ATOM 5375 O O . LEU B 1 77 ? 0.237 29.406 18.797 1 95.31 77 LEU B O 1
ATOM 5379 N N . PRO B 1 78 ? 0.015 31.375 19.906 1 95.62 78 PRO B N 1
ATOM 5380 C CA . PRO B 1 78 ? -0.138 32.094 18.625 1 95.62 78 PRO B CA 1
ATOM 5381 C C . PRO B 1 78 ? 1.1 31.984 17.75 1 95.62 78 PRO B C 1
ATOM 5383 O O . PRO B 1 78 ? 2.221 32.188 18.219 1 95.62 78 PRO B O 1
ATOM 5386 N N . TYR B 1 79 ? 0.897 31.609 16.484 1 96.81 79 TYR B N 1
ATOM 5387 C CA . TYR B 1 79 ? 1.994 31.234 15.586 1 96.81 79 TYR B CA 1
ATOM 5388 C C . TYR B 1 79 ? 1.693 31.656 14.156 1 96.81 79 TYR B C 1
ATOM 5390 O O . TYR B 1 79 ? 0.549 31.562 13.703 1 96.81 79 TYR B O 1
ATOM 5398 N N . ILE B 1 80 ? 2.686 32.219 13.516 1 97.06 80 ILE B N 1
ATOM 5399 C CA . ILE B 1 80 ? 2.557 32.531 12.094 1 97.06 80 ILE B CA 1
ATOM 5400 C C . ILE B 1 80 ? 3.664 31.812 11.32 1 97.06 80 ILE B C 1
ATOM 5402 O O . ILE B 1 80 ? 4.785 31.672 11.812 1 97.06 80 ILE B O 1
ATOM 5406 N N . GLY B 1 81 ? 3.299 31.266 10.172 1 97.81 81 GLY B N 1
ATOM 5407 C CA . GLY B 1 81 ? 4.277 30.609 9.312 1 97.81 81 GLY B CA 1
ATOM 5408 C C . GLY B 1 81 ? 3.719 30.234 7.957 1 97.81 81 GLY B C 1
ATOM 5409 O O . GLY B 1 81 ? 2.502 30.172 7.773 1 97.81 81 GLY B O 1
ATOM 5410 N N . ASN B 1 82 ? 4.629 30.094 7.016 1 98.06 82 ASN B N 1
ATOM 5411 C CA . ASN B 1 82 ? 4.234 29.656 5.68 1 98.06 82 ASN B CA 1
ATOM 5412 C C . ASN B 1 82 ? 5.129 28.531 5.176 1 98.06 82 ASN B C 1
ATOM 5414 O O . ASN B 1 82 ? 5.152 28.234 3.977 1 98.06 82 ASN B O 1
ATOM 5418 N N . GLY B 1 83 ? 5.883 27.938 6.09 1 98 83 GLY B N 1
ATOM 5419 C CA . GLY B 1 83 ? 6.758 26.844 5.727 1 98 83 GLY B CA 1
ATOM 5420 C C . GLY B 1 83 ? 8.18 27.266 5.445 1 98 83 GLY B C 1
ATOM 5421 O O . GLY B 1 83 ? 9.109 26.453 5.516 1 98 83 GLY B O 1
ATOM 5422 N N . LEU B 1 84 ? 8.375 28.516 5.055 1 97.62 84 LEU B N 1
ATOM 5423 C CA . LEU B 1 84 ? 9.711 29.031 4.801 1 97.62 84 LEU B CA 1
ATOM 5424 C C . LEU B 1 84 ? 10.195 29.875 5.977 1 97.62 84 LEU B C 1
ATOM 5426 O O . LEU B 1 84 ? 11.336 29.75 6.414 1 97.62 84 LEU B O 1
ATOM 5430 N N . ILE B 1 85 ? 9.328 30.766 6.422 1 97.94 85 ILE B N 1
ATOM 5431 C CA . ILE B 1 85 ? 9.625 31.594 7.582 1 97.94 85 ILE B CA 1
ATOM 5432 C C . ILE B 1 85 ? 8.461 31.531 8.57 1 97.94 85 ILE B C 1
ATOM 5434 O O . ILE B 1 85 ? 7.324 31.25 8.18 1 97.94 85 ILE B O 1
ATOM 5438 N N . GLY B 1 86 ? 8.742 31.703 9.789 1 97.12 86 GLY B N 1
ATOM 5439 C CA . GLY B 1 86 ? 7.695 31.734 10.805 1 97.12 86 GLY B CA 1
ATOM 5440 C C . GLY B 1 86 ? 8.211 32.094 12.18 1 97.12 86 GLY B C 1
ATOM 5441 O O . GLY B 1 86 ? 9.422 32.156 12.406 1 97.12 86 GLY B O 1
ATOM 5442 N N . PHE B 1 87 ? 7.316 32.531 13.062 1 95.5 87 PHE B N 1
ATOM 5443 C CA . PHE B 1 87 ? 7.672 32.781 14.453 1 95.5 87 PHE B CA 1
ATOM 5444 C C . PHE B 1 87 ? 6.43 32.781 15.336 1 95.5 87 PHE B C 1
ATOM 5446 O O . PHE B 1 87 ? 5.309 32.906 14.836 1 95.5 87 PHE B O 1
ATOM 5453 N N . ALA B 1 88 ? 6.613 32.656 16.562 1 95.38 88 ALA B N 1
ATOM 5454 C CA . ALA B 1 88 ? 5.551 32.719 17.562 1 95.38 88 ALA B CA 1
ATOM 5455 C C . ALA B 1 88 ? 5.273 34.156 17.984 1 95.38 88 ALA B C 1
ATOM 5457 O O . ALA B 1 88 ? 6.199 34.938 18.141 1 95.38 88 ALA B O 1
ATOM 5458 N N . VAL B 1 89 ? 4 34.438 18.031 1 92.38 89 VAL B N 1
ATOM 5459 C CA . VAL B 1 89 ? 3.613 35.781 18.484 1 92.38 89 VAL B CA 1
ATOM 5460 C C . VAL B 1 89 ? 3.564 35.812 20 1 92.38 89 VAL B C 1
ATOM 5462 O O . VAL B 1 89 ? 2.49 35.688 20.594 1 92.38 89 VAL B O 1
ATOM 5465 N N . ASP B 1 90 ? 4.684 35.969 20.578 1 85.94 90 ASP B N 1
ATOM 5466 C CA . ASP B 1 90 ? 4.816 36.031 22.031 1 85.94 90 ASP B CA 1
ATOM 5467 C C . ASP B 1 90 ? 5.652 37.219 22.453 1 85.94 90 ASP B C 1
ATOM 5469 O O . ASP B 1 90 ? 5.699 38.25 21.766 1 85.94 90 ASP B O 1
ATOM 5473 N N . ALA B 1 91 ? 6.203 37.094 23.641 1 80.38 91 ALA B N 1
ATOM 5474 C CA . ALA B 1 91 ? 6.957 38.219 24.188 1 80.38 91 ALA B CA 1
ATOM 5475 C C . ALA B 1 91 ? 8.297 38.375 23.484 1 80.38 91 ALA B C 1
ATOM 5477 O O . ALA B 1 91 ? 8.844 39.5 23.422 1 80.38 91 ALA B O 1
ATOM 5478 N N . ASP B 1 92 ? 8.836 37.375 22.906 1 84.31 92 ASP B N 1
ATOM 5479 C CA . ASP B 1 92 ? 10.094 37.406 22.172 1 84.31 92 ASP B CA 1
ATOM 5480 C C . ASP B 1 92 ? 9.977 36.656 20.844 1 84.31 92 ASP B C 1
ATOM 5482 O O . ASP B 1 92 ? 10.539 35.594 20.688 1 84.31 92 ASP B O 1
ATOM 5486 N N . PRO B 1 93 ? 9.414 37.312 19.953 1 91.31 93 PRO B N 1
ATOM 5487 C CA . PRO B 1 93 ? 9.133 36.656 18.688 1 91.31 93 PRO B CA 1
ATOM 5488 C C . PRO B 1 93 ? 10.375 36.5 17.812 1 91.31 93 PRO B C 1
ATOM 5490 O O . PRO B 1 93 ? 10.578 37.281 16.891 1 91.31 93 PRO B O 1
ATOM 5493 N N . ALA B 1 94 ? 11.031 35.438 17.984 1 92.25 94 ALA B N 1
ATOM 5494 C CA . ALA B 1 94 ? 12.219 35.156 17.172 1 92.25 94 ALA B CA 1
ATOM 5495 C C . ALA B 1 94 ? 11.828 34.531 15.836 1 92.25 94 ALA B C 1
ATOM 5497 O O . ALA B 1 94 ? 10.906 33.719 15.758 1 92.25 94 ALA B O 1
ATOM 5498 N N . LEU B 1 95 ? 12.586 34.938 14.852 1 96.25 95 LEU B N 1
ATOM 5499 C CA . LEU B 1 95 ? 12.344 34.406 13.508 1 96.25 95 LEU B CA 1
ATOM 5500 C C . LEU B 1 95 ? 12.93 33 13.344 1 96.25 95 LEU B C 1
ATOM 5502 O O . LEU B 1 95 ? 14.039 32.75 13.812 1 96.25 95 LEU B O 1
ATOM 5506 N N . PHE B 1 96 ? 12.125 32.125 12.703 1 96.5 96 PHE B N 1
ATOM 5507 C CA . PHE B 1 96 ? 12.57 30.781 12.367 1 96.5 96 PHE B CA 1
ATOM 5508 C C . PHE B 1 96 ? 12.445 30.531 10.875 1 96.5 96 PHE B C 1
ATOM 5510 O O . PHE B 1 96 ? 11.523 31.031 10.227 1 96.5 96 PHE B O 1
ATOM 5517 N N . VAL B 1 97 ? 13.391 29.766 10.352 1 96.31 97 VAL B N 1
ATOM 5518 C CA . VAL B 1 97 ? 13.344 29.406 8.938 1 96.31 97 VAL B CA 1
ATOM 5519 C C . VAL B 1 97 ? 13.398 27.891 8.797 1 96.31 97 VAL B C 1
ATOM 5521 O O . VAL B 1 97 ? 13.68 27.172 9.766 1 96.31 97 VAL B O 1
ATOM 5524 N N . THR B 1 98 ? 13.07 27.438 7.621 1 93.69 98 THR B N 1
ATOM 5525 C CA . THR B 1 98 ? 12.906 26.016 7.375 1 93.69 98 THR B CA 1
ATOM 5526 C C . THR B 1 98 ? 14.258 25.297 7.391 1 93.69 98 THR B C 1
ATOM 5528 O O . THR B 1 98 ? 15.242 25.812 6.848 1 93.69 98 THR B O 1
ATOM 5531 N N . SER B 1 99 ? 14.258 24.25 8.102 1 86.19 99 SER B N 1
ATOM 5532 C CA . SER B 1 99 ? 15.352 23.281 8.078 1 86.19 99 SER B CA 1
ATOM 5533 C C . SER B 1 99 ? 14.82 21.844 8.086 1 86.19 99 SER B C 1
ATOM 5535 O O . SER B 1 99 ? 14.188 21.422 9.047 1 86.19 99 SER B O 1
ATOM 5537 N N . ARG B 1 100 ? 15.031 21.141 7.176 1 81.44 100 ARG B N 1
ATOM 5538 C CA . ARG B 1 100 ? 14.594 19.75 6.996 1 81.44 100 ARG B CA 1
ATOM 5539 C C . ARG B 1 100 ? 13.078 19.672 6.844 1 81.44 100 ARG B C 1
ATOM 5541 O O . ARG B 1 100 ? 12.531 20.094 5.82 1 81.44 100 ARG B O 1
ATOM 5548 N N . ARG B 1 101 ? 12.383 19.438 8.102 1 89 101 ARG B N 1
ATOM 5549 C CA . ARG B 1 101 ? 10.953 19.172 7.957 1 89 101 ARG B CA 1
ATOM 5550 C C . ARG B 1 101 ? 10.125 20.328 8.508 1 89 101 ARG B C 1
ATOM 5552 O O . ARG B 1 101 ? 8.953 20.484 8.148 1 89 101 ARG B O 1
ATOM 5559 N N . VAL B 1 102 ? 10.766 21.125 9.32 1 96.06 102 VAL B N 1
ATOM 5560 C CA . VAL B 1 102 ? 9.984 22.156 10.008 1 96.06 102 VAL B CA 1
ATOM 5561 C C . VAL B 1 102 ? 10.812 23.438 10.133 1 96.06 102 VAL B C 1
ATOM 5563 O O . VAL B 1 102 ? 11.984 23.469 9.727 1 96.06 102 VAL B O 1
ATOM 5566 N N . LEU B 1 103 ? 10.156 24.453 10.609 1 96.5 103 LEU B N 1
ATOM 5567 C CA . LEU B 1 103 ? 10.828 25.734 10.867 1 96.5 103 LEU B CA 1
ATOM 5568 C C . LEU B 1 103 ? 11.609 25.672 12.18 1 96.5 103 LEU B C 1
ATOM 5570 O O . LEU B 1 103 ? 11.219 26.281 13.172 1 96.5 103 LEU B O 1
ATOM 5574 N N . SER B 1 104 ? 12.812 25.031 12.062 1 93.31 104 SER B N 1
ATOM 5575 C CA . SER B 1 104 ? 13.523 24.734 13.305 1 93.31 104 SER B CA 1
ATOM 5576 C C . SER B 1 104 ? 14.781 25.578 13.445 1 93.31 104 SER B C 1
ATOM 5578 O O . SER B 1 104 ? 15.375 25.625 14.531 1 93.31 104 SER B O 1
ATOM 5580 N N . THR B 1 105 ? 15.164 26.297 12.492 1 93.38 105 THR B N 1
ATOM 5581 C CA . THR B 1 105 ? 16.391 27.094 12.586 1 93.38 105 THR B CA 1
ATOM 5582 C C . THR B 1 105 ? 16.094 28.484 13.141 1 93.38 105 THR B C 1
ATOM 5584 O O . THR B 1 105 ? 15.375 29.266 12.523 1 93.38 105 THR B O 1
ATOM 5587 N N . HIS B 1 106 ? 16.703 28.766 14.18 1 93.38 106 HIS B N 1
ATOM 5588 C CA . HIS B 1 106 ? 16.531 30.047 14.867 1 93.38 106 HIS B CA 1
ATOM 5589 C C . HIS B 1 106 ? 17.406 31.125 14.242 1 93.38 106 HIS B C 1
ATOM 5591 O O . HIS B 1 106 ? 18.609 30.922 14.07 1 93.38 106 HIS B O 1
ATOM 5597 N N . VAL B 1 107 ? 16.812 32.25 13.852 1 94.06 107 VAL B N 1
ATOM 5598 C CA . VAL B 1 107 ? 17.531 33.438 13.367 1 94.06 107 VAL B CA 1
ATOM 5599 C C . VAL B 1 107 ? 17.5 34.531 14.438 1 94.06 107 VAL B C 1
ATOM 5601 O O . VAL B 1 107 ? 16.422 34.906 14.914 1 94.06 107 VAL B O 1
ATOM 5604 N N . PRO B 1 108 ? 18.672 35 14.82 1 93.69 108 PRO B N 1
ATOM 5605 C CA . PRO B 1 108 ? 18.688 36.031 15.844 1 93.69 108 PRO B CA 1
ATOM 5606 C C . PRO B 1 108 ? 18.141 37.375 15.328 1 93.69 108 PRO B C 1
ATOM 5608 O O . PRO B 1 108 ? 18.828 38.406 15.398 1 93.69 108 PRO B O 1
ATOM 5611 N N . PHE B 1 109 ? 17.062 37.406 14.781 1 95.69 109 PHE B N 1
ATOM 5612 C CA . PHE B 1 109 ? 16.344 38.562 14.297 1 95.69 109 PHE B CA 1
ATOM 5613 C C . PHE B 1 109 ? 14.898 38.562 14.797 1 95.69 109 PHE B C 1
ATOM 5615 O O . PHE B 1 109 ? 14.188 37.562 14.625 1 95.69 109 PHE B O 1
ATOM 5622 N N . ARG B 1 110 ? 14.5 39.562 15.484 1 95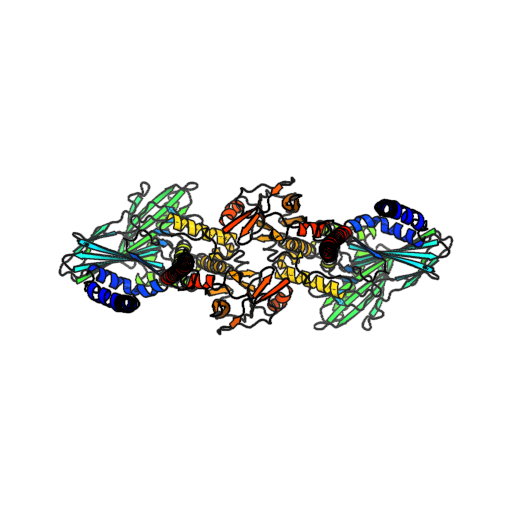.88 110 ARG B N 1
ATOM 5623 C CA . ARG B 1 110 ? 13.141 39.719 15.992 1 95.88 110 ARG B CA 1
ATOM 5624 C C . ARG B 1 110 ? 12.336 40.688 15.141 1 95.88 110 ARG B C 1
ATOM 5626 O O . ARG B 1 110 ? 12.375 41.875 15.367 1 95.88 110 ARG B O 1
ATOM 5633 N N . PRO B 1 111 ? 11.492 40.156 14.328 1 94.12 111 PRO B N 1
ATOM 5634 C CA . PRO B 1 111 ? 10.836 41 13.312 1 94.12 111 PRO B CA 1
ATOM 5635 C C . PRO B 1 111 ? 9.672 41.812 13.883 1 94.12 111 PRO B C 1
ATOM 5637 O O . PRO B 1 111 ? 9.297 42.844 13.312 1 94.12 111 PRO B O 1
ATOM 5640 N N . ALA B 1 112 ? 9.086 41.469 14.953 1 95.38 112 ALA B N 1
ATOM 5641 C CA . ALA B 1 112 ? 7.832 42.031 15.422 1 95.38 112 ALA B CA 1
ATOM 5642 C C . ALA B 1 112 ? 8.062 43.406 16.062 1 95.38 112 ALA B C 1
ATOM 5644 O O . ALA B 1 112 ? 9.039 43.594 16.781 1 95.38 112 ALA B O 1
ATOM 5645 N N . VAL B 1 113 ? 7.219 44.375 15.727 1 95.88 113 VAL B N 1
ATOM 5646 C CA . VAL B 1 113 ? 7.242 45.719 16.297 1 95.88 113 VAL B CA 1
ATOM 5647 C C . VAL B 1 113 ? 6.203 45.844 17.406 1 95.88 113 VAL B C 1
ATOM 5649 O O . VAL B 1 113 ? 5.062 45.375 17.25 1 95.88 113 VAL B O 1
ATOM 5652 N N . PHE B 1 114 ? 6.605 46.406 18.484 1 94.69 114 PHE B N 1
ATOM 5653 C CA . PHE B 1 114 ? 5.715 46.562 19.641 1 94.69 114 PHE B CA 1
ATOM 5654 C C . PHE B 1 114 ? 5.289 48 19.781 1 94.69 114 PHE B C 1
ATOM 5656 O O . PHE B 1 114 ? 6.035 48.938 19.422 1 94.69 114 PHE B O 1
ATOM 5663 N N . VAL B 1 115 ? 4.074 48.188 20.234 1 94.25 115 VAL B N 1
ATOM 5664 C CA . VAL B 1 115 ? 3.504 49.5 20.406 1 94.25 115 VAL B CA 1
ATOM 5665 C C . VAL B 1 115 ? 3.318 49.812 21.906 1 94.25 115 VAL B C 1
ATOM 5667 O O . VAL B 1 115 ? 2.762 49 22.641 1 94.25 115 VAL B O 1
ATOM 5670 N N . GLU B 1 116 ? 3.805 50.938 22.312 1 91.56 116 GLU B N 1
ATOM 5671 C CA . GLU B 1 116 ? 3.623 51.406 23.688 1 91.56 116 GLU B CA 1
ATOM 5672 C C . GLU B 1 116 ? 3.057 52.812 23.734 1 91.56 116 GLU B C 1
ATOM 5674 O O . GLU B 1 116 ? 3.57 53.719 23.062 1 91.56 116 GLU B O 1
ATOM 5679 N N . VAL B 1 117 ? 2.023 52.906 24.484 1 88.75 117 VAL B N 1
ATOM 5680 C CA . VAL B 1 117 ? 1.411 54.219 24.641 1 88.75 117 VAL B CA 1
ATOM 5681 C C . VAL B 1 117 ? 1.955 54.906 25.891 1 88.75 117 VAL B C 1
ATOM 5683 O O . VAL B 1 117 ? 1.912 54.312 26.984 1 88.75 117 VAL B O 1
ATOM 5686 N N . ASP B 1 118 ? 2.406 56.125 25.641 1 82.81 118 ASP B N 1
ATOM 5687 C CA . ASP B 1 118 ? 2.963 56.875 26.766 1 82.81 118 ASP B CA 1
ATOM 5688 C C . ASP B 1 118 ? 1.887 57.188 27.797 1 82.81 118 ASP B C 1
ATOM 5690 O O . ASP B 1 118 ? 0.816 57.688 27.453 1 82.81 118 ASP B O 1
ATOM 5694 N N . GLY B 1 119 ? 2.172 56.938 29.016 1 79.19 119 GLY B N 1
ATOM 5695 C CA . GLY B 1 119 ? 1.254 57.281 30.109 1 79.19 119 GLY B CA 1
ATOM 5696 C C . GLY B 1 119 ? 0.021 56.375 30.125 1 79.19 119 GLY B C 1
ATOM 5697 O O . GLY B 1 119 ? -1.05 56.812 30.562 1 79.19 119 GLY B O 1
ATOM 5698 N N . ALA B 1 120 ? 0.169 55.25 29.547 1 77.62 120 ALA B N 1
ATOM 5699 C CA . ALA B 1 120 ? -0.976 54.375 29.438 1 77.62 120 ALA B CA 1
ATOM 5700 C C . ALA B 1 120 ? -1.316 53.75 30.797 1 77.62 120 ALA B C 1
ATOM 5702 O O . ALA B 1 120 ? -0.431 53.531 31.625 1 77.62 120 ALA B O 1
ATOM 5703 N N . GLY B 1 121 ? -2.633 53.656 31.062 1 81.69 121 GLY B N 1
ATOM 5704 C CA . GLY B 1 121 ? -3.117 52.969 32.25 1 81.69 121 GLY B CA 1
ATOM 5705 C C . GLY B 1 121 ? -3.238 51.469 32.062 1 81.69 121 GLY B C 1
ATOM 5706 O O . GLY B 1 121 ? -2.32 50.812 31.547 1 81.69 121 GLY B O 1
ATOM 5707 N N . GLU B 1 122 ? -4.34 51 32.531 1 86.5 122 GLU B N 1
ATOM 5708 C CA . GLU B 1 122 ? -4.621 49.594 32.406 1 86.5 122 GLU B CA 1
ATOM 5709 C C . GLU B 1 122 ? -4.883 49.188 30.969 1 86.5 122 GLU B C 1
ATOM 5711 O O . GLU B 1 122 ? -5.371 50 30.172 1 86.5 122 GLU B O 1
ATOM 5716 N N . SER B 1 123 ? -4.398 48.062 30.594 1 89.5 123 SER B N 1
ATOM 5717 C CA . SER B 1 123 ? -4.602 47.594 29.219 1 89.5 123 SER B CA 1
ATOM 5718 C C . SER B 1 123 ? -5.168 46.188 29.172 1 89.5 123 SER B C 1
ATOM 5720 O O . SER B 1 123 ? -4.988 45.406 30.125 1 89.5 123 SER B O 1
ATOM 5722 N N . ALA B 1 124 ? -6.016 45.906 28.25 1 89.94 124 ALA B N 1
ATOM 5723 C CA . ALA B 1 124 ? -6.535 44.562 27.938 1 89.94 124 ALA B CA 1
ATOM 5724 C C . ALA B 1 124 ? -6.145 44.156 26.516 1 89.94 124 ALA B C 1
ATOM 5726 O O . ALA B 1 124 ? -6.152 45 25.609 1 89.94 124 ALA B O 1
ATOM 5727 N N . SER B 1 125 ? -5.68 42.969 26.391 1 92.06 125 SER B N 1
ATOM 5728 C CA . SER B 1 125 ? -5.242 42.531 25.062 1 92.06 125 SER B CA 1
ATOM 5729 C C . SER B 1 125 ? -5.73 41.094 24.781 1 92.06 125 SER B C 1
ATOM 5731 O O . SER B 1 125 ? -6.008 40.344 25.703 1 92.06 125 SER B O 1
ATOM 5733 N N . ALA B 1 126 ? -5.945 40.75 23.516 1 93.44 126 ALA B N 1
ATOM 5734 C CA . ALA B 1 126 ? -6.324 39.438 23.047 1 93.44 126 ALA B CA 1
ATOM 5735 C C . ALA B 1 126 ? -5.68 39.125 21.688 1 93.44 126 ALA B C 1
ATOM 5737 O O . ALA B 1 126 ? -5.414 40.031 20.906 1 93.44 126 ALA B O 1
ATOM 5738 N N . VAL B 1 127 ? -5.34 37.906 21.516 1 95.25 127 VAL B N 1
ATOM 5739 C CA . VAL B 1 127 ? -4.754 37.469 20.25 1 95.25 127 VAL B CA 1
ATOM 5740 C C . VAL B 1 127 ? -5.695 36.469 19.562 1 95.25 127 VAL B C 1
ATOM 5742 O O . VAL B 1 127 ? -6.301 35.625 20.219 1 95.25 127 VAL B O 1
ATOM 5745 N N . VAL B 1 128 ? -5.914 36.656 18.312 1 96.69 128 VAL B N 1
ATOM 5746 C CA . VAL B 1 128 ? -6.781 35.781 17.516 1 96.69 128 VAL B CA 1
ATOM 5747 C C . VAL B 1 128 ? -5.965 35.094 16.422 1 96.69 128 VAL B C 1
ATOM 5749 O O . VAL B 1 128 ? -5.363 35.75 15.578 1 96.69 128 VAL B O 1
ATOM 5752 N N . MET B 1 129 ? -5.879 33.781 16.484 1 97.06 129 MET B N 1
ATOM 5753 C CA . MET B 1 129 ? -5.348 33 15.367 1 97.06 129 MET B CA 1
ATOM 5754 C C . MET B 1 129 ? -6.469 32.562 14.438 1 97.06 129 MET B C 1
ATOM 5756 O O . MET B 1 129 ? -7.266 31.688 14.781 1 97.06 129 MET B O 1
ATOM 5760 N N . HIS B 1 130 ? -6.527 33.188 13.383 1 98.12 130 HIS B N 1
ATOM 5761 C CA . HIS B 1 130 ? -7.562 32.875 12.398 1 98.12 130 HIS B CA 1
ATOM 5762 C C . HIS B 1 130 ? -7.051 31.875 11.367 1 98.12 130 HIS B C 1
ATOM 5764 O O . HIS B 1 130 ? -6.344 32.25 10.43 1 98.12 130 HIS B O 1
ATOM 5770 N N . TYR B 1 131 ? -7.527 30.672 11.422 1 97.94 131 TYR B N 1
ATOM 5771 C CA . TYR B 1 131 ? -6.973 29.562 10.641 1 97.94 131 TYR B CA 1
ATOM 5772 C C . TYR B 1 131 ? -7.316 29.719 9.164 1 97.94 131 TYR B C 1
ATOM 5774 O O . TYR B 1 131 ? -6.516 29.375 8.297 1 97.94 131 TYR B O 1
ATOM 5782 N N . THR B 1 132 ? -8.43 30.219 8.828 1 96.94 132 THR B N 1
ATOM 5783 C CA . THR B 1 132 ? -8.93 30.266 7.457 1 96.94 132 THR B CA 1
ATOM 5784 C C . THR B 1 132 ? -8.219 31.344 6.652 1 96.94 132 THR B C 1
ATOM 5786 O O . THR B 1 132 ? -8.117 31.25 5.43 1 96.94 132 THR B O 1
ATOM 5789 N N . SER B 1 133 ? -7.73 32.344 7.344 1 97.62 133 SER B N 1
ATOM 5790 C CA . SER B 1 133 ? -7.082 33.438 6.637 1 97.62 133 SER B CA 1
ATOM 5791 C C . SER B 1 133 ? -5.566 33.375 6.773 1 97.62 133 SER B C 1
ATOM 5793 O O . SER B 1 133 ? -4.84 34 6.008 1 97.62 133 SER B O 1
ATOM 5795 N N . GLY B 1 134 ? -5.121 32.688 7.746 1 97.94 134 GLY B N 1
ATOM 5796 C CA . GLY B 1 134 ? -3.689 32.625 8 1 97.94 134 GLY B CA 1
ATOM 5797 C C . GLY B 1 134 ? -3.137 33.875 8.609 1 97.94 134 GLY B C 1
ATOM 5798 O O . GLY B 1 134 ? -1.934 34.125 8.547 1 97.94 134 GLY B O 1
ATOM 5799 N N . VAL B 1 135 ? -4.008 34.719 9.195 1 98.31 135 VAL B N 1
ATOM 5800 C CA . VAL B 1 135 ? -3.598 36 9.805 1 98.31 135 VAL B CA 1
ATOM 5801 C C . VAL B 1 135 ? -3.779 35.906 11.312 1 98.31 135 VAL B C 1
ATOM 5803 O O . VAL B 1 135 ? -4.789 35.406 11.805 1 98.31 135 VAL B O 1
ATOM 5806 N N . VAL B 1 136 ? -2.762 36.281 12.016 1 98 136 VAL B N 1
ATOM 5807 C CA . VAL B 1 136 ? -2.871 36.406 13.469 1 98 136 VAL B CA 1
ATOM 5808 C C . VAL B 1 136 ? -3.111 37.875 13.844 1 98 136 VAL B C 1
ATOM 5810 O O . VAL B 1 136 ? -2.393 38.781 13.391 1 98 136 VAL B O 1
ATOM 5813 N N . HIS B 1 137 ? -4.137 38.125 14.656 1 97.44 137 HIS B N 1
ATOM 5814 C CA . HIS B 1 137 ? -4.488 39.469 15.094 1 97.44 137 HIS B CA 1
ATOM 5815 C C . HIS B 1 137 ? -4.227 39.656 16.578 1 97.44 137 HIS B C 1
ATOM 5817 O O . HIS B 1 137 ? -4.465 38.75 17.375 1 97.44 137 HIS B O 1
ATOM 5823 N N . LYS B 1 138 ? -3.701 40.688 16.859 1 96 138 LYS B N 1
ATOM 5824 C CA . LYS B 1 138 ? -3.564 41.125 18.25 1 96 138 LYS B CA 1
ATOM 5825 C C . LYS B 1 138 ? -4.289 42.438 18.5 1 96 138 LYS B C 1
ATOM 5827 O O . LYS B 1 138 ? -4.039 43.406 17.812 1 96 138 LYS B O 1
ATOM 5832 N N . PHE B 1 139 ? -5.199 42.469 19.406 1 95.69 139 PHE B N 1
ATOM 5833 C CA . PHE B 1 139 ? -5.938 43.656 19.781 1 95.69 139 PHE B CA 1
ATOM 5834 C C . PHE B 1 139 ? -5.57 44.125 21.188 1 95.69 139 PHE B C 1
ATOM 5836 O O . PHE B 1 139 ? -5.484 43.312 22.109 1 95.69 139 PHE B O 1
ATOM 5843 N N . GLU B 1 140 ? -5.312 45.344 21.25 1 93.44 140 GLU B N 1
ATOM 5844 C CA . GLU B 1 140 ? -4.984 45.938 22.547 1 93.44 140 GLU B CA 1
ATOM 5845 C C . GLU B 1 140 ? -5.789 47.188 22.797 1 93.44 140 GLU B C 1
ATOM 5847 O O . GLU B 1 140 ? -5.867 48.062 21.938 1 93.44 140 GLU B O 1
ATOM 5852 N N . CYS B 1 141 ? -6.465 47.188 23.906 1 93.19 141 CYS B N 1
ATOM 5853 C CA . CYS B 1 141 ? -7.184 48.375 24.359 1 93.19 141 CYS B CA 1
ATOM 5854 C C . CYS B 1 141 ? -6.516 48.969 25.594 1 93.19 141 CYS B C 1
ATOM 5856 O O . CYS B 1 141 ? -6.367 48.312 26.625 1 93.19 141 CYS B O 1
ATOM 5858 N N . VAL B 1 142 ? -6.141 50.219 25.453 1 92.25 142 VAL B N 1
ATOM 5859 C CA . VAL B 1 142 ? -5.41 50.906 26.531 1 92.25 142 VAL B CA 1
ATOM 5860 C C . VAL B 1 142 ? -6.23 52.062 27.062 1 92.25 142 VAL B C 1
ATOM 5862 O O . VAL B 1 142 ? -6.707 52.906 26.281 1 92.25 142 VAL B O 1
ATOM 5865 N N . SER B 1 143 ? -6.328 52.062 28.375 1 89.38 143 SER B N 1
ATOM 5866 C CA . SER B 1 143 ? -7.09 53.156 29 1 89.38 143 SER B CA 1
ATOM 5867 C C . SER B 1 143 ? -6.23 54.406 29.172 1 89.38 143 SER B C 1
ATOM 5869 O O . SER B 1 143 ? -5.086 54.312 29.625 1 89.38 143 SER B O 1
ATOM 5871 N N . LYS B 1 144 ? -6.746 55.469 28.625 1 84.44 144 LYS B N 1
ATOM 5872 C CA . LYS B 1 144 ? -6.133 56.781 28.812 1 84.44 144 LYS B CA 1
ATOM 5873 C C . LYS B 1 144 ? -7.188 57.875 29 1 84.44 144 LYS B C 1
ATOM 5875 O O . LYS B 1 144 ? -8.023 58.094 28.125 1 84.44 144 LYS B O 1
ATOM 5880 N N . ARG B 1 145 ? -7.105 58.594 30.094 1 79.94 145 ARG B N 1
ATOM 5881 C CA . ARG B 1 145 ? -7.992 59.688 30.422 1 79.94 145 ARG B CA 1
ATOM 5882 C C . ARG B 1 145 ? -9.453 59.312 30.25 1 79.94 145 ARG B C 1
ATOM 5884 O O . ARG B 1 145 ? -10.211 60 29.562 1 79.94 145 ARG B O 1
ATOM 5891 N N . ARG B 1 146 ? -9.898 58.188 30.703 1 75.56 146 ARG B N 1
ATOM 5892 C CA . ARG B 1 146 ? -11.266 57.688 30.75 1 75.56 146 ARG B CA 1
ATOM 5893 C C . ARG B 1 146 ? -11.719 57.219 29.375 1 75.56 146 ARG B C 1
ATOM 5895 O O . ARG B 1 146 ? -12.914 57.031 29.141 1 75.56 146 ARG B O 1
ATOM 5902 N N . SER B 1 147 ? -10.812 57.375 28.453 1 81.62 147 SER B N 1
ATOM 5903 C CA . SER B 1 147 ? -11.086 56.812 27.125 1 81.62 147 SER B CA 1
ATOM 5904 C C . SER B 1 147 ? -10.156 55.625 26.828 1 81.62 147 SER B C 1
ATOM 5906 O O . SER B 1 147 ? -9.219 55.375 27.594 1 81.62 147 SER B O 1
ATOM 5908 N N . SER B 1 148 ? -10.57 54.906 25.812 1 87.56 148 SER B N 1
ATOM 5909 C CA . SER B 1 148 ? -9.773 53.719 25.469 1 87.56 148 SER B CA 1
ATOM 5910 C C . SER B 1 148 ? -9.156 53.875 24.078 1 87.56 148 SER B C 1
A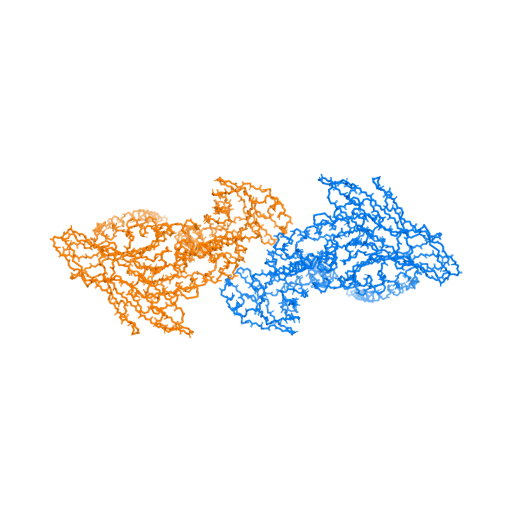TOM 5912 O O . SER B 1 148 ? -9.875 54.031 23.094 1 87.56 148 SER B O 1
ATOM 5914 N N . ILE B 1 149 ? -7.809 53.906 24 1 91.88 149 ILE B N 1
ATOM 5915 C CA . ILE B 1 149 ? -7.09 53.875 22.734 1 91.88 149 ILE B CA 1
ATOM 5916 C C . ILE B 1 149 ? -7.09 52.438 22.172 1 91.88 149 ILE B C 1
ATOM 5918 O O . ILE B 1 149 ? -6.789 51.5 22.891 1 91.88 149 ILE B O 1
ATOM 5922 N N . ASP B 1 150 ? -7.438 52.375 20.859 1 93.25 150 ASP B N 1
ATOM 5923 C CA . ASP B 1 150 ? -7.539 51.062 20.219 1 93.25 150 ASP B CA 1
ATOM 5924 C C . ASP B 1 150 ? -6.312 50.781 19.359 1 93.25 150 ASP B C 1
ATOM 5926 O O . ASP B 1 150 ? -5.977 51.562 18.469 1 93.25 150 ASP B O 1
ATOM 5930 N N . ILE B 1 151 ? -5.668 49.688 19.641 1 95.44 151 ILE B N 1
ATOM 5931 C CA . ILE B 1 151 ? -4.523 49.25 18.844 1 95.44 151 ILE B CA 1
ATOM 5932 C C . ILE B 1 151 ? -4.824 47.906 18.203 1 95.44 151 ILE B C 1
ATOM 5934 O O . ILE B 1 151 ? -5.121 46.938 18.906 1 95.44 151 ILE B O 1
ATOM 5938 N N . SER B 1 152 ? -4.824 47.812 16.922 1 96.62 152 SER B N 1
ATOM 5939 C CA . SER B 1 152 ? -5.02 46.594 16.156 1 96.62 152 SER B CA 1
ATOM 5940 C C . SER B 1 152 ? -3.768 46.219 15.375 1 96.62 152 SER B C 1
ATOM 5942 O O . SER B 1 152 ? -3.291 47 14.547 1 96.62 152 SER B O 1
ATOM 5944 N N . ILE B 1 153 ? -3.258 45.062 15.617 1 96.88 153 ILE B N 1
ATOM 5945 C CA . ILE B 1 153 ? -2.061 44.594 14.938 1 96.88 153 ILE B CA 1
ATOM 5946 C C . ILE B 1 153 ? -2.371 43.281 14.188 1 96.88 153 ILE B C 1
ATOM 5948 O O . ILE B 1 153 ? -3.062 42.406 14.719 1 96.88 153 ILE B O 1
ATOM 5952 N N . SER B 1 154 ? -1.96 43.125 13 1 97.31 154 SER B N 1
ATOM 5953 C CA . SER B 1 154 ? -2.094 41.875 12.234 1 97.31 154 SER B CA 1
ATOM 5954 C C . SER B 1 154 ? -0.737 41.406 11.734 1 97.31 154 SER B C 1
ATOM 5956 O O . SER B 1 154 ? 0.121 42.188 11.359 1 97.31 154 SER B O 1
ATOM 5958 N N . TYR B 1 155 ? -0.523 40.094 11.797 1 97.06 155 TYR B N 1
ATOM 5959 C CA . TYR B 1 155 ? 0.699 39.438 11.367 1 97.06 155 TYR B CA 1
ATOM 5960 C C . TYR B 1 155 ? 0.396 38.344 10.336 1 97.06 155 TYR B C 1
ATOM 5962 O O . TYR B 1 155 ? -0.547 37.562 10.5 1 97.06 155 TYR B O 1
ATOM 5970 N N . TYR B 1 156 ? 1.163 38.25 9.289 1 98.25 156 TYR B N 1
ATOM 5971 C CA . TYR B 1 156 ? 1.053 37.062 8.422 1 98.25 156 TYR B CA 1
ATOM 5972 C C . TYR B 1 156 ? 2.305 36.906 7.574 1 98.25 156 TYR B C 1
ATOM 5974 O O . TYR B 1 156 ? 2.982 37.875 7.25 1 98.25 156 TYR B O 1
ATOM 5982 N N . ALA B 1 157 ? 2.645 35.688 7.383 1 98.44 157 ALA B N 1
ATOM 5983 C CA . ALA B 1 157 ? 3.652 35.312 6.398 1 98.44 157 ALA B CA 1
ATOM 5984 C C . ALA B 1 157 ? 3.01 34.969 5.055 1 98.44 157 ALA B C 1
ATOM 5986 O O . ALA B 1 157 ? 2.182 34.062 4.969 1 98.44 157 ALA B O 1
ATOM 5987 N N . HIS B 1 158 ? 3.391 35.688 4.074 1 98.5 158 HIS B N 1
ATOM 5988 C CA . HIS B 1 158 ? 2.686 35.625 2.797 1 98.5 158 HIS B CA 1
ATOM 5989 C C . HIS B 1 158 ? 2.916 34.281 2.115 1 98.5 158 HIS B C 1
ATOM 5991 O O . HIS B 1 158 ? 4.035 33.75 2.125 1 98.5 158 HIS B O 1
ATOM 5997 N N . ARG B 1 159 ? 1.944 33.719 1.484 1 98 159 ARG B N 1
ATOM 5998 C CA . ARG B 1 159 ? 2.053 32.375 0.945 1 98 159 ARG B CA 1
ATOM 5999 C C . ARG B 1 159 ? 2.43 32.406 -0.533 1 98 159 ARG B C 1
ATOM 6001 O O . ARG B 1 159 ? 3.023 31.453 -1.046 1 98 159 ARG B O 1
ATOM 6008 N N . ILE B 1 160 ? 2.127 33.438 -1.259 1 97.69 160 ILE B N 1
ATOM 6009 C CA . ILE B 1 160 ? 2.461 33.562 -2.674 1 97.69 160 ILE B CA 1
ATOM 6010 C C . ILE B 1 160 ? 3.91 34 -2.83 1 97.69 160 ILE B C 1
ATOM 6012 O O . ILE B 1 160 ? 4.637 33.5 -3.688 1 97.69 160 ILE B O 1
ATOM 6016 N N . LEU B 1 161 ? 4.293 35 -2.027 1 97.88 161 LEU B N 1
ATOM 6017 C CA . LEU B 1 161 ? 5.68 35.438 -1.875 1 97.88 161 LEU B CA 1
ATOM 6018 C C . LEU B 1 161 ? 6.234 35 -0.521 1 97.88 161 LEU B C 1
ATOM 6020 O O . LEU B 1 161 ? 6.363 35.812 0.39 1 97.88 161 LEU B O 1
ATOM 6024 N N . PRO B 1 162 ? 6.754 33.812 -0.463 1 97.56 162 PRO B N 1
ATOM 6025 C CA . PRO B 1 162 ? 7.012 33.156 0.832 1 97.56 162 PRO B CA 1
ATOM 6026 C C . PRO B 1 162 ? 8.141 33.844 1.606 1 97.56 162 PRO B C 1
ATOM 6028 O O . PRO B 1 162 ? 8.258 33.656 2.82 1 97.56 162 PRO B O 1
ATOM 6031 N N . SER B 1 163 ? 8.93 34.688 1.017 1 97.94 163 SER B N 1
ATOM 6032 C CA . SER B 1 163 ? 10.023 35.375 1.706 1 97.94 163 SER B CA 1
ATOM 6033 C C . SER B 1 163 ? 9.523 36.594 2.48 1 97.94 163 SER B C 1
ATOM 6035 O O . SER B 1 163 ? 10.281 37.219 3.227 1 97.94 163 SER B O 1
ATOM 6037 N N . ILE B 1 164 ? 8.234 36.875 2.377 1 98.25 164 ILE B N 1
ATOM 6038 C CA . ILE B 1 164 ? 7.738 38.156 2.887 1 98.25 164 ILE B CA 1
ATOM 6039 C C . ILE B 1 164 ? 6.922 37.906 4.156 1 98.25 164 ILE B C 1
ATOM 6041 O O . ILE B 1 164 ? 6.043 37.062 4.184 1 98.25 164 ILE B O 1
ATOM 6045 N N . TYR B 1 165 ? 7.234 38.594 5.145 1 97.44 165 TYR B N 1
ATOM 6046 C CA . TYR B 1 165 ? 6.461 38.75 6.367 1 97.44 165 TYR B CA 1
ATOM 6047 C C . TYR B 1 165 ? 5.887 40.188 6.465 1 97.44 165 TYR B C 1
ATOM 6049 O O . TYR B 1 165 ? 6.57 41.156 6.145 1 97.44 165 TYR B O 1
ATOM 6057 N N . VAL B 1 166 ? 4.594 40.312 6.883 1 98.25 166 VAL B N 1
ATOM 6058 C CA . VAL B 1 166 ? 3.947 41.625 6.949 1 98.25 166 VAL B CA 1
ATOM 6059 C C . VAL B 1 166 ? 3.355 41.812 8.344 1 98.25 166 VAL B C 1
ATOM 6061 O O . VAL B 1 166 ? 2.791 40.906 8.93 1 98.25 166 VAL B O 1
ATOM 6064 N N . GLN B 1 167 ? 3.539 42.969 8.883 1 97.94 167 GLN B N 1
ATOM 6065 C CA . GLN B 1 167 ? 2.904 43.406 10.117 1 97.94 167 GLN B CA 1
ATOM 6066 C C . GLN B 1 167 ? 2.186 44.75 9.898 1 97.94 167 GLN B C 1
ATOM 6068 O O . GLN B 1 167 ? 2.789 45.719 9.438 1 97.94 167 GLN B O 1
ATOM 6073 N N . ASP B 1 168 ? 0.94 44.812 10.148 1 97.38 168 ASP B N 1
ATOM 6074 C CA . ASP B 1 168 ? 0.146 46.031 10.055 1 97.38 168 ASP B CA 1
ATOM 6075 C C . ASP B 1 168 ? -0.286 46.5 11.438 1 97.38 168 ASP B C 1
ATOM 6077 O O . ASP B 1 168 ? -0.807 45.719 12.242 1 97.38 168 ASP B O 1
ATOM 6081 N N . ILE B 1 169 ? -0.078 47.75 11.734 1 97.19 169 ILE B N 1
ATOM 6082 C CA . ILE B 1 169 ? -0.454 48.344 13.008 1 97.19 169 ILE B CA 1
ATOM 6083 C C . ILE B 1 169 ? -1.429 49.5 12.773 1 97.19 169 ILE B C 1
ATOM 6085 O O . ILE B 1 169 ? -1.146 50.406 11.984 1 97.19 169 ILE B O 1
ATOM 6089 N N . LYS B 1 170 ? -2.551 49.438 13.328 1 96.94 170 LYS B N 1
ATOM 6090 C CA . LYS B 1 170 ? -3.535 50.531 13.281 1 96.94 170 LYS B CA 1
ATOM 6091 C C . LYS B 1 170 ? -3.855 51.031 14.68 1 96.94 170 LYS B C 1
ATOM 6093 O O . LYS B 1 170 ? -4.164 50.25 15.578 1 96.94 170 LYS B O 1
ATOM 6098 N N . ILE B 1 171 ? -3.779 52.312 14.875 1 95.94 171 ILE B N 1
ATOM 6099 C CA . ILE B 1 171 ? -4.066 52.938 16.156 1 95.94 171 ILE B CA 1
ATOM 6100 C C . ILE B 1 171 ? -5.215 53.938 16 1 95.94 171 ILE B C 1
ATOM 6102 O O . ILE B 1 171 ? -5.188 54.781 15.117 1 95.94 171 ILE B O 1
ATOM 6106 N N . ILE B 1 172 ? -6.203 53.781 16.797 1 94.69 172 ILE B N 1
ATOM 6107 C CA . ILE B 1 172 ? -7.348 54.688 16.797 1 94.69 172 ILE B CA 1
ATOM 6108 C C . ILE B 1 172 ? -7.352 55.5 18.078 1 94.69 172 ILE B C 1
ATOM 6110 O O . ILE B 1 172 ? -7.406 54.969 19.172 1 94.69 172 ILE B O 1
ATOM 6114 N N . ASN B 1 173 ? -7.312 56.812 17.922 1 92.94 173 ASN B N 1
ATOM 6115 C CA . ASN B 1 173 ? -7.336 57.781 19.031 1 92.94 173 ASN B CA 1
ATOM 6116 C C . ASN B 1 173 ? -8.695 58.469 19.156 1 92.94 173 ASN B C 1
ATOM 6118 O O . ASN B 1 173 ? -9 59.375 18.391 1 92.94 173 ASN B O 1
ATOM 6122 N N . PRO B 1 174 ? -9.453 58.094 20.094 1 90.25 174 PRO B N 1
ATOM 6123 C CA . PRO B 1 174 ? -10.758 58.75 20.266 1 90.25 174 PRO B CA 1
ATOM 6124 C C . PRO B 1 174 ? -10.672 60.031 21.094 1 90.25 174 PRO B C 1
ATOM 6126 O O . PRO B 1 174 ? -11.664 60.75 21.25 1 90.25 174 PRO B O 1
ATOM 6129 N N . LEU B 1 175 ? -9.531 60.406 21.531 1 89.56 175 LEU B N 1
ATOM 6130 C CA . LEU B 1 175 ? -9.367 61.531 22.438 1 89.56 175 LEU B CA 1
ATOM 6131 C C . LEU B 1 175 ? -9.383 62.844 21.672 1 89.56 175 LEU B C 1
ATOM 6133 O O . LEU B 1 175 ? -9.234 62.844 20.453 1 89.56 175 LEU B O 1
ATOM 6137 N N . GLY B 1 176 ? -9.617 63.938 22.422 1 89.38 176 GLY B N 1
ATOM 6138 C CA . GLY B 1 176 ? -9.625 65.25 21.828 1 89.38 176 GLY B CA 1
ATOM 6139 C C . GLY B 1 176 ? -8.242 65.875 21.688 1 89.38 176 GLY B C 1
ATOM 6140 O O . GLY B 1 176 ? -8.094 67 21.266 1 89.38 176 GLY B O 1
ATOM 6141 N N . GLU B 1 177 ? -7.227 65.125 22 1 90.81 177 GLU B N 1
ATOM 6142 C CA . GLU B 1 177 ? -5.848 65.562 21.891 1 90.81 177 GLU B CA 1
ATOM 6143 C C . GLU B 1 177 ? -5 64.562 21.094 1 90.81 177 GLU B C 1
ATOM 6145 O O . GLU B 1 177 ? -5.344 63.406 21 1 90.81 177 GLU B O 1
ATOM 6150 N N . ASP B 1 178 ? -3.953 65.062 20.562 1 92.19 178 ASP B N 1
ATOM 6151 C CA . ASP B 1 178 ? -2.998 64.25 19.875 1 92.19 178 ASP B CA 1
ATOM 6152 C C . ASP B 1 178 ? -2.246 63.312 20.844 1 92.19 178 ASP B C 1
ATOM 6154 O O . ASP B 1 178 ? -2.004 63.719 21.984 1 92.19 178 ASP B O 1
ATOM 6158 N N . ILE B 1 179 ? -1.965 62.188 20.359 1 91.06 179 ILE B N 1
ATOM 6159 C CA . ILE B 1 179 ? -1.189 61.281 21.188 1 91.06 179 ILE B CA 1
ATOM 6160 C C . ILE B 1 179 ? 0.05 60.812 20.438 1 91.06 179 ILE B C 1
ATOM 6162 O O . ILE B 1 179 ? 0.03 60.688 19.203 1 91.06 179 ILE B O 1
ATOM 6166 N N . ASP B 1 180 ? 1.068 60.562 21.219 1 90.38 180 ASP B N 1
ATOM 6167 C CA . ASP B 1 180 ? 2.289 59.969 20.672 1 90.38 180 ASP B CA 1
ATOM 6168 C C . ASP B 1 180 ? 2.502 58.562 21.188 1 90.38 180 ASP B C 1
ATOM 6170 O O . ASP B 1 180 ? 2.396 58.312 22.391 1 90.38 180 ASP B O 1
ATOM 6174 N N . VAL B 1 181 ? 2.705 57.719 20.203 1 93.56 181 VAL B N 1
ATOM 6175 C CA . VAL B 1 181 ? 2.93 56.312 20.562 1 93.56 181 VAL B CA 1
ATOM 6176 C C . VAL B 1 181 ? 4.367 55.906 20.219 1 93.56 181 VAL B C 1
ATOM 6178 O O . VAL B 1 181 ? 4.883 56.281 19.156 1 93.56 181 VAL B O 1
ATOM 6181 N N . ASP B 1 182 ? 4.965 55.188 21.125 1 94.81 182 ASP B N 1
ATOM 6182 C CA . ASP B 1 182 ? 6.328 54.719 20.906 1 94.81 182 ASP B CA 1
ATOM 6183 C C . ASP B 1 182 ? 6.34 53.344 20.234 1 94.81 182 ASP B C 1
ATOM 6185 O O . ASP B 1 182 ? 5.57 52.438 20.609 1 94.81 182 ASP B O 1
ATOM 6189 N N . LEU B 1 183 ? 7.172 53.219 19.25 1 96 183 LEU B N 1
ATOM 6190 C CA . LEU B 1 183 ? 7.371 51.969 18.547 1 96 183 LEU B CA 1
ATOM 6191 C C . LEU B 1 183 ? 8.742 51.375 18.875 1 96 183 LEU B C 1
ATOM 6193 O O . LEU B 1 183 ? 9.742 52.094 18.891 1 96 183 LEU B O 1
ATOM 6197 N N . SER B 1 184 ? 8.742 50.125 19.234 1 93.62 184 SER B N 1
ATOM 6198 C CA . SER B 1 184 ? 10 49.469 19.547 1 93.62 184 SER B CA 1
ATOM 6199 C C . SER B 1 184 ? 10.133 48.125 18.828 1 93.62 184 SER B C 1
ATOM 6201 O O . SER B 1 184 ? 9.156 47.406 18.688 1 93.62 184 SER B O 1
ATOM 6203 N N . GLN B 1 185 ? 11.328 47.875 18.266 1 93.88 185 GLN B N 1
ATOM 6204 C CA . GLN B 1 185 ? 11.68 46.594 17.625 1 93.88 185 GLN B CA 1
ATOM 6205 C C . GLN B 1 185 ? 13.094 46.188 17.984 1 93.88 185 GLN B C 1
ATOM 6207 O O . GLN B 1 185 ? 14.031 46.969 17.875 1 93.88 185 GLN B O 1
ATOM 6212 N N . SER B 1 186 ? 13.266 45 18.391 1 91.5 186 SER B N 1
ATOM 6213 C CA . SER B 1 186 ? 14.602 44.5 18.703 1 91.5 186 SER B CA 1
ATOM 6214 C C . SER B 1 186 ? 15.406 44.25 17.438 1 91.5 186 SER B C 1
ATOM 6216 O O . SER B 1 186 ? 16.625 44.438 17.422 1 91.5 186 SER B O 1
ATOM 6218 N N . GLY B 1 187 ? 14.719 43.875 16.375 1 93.06 187 GLY B N 1
ATOM 6219 C CA . GLY B 1 187 ? 15.383 43.656 15.094 1 93.06 187 GLY B CA 1
ATOM 6220 C C . GLY B 1 187 ? 16.625 42.781 15.203 1 93.06 187 GLY B C 1
ATOM 6221 O O . GLY B 1 187 ? 16.562 41.688 15.742 1 93.06 187 GLY B O 1
ATOM 6222 N N . ALA B 1 188 ? 17.781 43.406 14.766 1 93.5 188 ALA B N 1
ATOM 6223 C CA . ALA B 1 188 ? 19.047 42.656 14.742 1 93.5 188 ALA B CA 1
ATOM 6224 C C . ALA B 1 188 ? 19.906 43 15.945 1 93.5 188 ALA B C 1
ATOM 6226 O O . ALA B 1 188 ? 21.125 42.75 15.938 1 93.5 188 ALA B O 1
ATOM 6227 N N . LYS B 1 189 ? 19.344 43.5 16.984 1 90.81 189 LYS B N 1
ATOM 6228 C CA . LYS B 1 189 ? 20.078 43.938 18.156 1 90.81 189 LYS B CA 1
ATOM 6229 C C . LYS B 1 189 ? 20.844 42.781 18.797 1 90.81 189 LYS B C 1
ATOM 6231 O O . LYS B 1 189 ? 21.953 42.969 19.297 1 90.81 189 LYS B O 1
ATOM 6236 N N . TYR B 1 190 ? 20.297 41.656 18.703 1 89.62 190 TYR B N 1
ATOM 6237 C CA . TYR B 1 190 ? 20.922 40.5 19.359 1 89.62 190 TYR B CA 1
ATOM 6238 C C . TYR B 1 190 ? 21.641 39.625 18.344 1 89.62 190 TYR B C 1
ATOM 6240 O O . TYR B 1 190 ? 21.875 38.438 18.594 1 89.62 190 TYR B O 1
ATOM 6248 N N . TRP B 1 191 ? 21.953 40.219 17.25 1 93.44 191 TRP B N 1
ATOM 6249 C CA . TRP B 1 191 ? 22.688 39.531 16.203 1 93.44 191 TRP B CA 1
ATOM 6250 C C . TRP B 1 191 ? 24.094 40.094 16.031 1 93.44 191 TRP B C 1
ATOM 6252 O O . TRP B 1 191 ? 24.312 40.969 15.18 1 93.44 191 TRP B O 1
ATOM 6262 N N . PRO B 1 192 ? 25.031 39.562 16.734 1 87.56 192 PRO B N 1
ATOM 6263 C CA . PRO B 1 192 ? 26.359 40.188 16.734 1 87.56 192 PRO B CA 1
ATOM 6264 C C . PRO B 1 192 ? 27.016 40.188 15.367 1 87.56 192 PRO B C 1
ATOM 6266 O O . PRO B 1 192 ? 27.703 41.156 15.008 1 87.56 192 PRO B O 1
ATOM 6269 N N . ASP B 1 193 ? 26.844 39.25 14.555 1 86.25 193 ASP B N 1
ATOM 6270 C CA . ASP B 1 193 ? 27.516 39.125 13.266 1 86.25 193 ASP B CA 1
ATOM 6271 C C . ASP B 1 193 ? 26.734 39.844 12.164 1 86.25 193 ASP B C 1
ATOM 6273 O O . ASP B 1 193 ? 27.156 39.844 11.008 1 86.25 193 ASP B O 1
ATOM 6277 N N . ALA B 1 194 ? 25.688 40.5 12.523 1 93.88 194 ALA B N 1
ATOM 6278 C CA . ALA B 1 194 ? 24.844 41.094 11.5 1 93.88 194 ALA B CA 1
ATOM 6279 C C . ALA B 1 194 ? 25.281 42.531 11.18 1 93.88 194 ALA B C 1
ATOM 6281 O O . ALA B 1 194 ? 25.719 43.25 12.07 1 93.88 194 ALA B O 1
ATOM 6282 N N . THR B 1 195 ? 25.234 42.906 9.914 1 94.12 195 THR B N 1
ATOM 6283 C CA . THR B 1 195 ? 25.453 44.281 9.461 1 94.12 195 THR B CA 1
ATOM 6284 C C . THR B 1 195 ? 24.125 44.906 9.023 1 94.12 195 THR B C 1
ATOM 6286 O O . THR B 1 195 ? 23.297 44.25 8.398 1 94.12 195 THR B O 1
ATOM 6289 N N . VAL B 1 196 ? 23.953 46.156 9.484 1 94.5 196 VAL B N 1
ATOM 6290 C CA . VAL B 1 196 ? 22.734 46.875 9.148 1 94.5 196 VAL B CA 1
ATOM 6291 C C . VAL B 1 196 ? 23.062 48.125 8.312 1 94.5 196 VAL B C 1
ATOM 6293 O O . VAL B 1 196 ? 23.938 48.906 8.688 1 94.5 196 VAL B O 1
ATOM 6296 N N . ALA B 1 197 ? 22.469 48.188 7.148 1 94.56 197 ALA B N 1
ATOM 6297 C CA . ALA B 1 197 ? 22.609 49.375 6.285 1 94.56 197 ALA B CA 1
ATOM 6298 C C . ALA B 1 197 ? 21.25 49.969 5.914 1 94.56 197 ALA B C 1
ATOM 6300 O O . ALA B 1 197 ? 20.281 49.219 5.766 1 94.56 197 ALA B O 1
ATOM 6301 N N . VAL B 1 198 ? 21.188 51.25 5.867 1 94.56 198 VAL B N 1
ATOM 6302 C CA . VAL B 1 198 ? 19.953 51.906 5.461 1 94.56 198 VAL B CA 1
ATOM 6303 C C . VAL B 1 198 ? 20.016 52.25 3.973 1 94.56 198 VAL B C 1
ATOM 6305 O O . VAL B 1 198 ? 21.031 52.781 3.486 1 94.56 198 VAL B O 1
ATOM 6308 N N . HIS B 1 199 ? 19.031 51.875 3.342 1 93.75 199 HIS B N 1
ATOM 6309 C CA . HIS B 1 199 ? 18.938 52.094 1.905 1 93.75 199 HIS B CA 1
ATOM 6310 C C . HIS B 1 199 ? 17.609 52.75 1.538 1 93.75 199 HIS B C 1
ATOM 6312 O O . HIS B 1 199 ? 16.625 52.625 2.273 1 93.75 199 HIS B O 1
ATOM 6318 N N . GLU B 1 200 ? 17.641 53.5 0.447 1 93.75 200 GLU B N 1
ATOM 6319 C CA . GLU B 1 200 ? 16.406 54.094 -0.06 1 93.75 200 GLU B CA 1
ATOM 6320 C C . GLU B 1 200 ? 15.898 53.344 -1.292 1 93.75 200 GLU B C 1
ATOM 6322 O O . GLU B 1 200 ? 16.656 53.125 -2.248 1 93.75 200 GLU B O 1
ATOM 6327 N N . LEU B 1 201 ? 14.711 52.906 -1.147 1 92.38 201 LEU B N 1
ATOM 6328 C CA . LEU B 1 201 ? 14.07 52.188 -2.254 1 92.38 201 LEU B CA 1
ATOM 6329 C C . LEU B 1 201 ? 13.008 53.062 -2.91 1 92.38 201 LEU B C 1
ATOM 6331 O O . LEU B 1 201 ? 12.234 53.75 -2.221 1 92.38 201 LEU B O 1
ATOM 6335 N N . HIS B 1 202 ? 13 53.094 -4.254 1 89.88 202 HIS B N 1
ATOM 6336 C CA . HIS B 1 202 ? 11.984 53.812 -5.012 1 89.88 202 HIS B CA 1
ATOM 6337 C C . HIS B 1 202 ? 10.898 52.875 -5.516 1 89.88 202 HIS B C 1
ATOM 6339 O O . HIS B 1 202 ? 11.133 52.094 -6.441 1 89.88 202 HIS B O 1
ATOM 6345 N N . VAL B 1 203 ? 9.789 52.969 -4.836 1 88.94 203 VAL B N 1
ATOM 6346 C CA . VAL B 1 203 ? 8.656 52.125 -5.234 1 88.94 203 VAL B CA 1
ATOM 6347 C C . VAL B 1 203 ? 7.461 53 -5.582 1 88.94 203 VAL B C 1
ATOM 6349 O O . VAL B 1 203 ? 6.992 53.781 -4.75 1 88.94 203 VAL B O 1
ATOM 6352 N N . ASN B 1 204 ? 6.891 52.906 -6.77 1 87.38 204 ASN B N 1
ATOM 6353 C CA . ASN B 1 204 ? 5.746 53.688 -7.234 1 87.38 204 ASN B CA 1
ATOM 6354 C C . ASN B 1 204 ? 5.957 55.188 -7.008 1 87.38 204 ASN B C 1
ATOM 6356 O O . ASN B 1 204 ? 5.074 55.844 -6.488 1 87.38 204 ASN B O 1
ATOM 6360 N N . ASN B 1 205 ? 7.125 55.688 -7.137 1 84 205 ASN B N 1
ATOM 6361 C CA . ASN B 1 205 ? 7.508 57.094 -7.074 1 84 205 ASN B CA 1
ATOM 6362 C C . ASN B 1 205 ? 7.543 57.594 -5.633 1 84 205 ASN B C 1
ATOM 6364 O O . ASN B 1 205 ? 7.41 58.781 -5.391 1 84 205 ASN B O 1
ATOM 6368 N N . ILE B 1 206 ? 7.527 56.656 -4.719 1 87.62 206 ILE B N 1
ATOM 6369 C CA . ILE B 1 206 ? 7.68 57.031 -3.314 1 87.62 206 ILE B CA 1
ATOM 6370 C C . ILE B 1 206 ? 9 56.469 -2.781 1 87.62 206 ILE B C 1
ATOM 6372 O O . ILE B 1 206 ? 9.352 55.312 -3.023 1 87.62 206 ILE B O 1
ATOM 6376 N N . VAL B 1 207 ? 9.68 57.344 -2.139 1 90.19 207 VAL B N 1
ATOM 6377 C CA . VAL B 1 207 ? 10.953 56.938 -1.552 1 90.19 207 VAL B CA 1
ATOM 6378 C C . VAL B 1 207 ? 10.711 56.344 -0.166 1 90.19 207 VAL B C 1
ATOM 6380 O O . VAL B 1 207 ? 10.109 56.969 0.698 1 90.19 207 VAL B O 1
ATOM 6383 N N . GLN B 1 208 ? 11.086 55.156 -0.063 1 90.38 208 GLN B N 1
ATOM 6384 C CA . GLN B 1 208 ? 10.945 54.469 1.22 1 90.38 208 GLN B CA 1
ATOM 6385 C C . GLN B 1 208 ? 12.305 54.062 1.777 1 90.38 208 GLN B C 1
ATOM 6387 O O . GLN B 1 208 ? 13.133 53.5 1.062 1 90.38 208 GLN B O 1
ATOM 6392 N N . LYS B 1 209 ? 12.492 54.406 3.006 1 94.56 209 LYS B N 1
ATOM 6393 C CA . LYS B 1 209 ? 13.719 53.969 3.662 1 94.56 209 LYS B CA 1
ATOM 6394 C C . LYS B 1 209 ? 13.617 52.531 4.117 1 94.56 209 LYS B C 1
ATOM 6396 O O . LYS B 1 209 ? 12.586 52.094 4.652 1 94.56 209 LYS B O 1
ATOM 6401 N N . VAL B 1 210 ? 14.664 51.781 3.846 1 96.19 210 VAL B N 1
ATOM 6402 C CA . VAL B 1 210 ? 14.664 50.375 4.168 1 96.19 210 VAL B CA 1
ATOM 6403 C C . VAL B 1 210 ? 15.953 50 4.902 1 96.19 210 VAL B C 1
ATOM 6405 O O . VAL B 1 210 ? 17 50.594 4.641 1 96.19 210 VAL B O 1
ATOM 6408 N N . ASP B 1 211 ? 15.812 49.188 5.848 1 96.19 211 ASP B N 1
ATOM 6409 C CA . ASP B 1 211 ? 16.969 48.594 6.512 1 96.19 211 ASP B CA 1
ATOM 6410 C C . ASP B 1 211 ? 17.391 47.281 5.832 1 96.19 211 ASP B C 1
ATOM 6412 O O . ASP B 1 211 ? 16.578 46.406 5.641 1 96.19 211 ASP B O 1
ATOM 6416 N N . LEU B 1 212 ? 18.641 47.25 5.422 1 97 212 LEU B N 1
ATOM 6417 C CA . LEU B 1 212 ? 19.219 46 4.883 1 97 212 LEU B CA 1
ATOM 6418 C C . LEU B 1 212 ? 20.125 45.344 5.91 1 97 212 LEU B C 1
ATOM 6420 O O . LEU B 1 212 ? 21.109 45.938 6.344 1 97 212 LEU B O 1
ATOM 6424 N N . ILE B 1 213 ? 19.734 44.188 6.27 1 97.06 213 ILE B N 1
ATOM 6425 C CA . ILE B 1 213 ? 20.469 43.469 7.297 1 97.06 213 ILE B CA 1
ATOM 6426 C C . ILE B 1 213 ? 21.094 42.188 6.688 1 97.06 213 ILE B C 1
ATOM 6428 O O . ILE B 1 213 ? 20.422 41.438 6.008 1 97.06 213 ILE B O 1
ATOM 6432 N N . TYR B 1 214 ? 22.375 42.031 6.832 1 96.12 214 TYR B N 1
ATOM 6433 C CA . TYR B 1 214 ? 23.094 40.844 6.395 1 96.12 214 TYR B CA 1
ATOM 6434 C C . TYR B 1 214 ? 23.812 40.188 7.562 1 96.12 214 TYR B C 1
ATOM 6436 O O . TYR B 1 214 ? 24.422 40.844 8.383 1 96.12 214 TYR B O 1
ATOM 6444 N N . GLY B 1 215 ? 23.594 38.844 7.695 1 94.38 215 GLY B N 1
ATOM 6445 C CA . GLY B 1 215 ? 24.266 38.094 8.766 1 94.38 215 GLY B CA 1
ATOM 6446 C C . GLY B 1 215 ? 24.375 36.625 8.492 1 94.38 215 GLY B C 1
ATOM 6447 O O . GLY B 1 215 ? 23.766 36.094 7.539 1 94.38 215 GLY B O 1
ATOM 6448 N N . THR B 1 216 ? 25.219 35.969 9.336 1 92.81 216 THR B N 1
ATOM 6449 C CA . THR B 1 216 ? 25.406 34.531 9.203 1 92.81 216 THR B CA 1
ATOM 6450 C C . THR B 1 216 ? 25.078 33.812 10.516 1 92.81 216 THR B C 1
ATOM 6452 O O . THR B 1 216 ? 25.219 34.375 11.594 1 92.81 216 THR B O 1
ATOM 6455 N N . VAL B 1 217 ? 24.484 32.688 10.375 1 91.44 217 VAL B N 1
ATOM 6456 C CA . VAL B 1 217 ? 24.172 31.844 11.523 1 91.44 217 VAL B CA 1
ATOM 6457 C C . VAL B 1 217 ? 24.922 30.516 11.422 1 91.44 217 VAL B C 1
ATOM 6459 O O . VAL B 1 217 ? 24.859 29.828 10.398 1 91.44 217 VAL B O 1
ATOM 6462 N N . LYS B 1 218 ? 25.594 30.078 12.445 1 87.56 218 LYS B N 1
ATOM 6463 C CA . LYS B 1 218 ? 26.344 28.828 12.477 1 87.56 218 LYS B CA 1
ATOM 6464 C C . LYS B 1 218 ? 25.453 27.656 12.898 1 87.56 218 LYS B C 1
ATOM 6466 O O . LYS B 1 218 ? 24.781 27.734 13.938 1 87.56 218 LYS B O 1
ATOM 6471 N N . MET B 1 219 ? 25.312 26.75 12.086 1 83.56 219 MET B N 1
ATOM 6472 C CA . MET B 1 219 ? 24.562 25.531 12.398 1 83.56 219 MET B CA 1
ATOM 6473 C C . MET B 1 219 ? 25.5 24.359 12.633 1 83.56 219 MET B C 1
ATOM 6475 O O . MET B 1 219 ? 26.734 24.516 12.586 1 83.56 219 MET B O 1
ATOM 6479 N N . GLN B 1 220 ? 24.984 23.141 13.078 1 74.62 220 GLN B N 1
ATOM 6480 C CA . GLN B 1 220 ? 25.797 21.969 13.383 1 74.62 220 GLN B CA 1
ATOM 6481 C C . GLN B 1 220 ? 26.562 21.5 12.148 1 74.62 220 GLN B C 1
ATOM 6483 O O . GLN B 1 220 ? 27.734 21.125 12.25 1 74.62 220 GLN B O 1
ATOM 6488 N N . ARG B 1 221 ? 26 21.594 10.969 1 69.62 221 ARG B N 1
ATOM 6489 C CA . ARG B 1 221 ? 26.672 21.016 9.805 1 69.62 221 ARG B CA 1
ATOM 6490 C C . ARG B 1 221 ? 27.156 22.109 8.859 1 69.62 221 ARG B C 1
ATOM 6492 O O . ARG B 1 221 ? 28.266 22.047 8.336 1 69.62 221 ARG B O 1
ATOM 6499 N N . GLU B 1 222 ? 26.25 23 8.617 1 78.38 222 GLU B N 1
ATOM 6500 C CA . GLU B 1 222 ? 26.562 24.031 7.645 1 78.38 222 GLU B CA 1
ATOM 6501 C C . GLU B 1 222 ? 26.125 25.406 8.148 1 78.38 222 GLU B C 1
ATOM 6503 O O . GLU B 1 222 ? 25.203 25.531 8.953 1 78.38 222 GLU B O 1
ATOM 6508 N N . ASN B 1 223 ? 26.953 26.328 7.645 1 88.12 223 ASN B N 1
ATOM 6509 C CA . ASN B 1 223 ? 26.578 27.703 7.934 1 88.12 223 ASN B CA 1
ATOM 6510 C C . ASN B 1 223 ? 25.484 28.203 6.996 1 88.12 223 ASN B C 1
ATOM 6512 O O . ASN B 1 223 ? 25.281 27.656 5.914 1 88.12 223 ASN B O 1
ATOM 6516 N N . MET B 1 224 ? 24.703 29.172 7.539 1 92.56 224 MET B N 1
ATOM 6517 C CA . MET B 1 224 ? 23.656 29.781 6.719 1 92.56 224 MET B CA 1
ATOM 6518 C C . MET B 1 224 ? 23.812 31.297 6.672 1 92.56 224 MET B C 1
ATOM 6520 O O . MET B 1 224 ? 24.078 31.938 7.695 1 92.56 224 MET B O 1
ATOM 6524 N N . ALA B 1 225 ? 23.734 31.812 5.48 1 94.38 225 ALA B N 1
ATOM 6525 C CA . ALA B 1 225 ? 23.766 33.25 5.297 1 94.38 225 ALA B CA 1
ATOM 6526 C C . ALA B 1 225 ? 22.375 33.844 5.117 1 94.38 225 ALA B C 1
ATOM 6528 O O . ALA B 1 225 ? 21.516 33.219 4.457 1 94.38 225 ALA B O 1
ATOM 6529 N N . PHE B 1 226 ? 22.219 35 5.77 1 95.81 226 PHE B N 1
ATOM 6530 C CA . PHE B 1 226 ? 20.906 35.625 5.738 1 95.81 226 PHE B CA 1
ATOM 6531 C C . PHE B 1 226 ? 21 37.062 5.246 1 95.81 226 PHE B C 1
ATOM 6533 O O . PHE B 1 226 ? 21.969 37.75 5.547 1 95.81 226 PHE B O 1
ATOM 6540 N N . SER B 1 227 ? 20.047 37.438 4.426 1 97.06 227 SER B N 1
ATOM 6541 C CA . SER B 1 227 ? 19.781 38.844 4.094 1 97.06 227 SER B CA 1
ATOM 6542 C C . SER B 1 227 ? 18.344 39.219 4.379 1 97.06 227 SER B C 1
ATOM 6544 O O . SER B 1 227 ? 17.406 38.562 3.881 1 97.06 227 SER B O 1
ATOM 6546 N N . ILE B 1 228 ? 18.172 40.219 5.211 1 97.88 228 ILE B N 1
ATOM 6547 C CA . ILE B 1 228 ? 16.844 40.688 5.594 1 97.88 228 ILE B CA 1
ATOM 6548 C C . ILE B 1 228 ? 16.672 42.156 5.184 1 97.88 228 ILE B C 1
ATOM 6550 O O . ILE B 1 228 ? 17.516 43 5.48 1 97.88 228 ILE B O 1
ATOM 6554 N N . ALA B 1 229 ? 15.656 42.406 4.418 1 97.94 229 ALA B N 1
ATOM 6555 C CA . ALA B 1 229 ? 15.266 43.781 4.059 1 97.94 229 ALA B CA 1
ATOM 6556 C C . ALA B 1 229 ? 13.938 44.156 4.699 1 97.94 229 ALA B C 1
ATOM 6558 O O . ALA B 1 229 ? 12.953 43.438 4.574 1 97.94 229 ALA B O 1
ATOM 6559 N N . GLN B 1 230 ? 13.875 45.188 5.441 1 97.38 230 GLN B N 1
ATOM 6560 C CA . GLN B 1 230 ? 12.656 45.625 6.141 1 97.38 230 GLN B CA 1
ATOM 6561 C C . GLN B 1 230 ? 12.43 47.125 6 1 97.38 230 GLN B C 1
ATOM 6563 O O . GLN B 1 230 ? 13.383 47.906 6 1 97.38 230 GLN B O 1
ATOM 6568 N N . THR B 1 231 ? 11.18 47.469 5.844 1 96.31 231 THR B N 1
ATOM 6569 C CA . THR B 1 231 ? 10.859 48.906 5.871 1 96.31 231 THR B CA 1
ATOM 6570 C C . THR B 1 231 ? 11.289 49.531 7.195 1 96.31 231 THR B C 1
ATOM 6572 O O . THR B 1 231 ? 11.125 48.906 8.258 1 96.31 231 THR B O 1
ATOM 6575 N N . LYS B 1 232 ? 11.82 50.656 7.137 1 95.06 232 LYS B N 1
ATOM 6576 C CA . LYS B 1 232 ? 12.32 51.312 8.344 1 95.06 232 LYS B CA 1
ATOM 6577 C C . LYS B 1 232 ? 11.18 51.656 9.297 1 95.06 232 LYS B C 1
ATOM 6579 O O . LYS B 1 232 ? 10.156 52.219 8.883 1 95.06 232 LYS B O 1
ATOM 6584 N N . VAL B 1 233 ? 11.328 51.281 10.555 1 95.25 233 VAL B N 1
ATOM 6585 C CA . VAL B 1 233 ? 10.328 51.531 11.586 1 95.25 233 VAL B CA 1
ATOM 6586 C C . VAL B 1 233 ? 10.656 52.812 12.328 1 95.25 233 VAL B C 1
ATOM 6588 O O . VAL B 1 233 ? 11.75 52.969 12.867 1 95.25 233 VAL B O 1
ATOM 6591 N N . PRO B 1 234 ? 9.734 53.719 12.312 1 93.94 234 PRO B N 1
ATOM 6592 C CA . PRO B 1 234 ? 9.984 54.938 13.07 1 93.94 234 PRO B CA 1
ATOM 6593 C C . PRO B 1 234 ? 9.992 54.688 14.578 1 93.94 234 PRO B C 1
ATOM 6595 O O . PRO B 1 234 ? 9.445 53.719 15.062 1 93.94 234 PRO B O 1
ATOM 6598 N N . LYS B 1 235 ? 10.594 55.594 15.32 1 93.44 235 LYS B N 1
ATOM 6599 C CA . LYS B 1 235 ? 10.68 55.469 16.766 1 93.44 235 LYS B CA 1
ATOM 6600 C C . LYS B 1 235 ? 9.344 55.781 17.438 1 93.44 235 LYS B C 1
ATOM 6602 O O . LYS B 1 235 ? 9.031 55.219 18.5 1 93.44 235 LYS B O 1
ATOM 6607 N N . SER B 1 236 ? 8.648 56.688 16.781 1 94.12 236 SER B N 1
ATOM 6608 C CA . SER B 1 236 ? 7.352 57.094 17.328 1 94.12 236 SER B CA 1
ATOM 6609 C C . SER B 1 236 ? 6.363 57.438 16.234 1 94.12 236 SER B C 1
ATOM 6611 O O . SER B 1 236 ? 6.766 57.719 15.094 1 94.12 236 SER B O 1
ATOM 6613 N N . LEU B 1 237 ? 5.145 57.344 16.594 1 93.81 237 LEU B N 1
ATOM 6614 C CA . LEU B 1 237 ? 4.059 57.656 15.68 1 93.81 237 LEU B CA 1
ATOM 6615 C C . LEU B 1 237 ? 3.049 58.594 16.344 1 93.81 237 LEU B C 1
ATOM 6617 O O . LEU B 1 237 ? 2.59 58.312 17.453 1 93.81 237 LEU B O 1
ATOM 6621 N N . SER B 1 238 ? 2.803 59.688 15.688 1 93.81 238 SER B N 1
ATOM 6622 C CA . SER B 1 238 ? 1.817 60.625 16.203 1 93.81 238 SER B CA 1
ATOM 6623 C C . SER B 1 238 ? 0.436 60.344 15.617 1 93.81 238 SER B C 1
ATOM 6625 O O . SER B 1 238 ? 0.291 60.188 14.406 1 93.81 238 SER B O 1
ATOM 6627 N N . VAL B 1 239 ? -0.508 60.281 16.5 1 95.5 239 VAL B N 1
ATOM 6628 C CA . VAL B 1 239 ? -1.89 60.062 16.078 1 95.5 239 VAL B CA 1
ATOM 6629 C C . VAL B 1 239 ? -2.73 61.281 16.453 1 95.5 239 VAL B C 1
ATOM 6631 O O . VAL B 1 239 ? -2.857 61.625 17.641 1 95.5 239 VAL B O 1
ATOM 6634 N N . LYS B 1 240 ? -3.385 61.938 15.453 1 95.56 240 LYS B N 1
ATOM 6635 C CA . LYS B 1 240 ? -4.168 63.125 15.664 1 95.56 240 LYS B CA 1
ATOM 6636 C C . LYS B 1 240 ? -5.449 62.844 16.438 1 95.56 240 LYS B C 1
ATOM 6638 O O . LYS B 1 240 ? -5.879 61.688 16.516 1 95.56 240 LYS B O 1
ATOM 6643 N N . ALA B 1 241 ? -5.984 63.906 16.969 1 93.5 241 ALA B N 1
ATOM 6644 C CA . ALA B 1 241 ? -7.215 63.781 17.75 1 93.5 241 ALA B CA 1
ATOM 6645 C C . ALA B 1 241 ? -8.359 63.25 16.891 1 93.5 241 ALA B C 1
ATOM 6647 O O . ALA B 1 241 ? -8.555 63.688 15.758 1 93.5 241 ALA B O 1
ATOM 6648 N N . GLN B 1 242 ? -9.047 62.281 17.5 1 94.06 242 GLN B N 1
ATOM 6649 C CA . GLN B 1 242 ? -10.227 61.688 16.891 1 94.06 242 GLN B CA 1
ATOM 6650 C C . GLN B 1 242 ? -9.914 61.188 15.484 1 94.06 242 GLN B C 1
ATOM 6652 O O . GLN B 1 242 ? -10.672 61.406 14.547 1 94.06 242 GLN B O 1
ATOM 6657 N N . SER B 1 243 ? -8.734 60.656 15.383 1 95.5 243 SER B N 1
ATOM 6658 C CA . SER B 1 243 ? -8.289 60.125 14.102 1 95.5 243 SER B CA 1
ATOM 6659 C C . SER B 1 243 ? -7.57 58.812 14.266 1 95.5 243 SER B C 1
ATOM 6661 O O . SER B 1 243 ? -7.484 58.28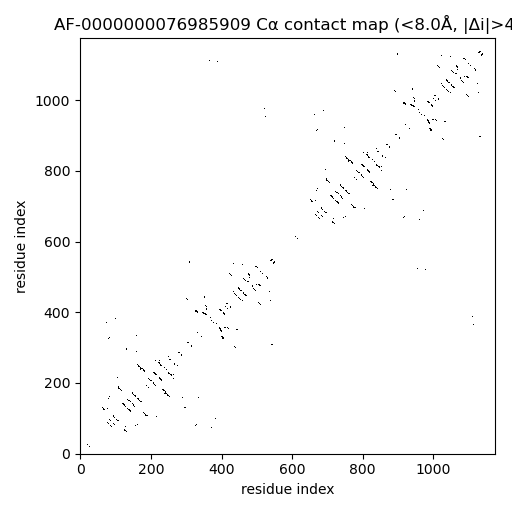1 15.375 1 95.5 243 SER B O 1
ATOM 6663 N N . SER B 1 244 ? -7.258 58.188 13.219 1 96.06 244 SER B N 1
ATOM 6664 C CA . SER B 1 244 ? -6.5 56.938 13.234 1 96.06 244 SER B CA 1
ATOM 6665 C C . SER B 1 244 ? -5.242 57.062 12.375 1 96.06 244 SER B C 1
ATOM 6667 O O . SER B 1 244 ? -5.148 57.938 11.508 1 96.06 244 SER B O 1
ATOM 6669 N N . ASN B 1 245 ? -4.258 56.375 12.688 1 96.06 245 ASN B N 1
ATOM 6670 C CA . ASN B 1 245 ? -3.027 56.25 11.914 1 96.06 245 ASN B CA 1
ATOM 6671 C C . ASN B 1 245 ? -2.619 54.781 11.773 1 96.06 245 ASN B C 1
ATOM 6673 O O . ASN B 1 245 ? -2.955 53.938 12.625 1 96.06 245 ASN B O 1
ATOM 6677 N N . SER B 1 246 ? -2.061 54.438 10.641 1 94.81 246 SER B N 1
ATOM 6678 C CA . SER B 1 246 ? -1.675 53.031 10.383 1 94.81 246 SER B CA 1
ATOM 6679 C C . SER B 1 246 ? -0.23 52.969 9.898 1 94.81 246 SER B C 1
ATOM 6681 O O . SER B 1 246 ? 0.291 53.906 9.305 1 94.81 246 SER B O 1
ATOM 6683 N N . LEU B 1 247 ? 0.438 51.938 10.219 1 95.06 247 LEU B N 1
ATOM 6684 C CA . LEU B 1 247 ? 1.804 51.656 9.805 1 95.06 247 LEU B CA 1
ATOM 6685 C C . LEU B 1 247 ? 1.879 50.281 9.141 1 95.06 247 LEU B C 1
ATOM 6687 O O . LEU B 1 247 ? 1.348 49.312 9.664 1 95.06 247 LEU B O 1
ATOM 6691 N N . HIS B 1 248 ? 2.438 50.25 7.934 1 94.94 248 HIS B N 1
ATOM 6692 C CA . HIS B 1 248 ? 2.615 49.031 7.16 1 94.94 248 HIS B CA 1
ATOM 6693 C C . HIS B 1 248 ? 4.082 48.625 7.113 1 94.94 248 HIS B C 1
ATOM 6695 O O . HIS B 1 248 ? 4.895 49.281 6.453 1 94.94 248 HIS B O 1
ATOM 6701 N N . ILE B 1 249 ? 4.418 47.562 7.801 1 96.81 249 ILE B N 1
ATOM 6702 C CA . ILE B 1 249 ? 5.801 47.094 7.879 1 96.81 249 ILE B CA 1
ATOM 6703 C C . ILE B 1 249 ? 5.953 45.812 7.066 1 96.81 249 ILE B C 1
ATOM 6705 O O . ILE B 1 249 ? 5.258 44.812 7.312 1 96.81 249 ILE B O 1
ATOM 6709 N N . VAL B 1 250 ? 6.816 45.812 6.145 1 97.75 250 VAL B N 1
ATOM 6710 C CA . VAL B 1 250 ? 7.078 44.625 5.293 1 97.75 250 VAL B CA 1
ATOM 6711 C C . VAL B 1 250 ? 8.523 44.188 5.461 1 97.75 250 VAL B C 1
ATOM 6713 O O . VAL B 1 250 ? 9.445 45 5.461 1 97.75 250 VAL B O 1
ATOM 6716 N N . THR B 1 251 ? 8.719 42.906 5.68 1 98.06 251 THR B N 1
ATOM 6717 C CA . THR B 1 251 ? 10.047 42.312 5.863 1 98.06 251 THR B CA 1
ATOM 6718 C C . THR B 1 251 ? 10.281 41.188 4.863 1 98.06 251 THR B C 1
ATOM 6720 O O . THR B 1 251 ? 9.445 40.281 4.715 1 98.06 251 THR B O 1
ATOM 6723 N N . SER B 1 252 ? 11.352 41.219 4.148 1 98.31 252 SER B N 1
ATOM 6724 C CA . SER B 1 252 ? 11.773 40.188 3.23 1 98.31 252 SER B CA 1
ATOM 6725 C C . SER B 1 252 ? 12.969 39.406 3.781 1 98.31 252 SER B C 1
ATOM 6727 O O . SER B 1 252 ? 13.938 40 4.254 1 98.31 252 SER B O 1
ATOM 6729 N N . VAL B 1 253 ? 12.875 38.062 3.764 1 98.12 253 VAL B N 1
ATOM 6730 C CA . VAL B 1 253 ? 13.945 37.25 4.316 1 98.12 253 VAL B CA 1
ATOM 6731 C C . VAL B 1 253 ? 14.43 36.25 3.254 1 98.12 253 VAL B C 1
ATOM 6733 O O . VAL B 1 253 ? 13.648 35.5 2.697 1 98.12 253 VAL B O 1
ATOM 6736 N N . HIS B 1 254 ? 15.688 36.312 2.953 1 97.44 254 HIS B N 1
ATOM 6737 C CA . HIS B 1 254 ? 16.344 35.344 2.072 1 97.44 254 HIS B CA 1
ATOM 6738 C C . HIS B 1 254 ? 17.531 34.688 2.758 1 97.44 254 HIS B C 1
ATOM 6740 O O . HIS B 1 254 ? 18.234 35.312 3.539 1 97.44 254 HIS B O 1
ATOM 6746 N N . PHE B 1 255 ? 17.719 33.438 2.48 1 96 255 PHE B N 1
ATOM 6747 C CA . PHE B 1 255 ? 18.828 32.719 3.094 1 96 255 PHE B CA 1
ATOM 6748 C C . PHE B 1 255 ? 19.312 31.594 2.189 1 96 255 PHE B C 1
ATOM 6750 O O . PHE B 1 255 ? 18.594 31.156 1.285 1 96 255 PHE B O 1
ATOM 6757 N N . VAL B 1 256 ? 20.531 31.203 2.35 1 93.5 256 VAL B N 1
ATOM 6758 C CA . VAL B 1 256 ? 21.141 30.109 1.604 1 93.5 256 VAL B CA 1
ATOM 6759 C C . VAL B 1 256 ? 22.078 29.328 2.51 1 93.5 256 VAL B C 1
ATOM 6761 O O . VAL B 1 256 ? 22.75 29.906 3.371 1 93.5 256 VAL B O 1
ATOM 6764 N N . GLU B 1 257 ? 22.016 28.016 2.281 1 89.69 257 GLU B N 1
ATOM 6765 C CA . GLU B 1 257 ? 22.969 27.172 3.014 1 89.69 257 GLU B CA 1
ATOM 6766 C C . GLU B 1 257 ? 24.344 27.203 2.363 1 89.69 257 GLU B C 1
ATOM 6768 O O . GLU B 1 257 ? 24.453 27.172 1.136 1 89.69 257 GLU B O 1
ATOM 6773 N N . GLY B 1 258 ? 25.328 27.359 3.195 1 84.75 258 GLY B N 1
ATOM 6774 C CA . GLY B 1 258 ? 26.703 27.375 2.691 1 84.75 258 GLY B CA 1
ATOM 6775 C C . GLY B 1 258 ? 27.516 28.531 3.232 1 84.75 258 GLY B C 1
ATOM 6776 O O . GLY B 1 258 ? 27.047 29.281 4.09 1 84.75 258 GLY B O 1
ATOM 6777 N N . ASN B 1 259 ? 28.75 28.609 2.66 1 80.06 259 ASN B N 1
ATOM 6778 C CA . ASN B 1 259 ? 29.672 29.625 3.135 1 80.06 259 ASN B CA 1
ATOM 6779 C C . ASN B 1 259 ? 29.344 31 2.559 1 80.06 259 ASN B C 1
ATOM 6781 O O . ASN B 1 259 ? 28.953 31.109 1.396 1 80.06 259 ASN B O 1
ATOM 6785 N N . SER B 1 260 ? 29.469 31.984 3.475 1 80.81 260 SER B N 1
ATOM 6786 C CA . SER B 1 260 ? 29.188 33.375 3.115 1 80.81 260 SER B CA 1
ATOM 6787 C C . SER B 1 260 ? 30.359 34 2.381 1 80.81 260 SER B C 1
ATOM 6789 O O . SER B 1 260 ? 31.5 33.938 2.857 1 80.81 260 SER B O 1
ATOM 6791 N N . ASN B 1 261 ? 30.172 34.312 1.11 1 88 261 ASN B N 1
ATOM 6792 C CA . ASN B 1 261 ? 31.109 35.125 0.367 1 88 261 ASN B CA 1
ATOM 6793 C C . ASN B 1 261 ? 30.453 36.406 -0.154 1 88 261 ASN B C 1
ATOM 6795 O O . ASN B 1 261 ? 29.25 36.594 0.04 1 88 261 ASN B O 1
ATOM 6799 N N . GLU B 1 262 ? 31.281 37.219 -0.705 1 90.75 262 GLU B N 1
ATOM 6800 C CA . GLU B 1 262 ? 30.766 38.5 -1.152 1 90.75 262 GLU B CA 1
ATOM 6801 C C . GLU B 1 262 ? 29.75 38.344 -2.275 1 90.75 262 GLU B C 1
ATOM 6803 O O . GLU B 1 262 ? 28.781 39.094 -2.369 1 90.75 262 GLU B O 1
ATOM 6808 N N . ARG B 1 263 ? 29.953 37.375 -3.033 1 92.25 263 ARG B N 1
ATOM 6809 C CA . ARG B 1 263 ? 29.016 37.125 -4.125 1 92.25 263 ARG B CA 1
ATOM 6810 C C . ARG B 1 263 ? 27.656 36.688 -3.594 1 92.25 263 ARG B C 1
ATOM 6812 O O . ARG B 1 263 ? 26.625 37.156 -4.059 1 92.25 263 ARG B O 1
ATOM 6819 N N . VAL B 1 264 ? 27.688 35.812 -2.607 1 94.06 264 VAL B N 1
ATOM 6820 C CA . VAL B 1 264 ? 26.453 35.312 -1.99 1 94.06 264 VAL B CA 1
ATOM 6821 C C . VAL B 1 264 ? 25.734 36.469 -1.28 1 94.06 264 VAL B C 1
ATOM 6823 O O . VAL B 1 264 ? 24.516 36.562 -1.344 1 94.06 264 VAL B O 1
ATOM 6826 N N . LYS B 1 265 ? 26.484 37.281 -0.678 1 94.25 265 LYS B N 1
ATOM 6827 C CA . LYS B 1 265 ? 25.906 38.438 0.01 1 94.25 265 LYS B CA 1
ATOM 6828 C C . LYS B 1 265 ? 25.172 39.344 -0.967 1 94.25 265 LYS B C 1
ATOM 6830 O O . LYS B 1 265 ? 24.047 39.781 -0.701 1 94.25 265 LYS B O 1
ATOM 6835 N N . GLU B 1 266 ? 25.797 39.625 -2.043 1 95.19 266 GLU B N 1
ATOM 6836 C CA . GLU B 1 266 ? 25.188 40.5 -3.041 1 95.19 266 GLU B CA 1
ATOM 6837 C C . GLU B 1 266 ? 23.938 39.875 -3.637 1 95.19 266 GLU B C 1
ATOM 6839 O O . GLU B 1 266 ? 22.922 40.562 -3.82 1 95.19 266 GLU B O 1
ATOM 6844 N N . GLU B 1 267 ? 24.031 38.656 -3.926 1 95.5 267 GLU B N 1
ATOM 6845 C CA . GLU B 1 267 ? 22.891 37.969 -4.52 1 95.5 267 GLU B CA 1
ATOM 6846 C C . GLU B 1 267 ? 21.719 37.906 -3.555 1 95.5 267 GLU B C 1
ATOM 6848 O O . GLU B 1 267 ? 20.562 38.125 -3.949 1 95.5 267 GLU B O 1
ATOM 6853 N N . LEU B 1 268 ? 21.984 37.594 -2.33 1 96.5 268 LEU B N 1
ATOM 6854 C CA . LEU B 1 268 ? 20.938 37.5 -1.32 1 96.5 268 LEU B CA 1
ATOM 6855 C C . LEU B 1 268 ? 20.312 38.875 -1.06 1 96.5 268 LEU B C 1
ATOM 6857 O O . LEU B 1 268 ? 19.109 39 -0.889 1 96.5 268 LEU B O 1
ATOM 6861 N N . THR B 1 269 ? 21.156 39.875 -0.981 1 96.38 269 THR B N 1
ATOM 6862 C CA . THR B 1 269 ? 20.656 41.219 -0.732 1 96.38 269 THR B CA 1
ATOM 6863 C C . THR B 1 269 ? 19.797 41.688 -1.896 1 96.38 269 THR B C 1
ATOM 6865 O O . THR B 1 269 ? 18.766 42.344 -1.687 1 96.38 269 THR B O 1
ATOM 6868 N N . MET B 1 270 ? 20.266 41.375 -3.055 1 96.31 270 MET B N 1
ATOM 6869 C CA . MET B 1 270 ? 19.484 41.75 -4.234 1 96.31 270 MET B CA 1
ATOM 6870 C C . MET B 1 270 ? 18.141 41.031 -4.23 1 96.31 270 MET B C 1
ATOM 6872 O O . MET B 1 270 ? 17.109 41.656 -4.539 1 96.31 270 MET B O 1
ATOM 6876 N N . ALA B 1 271 ? 18.141 39.812 -3.891 1 96.81 271 ALA B N 1
ATOM 6877 C CA . ALA B 1 271 ? 16.906 39.062 -3.857 1 96.81 271 ALA B CA 1
ATOM 6878 C C . ALA B 1 271 ? 15.945 39.594 -2.803 1 96.81 271 ALA B C 1
ATOM 6880 O O . ALA B 1 271 ? 14.75 39.719 -3.051 1 96.81 271 ALA B O 1
ATOM 6881 N N . ALA B 1 272 ? 16.438 39.844 -1.628 1 97.75 272 ALA B N 1
ATOM 6882 C CA . ALA B 1 272 ? 15.625 40.375 -0.541 1 97.75 272 ALA B CA 1
ATOM 6883 C C . ALA B 1 272 ? 15.023 41.719 -0.921 1 97.75 272 ALA B C 1
ATOM 6885 O O . ALA B 1 272 ? 13.859 42 -0.637 1 97.75 272 ALA B O 1
ATOM 6886 N N . THR B 1 273 ? 15.828 42.531 -1.566 1 97 273 THR B N 1
ATOM 6887 C CA . THR B 1 273 ? 15.367 43.875 -1.964 1 97 273 THR B CA 1
ATOM 6888 C C . THR B 1 273 ? 14.32 43.781 -3.068 1 97 273 THR B C 1
ATOM 6890 O O . THR B 1 273 ? 13.328 44.5 -3.057 1 97 273 THR B O 1
ATOM 6893 N N . MET B 1 274 ? 14.586 42.906 -3.943 1 95.88 274 MET B N 1
ATOM 6894 C CA . MET B 1 274 ? 13.648 42.75 -5.051 1 95.88 274 MET B CA 1
ATOM 6895 C C . MET B 1 274 ? 12.281 42.281 -4.543 1 95.88 274 MET B C 1
ATOM 6897 O O . MET B 1 274 ? 11.25 42.812 -4.969 1 95.88 274 MET B O 1
ATOM 6901 N N . ASP B 1 275 ? 12.266 41.344 -3.641 1 97.12 275 ASP B N 1
ATOM 6902 C CA . ASP B 1 275 ? 11 40.875 -3.096 1 97.12 275 ASP B CA 1
ATOM 6903 C C . ASP B 1 275 ? 10.305 41.938 -2.275 1 97.12 275 ASP B C 1
ATOM 6905 O O . ASP B 1 275 ? 9.078 42.062 -2.279 1 97.12 275 ASP B O 1
ATOM 6909 N N . LEU B 1 276 ? 11.078 42.688 -1.564 1 97.31 276 LEU B N 1
ATOM 6910 C CA . LEU B 1 276 ? 10.5 43.781 -0.809 1 97.31 276 LEU B CA 1
ATOM 6911 C C . LEU B 1 276 ? 9.852 44.812 -1.742 1 97.31 276 LEU B C 1
ATOM 6913 O O . LEU B 1 276 ? 8.75 45.281 -1.471 1 97.31 276 LEU B O 1
ATOM 6917 N N . GLU B 1 277 ? 10.539 45.062 -2.838 1 95.88 277 GLU B N 1
ATOM 6918 C CA . GLU B 1 277 ? 10.008 46 -3.826 1 95.88 277 GLU B CA 1
ATOM 6919 C C . GLU B 1 277 ? 8.711 45.5 -4.441 1 95.88 277 GLU B C 1
ATOM 6921 O O . GLU B 1 277 ? 7.762 46.25 -4.645 1 95.88 277 GLU B O 1
ATOM 6926 N N . ARG B 1 278 ? 8.711 44.281 -4.688 1 94.94 278 ARG B N 1
ATOM 6927 C CA . ARG B 1 278 ? 7.523 43.656 -5.254 1 94.94 278 ARG B CA 1
ATOM 6928 C C . ARG B 1 278 ? 6.344 43.75 -4.293 1 94.94 278 ARG B C 1
ATOM 6930 O O . ARG B 1 278 ? 5.223 44.031 -4.707 1 94.94 278 ARG B O 1
ATOM 6937 N N . ALA B 1 279 ? 6.621 43.438 -3.047 1 96.75 279 ALA B N 1
ATOM 6938 C CA . ALA B 1 279 ? 5.562 43.469 -2.039 1 96.75 279 ALA B CA 1
ATOM 6939 C C . ALA B 1 279 ? 5.039 44.906 -1.84 1 96.75 279 ALA B C 1
ATOM 6941 O O . ALA B 1 279 ? 3.832 45.094 -1.688 1 96.75 279 ALA B O 1
ATOM 6942 N N . LEU B 1 280 ? 5.902 45.875 -1.825 1 95.12 280 LEU B N 1
ATOM 6943 C CA . LEU B 1 280 ? 5.531 47.25 -1.591 1 95.12 280 LEU B CA 1
ATOM 6944 C C . LEU B 1 280 ? 4.855 47.844 -2.82 1 95.12 280 LEU B C 1
ATOM 6946 O O . LEU B 1 280 ? 4.137 48.844 -2.715 1 95.12 280 LEU B O 1
ATOM 6950 N N . GLY B 1 281 ? 5.094 47.25 -3.959 1 93.19 281 GLY B N 1
ATOM 6951 C CA . GLY B 1 281 ? 4.527 47.75 -5.199 1 93.19 281 GLY B CA 1
ATOM 6952 C C . GLY B 1 281 ? 3.061 47.406 -5.375 1 93.19 281 GLY B C 1
ATOM 6953 O O . GLY B 1 281 ? 2.357 48.062 -6.164 1 93.19 281 GLY B O 1
ATOM 6954 N N . VAL B 1 282 ? 2.645 46.469 -4.652 1 92.12 282 VAL B N 1
ATOM 6955 C CA . VAL B 1 282 ? 1.254 46.031 -4.727 1 92.12 282 VAL B CA 1
ATOM 6956 C C . VAL B 1 282 ? 0.445 46.719 -3.621 1 92.12 282 VAL B C 1
ATOM 6958 O O . VAL B 1 282 ? 0.983 47.031 -2.559 1 92.12 282 VAL B O 1
ATOM 6961 N N . ASN B 1 283 ? -0.806 46.938 -4.043 1 92.44 283 ASN B N 1
ATOM 6962 C CA . ASN B 1 283 ? -1.706 47.469 -3.021 1 92.44 283 ASN B CA 1
ATOM 6963 C C . ASN B 1 283 ? -1.762 46.531 -1.8 1 92.44 283 ASN B C 1
ATOM 6965 O O . ASN B 1 283 ? -1.886 45.312 -1.937 1 92.44 283 ASN B O 1
ATOM 6969 N N . TYR B 1 284 ? -1.634 47.219 -0.645 1 91.56 284 TYR B N 1
ATOM 6970 C CA . TYR B 1 284 ? -1.522 46.438 0.59 1 91.56 284 TYR B CA 1
ATOM 6971 C C . TYR B 1 284 ? -2.754 45.562 0.803 1 91.56 284 TYR B C 1
ATOM 6973 O O . TYR B 1 284 ? -2.648 44.438 1.282 1 91.56 284 TYR B O 1
ATOM 6981 N N . ARG B 1 285 ? -3.932 46.031 0.469 1 93.81 285 ARG B N 1
ATOM 6982 C CA . ARG B 1 285 ? -5.156 45.25 0.64 1 93.81 285 ARG B CA 1
ATOM 6983 C C . ARG B 1 285 ? -5.18 44.062 -0.307 1 93.81 285 ARG B C 1
ATOM 6985 O O . ARG B 1 285 ? -5.551 42.938 0.091 1 93.81 285 ARG B O 1
ATOM 6992 N N . LYS B 1 286 ? -4.82 44.344 -1.453 1 95.56 286 LYS B N 1
ATOM 6993 C CA . LYS B 1 286 ? -4.785 43.25 -2.441 1 95.56 286 LYS B CA 1
ATOM 6994 C C . LYS B 1 286 ? -3.734 42.219 -2.078 1 95.56 286 LYS B C 1
ATOM 6996 O O . LYS B 1 286 ? -3.961 41 -2.252 1 95.56 286 LYS B O 1
ATOM 7001 N N . PHE B 1 287 ? -2.625 42.719 -1.588 1 96.75 287 PHE B N 1
ATOM 7002 C CA . PHE B 1 287 ? -1.545 41.812 -1.181 1 96.75 287 PHE B CA 1
ATOM 7003 C C . PHE B 1 287 ? -2.006 40.875 -0.072 1 96.75 287 PHE B C 1
ATOM 7005 O O . PHE B 1 287 ? -1.731 39.688 -0.113 1 96.75 287 PHE B O 1
ATOM 7012 N N . ARG B 1 288 ? -2.725 41.375 0.874 1 97.25 288 ARG B N 1
ATOM 7013 C CA . ARG B 1 288 ? -3.281 40.562 1.962 1 97.25 288 ARG B CA 1
ATOM 7014 C C . ARG B 1 288 ? -4.363 39.625 1.451 1 97.25 288 ARG B C 1
ATOM 7016 O O . ARG B 1 288 ? -4.43 38.469 1.862 1 97.25 288 ARG B O 1
ATOM 7023 N N . GLU B 1 289 ? -5.188 40.094 0.558 1 97.75 289 GLU B N 1
ATOM 7024 C CA . GLU B 1 289 ? -6.266 39.281 -0.002 1 97.75 289 GLU B CA 1
ATOM 7025 C C . GLU B 1 289 ? -5.715 38.062 -0.737 1 97.75 289 GLU B C 1
ATOM 7027 O O . GLU B 1 289 ? -6.309 37 -0.688 1 97.75 289 GLU B O 1
ATOM 7032 N N . ASP B 1 290 ? -4.641 38.312 -1.424 1 97.38 290 ASP B N 1
ATOM 7033 C CA . ASP B 1 290 ? -4.008 37.188 -2.131 1 97.38 290 ASP B CA 1
ATOM 7034 C C . ASP B 1 290 ? -3.561 36.094 -1.155 1 97.38 290 ASP B C 1
ATOM 7036 O O . ASP B 1 290 ? -3.721 34.906 -1.43 1 97.38 290 ASP B O 1
ATOM 7040 N N . HIS B 1 291 ? -2.986 36.5 -0.061 1 98.06 291 HIS B N 1
ATOM 7041 C CA . HIS B 1 291 ? -2.586 35.562 0.992 1 98.06 291 HIS B CA 1
ATOM 7042 C C . HIS B 1 291 ? -3.793 34.844 1.575 1 98.06 291 HIS B C 1
ATOM 7044 O O . HIS B 1 291 ? -3.777 33.625 1.715 1 98.06 291 HIS B O 1
ATOM 7050 N N . VAL B 1 292 ? -4.816 35.562 1.889 1 98.38 292 VAL B N 1
ATOM 7051 C CA . VAL B 1 292 ? -6.02 35.031 2.51 1 98.38 292 VAL B CA 1
ATOM 7052 C C . VAL B 1 292 ? -6.695 34.031 1.554 1 98.38 292 VAL B C 1
ATOM 7054 O O . VAL B 1 292 ? -7.203 33 1.979 1 98.38 292 VAL B O 1
ATOM 7057 N N . LYS B 1 293 ? -6.648 34.344 0.296 1 98.12 293 LYS B N 1
ATOM 7058 C CA . LYS B 1 293 ? -7.25 33.469 -0.708 1 98.12 293 LYS B CA 1
ATOM 7059 C C . LYS B 1 293 ? -6.57 32.094 -0.723 1 98.12 293 LYS B C 1
ATOM 7061 O O . LYS B 1 293 ? -7.242 31.078 -0.832 1 98.12 293 LYS B O 1
ATOM 7066 N N . VAL B 1 294 ? -5.309 32.094 -0.654 1 98.06 294 VAL B N 1
ATOM 7067 C CA . VAL B 1 294 ? -4.566 30.859 -0.664 1 98.06 294 VAL B CA 1
ATOM 7068 C C . VAL B 1 294 ? -4.91 30.031 0.58 1 98.06 294 VAL B C 1
ATOM 7070 O O . VAL B 1 294 ? -5.117 28.828 0.495 1 98.06 294 VAL B O 1
ATOM 7073 N N . TRP B 1 295 ? -4.969 30.656 1.722 1 98.31 295 TRP B N 1
ATOM 7074 C CA . TRP B 1 295 ? -5.328 29.969 2.953 1 98.31 295 TRP B CA 1
ATOM 7075 C C . TRP B 1 295 ? -6.75 29.422 2.877 1 98.31 295 TRP B C 1
ATOM 7077 O O . TRP B 1 295 ? -7.027 28.312 3.367 1 98.31 295 TRP B O 1
ATOM 7087 N N . ASN B 1 296 ? -7.609 30.234 2.312 1 97.44 296 ASN B N 1
ATOM 7088 C CA . ASN B 1 296 ? -8.984 29.766 2.143 1 97.44 296 ASN B CA 1
ATOM 7089 C C . ASN B 1 296 ? -9.047 28.5 1.285 1 97.44 296 ASN B C 1
ATOM 7091 O O . ASN B 1 296 ? -9.805 27.578 1.587 1 97.44 296 ASN B O 1
ATOM 7095 N N . GLN B 1 297 ? -8.312 28.516 0.276 1 96.25 297 GLN B N 1
ATOM 7096 C CA . GLN B 1 297 ? -8.266 27.359 -0.598 1 96.25 297 GLN B CA 1
ATOM 7097 C C . GLN B 1 297 ? -7.672 26.156 0.127 1 96.25 297 GLN B C 1
ATOM 7099 O O . GLN B 1 297 ? -8.156 25.031 -0.023 1 96.25 297 GLN B O 1
ATOM 7104 N N . LEU B 1 298 ? -6.641 26.359 0.88 1 96.88 298 LEU B N 1
ATOM 7105 C CA . LEU B 1 298 ? -5.988 25.297 1.643 1 96.88 298 LEU B CA 1
ATOM 7106 C C . LEU B 1 298 ? -6.945 24.703 2.674 1 96.88 298 LEU B C 1
ATOM 7108 O O . LEU B 1 298 ? -6.887 23.516 2.963 1 96.88 298 LEU B O 1
ATOM 7112 N N . TRP B 1 299 ? -7.797 25.594 3.213 1 96.5 299 TRP B N 1
ATOM 7113 C CA . TRP B 1 299 ? -8.656 25.188 4.324 1 96.5 299 TRP B CA 1
ATOM 7114 C C . TRP B 1 299 ? -9.984 24.656 3.811 1 96.5 299 TRP B C 1
ATOM 7116 O O . TRP B 1 299 ? -10.844 24.234 4.602 1 96.5 299 TRP B O 1
ATOM 7126 N N . SER B 1 300 ? -10.18 24.578 2.502 1 94.5 300 SER B N 1
ATOM 7127 C CA . SER B 1 300 ? -11.414 24.094 1.913 1 94.5 300 SER B CA 1
ATOM 7128 C C . SER B 1 300 ? -11.633 22.625 2.227 1 94.5 300 SER B C 1
ATOM 7130 O O . SER B 1 300 ? -12.719 22.234 2.672 1 94.5 300 SER B O 1
ATOM 7132 N N . PRO B 1 301 ? -10.594 21.75 1.979 1 95.94 301 PRO B N 1
ATOM 7133 C CA . PRO B 1 301 ? -10.758 20.391 2.496 1 95.94 301 PRO B CA 1
ATOM 7134 C C . PRO B 1 301 ? -10.625 20.312 4.016 1 95.94 301 PRO B C 1
ATOM 7136 O O . PRO B 1 301 ? -9.977 21.172 4.625 1 95.94 301 PRO B O 1
ATOM 7139 N N . GLY B 1 302 ? -11.211 19.391 4.641 1 96.12 302 GLY B N 1
ATOM 7140 C CA . GLY B 1 302 ? -11.102 19.328 6.09 1 96.12 302 GLY B CA 1
ATOM 7141 C C . GLY B 1 302 ? -11.852 18.141 6.688 1 96.12 302 GLY B C 1
ATOM 7142 O O . GLY B 1 302 ? -12.344 17.281 5.957 1 96.12 302 GLY B O 1
ATOM 7143 N N . VAL B 1 303 ? -11.781 18.078 7.988 1 96.81 303 VAL B N 1
ATOM 7144 C CA . VAL B 1 303 ? -12.445 17 8.727 1 96.81 303 VAL B CA 1
ATOM 7145 C C . VAL B 1 303 ? -13.258 17.594 9.883 1 96.81 303 VAL B C 1
ATOM 7147 O O . VAL B 1 303 ? -12.859 18.609 10.469 1 96.81 303 VAL B O 1
ATOM 7150 N N . SER B 1 304 ? -14.43 17.109 10.086 1 96.5 304 SER B N 1
ATOM 7151 C CA . SER B 1 304 ? -15.258 17.453 11.242 1 96.5 304 SER B CA 1
ATOM 7152 C C . SER B 1 304 ? -15.586 16.219 12.07 1 96.5 304 SER B C 1
ATOM 7154 O O . SER B 1 304 ? -15.852 15.141 11.516 1 96.5 304 SER B O 1
ATOM 7156 N N . ILE B 1 305 ? -15.516 16.344 13.328 1 96.75 305 ILE B N 1
ATOM 7157 C CA . ILE B 1 305 ? -15.812 15.25 14.258 1 96.75 305 ILE B CA 1
ATOM 7158 C C . ILE B 1 305 ? -16.781 15.734 15.32 1 96.75 305 ILE B C 1
ATOM 7160 O O . ILE B 1 305 ? -16.734 16.891 15.742 1 96.75 305 ILE B O 1
ATOM 7164 N N . SER B 1 306 ? -17.703 14.906 15.703 1 95.81 306 SER B N 1
ATOM 7165 C CA . SER B 1 306 ? -18.641 15.305 16.75 1 95.81 306 SER B CA 1
ATOM 7166 C C . SER B 1 306 ? -17.922 15.57 18.062 1 95.81 306 SER B C 1
ATOM 7168 O O . SER B 1 306 ? -16.938 14.883 18.391 1 95.81 306 SER B O 1
ATOM 7170 N N . TYR B 1 307 ? -18.375 16.609 18.781 1 94.94 307 TYR B N 1
ATOM 7171 C CA . TYR B 1 307 ? -17.719 16.984 20.031 1 94.94 307 TYR B CA 1
ATOM 7172 C C . TYR B 1 307 ? -17.906 15.898 21.094 1 94.94 307 TYR B C 1
ATOM 7174 O O . TYR B 1 307 ? -19.016 15.406 21.297 1 94.94 307 TYR B O 1
ATOM 7182 N N . SER B 1 308 ? -16.875 15.531 21.703 1 94.44 308 SER B N 1
ATOM 7183 C CA . SER B 1 308 ? -16.875 14.523 22.75 1 94.44 308 SER B CA 1
ATOM 7184 C C . SER B 1 308 ? -16.578 15.148 24.125 1 94.44 308 SER B C 1
ATOM 7186 O O . SER B 1 308 ? -15.648 15.938 24.25 1 94.44 308 SER B O 1
ATOM 7188 N N . LYS B 1 309 ? -17.344 14.773 25.109 1 92.75 309 LYS B N 1
ATOM 7189 C CA . LYS B 1 309 ? -17.141 15.266 26.469 1 92.75 309 LYS B CA 1
ATOM 7190 C C . LYS B 1 309 ? -16.297 14.297 27.297 1 92.75 309 LYS B C 1
ATOM 7192 O O . LYS B 1 309 ? -16.062 14.531 28.484 1 92.75 309 LYS B O 1
ATOM 7197 N N . ALA B 1 310 ? -15.938 13.242 26.609 1 90.06 310 ALA B N 1
ATOM 7198 C CA . ALA B 1 310 ? -15.094 12.281 27.312 1 90.06 310 ALA B CA 1
ATOM 7199 C C . ALA B 1 310 ? -13.758 12.906 27.719 1 90.06 310 ALA B C 1
ATOM 7201 O O . ALA B 1 310 ? -13.227 13.758 27 1 90.06 310 ALA B O 1
ATOM 7202 N N . ILE B 1 311 ? -13.188 12.391 28.734 1 86.69 311 ILE B N 1
ATOM 7203 C CA . ILE B 1 311 ? -11.922 12.914 29.234 1 86.69 311 ILE B CA 1
ATOM 7204 C C . ILE B 1 311 ? -10.812 12.656 28.219 1 86.69 311 ILE B C 1
ATOM 7206 O O . ILE B 1 311 ? -10.688 11.539 27.703 1 86.69 311 ILE B O 1
ATOM 7210 N N . ASP B 1 312 ? -10.125 13.672 27.891 1 84.94 312 ASP B N 1
ATOM 7211 C CA . ASP B 1 312 ? -8.945 13.609 27.031 1 84.94 312 ASP B CA 1
ATOM 7212 C C . ASP B 1 312 ? -9.312 13.219 25.609 1 84.94 312 ASP B C 1
ATOM 7214 O O . ASP B 1 312 ? -8.492 12.68 24.859 1 84.94 312 ASP B O 1
ATOM 7218 N N . ALA B 1 313 ? -10.602 13.398 25.328 1 91.75 313 ALA B N 1
ATOM 7219 C CA . ALA B 1 313 ? -11.031 13.102 23.969 1 91.75 313 ALA B CA 1
ATOM 7220 C C . ALA B 1 313 ? -10.484 14.133 22.984 1 91.75 313 ALA B C 1
ATOM 7222 O O . ALA B 1 313 ? -10.375 15.312 23.312 1 91.75 313 ALA B O 1
ATOM 7223 N N . LEU B 1 314 ? -10.094 13.641 21.859 1 95.12 314 LEU B N 1
ATOM 7224 C CA . LEU B 1 314 ? -9.641 14.523 20.781 1 95.12 314 LEU B CA 1
ATOM 7225 C C . LEU B 1 314 ? -10.828 15.188 20.094 1 95.12 314 LEU B C 1
ATOM 7227 O O . LEU B 1 314 ? -11.734 14.508 19.609 1 95.12 314 LEU B O 1
ATOM 7231 N N . ASN B 1 315 ? -10.891 16.5 20.109 1 95.56 315 ASN B N 1
ATOM 7232 C CA . ASN B 1 315 ? -11.984 17.234 19.484 1 95.56 315 ASN B CA 1
ATOM 7233 C C . ASN B 1 315 ? -11.469 18.156 18.375 1 95.56 315 ASN B C 1
ATOM 7235 O O . ASN B 1 315 ? -10.266 18.203 18.109 1 95.56 315 ASN B O 1
ATOM 7239 N N . GLY B 1 316 ? -12.398 18.859 17.766 1 96.06 316 GLY B N 1
ATOM 7240 C CA . GLY B 1 316 ? -12.094 19.656 16.594 1 96.06 316 GLY B CA 1
ATOM 7241 C C . GLY B 1 316 ? -11.141 20.812 16.875 1 96.06 316 GLY B C 1
ATOM 7242 O O . GLY B 1 316 ? -10.398 21.234 15.984 1 96.06 316 GLY B O 1
ATOM 7243 N N . ASP B 1 317 ? -11.156 21.312 18.078 1 95.31 317 ASP B N 1
ATOM 7244 C CA . ASP B 1 317 ? -10.281 22.438 18.422 1 95.31 317 ASP B CA 1
ATOM 7245 C C . ASP B 1 317 ? -8.812 22.047 18.297 1 95.31 317 ASP B C 1
ATOM 7247 O O . ASP B 1 317 ? -8.031 22.734 17.641 1 95.31 317 ASP B O 1
ATOM 7251 N N . LYS B 1 318 ? -8.453 20.922 18.875 1 96.75 318 LYS B N 1
ATOM 7252 C CA . LYS B 1 318 ? -7.066 20.469 18.812 1 96.75 318 LYS B CA 1
ATOM 7253 C C . LYS B 1 318 ? -6.699 20 17.406 1 96.75 318 LYS B C 1
ATOM 7255 O O . LYS B 1 318 ? -5.57 20.203 16.953 1 96.75 318 LYS B O 1
ATOM 7260 N N . ILE B 1 319 ? -7.613 19.359 16.703 1 98 319 ILE B N 1
ATOM 7261 C CA . ILE B 1 319 ? -7.363 18.859 15.359 1 98 319 ILE B CA 1
ATOM 7262 C C . ILE B 1 319 ? -7.082 20.047 14.43 1 98 319 ILE B C 1
ATOM 7264 O O . ILE B 1 319 ? -6.07 20.047 13.719 1 98 319 ILE B O 1
ATOM 7268 N N . ASN B 1 320 ? -7.926 21.047 14.469 1 98 320 ASN B N 1
ATOM 7269 C CA . ASN B 1 320 ? -7.762 22.203 13.594 1 98 320 ASN B CA 1
ATOM 7270 C C . ASN B 1 320 ? -6.508 23 13.938 1 98 320 ASN B C 1
ATOM 7272 O O . ASN B 1 320 ? -5.824 23.516 13.055 1 98 320 ASN B O 1
ATOM 7276 N N . ALA B 1 321 ? -6.262 23.141 15.227 1 98 321 ALA B N 1
ATOM 7277 C CA . ALA B 1 321 ? -5.035 23.828 15.625 1 98 321 ALA B CA 1
ATOM 7278 C C . ALA B 1 321 ? -3.805 23.109 15.086 1 98 321 ALA B C 1
ATOM 7280 O O . ALA B 1 321 ? -2.891 23.734 14.547 1 98 321 ALA B O 1
ATOM 7281 N N . THR B 1 322 ? -3.809 21.797 15.25 1 98.5 322 THR B N 1
ATOM 7282 C CA . THR B 1 322 ? -2.688 21 14.773 1 98.5 322 THR B CA 1
ATOM 7283 C C . THR B 1 322 ? -2.521 21.141 13.258 1 98.5 322 THR B C 1
ATOM 7285 O O . THR B 1 322 ? -1.402 21.281 12.766 1 98.5 322 THR B O 1
ATOM 7288 N N . LEU B 1 323 ? -3.646 21.109 12.57 1 98.5 323 LEU B N 1
ATOM 7289 C CA . LEU B 1 323 ? -3.592 21.266 11.117 1 98.5 323 LEU B CA 1
ATOM 7290 C C . LEU B 1 323 ? -3.045 22.641 10.742 1 98.5 323 LEU B C 1
ATOM 7292 O O . LEU B 1 323 ? -2.268 22.766 9.797 1 98.5 323 LEU B O 1
ATOM 7296 N N . TYR B 1 324 ? -3.484 23.641 11.445 1 98.44 324 TYR B N 1
ATOM 7297 C CA . TYR B 1 324 ? -2.982 25 11.18 1 98.44 324 TYR B CA 1
ATOM 7298 C C . TYR B 1 324 ? -1.469 25.047 11.344 1 98.44 324 TYR B C 1
ATOM 7300 O O . TYR B 1 324 ? -0.768 25.609 10.492 1 98.44 324 TYR B O 1
ATOM 7308 N N . TYR B 1 325 ? -0.972 24.516 12.453 1 98.56 325 TYR B N 1
ATOM 7309 C CA . TYR B 1 325 ? 0.467 24.516 12.688 1 98.56 325 TYR B CA 1
ATOM 7310 C C . TYR B 1 325 ? 1.2 23.719 11.625 1 98.56 325 TYR B C 1
ATOM 7312 O O . TYR B 1 325 ? 2.295 24.094 11.203 1 98.56 325 TYR B O 1
ATOM 7320 N N . LEU B 1 326 ? 0.608 22.641 11.273 1 98.5 326 LEU B N 1
ATOM 7321 C CA . LEU B 1 326 ? 1.186 21.797 10.234 1 98.5 326 LEU B CA 1
ATOM 7322 C C . LEU B 1 326 ? 1.303 22.562 8.922 1 98.5 326 LEU B C 1
ATOM 7324 O O . LEU B 1 326 ? 2.348 22.516 8.266 1 98.5 326 LEU B O 1
ATOM 7328 N N . LEU B 1 327 ? 0.25 23.266 8.57 1 98.44 327 LEU B N 1
ATOM 7329 C CA . LEU B 1 327 ? 0.242 24.031 7.332 1 98.44 327 LEU B CA 1
ATOM 7330 C C . LEU B 1 327 ? 1.182 25.234 7.43 1 98.44 327 LEU B C 1
ATOM 7332 O O . LEU B 1 327 ? 1.796 25.625 6.438 1 98.44 327 LEU B O 1
ATOM 7336 N N . SER B 1 328 ? 1.291 25.781 8.609 1 98.38 328 SER B N 1
ATOM 7337 C CA . SER B 1 328 ? 2.197 26.906 8.828 1 98.38 328 SER B CA 1
ATOM 7338 C C . SER B 1 328 ? 3.654 26.469 8.703 1 98.38 328 SER B C 1
ATOM 7340 O O . SER B 1 328 ? 4.543 27.312 8.547 1 98.38 328 SER B O 1
ATOM 7342 N N . ASN B 1 329 ? 3.879 25.219 8.773 1 98.38 329 ASN B N 1
ATOM 7343 C CA . ASN B 1 329 ? 5.227 24.672 8.625 1 98.38 329 ASN B CA 1
ATOM 7344 C C . ASN B 1 329 ? 5.422 24.016 7.266 1 98.38 329 ASN B C 1
ATOM 7346 O O . ASN B 1 329 ? 6.367 23.25 7.07 1 98.38 329 ASN B O 1
ATOM 7350 N N . SER B 1 330 ? 4.465 24.297 6.363 1 98.19 330 SER B N 1
ATOM 7351 C CA . SER B 1 330 ? 4.539 23.734 5.02 1 98.19 330 SER B CA 1
ATOM 7352 C C . SER B 1 330 ? 4.375 24.812 3.957 1 98.19 330 SER B C 1
ATOM 7354 O O . SER B 1 330 ? 3.469 25.641 4.043 1 98.19 330 SER B O 1
ATOM 7356 N N . ARG B 1 331 ? 5.191 24.766 2.967 1 97.38 331 ARG B N 1
ATOM 7357 C CA . ARG B 1 331 ? 5.117 25.75 1.882 1 97.38 331 ARG B CA 1
ATOM 7358 C C . ARG B 1 331 ? 3.973 25.422 0.928 1 97.38 331 ARG B C 1
ATOM 7360 O O . ARG B 1 331 ? 3.629 24.25 0.744 1 97.38 331 ARG B O 1
ATOM 7367 N N . THR B 1 332 ? 3.418 26.422 0.393 1 97.31 332 THR B N 1
ATOM 7368 C CA . THR B 1 332 ? 2.416 26.234 -0.65 1 97.31 332 THR B CA 1
ATOM 7369 C C . THR B 1 332 ? 3.039 26.391 -2.033 1 97.31 332 THR B C 1
ATOM 7371 O O . THR B 1 332 ? 2.748 27.359 -2.742 1 97.31 332 THR B O 1
ATOM 7374 N N . LEU B 1 333 ? 3.678 25.453 -2.479 1 96.88 333 LEU B N 1
ATOM 7375 C CA . LEU B 1 333 ? 4.484 25.5 -3.693 1 96.88 333 LEU B CA 1
ATOM 7376 C C . LEU B 1 333 ? 3.613 25.766 -4.918 1 96.88 333 LEU B C 1
ATOM 7378 O O . LEU B 1 333 ? 4.004 26.516 -5.812 1 96.88 333 LEU B O 1
ATOM 7382 N N . LEU B 1 334 ? 2.494 25.25 -4.953 1 95.81 334 LEU B N 1
ATOM 7383 C CA . LEU B 1 334 ? 1.622 25.344 -6.121 1 95.81 334 LEU B CA 1
ATOM 7384 C C . LEU B 1 334 ? 1.155 26.781 -6.344 1 95.81 334 LEU B C 1
ATOM 7386 O O . LEU B 1 334 ? 0.784 27.141 -7.461 1 95.81 334 LEU B O 1
ATOM 7390 N N . ALA B 1 335 ? 1.195 27.609 -5.301 1 96.56 335 ALA B N 1
ATOM 7391 C CA . ALA B 1 335 ? 0.7 28.969 -5.406 1 96.56 335 ALA B CA 1
ATOM 7392 C C . ALA B 1 335 ? 1.853 29.969 -5.477 1 96.56 335 ALA B C 1
ATOM 7394 O O . ALA B 1 335 ? 1.642 31.156 -5.738 1 96.56 335 ALA B O 1
ATOM 7395 N N . GLU B 1 336 ? 3.066 29.531 -5.273 1 96.38 336 GLU B N 1
ATOM 7396 C CA . GLU B 1 336 ? 4.211 30.438 -5.219 1 96.38 336 GLU B CA 1
ATOM 7397 C C . GLU B 1 336 ? 4.516 31.031 -6.598 1 96.38 336 GLU B C 1
ATOM 7399 O O . GLU B 1 336 ? 4.453 30.328 -7.605 1 96.38 336 GLU B O 1
ATOM 7404 N N . VAL B 1 337 ? 4.883 32.188 -6.652 1 93 337 VAL B N 1
ATOM 7405 C CA . VAL B 1 337 ? 5.059 32.906 -7.91 1 93 337 VAL B CA 1
ATOM 7406 C C . VAL B 1 337 ? 6.379 32.5 -8.562 1 93 337 VAL B C 1
ATOM 7408 O O . VAL B 1 337 ? 6.477 32.438 -9.789 1 93 337 VAL B O 1
ATOM 7411 N N . ASP B 1 338 ? 7.367 32.219 -7.793 1 91.19 338 ASP B N 1
ATOM 7412 C CA . ASP B 1 338 ? 8.711 32 -8.32 1 91.19 338 ASP B CA 1
ATOM 7413 C C . ASP B 1 338 ? 8.906 30.562 -8.773 1 91.19 338 ASP B C 1
ATOM 7415 O O . ASP B 1 338 ? 9.977 30.203 -9.281 1 91.19 338 ASP B O 1
ATOM 7419 N N . LEU B 1 339 ? 7.938 29.75 -8.688 1 93.38 339 LEU B N 1
ATOM 7420 C CA . LEU B 1 339 ? 8.078 28.359 -9.109 1 93.38 339 LEU B CA 1
ATOM 7421 C C . LEU B 1 339 ? 7.949 28.234 -10.617 1 93.38 339 LEU B C 1
ATOM 7423 O O . LEU B 1 339 ? 7.02 28.781 -11.219 1 93.38 339 LEU B O 1
ATOM 7427 N N . GLU B 1 340 ? 8.898 27.516 -11.18 1 95.44 340 GLU B N 1
ATOM 7428 C CA . GLU B 1 340 ? 8.867 27.281 -12.625 1 95.44 340 GLU B CA 1
ATOM 7429 C C . GLU B 1 340 ? 7.613 26.516 -13.023 1 95.44 340 GLU B C 1
ATOM 7431 O O . GLU B 1 340 ? 7.18 25.609 -12.312 1 95.44 340 GLU B O 1
ATOM 7436 N N . GLU B 1 341 ? 7.148 26.828 -14.141 1 95.44 341 GLU B N 1
ATOM 7437 C CA . GLU B 1 341 ? 5.898 26.219 -14.594 1 95.44 341 GLU B CA 1
ATOM 7438 C C . GLU B 1 341 ? 6.051 24.719 -14.805 1 95.44 341 GLU B C 1
ATOM 7440 O O . GLU B 1 341 ? 5.121 23.953 -14.539 1 95.44 341 GLU B O 1
ATOM 7445 N N . ALA B 1 342 ? 7.168 24.281 -15.352 1 96.06 342 ALA B N 1
ATOM 7446 C CA . ALA B 1 342 ? 7.418 22.859 -15.547 1 96.06 342 ALA B CA 1
ATOM 7447 C C . ALA B 1 342 ? 7.391 22.109 -14.227 1 96.06 342 ALA B C 1
ATOM 7449 O O . ALA B 1 342 ? 6.816 21.016 -14.133 1 96.06 342 ALA B O 1
ATOM 7450 N N . ARG B 1 343 ? 7.988 22.688 -13.273 1 95.94 343 ARG B N 1
ATOM 7451 C CA . ARG B 1 343 ? 8 22.078 -11.945 1 95.94 343 ARG B CA 1
ATOM 7452 C C . ARG B 1 343 ? 6.613 22.078 -11.32 1 95.94 343 ARG B C 1
ATOM 7454 O O . ARG B 1 343 ? 6.215 21.125 -10.656 1 95.94 343 ARG B O 1
ATOM 7461 N N . ARG B 1 344 ? 5.934 23.141 -11.508 1 96 344 ARG B N 1
ATOM 7462 C CA . ARG B 1 344 ? 4.566 23.25 -11 1 96 344 ARG B CA 1
ATOM 7463 C C . ARG B 1 344 ? 3.678 22.156 -11.594 1 96 344 ARG B C 1
ATOM 7465 O O . ARG B 1 344 ? 2.926 21.5 -10.867 1 96 344 ARG B O 1
ATOM 7472 N N . SER B 1 345 ? 3.834 21.906 -12.867 1 95.44 345 SER B N 1
ATOM 7473 C CA . SER B 1 345 ? 3.039 20.891 -13.539 1 95.44 345 SER B CA 1
ATOM 7474 C C . SER B 1 345 ? 3.389 19.5 -13.023 1 95.44 345 SER B C 1
ATOM 7476 O O . SER B 1 345 ? 2.51 18.641 -12.867 1 95.44 345 SER B O 1
ATOM 7478 N N . GLN B 1 346 ? 4.59 19.328 -12.805 1 95.5 346 GLN B N 1
ATOM 7479 C CA . GLN B 1 346 ? 5.043 18.062 -12.266 1 95.5 346 GLN B CA 1
ATOM 7480 C C . GLN B 1 346 ? 4.473 17.812 -10.867 1 95.5 346 GLN B C 1
ATOM 7482 O O . GLN B 1 346 ? 4.023 16.703 -10.562 1 95.5 346 GLN B O 1
ATOM 7487 N N . LEU B 1 347 ? 4.52 18.828 -10.023 1 95.19 347 LEU B N 1
ATOM 7488 C CA . LEU B 1 347 ? 4.008 18.703 -8.656 1 95.19 347 LEU B CA 1
ATOM 7489 C C . LEU B 1 347 ? 2.5 18.469 -8.664 1 95.19 347 LEU B C 1
ATOM 7491 O O . LEU B 1 347 ? 1.99 17.703 -7.844 1 95.19 347 LEU B O 1
ATOM 7495 N N . ILE B 1 348 ? 1.84 19.094 -9.625 1 94 348 ILE B N 1
ATOM 7496 C CA . ILE B 1 348 ? 0.398 18.906 -9.742 1 94 348 ILE B CA 1
ATOM 7497 C C . ILE B 1 348 ? 0.099 17.453 -10.156 1 94 348 ILE B C 1
ATOM 7499 O O . ILE B 1 348 ? -0.828 16.844 -9.633 1 94 348 ILE B O 1
ATOM 7503 N N . ALA B 1 349 ? 0.88 16.938 -11.023 1 91.94 349 ALA B N 1
ATOM 7504 C CA . ALA B 1 349 ? 0.702 15.562 -11.469 1 91.94 349 ALA B CA 1
ATOM 7505 C C . ALA B 1 349 ? 0.931 14.578 -10.328 1 91.94 349 ALA B C 1
ATOM 7507 O O . ALA B 1 349 ? 0.194 13.602 -10.18 1 91.94 349 ALA B O 1
ATOM 7508 N N . GLN B 1 350 ? 1.895 14.82 -9.578 1 89.25 350 GLN B N 1
ATOM 7509 C CA . GLN B 1 350 ? 2.205 13.977 -8.43 1 89.25 350 GLN B CA 1
ATOM 7510 C C . GLN B 1 350 ? 1.102 14.055 -7.379 1 89.25 350 GLN B C 1
ATOM 7512 O O . GLN B 1 350 ? 0.765 13.047 -6.75 1 89.25 350 GLN B O 1
ATOM 7517 N N . PHE B 1 351 ? 0.612 15.219 -7.246 1 91.25 351 PHE B N 1
ATOM 7518 C CA . PHE B 1 351 ? -0.479 15.445 -6.305 1 91.25 351 PHE B CA 1
ATOM 7519 C C . PHE B 1 351 ? -1.722 14.664 -6.719 1 91.25 351 PHE B C 1
ATOM 7521 O O . PHE B 1 351 ? -2.461 14.164 -5.867 1 91.25 351 PHE B O 1
ATOM 7528 N N . ASN B 1 352 ? -1.896 14.461 -7.984 1 87.31 352 ASN B N 1
ATOM 7529 C CA . ASN B 1 352 ? -3.1 13.828 -8.516 1 87.31 352 ASN B CA 1
ATOM 7530 C C . ASN B 1 352 ? -2.926 12.32 -8.656 1 87.31 352 ASN B C 1
ATOM 7532 O O . ASN B 1 352 ? -3.854 11.617 -9.055 1 87.31 352 ASN B O 1
ATOM 7536 N N . ASP B 1 353 ? -1.779 11.859 -8.25 1 80.44 353 ASP B N 1
ATOM 7537 C CA . ASP B 1 353 ? -1.496 10.422 -8.227 1 80.44 353 ASP B CA 1
ATOM 7538 C C . ASP B 1 353 ? -1.011 9.984 -6.848 1 80.44 353 ASP B C 1
ATOM 7540 O O . ASP B 1 353 ? 0.187 9.773 -6.645 1 80.44 353 ASP B O 1
ATOM 7544 N N . PRO B 1 354 ? -1.837 9.758 -6.023 1 74.69 354 PRO B N 1
ATOM 7545 C CA . PRO B 1 354 ? -1.475 9.594 -4.613 1 74.69 354 PRO B CA 1
ATOM 7546 C C . PRO B 1 354 ? -0.677 8.32 -4.352 1 74.69 354 PRO B C 1
ATOM 7548 O O . PRO B 1 354 ? -0.089 8.156 -3.279 1 74.69 354 PRO B O 1
ATOM 7551 N N . ASP B 1 355 ? -0.167 7.543 -5.27 1 68.19 355 ASP B N 1
ATOM 7552 C CA . ASP B 1 355 ? 0.747 6.414 -5.125 1 68.19 355 ASP B CA 1
ATOM 7553 C C . ASP B 1 355 ? 0.445 5.621 -3.857 1 68.19 355 ASP B C 1
ATOM 7555 O O . ASP B 1 355 ? 1.338 5.379 -3.043 1 68.19 355 ASP B O 1
ATOM 7559 N N . LYS B 1 356 ? -0.525 5.273 -3.342 1 80 356 LYS B N 1
ATOM 7560 C CA . LYS B 1 356 ? -0.95 4.398 -2.254 1 80 356 LYS B CA 1
ATOM 7561 C C . LYS B 1 356 ? -0.911 5.125 -0.913 1 80 356 LYS B C 1
ATOM 7563 O O . LYS B 1 356 ? -0.571 4.531 0.112 1 80 356 LYS B O 1
ATOM 7568 N N . CYS B 1 357 ? -0.916 6.344 -0.947 1 90.12 357 CYS B N 1
ATOM 7569 C CA . CYS B 1 357 ? -1.167 7.117 0.265 1 90.12 357 CYS B CA 1
ATOM 7570 C C . CYS B 1 357 ? -2.596 6.914 0.755 1 90.12 357 CYS B C 1
ATOM 7572 O O . CYS B 1 357 ? -3.547 7.066 -0.012 1 90.12 357 CYS B O 1
ATOM 7574 N N . TYR B 1 358 ? -2.648 6.523 1.859 1 92.25 358 TYR B N 1
ATOM 7575 C CA . TYR B 1 358 ? -2.01 6.363 3.162 1 92.25 358 TYR B CA 1
ATOM 7576 C C . TYR B 1 358 ? -2.057 4.906 3.615 1 92.25 358 TYR B C 1
ATOM 7578 O O . TYR B 1 358 ? -3.129 4.301 3.662 1 92.25 358 TYR B O 1
ATOM 7586 N N . ALA B 1 359 ? -0.912 4.305 3.967 1 86.75 359 ALA B N 1
ATOM 7587 C CA . ALA B 1 359 ? -0.824 2.867 4.223 1 86.75 359 ALA B CA 1
ATOM 7588 C C . ALA B 1 359 ? -0.754 2.58 5.723 1 86.75 359 ALA B C 1
ATOM 7590 O O . ALA B 1 359 ? -0.218 1.552 6.137 1 86.75 359 ALA B O 1
ATOM 7591 N N . GLY B 1 360 ? -1.489 3.109 6.66 1 88.56 360 GLY B N 1
ATOM 7592 C CA . GLY B 1 360 ? -1.464 2.85 8.086 1 88.56 360 GLY B CA 1
ATOM 7593 C C . GLY B 1 360 ? -2.834 2.928 8.734 1 88.56 360 GLY B C 1
ATOM 7594 O O . GLY B 1 360 ? -3.854 2.924 8.039 1 88.56 360 GLY B O 1
ATOM 7595 N N . HIS B 1 361 ? -2.811 2.76 10.062 1 92.88 361 HIS B N 1
ATOM 7596 C CA . HIS B 1 361 ? -4.035 2.957 10.828 1 92.88 361 HIS B CA 1
ATOM 7597 C C . HIS B 1 361 ? -4.391 4.438 10.93 1 92.88 361 HIS B C 1
ATOM 7599 O O . HIS B 1 361 ? -3.549 5.301 10.68 1 92.88 361 HIS B O 1
ATOM 7605 N N . HIS B 1 362 ? -5.609 4.664 11.234 1 96.44 362 HIS B N 1
ATOM 7606 C CA . HIS B 1 362 ? -6.016 6.062 11.328 1 96.44 362 HIS B CA 1
ATOM 7607 C C . HIS B 1 362 ? -5.223 6.793 12.406 1 96.44 362 HIS B C 1
ATOM 7609 O O . HIS B 1 362 ? -4.895 6.215 13.445 1 96.44 362 HIS B O 1
ATOM 7615 N N . THR B 1 363 ? -4.953 8.016 12.281 1 96.75 363 THR B N 1
ATOM 7616 C CA . THR B 1 363 ? -4.008 8.758 13.102 1 96.75 363 THR B CA 1
ATOM 7617 C C . THR B 1 363 ? -4.719 9.422 14.281 1 96.75 363 THR B C 1
ATOM 7619 O O . THR B 1 363 ? -4.074 9.961 15.18 1 96.75 363 THR B O 1
ATOM 7622 N N . LEU B 1 364 ? -6.004 9.398 14.336 1 95.5 364 LEU B N 1
ATOM 7623 C CA . LEU B 1 364 ? -6.734 9.984 15.461 1 95.5 364 LEU B CA 1
ATOM 7624 C C . LEU B 1 364 ? -6.371 9.289 16.766 1 95.5 364 LEU B C 1
ATOM 7626 O O . LEU B 1 364 ? -6.465 9.891 17.844 1 95.5 364 LEU B O 1
ATOM 7630 N N . GLN B 1 365 ? -5.926 8.086 16.672 1 91 365 GLN B N 1
ATOM 7631 C CA . GLN B 1 365 ? -5.598 7.312 17.859 1 91 365 GLN B CA 1
ATOM 7632 C C . GLN B 1 365 ? -4.109 7.402 18.188 1 91 365 GLN B C 1
ATOM 7634 O O . GLN B 1 365 ? -3.648 6.828 19.172 1 91 365 GLN B O 1
ATOM 7639 N N . ALA B 1 366 ? -3.369 8.047 17.406 1 93.56 366 ALA B N 1
ATOM 7640 C CA . ALA B 1 366 ? -1.922 8.133 17.594 1 93.56 366 ALA B CA 1
ATOM 7641 C C . ALA B 1 366 ? -1.561 9.211 18.609 1 93.56 366 ALA B C 1
ATOM 7643 O O . ALA B 1 366 ? -1.404 10.383 18.266 1 93.56 366 ALA B O 1
ATOM 7644 N N . SER B 1 367 ? -1.246 8.867 19.75 1 91.38 367 SER B N 1
ATOM 7645 C CA . SER B 1 367 ? -1.05 9.797 20.859 1 91.38 367 SER B CA 1
ATOM 7646 C C . SER B 1 367 ? 0.165 10.688 20.625 1 91.38 367 SER B C 1
ATOM 7648 O O . SER B 1 367 ? 0.175 11.852 21.031 1 91.38 367 SER B O 1
ATOM 7650 N N . LYS B 1 368 ? 1.154 10.195 19.922 1 92.12 368 LYS B N 1
ATOM 7651 C CA . LYS B 1 368 ? 2.393 10.938 19.703 1 92.12 368 LYS B CA 1
ATOM 7652 C C . LYS B 1 368 ? 2.172 12.117 18.766 1 92.12 368 LYS B C 1
ATOM 7654 O O . LYS B 1 368 ? 3.002 13.023 18.688 1 92.12 368 LYS B O 1
ATOM 7659 N N . LEU B 1 369 ? 1.065 12.141 18.109 1 97 369 LEU B N 1
ATOM 7660 C CA . LEU B 1 369 ? 0.812 13.164 17.094 1 97 369 LEU B CA 1
ATOM 7661 C C . LEU B 1 369 ? 0.05 14.344 17.688 1 97 369 LEU B C 1
ATOM 7663 O O . LEU B 1 369 ? -0.248 15.312 16.984 1 97 369 LEU B O 1
ATOM 7667 N N . TRP B 1 370 ? -0.249 14.211 18.922 1 96.69 370 TRP B N 1
ATOM 7668 C CA . TRP B 1 370 ? -1.029 15.258 19.578 1 96.69 370 TRP B CA 1
ATOM 7669 C C . TRP B 1 370 ? -0.309 15.773 20.812 1 96.69 370 TRP B C 1
ATOM 7671 O O . TRP B 1 370 ? 0.459 15.039 21.453 1 96.69 370 TRP B O 1
ATOM 7681 N N . SER B 1 371 ? -0.429 17.062 21.109 1 95.38 371 SER B N 1
ATOM 7682 C CA . SER B 1 371 ? 0.109 17.703 22.312 1 95.38 371 SER B CA 1
ATOM 7683 C C . SER B 1 371 ? -0.699 18.938 22.688 1 95.38 371 SER B C 1
ATOM 7685 O O . SER B 1 371 ? -1.699 19.25 22.031 1 95.38 371 SER B O 1
ATOM 7687 N N . ASP B 1 372 ? -0.357 19.578 23.734 1 94.19 372 ASP B N 1
ATOM 7688 C CA . ASP B 1 372 ? -1.081 20.766 24.188 1 94.19 372 ASP B CA 1
ATOM 7689 C C . ASP B 1 372 ? -0.766 21.984 23.328 1 94.19 372 ASP B C 1
ATOM 7691 O O . ASP B 1 372 ? -1.518 22.953 23.312 1 94.19 372 ASP B O 1
ATOM 7695 N N . LEU B 1 373 ? 0.233 21.953 22.594 1 96.25 373 LEU B N 1
ATOM 7696 C CA . LEU B 1 373 ? 0.58 22.969 21.609 1 96.25 373 LEU B CA 1
ATOM 7697 C C . LEU B 1 373 ? 0.715 24.344 22.25 1 96.25 373 LEU B C 1
ATOM 7699 O O . LEU B 1 373 ? 0.284 25.344 21.672 1 96.25 373 LEU B O 1
ATOM 7703 N N . ASN B 1 374 ? 1.312 24.375 23.438 1 94.06 374 ASN B N 1
ATOM 7704 C CA . ASN B 1 374 ? 1.413 25.641 24.188 1 94.06 374 ASN B CA 1
ATOM 7705 C C . ASN B 1 374 ? 2.811 26.234 24.078 1 94.06 374 ASN B C 1
ATOM 7707 O O . ASN B 1 374 ? 3.023 27.391 24.453 1 94.06 374 ASN B O 1
ATOM 7711 N N . THR B 1 375 ? 3.732 25.438 23.609 1 94.25 375 THR B N 1
ATOM 7712 C CA . THR B 1 375 ? 5.098 25.938 23.438 1 94.25 375 THR B CA 1
ATOM 7713 C C . THR B 1 375 ? 5.574 25.719 22 1 94.25 375 THR B C 1
ATOM 7715 O O . THR B 1 375 ? 5.051 24.875 21.281 1 94.25 375 THR B O 1
ATOM 7718 N N . LEU B 1 376 ? 6.547 26.516 21.656 1 95.12 376 LEU B N 1
ATOM 7719 C CA . LEU B 1 376 ? 7.094 26.406 20.297 1 95.12 376 LEU B CA 1
ATOM 7720 C C . LEU B 1 376 ? 7.746 25.047 20.094 1 95.12 376 LEU B C 1
ATOM 7722 O O . LEU B 1 376 ? 7.621 24.453 19.016 1 95.12 376 LEU B O 1
ATOM 7726 N N . ASP B 1 377 ? 8.445 24.547 21.062 1 95.31 377 ASP B N 1
ATOM 7727 C CA . ASP B 1 377 ? 9.102 23.25 20.969 1 95.31 377 ASP B CA 1
ATOM 7728 C C . ASP B 1 377 ? 8.086 22.141 20.703 1 95.31 377 ASP B C 1
ATOM 7730 O O . ASP B 1 377 ? 8.344 21.234 19.906 1 95.31 377 ASP B O 1
ATOM 7734 N N . GLU B 1 378 ? 7.012 22.172 21.391 1 96 378 GLU B N 1
ATOM 7735 C CA . GLU B 1 378 ? 5.969 21.172 21.203 1 96 378 GLU B CA 1
ATOM 7736 C C . GLU B 1 378 ? 5.371 21.25 19.797 1 96 378 GLU B C 1
ATOM 7738 O O . GLU B 1 378 ? 5.098 20.234 19.172 1 96 378 GLU B O 1
ATOM 7743 N N . ILE B 1 379 ? 5.145 22.469 19.359 1 96.75 379 ILE B N 1
ATOM 7744 C CA . ILE B 1 379 ? 4.57 22.672 18.031 1 96.75 379 ILE B CA 1
ATOM 7745 C C . ILE B 1 379 ? 5.504 22.094 16.969 1 96.75 379 ILE B C 1
ATOM 7747 O O . ILE B 1 379 ? 5.066 21.375 16.078 1 96.75 379 ILE B O 1
ATOM 7751 N N . LEU B 1 380 ? 6.777 22.391 17.062 1 96.88 380 LEU B N 1
ATOM 7752 C CA . LEU B 1 380 ? 7.75 21.922 16.078 1 96.88 380 LEU B CA 1
ATOM 7753 C C . LEU B 1 380 ? 7.902 20.406 16.156 1 96.88 380 LEU B C 1
ATOM 7755 O O . LEU B 1 380 ? 8.039 19.734 15.133 1 96.88 380 LEU B O 1
ATOM 7759 N N . ARG B 1 381 ? 7.859 19.891 17.359 1 96.5 381 ARG B N 1
ATOM 7760 C CA . ARG B 1 381 ? 7.953 18.438 17.531 1 96.5 381 ARG B CA 1
ATOM 7761 C C . ARG B 1 381 ? 6.762 17.734 16.906 1 96.5 381 ARG B C 1
ATOM 7763 O O . ARG B 1 381 ? 6.93 16.766 16.156 1 96.5 381 ARG B O 1
ATOM 7770 N N . VAL B 1 382 ? 5.598 18.172 17.219 1 97.44 382 VAL B N 1
ATOM 7771 C CA . VAL B 1 382 ? 4.375 17.547 16.719 1 97.44 382 VAL B CA 1
ATOM 7772 C C . VAL B 1 382 ? 4.301 17.672 15.203 1 97.44 382 VAL B C 1
ATOM 7774 O O . VAL B 1 382 ? 3.959 16.703 14.516 1 97.44 382 VAL B O 1
ATOM 7777 N N . THR B 1 383 ? 4.605 18.812 14.703 1 97.75 383 THR B N 1
ATOM 7778 C CA . THR B 1 383 ? 4.559 19.016 13.258 1 97.75 383 THR B CA 1
ATOM 7779 C C . THR B 1 383 ? 5.598 18.141 12.555 1 97.75 383 THR B C 1
ATOM 7781 O O . THR B 1 383 ? 5.328 17.594 11.484 1 97.75 383 THR B O 1
ATOM 7784 N N . SER B 1 384 ? 6.742 18.062 13.141 1 97.19 384 SER B N 1
ATOM 7785 C CA . SER B 1 384 ? 7.777 17.188 12.586 1 97.19 384 SER B CA 1
ATOM 7786 C C . SER B 1 384 ? 7.332 15.727 12.594 1 97.19 384 SER B C 1
ATOM 7788 O O . SER B 1 384 ? 7.551 15 11.625 1 97.19 384 SER B O 1
ATOM 7790 N N . MET B 1 385 ? 6.719 15.344 13.656 1 97.06 385 MET B N 1
ATOM 7791 C CA . MET B 1 385 ? 6.246 13.969 13.789 1 97.06 385 MET B CA 1
ATOM 7792 C C . MET B 1 385 ? 5.148 13.68 12.773 1 97.06 385 MET B C 1
ATOM 7794 O O . MET B 1 385 ? 5.094 12.578 12.211 1 97.06 385 MET B O 1
ATOM 7798 N N . TRP B 1 386 ? 4.285 14.578 12.609 1 98.12 386 TRP B N 1
ATOM 7799 C CA . TRP B 1 386 ? 3.238 14.43 11.602 1 98.12 386 TRP B CA 1
ATOM 7800 C C . TRP B 1 386 ? 3.838 14.227 10.219 1 98.12 386 TRP B C 1
ATOM 7802 O O . TRP B 1 386 ? 3.449 13.312 9.492 1 98.12 386 TRP B O 1
ATOM 7812 N N . LYS B 1 387 ? 4.762 15.078 9.844 1 97.75 387 LYS B N 1
ATOM 7813 C CA . LYS B 1 387 ? 5.375 14.977 8.523 1 97.75 387 LYS B CA 1
ATOM 7814 C C . LYS B 1 387 ? 6.129 13.656 8.367 1 97.75 387 LYS B C 1
ATOM 7816 O O . LYS B 1 387 ? 6.066 13.016 7.316 1 97.75 387 LYS B O 1
ATOM 7821 N N . LEU B 1 388 ? 6.789 13.289 9.43 1 96.56 388 LEU B N 1
ATOM 7822 C CA . LEU B 1 388 ? 7.512 12.023 9.422 1 96.56 388 LEU B CA 1
ATOM 7823 C C . LEU B 1 388 ? 6.555 10.852 9.25 1 96.56 388 LEU B C 1
ATOM 7825 O O . LEU B 1 388 ? 6.809 9.953 8.445 1 96.56 388 LEU B O 1
ATOM 7829 N N . THR B 1 389 ? 5.52 10.82 9.977 1 96.88 389 THR B N 1
ATOM 7830 C CA . THR B 1 389 ? 4.531 9.742 9.93 1 96.88 389 THR B CA 1
ATOM 7831 C C . THR B 1 389 ? 3.928 9.625 8.531 1 96.88 389 THR B C 1
ATOM 7833 O O . THR B 1 389 ? 3.848 8.531 7.977 1 96.88 389 THR B O 1
ATOM 7836 N N . LEU B 1 390 ? 3.525 10.742 7.992 1 96.56 390 LEU B N 1
ATOM 7837 C CA . LEU B 1 390 ? 2.902 10.734 6.672 1 96.56 390 LEU B CA 1
ATOM 7838 C C . LEU B 1 390 ? 3.891 10.266 5.609 1 96.56 390 LEU B C 1
ATOM 7840 O O . LEU B 1 390 ? 3.525 9.508 4.707 1 96.56 390 LEU B O 1
ATOM 7844 N N . GLU B 1 391 ? 5.121 10.695 5.738 1 94.25 391 GLU B N 1
ATOM 7845 C CA . GLU B 1 391 ? 6.152 10.297 4.785 1 94.25 391 GLU B CA 1
ATOM 7846 C C . GLU B 1 391 ? 6.395 8.789 4.828 1 94.25 391 GLU B C 1
ATOM 7848 O O . GLU B 1 391 ? 6.492 8.141 3.787 1 94.25 391 GLU B O 1
ATOM 7853 N N . LYS B 1 392 ? 6.453 8.297 6.02 1 92.31 392 LYS B N 1
ATOM 7854 C CA . LYS B 1 392 ? 6.805 6.891 6.18 1 92.31 392 LYS B CA 1
ATOM 7855 C C . LYS B 1 392 ? 5.613 5.984 5.883 1 92.31 392 LYS B C 1
ATOM 7857 O O . LYS B 1 392 ? 5.781 4.793 5.629 1 92.31 392 LYS B O 1
ATOM 7862 N N . GLN B 1 393 ? 4.426 6.562 5.883 1 92.44 393 GLN B N 1
ATOM 7863 C CA . GLN B 1 393 ? 3.232 5.773 5.602 1 92.44 393 GLN B CA 1
ATOM 7864 C C . GLN B 1 393 ? 2.795 5.934 4.148 1 92.44 393 GLN B C 1
ATOM 7866 O O . GLN B 1 393 ? 1.601 5.883 3.846 1 92.44 393 GLN B O 1
ATOM 7871 N N . GLY B 1 394 ? 3.686 6.242 3.283 1 89.75 394 GLY B N 1
ATOM 7872 C CA . GLY B 1 394 ? 3.484 6.141 1.846 1 89.75 394 GLY B CA 1
ATOM 7873 C C . GLY B 1 394 ? 3.076 7.457 1.208 1 89.75 394 GLY B C 1
ATOM 7874 O O . GLY B 1 394 ? 2.758 7.5 0.018 1 89.75 394 GLY B O 1
ATOM 7875 N N . CYS B 1 395 ? 3.084 8.57 1.865 1 93.5 395 CYS B N 1
ATOM 7876 C CA . CYS B 1 395 ? 2.559 9.812 1.314 1 93.5 395 CYS B CA 1
ATOM 7877 C C . CYS B 1 395 ? 3.688 10.719 0.838 1 93.5 395 CYS B C 1
ATOM 7879 O O . CYS B 1 395 ? 3.482 11.914 0.624 1 93.5 395 CYS B O 1
ATOM 7881 N N . HIS B 1 396 ? 4.883 10.219 0.684 1 91.19 396 HIS B N 1
ATOM 7882 C CA . HIS B 1 396 ? 6.055 11.008 0.332 1 91.19 396 HIS B CA 1
ATOM 7883 C C . HIS B 1 396 ? 5.844 11.75 -0.982 1 91.19 396 HIS B C 1
ATOM 7885 O O . HIS B 1 396 ? 6.164 12.938 -1.087 1 91.19 396 HIS B O 1
ATOM 7891 N N . THR B 1 397 ? 5.273 11.141 -1.983 1 91.06 397 THR B N 1
ATOM 7892 C CA . THR B 1 397 ? 5.086 11.742 -3.299 1 91.06 397 THR B CA 1
ATOM 7893 C C . THR B 1 397 ? 4.043 12.859 -3.24 1 91.06 397 THR B C 1
ATOM 7895 O O . THR B 1 397 ? 4.242 13.93 -3.809 1 91.06 397 THR B O 1
ATOM 7898 N N . MET B 1 398 ? 3.027 12.641 -2.545 1 93.38 398 MET B N 1
ATOM 7899 C CA . MET B 1 398 ? 1.955 13.625 -2.416 1 93.38 398 MET B CA 1
ATOM 7900 C C . MET B 1 398 ? 2.432 14.852 -1.645 1 93.38 398 MET B C 1
ATOM 7902 O O . MET B 1 398 ? 2.07 15.977 -1.979 1 93.38 398 MET B O 1
ATOM 7906 N N . MET B 1 399 ? 3.225 14.641 -0.697 1 95.38 399 MET B N 1
ATOM 7907 C CA . MET B 1 399 ? 3.678 15.719 0.182 1 95.38 399 MET B CA 1
ATOM 7908 C C . MET B 1 399 ? 4.633 16.656 -0.55 1 95.38 399 MET B C 1
ATOM 7910 O O . MET B 1 399 ? 4.883 17.766 -0.099 1 95.38 399 MET B O 1
ATOM 7914 N N . GLN B 1 400 ? 5.133 16.234 -1.69 1 94.94 400 GLN B N 1
ATOM 7915 C CA . GLN B 1 400 ? 6.031 17.078 -2.465 1 94.94 400 GLN B CA 1
ATOM 7916 C C . GLN B 1 400 ? 5.297 18.312 -3.004 1 94.94 400 GLN B C 1
ATOM 7918 O O . GLN B 1 400 ? 5.922 19.312 -3.34 1 94.94 400 GLN B O 1
ATOM 7923 N N . ALA B 1 401 ? 4.039 18.25 -3 1 95.31 401 ALA B N 1
ATOM 7924 C CA . ALA B 1 401 ? 3.236 19.359 -3.488 1 95.31 401 ALA B CA 1
ATOM 7925 C C . ALA B 1 401 ? 3.104 20.453 -2.424 1 95.31 401 ALA B C 1
ATOM 7927 O O . ALA B 1 401 ? 2.426 21.453 -2.639 1 95.31 401 ALA B O 1
ATOM 7928 N N . GLY B 1 402 ? 3.756 20.219 -1.28 1 96.56 402 GLY B N 1
ATOM 7929 C CA . GLY B 1 402 ? 3.758 21.234 -0.235 1 96.56 402 GLY B CA 1
ATOM 7930 C C . GLY B 1 402 ? 2.557 21.141 0.687 1 96.56 402 GLY B C 1
ATOM 7931 O O . GLY B 1 402 ? 2.125 20.047 1.044 1 96.56 402 GLY B O 1
ATOM 7932 N N . ALA B 1 403 ? 2.023 22.281 1.032 1 97.88 403 ALA B N 1
ATOM 7933 C CA . ALA B 1 403 ? 0.943 22.359 2.014 1 97.88 403 ALA B CA 1
ATOM 7934 C C . ALA B 1 403 ? -0.306 21.641 1.505 1 97.88 403 ALA B C 1
ATOM 7936 O O . ALA B 1 403 ? -1.014 20.984 2.277 1 97.88 403 ALA B O 1
ATOM 7937 N N . ASP B 1 404 ? -0.577 21.766 0.192 1 96.62 404 ASP B N 1
ATOM 7938 C CA . ASP B 1 404 ? -1.733 21.094 -0.385 1 96.62 404 ASP B CA 1
ATOM 7939 C C . ASP B 1 404 ? -1.636 19.578 -0.191 1 96.62 404 ASP B C 1
ATOM 7941 O O . ASP B 1 404 ? -2.607 18.938 0.211 1 96.62 404 ASP B O 1
ATOM 7945 N N . GLY B 1 405 ? -0.49 19.078 -0.506 1 96.75 405 GLY B N 1
ATOM 7946 C CA . GLY B 1 405 ? -0.267 17.641 -0.357 1 96.75 405 GLY B CA 1
ATOM 7947 C C . GLY B 1 405 ? -0.273 17.188 1.09 1 96.75 405 GLY B C 1
ATOM 7948 O O . GLY B 1 405 ? -0.809 16.125 1.408 1 96.75 405 GLY B O 1
ATOM 7949 N N . VAL B 1 406 ? 0.327 17.969 1.947 1 97.81 406 VAL B N 1
ATOM 7950 C CA . VAL B 1 406 ? 0.414 17.641 3.363 1 97.81 406 VAL B CA 1
ATOM 7951 C C . VAL B 1 406 ? -0.987 17.594 3.971 1 97.81 406 VAL B C 1
ATOM 7953 O O . VAL B 1 406 ? -1.301 16.688 4.746 1 97.81 406 VAL B O 1
ATOM 7956 N N . LEU B 1 407 ? -1.774 18.562 3.648 1 98.06 407 LEU B N 1
ATOM 7957 C CA . LEU B 1 407 ? -3.129 18.594 4.188 1 98.06 407 LEU B CA 1
ATOM 7958 C C . LEU B 1 407 ? -3.928 17.375 3.721 1 98.06 407 LEU B C 1
ATOM 7960 O O . LEU B 1 407 ? -4.602 16.719 4.52 1 98.06 407 LEU B O 1
ATOM 7964 N N . GLN B 1 408 ? -3.885 17.094 2.426 1 96.88 408 GLN B N 1
ATOM 7965 C CA . GLN B 1 408 ? -4.609 15.945 1.902 1 96.88 408 GLN B CA 1
ATOM 7966 C C . GLN B 1 408 ? -4.117 14.648 2.537 1 96.88 408 GLN B C 1
ATOM 7968 O O . GLN B 1 408 ? -4.914 13.758 2.838 1 96.88 408 GLN B O 1
ATOM 7973 N N . ALA B 1 409 ? -2.828 14.516 2.664 1 97.5 409 ALA B N 1
ATOM 7974 C CA . ALA B 1 409 ? -2.262 13.336 3.312 1 97.5 409 ALA B CA 1
ATOM 7975 C C . ALA B 1 409 ? -2.771 13.195 4.746 1 97.5 409 ALA B C 1
ATOM 7977 O O . ALA B 1 409 ? -3.086 12.094 5.199 1 97.5 409 ALA B O 1
ATOM 7978 N N . ALA B 1 410 ? -2.783 14.289 5.457 1 98.31 410 ALA B N 1
ATOM 7979 C CA . ALA B 1 410 ? -3.285 14.281 6.832 1 98.31 410 ALA B CA 1
ATOM 7980 C C . ALA B 1 410 ? -4.75 13.859 6.875 1 98.31 410 ALA B C 1
ATOM 7982 O O . ALA B 1 410 ? -5.145 13.062 7.73 1 98.31 410 ALA B O 1
ATOM 7983 N N . LEU B 1 411 ? -5.512 14.414 5.984 1 97.69 411 LEU B N 1
ATOM 7984 C CA . LEU B 1 411 ? -6.926 14.07 5.93 1 97.69 411 LEU B CA 1
ATOM 7985 C C . LEU B 1 411 ? -7.113 12.586 5.668 1 97.69 411 LEU B C 1
ATOM 7987 O O . LEU B 1 411 ? -7.953 11.938 6.301 1 97.69 411 LEU B O 1
ATOM 7991 N N . LEU B 1 412 ? -6.344 12.062 4.727 1 97.38 412 LEU B N 1
ATOM 7992 C CA . LEU B 1 412 ? -6.406 10.633 4.434 1 97.38 412 LEU B CA 1
ATOM 7993 C C . LEU B 1 412 ? -6.043 9.812 5.668 1 97.38 412 LEU B C 1
ATOM 7995 O O . LEU B 1 412 ? -6.676 8.789 5.945 1 97.38 412 LEU B O 1
ATOM 7999 N N . SER B 1 413 ? -5.086 10.25 6.402 1 97.75 413 SER B N 1
ATOM 8000 C CA . SER B 1 413 ? -4.598 9.516 7.562 1 97.75 413 SER B CA 1
ATOM 8001 C C . SER B 1 413 ? -5.633 9.492 8.68 1 97.75 413 SER B C 1
ATOM 8003 O O . SER B 1 413 ? -5.688 8.547 9.469 1 97.75 413 SER B O 1
ATOM 8005 N N . PHE B 1 414 ? -6.488 10.547 8.812 1 98.06 414 PHE B N 1
ATOM 8006 C CA . PHE B 1 414 ? -7.508 10.602 9.852 1 98.06 414 PHE B CA 1
ATOM 8007 C C . PHE B 1 414 ? -8.5 9.461 9.703 1 98.06 414 PHE B C 1
ATOM 8009 O O . PHE B 1 414 ? -8.93 8.867 10.695 1 98.06 414 PHE B O 1
ATOM 8016 N N . GLY B 1 415 ? -8.844 9.188 8.508 1 97.19 415 GLY B N 1
ATOM 8017 C CA . GLY B 1 415 ? -9.805 8.125 8.25 1 97.19 415 GLY B CA 1
ATOM 8018 C C . GLY B 1 415 ? -9.164 6.84 7.77 1 97.19 415 GLY B C 1
ATOM 8019 O O . GLY B 1 415 ? -9.867 5.902 7.371 1 97.19 415 GLY B O 1
ATOM 8020 N N . ALA B 1 416 ? -7.863 6.824 7.746 1 96.75 416 ALA B N 1
ATOM 8021 C CA . ALA B 1 416 ? -7.137 5.699 7.16 1 96.75 416 ALA B CA 1
ATOM 8022 C C . ALA B 1 416 ? -7.617 5.414 5.742 1 96.75 416 ALA B C 1
ATOM 8024 O O . ALA B 1 416 ? -7.918 4.266 5.398 1 96.75 416 ALA B O 1
ATOM 8025 N N . PHE B 1 417 ? -7.836 6.473 5 1 96.94 417 PHE B N 1
ATOM 8026 C CA . PHE B 1 417 ? -8.148 6.34 3.582 1 96.94 417 PHE B CA 1
ATOM 8027 C C . PHE B 1 417 ? -6.914 5.91 2.795 1 96.94 417 PHE B C 1
ATOM 8029 O O . PHE B 1 417 ? -5.855 6.535 2.898 1 96.94 417 PHE B O 1
ATOM 8036 N N . LYS B 1 418 ? -7.043 4.891 2.053 1 93.62 418 LYS B N 1
ATOM 8037 C CA . LYS B 1 418 ? -5.902 4.359 1.31 1 93.62 418 LYS B CA 1
ATOM 8038 C C . LYS B 1 418 ? -6.227 4.238 -0.177 1 93.62 418 LYS B C 1
ATOM 8040 O O . LYS B 1 418 ? -7.223 3.621 -0.554 1 93.62 418 LYS B O 1
ATOM 8045 N N . PHE B 1 419 ? -5.395 4.84 -0.926 1 90.88 419 PHE B N 1
ATOM 8046 C CA . PHE B 1 419 ? -5.496 4.621 -2.363 1 90.88 419 PHE B CA 1
ATOM 8047 C C . PHE B 1 419 ? -4.746 3.357 -2.77 1 90.88 419 PHE B C 1
ATOM 8049 O O . PHE B 1 419 ? -3.557 3.213 -2.477 1 90.88 419 PHE B O 1
ATOM 8056 N N . SER B 1 420 ? -5.387 2.43 -3.252 1 82.69 420 SER B N 1
ATOM 8057 C CA . SER B 1 420 ? -4.793 1.185 -3.725 1 82.69 420 SER B CA 1
ATOM 8058 C C . SER B 1 420 ? -5.016 0.998 -5.223 1 82.69 420 SER B C 1
ATOM 8060 O O . SER B 1 420 ? -6.035 0.436 -5.637 1 82.69 420 SER B O 1
ATOM 8062 N N . GLY B 1 421 ? -4.074 1.437 -5.984 1 75.62 421 GLY B N 1
ATOM 8063 C CA . GLY B 1 421 ? -4.219 1.315 -7.426 1 75.62 421 GLY B CA 1
ATOM 8064 C C . GLY B 1 421 ? -5.277 2.242 -8 1 75.62 421 GLY B C 1
ATOM 8065 O O . GLY B 1 421 ? -5.141 3.465 -7.926 1 75.62 421 GLY B O 1
ATOM 8066 N N . HIS B 1 422 ? -6.543 1.467 -8.242 1 77.44 422 HIS B N 1
ATOM 8067 C CA . HIS B 1 422 ? -7.551 2.246 -8.953 1 77.44 422 HIS B CA 1
ATOM 8068 C C . HIS B 1 422 ? -8.773 2.5 -8.078 1 77.44 422 HIS B C 1
ATOM 8070 O O . HIS B 1 422 ? -9.867 2.75 -8.586 1 77.44 422 HIS B O 1
ATOM 8076 N N . HIS B 1 423 ? -8.531 2.375 -6.734 1 91.31 423 HIS B N 1
ATOM 8077 C CA . HIS B 1 423 ? -9.703 2.646 -5.91 1 91.31 423 HIS B CA 1
ATOM 8078 C C . HIS B 1 423 ? -9.297 3.213 -4.551 1 91.31 423 HIS B C 1
ATOM 8080 O O . HIS B 1 423 ? -8.133 3.143 -4.168 1 91.31 423 HIS B O 1
ATOM 8086 N N . LEU B 1 424 ? -10.203 3.881 -3.924 1 95.12 424 LEU B N 1
ATOM 8087 C CA . LEU B 1 424 ? -10.055 4.43 -2.582 1 95.12 424 LEU B CA 1
ATOM 8088 C C . LEU B 1 424 ? -10.719 3.529 -1.547 1 95.12 424 LEU B C 1
ATOM 8090 O O . LEU B 1 424 ? -11.828 3.033 -1.77 1 95.12 424 LEU B O 1
ATOM 8094 N N . GLU B 1 425 ? -9.969 3.266 -0.483 1 96.19 425 GLU B N 1
ATOM 8095 C CA . GLU B 1 425 ? -10.492 2.443 0.604 1 96.19 425 GLU B CA 1
ATOM 8096 C C . GLU B 1 425 ? -10.617 3.248 1.894 1 96.19 425 GLU B C 1
ATOM 8098 O O . GLU B 1 425 ? -9.742 4.051 2.221 1 96.19 425 GLU B O 1
ATOM 8103 N N . PHE B 1 426 ? -11.812 3.123 2.523 1 97.88 426 PHE B N 1
ATOM 8104 C CA . PHE B 1 426 ? -11.992 3.658 3.869 1 97.88 426 PHE B CA 1
ATOM 8105 C C . PHE B 1 426 ? -11.648 2.605 4.918 1 97.88 426 PHE B C 1
ATOM 8107 O O . PHE B 1 426 ? -12.461 1.723 5.203 1 97.88 426 PHE B O 1
ATOM 8114 N N . GLY B 1 427 ? -10.422 2.809 5.617 1 95.88 427 GLY B N 1
ATOM 8115 C CA . GLY B 1 427 ? -9.812 1.722 6.363 1 95.88 427 GLY B CA 1
ATOM 8116 C C . GLY B 1 427 ? -10.07 1.797 7.855 1 95.88 427 GLY B C 1
ATOM 8117 O O . GLY B 1 427 ? -9.586 0.964 8.617 1 95.88 427 GLY B O 1
ATOM 8118 N N . MET B 1 428 ? -10.789 2.773 8.289 1 96.06 428 MET B N 1
ATOM 8119 C CA . MET B 1 428 ? -11.156 2.781 9.703 1 96.06 428 MET B CA 1
ATOM 8120 C C . MET B 1 428 ? -12.008 1.567 10.055 1 96.06 428 MET B C 1
ATOM 8122 O O . MET B 1 428 ? -12.891 1.182 9.281 1 96.06 428 MET B O 1
ATOM 8126 N N . GLN B 1 429 ? -11.773 0.997 11.203 1 95.5 429 GLN B N 1
ATOM 8127 C CA . GLN B 1 429 ? -12.523 -0.187 11.617 1 95.5 429 GLN B CA 1
ATOM 8128 C C . GLN B 1 429 ? -13.859 0.197 12.234 1 95.5 429 GLN B C 1
ATOM 8130 O O . GLN B 1 429 ? -14 1.28 12.812 1 95.5 429 GLN B O 1
ATOM 8135 N N . PRO B 1 430 ? -14.797 -0.681 12.102 1 96.56 430 PRO B N 1
ATOM 8136 C CA . PRO B 1 430 ? -16.125 -0.396 12.648 1 96.56 430 PRO B CA 1
ATOM 8137 C C . PRO B 1 430 ? -16.094 -0.044 14.133 1 96.56 430 PRO B C 1
ATOM 8139 O O . PRO B 1 430 ? -16.859 0.817 14.578 1 96.56 430 PRO B O 1
ATOM 8142 N N . LYS B 1 431 ? -15.195 -0.604 14.891 1 93.88 431 LYS B N 1
ATOM 8143 C CA . LYS B 1 431 ? -15.125 -0.358 16.328 1 93.88 431 LYS B CA 1
ATOM 8144 C C . LYS B 1 431 ? -14.742 1.09 16.625 1 93.88 431 LYS B C 1
ATOM 8146 O O . LYS B 1 431 ? -15.031 1.608 17.703 1 93.88 431 LYS B O 1
ATOM 8151 N N . ASP B 1 432 ? -14.109 1.727 15.656 1 94.25 432 ASP B N 1
ATOM 8152 C CA . ASP B 1 432 ? -13.625 3.09 15.844 1 94.25 432 ASP B CA 1
ATOM 8153 C C . ASP B 1 432 ? -14.641 4.113 15.352 1 94.25 432 ASP B C 1
ATOM 8155 O O . ASP B 1 432 ? -14.43 5.32 15.484 1 94.25 432 ASP B O 1
ATOM 8159 N N . LEU B 1 433 ? -15.734 3.639 14.773 1 97 433 LEU B N 1
ATOM 8160 C CA . LEU B 1 433 ? -16.75 4.523 14.203 1 97 433 LEU B CA 1
ATOM 8161 C C . LEU B 1 433 ? -17.844 4.816 15.211 1 97 433 LEU B C 1
ATOM 8163 O O . LEU B 1 433 ? -19.031 4.66 14.906 1 97 433 LEU B O 1
ATOM 8167 N N . HIS B 1 434 ? -17.406 5.297 16.391 1 95.06 434 HIS B N 1
ATOM 8168 C CA . HIS B 1 434 ? -18.359 5.547 17.469 1 95.06 434 HIS B CA 1
ATOM 8169 C C . HIS B 1 434 ? -18.672 7.035 17.594 1 95.06 434 HIS B C 1
ATOM 8171 O O . HIS B 1 434 ? -19.297 7.461 18.562 1 95.06 434 HIS B O 1
ATOM 8177 N N . ARG B 1 435 ? -18.141 7.883 16.75 1 95.75 435 ARG B N 1
ATOM 8178 C CA . ARG B 1 435 ? -18.438 9.305 16.641 1 95.75 435 ARG B CA 1
ATOM 8179 C C . ARG B 1 435 ? -18.812 9.688 15.219 1 95.75 435 ARG B C 1
ATOM 8181 O O . ARG B 1 435 ? -18.547 8.938 14.281 1 95.75 435 ARG B O 1
ATOM 8188 N N . ASP B 1 436 ? -19.484 10.844 15.109 1 97.19 436 ASP B N 1
ATOM 8189 C CA . ASP B 1 436 ? -19.766 11.344 13.766 1 97.19 436 ASP B CA 1
ATOM 8190 C C . ASP B 1 436 ? -18.531 11.961 13.125 1 97.19 436 ASP B C 1
ATOM 8192 O O . ASP B 1 436 ? -17.797 12.703 13.781 1 97.19 436 ASP B O 1
ATOM 8196 N N . TYR B 1 437 ? -18.328 11.586 11.938 1 97.94 437 TYR B N 1
ATOM 8197 C CA . TYR B 1 437 ? -17.219 12.133 11.164 1 97.94 437 TYR B CA 1
ATOM 8198 C C . TYR B 1 437 ? -17.703 12.703 9.836 1 97.94 437 TYR B C 1
ATOM 8200 O O . TYR B 1 437 ? -18.625 12.18 9.227 1 97.94 437 TYR B O 1
ATOM 8208 N N . LEU B 1 438 ? -17.141 13.758 9.398 1 97.75 438 LEU B N 1
ATOM 8209 C CA . LEU B 1 438 ? -17.312 14.281 8.055 1 97.75 438 LEU B CA 1
ATOM 8210 C C . LEU B 1 438 ? -15.969 14.609 7.422 1 97.75 438 LEU B C 1
ATOM 8212 O O . LEU B 1 438 ? -15.266 15.508 7.891 1 97.75 438 LEU B O 1
ATOM 8216 N N . PHE B 1 439 ? -15.555 13.844 6.496 1 97.88 439 PHE B N 1
ATOM 8217 C CA . PHE B 1 439 ? -14.391 14.133 5.67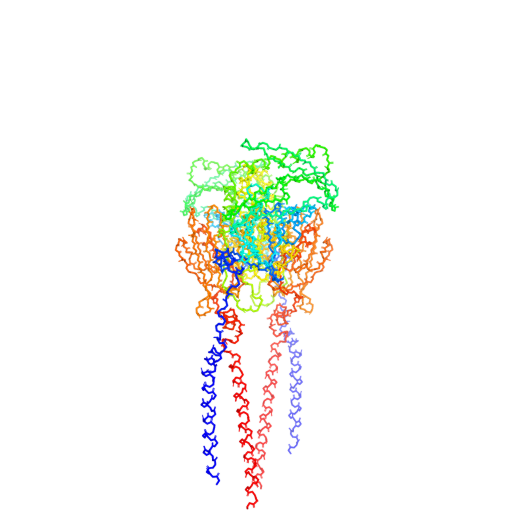2 1 97.88 439 PHE B CA 1
ATOM 8218 C C . PHE B 1 439 ? -14.789 14.883 4.41 1 97.88 439 PHE B C 1
ATOM 8220 O O . PHE B 1 439 ? -15.461 14.328 3.535 1 97.88 439 PHE B O 1
ATOM 8227 N N . ARG B 1 440 ? -14.367 16.094 4.309 1 96.44 440 ARG B N 1
ATOM 8228 C CA . ARG B 1 440 ? -14.805 16.969 3.219 1 96.44 440 ARG B CA 1
ATOM 8229 C C . ARG B 1 440 ? -13.711 17.109 2.164 1 96.44 440 ARG B C 1
ATOM 8231 O O . ARG B 1 440 ? -12.539 17.297 2.496 1 96.44 440 ARG B O 1
ATOM 8238 N N . ARG B 1 441 ? -14.062 16.938 0.938 1 95.31 441 ARG B N 1
ATOM 8239 C CA . ARG B 1 441 ? -13.258 17.219 -0.246 1 95.31 441 ARG B CA 1
ATOM 8240 C C . ARG B 1 441 ? -11.977 16.391 -0.245 1 95.31 441 ARG B C 1
ATOM 8242 O O . ARG B 1 441 ? -10.883 16.938 -0.397 1 95.31 441 ARG B O 1
ATOM 8249 N N . ILE B 1 442 ? -12.117 15.125 -0.053 1 95.19 442 ILE B N 1
ATOM 8250 C CA . ILE B 1 442 ? -11.016 14.195 -0.292 1 95.19 442 ILE B CA 1
ATOM 8251 C C . ILE B 1 442 ? -10.695 14.148 -1.784 1 95.19 442 ILE B C 1
ATOM 8253 O O . ILE B 1 442 ? -11.578 13.891 -2.605 1 95.19 442 ILE B O 1
ATOM 8257 N N . SER B 1 443 ? -9.492 14.383 -2.066 1 92.44 443 SER B N 1
ATOM 8258 C CA . SER B 1 443 ? -9.102 14.43 -3.471 1 92.44 443 SER B CA 1
ATOM 8259 C C . SER B 1 443 ? -8.875 13.031 -4.027 1 92.44 443 SER B C 1
ATOM 8261 O O . SER B 1 443 ? -8.016 12.297 -3.539 1 92.44 443 SER B O 1
ATOM 8263 N N . TYR B 1 444 ? -9.586 12.594 -4.992 1 89.44 444 TYR B N 1
ATOM 8264 C CA . TYR B 1 444 ? -9.414 11.312 -5.664 1 89.44 444 TYR B CA 1
ATOM 8265 C C . TYR B 1 444 ? -8.445 11.438 -6.832 1 89.44 444 TYR B C 1
ATOM 8267 O O . TYR B 1 444 ? -7.797 10.461 -7.219 1 89.44 444 TYR B O 1
ATOM 8275 N N . GLY B 1 445 ? -8.242 12.57 -7.324 1 82.12 445 GLY B N 1
ATOM 8276 C CA . GLY B 1 445 ? -7.457 12.844 -8.516 1 82.12 445 GLY B CA 1
ATOM 8277 C C . GLY B 1 445 ? -8.273 13.414 -9.656 1 82.12 445 GLY B C 1
ATOM 8278 O O . GLY B 1 445 ? -9.508 13.32 -9.648 1 82.12 445 GLY B O 1
ATOM 8279 N N . ASN B 1 446 ? -7.691 14.023 -10.562 1 78.88 446 ASN B N 1
ATOM 8280 C CA . ASN B 1 446 ? -8.312 14.609 -11.742 1 78.88 446 ASN B CA 1
ATOM 8281 C C . ASN B 1 446 ? -9.445 15.562 -11.367 1 78.88 446 ASN B C 1
ATOM 8283 O O . ASN B 1 446 ? -10.562 15.438 -11.875 1 78.88 446 ASN B O 1
ATOM 8287 N N . SER B 1 447 ? -9.328 16.328 -10.328 1 80.75 447 SER B N 1
ATOM 8288 C CA . SER B 1 447 ? -10.219 17.391 -9.875 1 80.75 447 SER B CA 1
ATOM 8289 C C . SER B 1 447 ? -11.523 16.812 -9.328 1 80.75 447 SER B C 1
ATOM 8291 O O . SER B 1 447 ? -12.578 17.438 -9.438 1 80.75 447 SER B O 1
ATOM 8293 N N . THR B 1 448 ? -11.453 15.578 -8.969 1 89.19 448 THR B N 1
ATOM 8294 C CA . THR B 1 448 ? -12.609 14.953 -8.344 1 89.19 448 THR B CA 1
ATOM 8295 C C . THR B 1 448 ? -12.461 14.938 -6.824 1 89.19 448 THR B C 1
ATOM 8297 O O . THR B 1 448 ? -11.422 14.523 -6.301 1 89.19 448 THR B O 1
ATOM 8300 N N . HIS B 1 449 ? -13.5 15.438 -6.164 1 93.44 449 HIS B N 1
ATOM 8301 C CA . HIS B 1 449 ? -13.5 15.477 -4.707 1 93.44 449 HIS B CA 1
ATOM 8302 C C . HIS B 1 449 ? -14.672 14.68 -4.133 1 93.44 449 HIS B C 1
ATOM 8304 O O . HIS B 1 449 ? -15.773 14.703 -4.695 1 93.44 449 HIS B O 1
ATOM 8310 N N . LEU B 1 450 ? -14.383 13.984 -3.059 1 94.88 450 LEU B N 1
ATOM 8311 C CA . LEU B 1 450 ? -15.375 13.156 -2.387 1 94.88 450 LEU B CA 1
ATOM 8312 C C . LEU B 1 450 ? -15.633 13.656 -0.97 1 94.88 450 LEU B C 1
ATOM 8314 O O . LEU B 1 450 ? -14.703 14.078 -0.277 1 94.88 450 LEU B O 1
ATOM 8318 N N . ASN B 1 451 ? -16.859 13.695 -0.586 1 96.94 451 ASN B N 1
ATOM 8319 C CA . ASN B 1 451 ? -17.266 13.906 0.801 1 96.94 451 ASN B CA 1
ATOM 8320 C C . ASN B 1 451 ? -17.797 12.633 1.434 1 96.94 451 ASN B C 1
ATOM 8322 O O . ASN B 1 451 ? -18.766 12.047 0.938 1 96.94 451 ASN B O 1
ATOM 8326 N N . ILE B 1 452 ? -17.188 12.18 2.453 1 97.81 452 ILE B N 1
ATOM 8327 C CA . ILE B 1 452 ? -17.562 10.945 3.127 1 97.81 452 ILE B CA 1
ATOM 8328 C C . ILE B 1 452 ? -17.922 11.242 4.582 1 97.81 452 ILE B C 1
ATOM 8330 O O . ILE B 1 452 ? -17.156 11.906 5.293 1 97.81 452 ILE B O 1
ATOM 8334 N N . SER B 1 453 ? -19.062 10.789 5.059 1 97.44 453 SER B N 1
ATOM 8335 C CA . SER B 1 453 ? -19.484 11.047 6.434 1 97.44 453 SER B CA 1
ATOM 8336 C C . SER B 1 453 ? -19.891 9.758 7.141 1 97.44 453 SER B C 1
ATOM 8338 O O . SER B 1 453 ? -20.281 8.781 6.492 1 97.44 453 SER B O 1
ATOM 8340 N N . VAL B 1 454 ? -19.594 9.656 8.336 1 98.12 454 VAL B N 1
ATOM 8341 C CA . VAL B 1 454 ? -20.062 8.617 9.25 1 98.12 454 VAL B CA 1
ATOM 8342 C C . VAL B 1 454 ? -21.047 9.219 10.258 1 98.12 454 VAL B C 1
ATOM 8344 O O . VAL B 1 454 ? -20.734 10.203 10.922 1 98.12 454 VAL B O 1
ATOM 8347 N N . VAL B 1 455 ? -22.203 8.672 10.375 1 97.56 455 VAL B N 1
ATOM 8348 C CA . VAL B 1 455 ? -23.203 9.172 11.305 1 97.56 455 VAL B CA 1
ATOM 8349 C C . VAL B 1 455 ? -23.672 8.031 12.211 1 97.56 455 VAL B C 1
ATOM 8351 O O . VAL B 1 455 ? -24.094 6.98 11.727 1 97.56 455 VAL B O 1
ATOM 8354 N N . VAL B 1 456 ? -23.531 8.266 13.492 1 96.81 456 VAL B N 1
ATOM 8355 C CA . VAL B 1 456 ? -24.016 7.281 14.453 1 96.81 456 VAL B CA 1
ATOM 8356 C C . VAL B 1 456 ? -25.484 7.543 14.758 1 96.81 456 VAL B C 1
ATOM 8358 O O . VAL B 1 456 ? -25.844 8.586 15.32 1 96.81 456 VAL B O 1
ATOM 8361 N N . GLY B 1 457 ? -26.312 6.586 14.445 1 93.69 457 GLY B N 1
ATOM 8362 C CA . GLY B 1 457 ? -27.75 6.754 14.625 1 93.69 457 GLY B CA 1
ATOM 8363 C C . GLY B 1 457 ? -28.188 6.602 16.062 1 93.69 457 GLY B C 1
ATOM 8364 O O . GLY B 1 457 ? -27.359 6.391 16.953 1 93.69 457 GLY B O 1
ATOM 8365 N N . GLU B 1 458 ? -29.531 6.723 16.219 1 92 458 GLU B N 1
ATOM 8366 C CA . GLU B 1 458 ? -30.109 6.586 17.562 1 92 458 GLU B CA 1
ATOM 8367 C C . GLU B 1 458 ? -29.984 5.156 18.078 1 92 458 GLU B C 1
ATOM 8369 O O . GLU B 1 458 ? -29.953 4.926 19.281 1 92 458 GLU B O 1
ATOM 8374 N N . ASP B 1 459 ? -29.859 4.262 17.141 1 93.31 459 ASP B N 1
ATOM 8375 C CA . ASP B 1 459 ? -29.672 2.857 17.5 1 93.31 459 ASP B CA 1
ATOM 8376 C C . ASP B 1 459 ? -28.203 2.547 17.797 1 93.31 459 ASP B C 1
ATOM 8378 O O . ASP B 1 459 ? -27.828 1.386 17.969 1 93.31 459 ASP B O 1
ATOM 8382 N N . ASN B 1 460 ? -27.359 3.518 17.844 1 94.5 460 ASN B N 1
ATOM 8383 C CA . ASN B 1 460 ? -25.938 3.422 18.141 1 94.5 460 ASN B CA 1
ATOM 8384 C C . ASN B 1 460 ? -25.172 2.672 17.047 1 94.5 460 ASN B C 1
ATOM 8386 O O . ASN B 1 460 ? -24.109 2.121 17.281 1 94.5 460 ASN B O 1
ATOM 8390 N N . LYS B 1 461 ? -25.844 2.621 15.859 1 95.75 461 LYS B N 1
ATOM 8391 C CA . LYS B 1 461 ? -25.172 2.041 14.695 1 95.75 461 LYS B CA 1
ATOM 8392 C C . LYS B 1 461 ? -24.641 3.129 13.766 1 95.75 461 LYS B C 1
ATOM 8394 O O . LYS B 1 461 ? -25.312 4.148 13.555 1 95.75 461 LYS B O 1
ATOM 8399 N N . ALA B 1 462 ? -23.5 2.902 13.305 1 97.06 462 ALA B N 1
ATOM 8400 C CA . ALA B 1 462 ? -22.906 3.857 12.375 1 97.06 462 ALA B CA 1
ATOM 8401 C C . ALA B 1 462 ? -23.344 3.574 10.938 1 97.06 462 ALA B C 1
ATOM 8403 O O . ALA B 1 462 ? -23.531 2.416 10.555 1 97.06 462 ALA B O 1
ATOM 8404 N N . ALA B 1 463 ? -23.531 4.562 10.188 1 97.56 463 ALA B N 1
ATOM 8405 C CA . ALA B 1 463 ? -23.828 4.484 8.758 1 97.56 463 ALA B CA 1
ATOM 8406 C C . ALA B 1 463 ? -22.875 5.375 7.957 1 97.56 463 ALA B C 1
ATOM 8408 O O . ALA B 1 463 ? -22.406 6.395 8.461 1 97.56 463 ALA B O 1
ATOM 8409 N N . LEU B 1 464 ? -22.641 4.949 6.766 1 97.88 464 LEU B N 1
ATOM 8410 C CA . LEU B 1 464 ? -21.734 5.695 5.895 1 97.88 464 LEU B CA 1
ATOM 8411 C C . LEU B 1 464 ? -22.516 6.484 4.852 1 97.88 464 LEU B C 1
ATOM 8413 O O . LEU B 1 464 ? -23.531 6.004 4.328 1 97.88 464 LEU B O 1
ATOM 8417 N N . TYR B 1 465 ? -22.047 7.641 4.59 1 97.25 465 TYR B N 1
ATOM 8418 C CA . TYR B 1 465 ? -22.594 8.492 3.537 1 97.25 465 TYR B CA 1
ATOM 8419 C C . TYR B 1 465 ? -21.5 8.969 2.596 1 97.25 465 TYR B C 1
ATOM 8421 O O . TYR B 1 465 ? -20.422 9.352 3.043 1 97.25 465 TYR B O 1
ATOM 8429 N N . ALA B 1 466 ? -21.719 8.844 1.347 1 96.94 466 ALA B N 1
ATOM 8430 C CA . ALA B 1 466 ? -20.75 9.312 0.346 1 96.94 466 ALA B CA 1
ATOM 8431 C C . ALA B 1 466 ? -21.422 10.227 -0.671 1 96.94 466 ALA B C 1
ATOM 8433 O O . ALA B 1 466 ? -22.547 9.961 -1.121 1 96.94 466 ALA B O 1
ATOM 8434 N N . VAL B 1 467 ? -20.75 11.336 -0.96 1 95.69 467 VAL B N 1
ATOM 8435 C CA . VAL B 1 467 ? -21.266 12.328 -1.904 1 95.69 467 VAL B CA 1
ATOM 8436 C C . VAL B 1 467 ? -20.141 12.758 -2.852 1 95.69 467 VAL B C 1
ATOM 8438 O O . VAL B 1 467 ? -19 12.969 -2.424 1 95.69 467 VAL B O 1
ATOM 8441 N N . LEU B 1 468 ? -20.531 12.805 -4.082 1 93.38 468 LEU B N 1
ATOM 8442 C CA . LEU B 1 468 ? -19.594 13.305 -5.078 1 93.38 468 LEU B CA 1
ATOM 8443 C C . LEU B 1 468 ? -19.781 14.805 -5.285 1 93.38 468 LEU B C 1
ATOM 8445 O O . LEU B 1 468 ? -20.891 15.273 -5.539 1 93.38 468 LEU B O 1
ATOM 8449 N N . ASP B 1 469 ? -18.812 15.602 -5.059 1 86.56 469 ASP B N 1
ATOM 8450 C CA . ASP B 1 469 ? -18.875 17.047 -5.242 1 86.56 469 ASP B CA 1
ATOM 8451 C C . ASP B 1 469 ? -18.625 17.422 -6.695 1 86.56 469 ASP B C 1
ATOM 8453 O O . ASP B 1 469 ? -19.547 17.844 -7.406 1 86.56 469 ASP B O 1
ATOM 8457 N N . ARG B 1 470 ? -17.438 17.438 -7.184 1 81 470 ARG B N 1
ATOM 8458 C CA . ARG B 1 470 ? -17.031 17.688 -8.562 1 81 470 ARG B CA 1
ATOM 8459 C C . ARG B 1 470 ? -16.422 16.438 -9.18 1 81 470 ARG B C 1
ATOM 8461 O O . ARG B 1 470 ? -15.711 15.68 -8.508 1 81 470 ARG B O 1
ATOM 8468 N N . SER B 1 471 ? -17.031 16.094 -10.367 1 78.75 471 SER B N 1
ATOM 8469 C CA . SER B 1 471 ? -16.469 14.867 -10.938 1 78.75 471 SER B CA 1
ATOM 8470 C C . SER B 1 471 ? -16.281 14.992 -12.445 1 78.75 471 SER B C 1
ATOM 8472 O O . SER B 1 471 ? -16.984 15.781 -13.094 1 78.75 471 SER B O 1
ATOM 8474 N N . ASP B 1 472 ? -15.328 14.32 -12.891 1 79.25 472 ASP B N 1
ATOM 8475 C CA . ASP B 1 472 ? -15.039 14.234 -14.32 1 79.25 472 ASP B CA 1
ATOM 8476 C C . ASP B 1 472 ? -15.656 12.984 -14.938 1 79.25 472 ASP B C 1
ATOM 8478 O O . ASP B 1 472 ? -15.781 12.875 -16.156 1 79.25 472 ASP B O 1
ATOM 8482 N N . ARG B 1 473 ? -15.969 11.992 -14.094 1 88.94 473 ARG B N 1
ATOM 8483 C CA . ARG B 1 473 ? -16.516 10.719 -14.539 1 88.94 473 ARG B CA 1
ATOM 8484 C C . ARG B 1 473 ? -17.5 10.156 -13.523 1 88.94 473 ARG B C 1
ATOM 8486 O O . ARG B 1 473 ? -17.875 10.844 -12.57 1 88.94 473 ARG B O 1
ATOM 8493 N N . ASN B 1 474 ? -17.875 8.906 -13.875 1 92.56 474 ASN B N 1
ATOM 8494 C CA . ASN B 1 474 ? -18.719 8.195 -12.922 1 92.56 474 ASN B CA 1
ATOM 8495 C C . ASN B 1 474 ? -17.891 7.473 -11.867 1 92.56 474 ASN B C 1
ATOM 8497 O O . ASN B 1 474 ? -16.812 6.953 -12.164 1 92.56 474 ASN B O 1
ATOM 8501 N N . TYR B 1 475 ? -18.422 7.586 -10.695 1 94.81 475 TYR B N 1
ATOM 8502 C CA . TYR B 1 475 ? -17.781 6.883 -9.594 1 94.81 475 TYR B CA 1
ATOM 8503 C C . TYR B 1 475 ? -18.75 5.914 -8.922 1 94.81 475 TYR B C 1
ATOM 8505 O O . TYR B 1 475 ? -19.969 6.152 -8.906 1 94.81 475 TYR B O 1
ATOM 8513 N N . TYR B 1 476 ? -18.234 4.82 -8.438 1 96.12 476 TYR B N 1
ATOM 8514 C CA . TYR B 1 476 ? -19.016 3.754 -7.816 1 96.12 476 TYR B CA 1
ATOM 8515 C C . TYR B 1 476 ? -18.516 3.453 -6.41 1 96.12 476 TYR B C 1
ATOM 8517 O O . TYR B 1 476 ? -17.312 3.564 -6.137 1 96.12 476 TYR B O 1
ATOM 8525 N N . ALA B 1 477 ? -19.453 3.105 -5.543 1 97 477 ALA B N 1
ATOM 8526 C CA . ALA B 1 477 ? -19.125 2.777 -4.16 1 97 477 ALA B CA 1
ATOM 8527 C C . ALA B 1 477 ? -19.688 1.42 -3.762 1 97 477 ALA B C 1
ATOM 8529 O O . ALA B 1 477 ? -20.734 1.011 -4.266 1 97 477 ALA B O 1
ATOM 8530 N N . CYS B 1 478 ? -19 0.721 -2.953 1 96.25 478 CYS B N 1
ATOM 8531 C CA . CYS B 1 478 ? -19.484 -0.51 -2.342 1 96.25 478 CYS B CA 1
ATOM 8532 C C . CYS B 1 478 ? -19.078 -0.588 -0.875 1 96.25 478 CYS B C 1
ATOM 8534 O O . CYS B 1 478 ? -18.078 -0.004 -0.471 1 96.25 478 CYS B O 1
ATOM 8536 N N . ASP B 1 479 ? -19.906 -1.234 -0.071 1 95.75 479 ASP B N 1
ATOM 8537 C CA . ASP B 1 479 ? -19.625 -1.371 1.356 1 95.75 479 ASP B CA 1
ATOM 8538 C C . ASP B 1 479 ? -18.609 -2.471 1.614 1 95.75 479 ASP B C 1
ATOM 8540 O O . ASP B 1 479 ? -17.984 -2.979 0.679 1 95.75 479 ASP B O 1
ATOM 8544 N N . GLY B 1 480 ? -18.375 -2.766 2.873 1 94.88 480 GLY B N 1
ATOM 8545 C CA . GLY B 1 480 ? -17.359 -3.752 3.236 1 94.88 480 GLY B CA 1
ATOM 8546 C C . GLY B 1 480 ? -17.562 -5.09 2.545 1 94.88 480 GLY B C 1
ATOM 8547 O O . GLY B 1 480 ? -18.688 -5.605 2.492 1 94.88 480 GLY B O 1
ATOM 8548 N N . GLY B 1 481 ? -16.406 -5.645 1.951 1 92.38 481 GLY B N 1
ATOM 8549 C CA . GLY B 1 481 ? -16.469 -6.938 1.287 1 92.38 481 GLY B CA 1
ATOM 8550 C C . GLY B 1 481 ? -17 -6.859 -0.132 1 92.38 481 GLY B C 1
ATOM 8551 O O . GLY B 1 481 ? -16.75 -7.754 -0.943 1 92.38 481 GLY B O 1
ATOM 8552 N N . CYS B 1 482 ? -17.812 -5.812 -0.378 1 93.69 482 CYS B N 1
ATOM 8553 C CA . CYS B 1 482 ? -18.344 -5.531 -1.705 1 93.69 482 CYS B CA 1
ATOM 8554 C C . CYS B 1 482 ? -19.172 -6.707 -2.221 1 93.69 482 CYS B C 1
ATOM 8556 O O . CYS B 1 482 ? -19.031 -7.109 -3.377 1 93.69 482 CYS B O 1
ATOM 8558 N N . LEU B 1 483 ? -19.906 -7.293 -1.372 1 91.69 483 LEU B N 1
ATOM 8559 C CA . LEU B 1 483 ? -20.781 -8.391 -1.767 1 91.69 483 LEU B CA 1
ATOM 8560 C C . LEU B 1 483 ? -22 -7.875 -2.539 1 91.69 483 LEU B C 1
ATOM 8562 O O . LEU B 1 483 ? -22.531 -8.57 -3.408 1 91.69 483 LEU B O 1
ATOM 8566 N N . ASP B 1 484 ? -22.406 -6.672 -2.232 1 90.19 484 ASP B N 1
ATOM 8567 C CA . ASP B 1 484 ? -23.531 -6.043 -2.904 1 90.19 484 ASP B CA 1
ATOM 8568 C C . ASP B 1 484 ? -23.094 -5.34 -4.184 1 90.19 484 ASP B C 1
ATOM 8570 O O . ASP B 1 484 ? -21.922 -4.969 -4.324 1 90.19 484 ASP B O 1
ATOM 8574 N N . PRO B 1 485 ? -24 -5.195 -5.102 1 92.06 485 PRO B N 1
ATOM 8575 C CA . PRO B 1 485 ? -23.656 -4.488 -6.336 1 92.06 485 PRO B CA 1
ATOM 8576 C C . PRO B 1 485 ? -23.188 -3.057 -6.078 1 92.06 485 PRO B C 1
ATOM 8578 O O . PRO B 1 485 ? -23.719 -2.373 -5.207 1 92.06 485 PRO B O 1
ATOM 8581 N N . PRO B 1 486 ? -22.297 -2.652 -6.875 1 95.25 486 PRO B N 1
ATOM 8582 C CA . PRO B 1 486 ? -21.797 -1.285 -6.711 1 95.25 486 PRO B CA 1
ATOM 8583 C C . PRO B 1 486 ? -22.875 -0.229 -6.949 1 95.25 486 PRO B C 1
ATOM 8585 O O . PRO B 1 486 ? -23.719 -0.396 -7.828 1 95.25 486 PRO B O 1
ATOM 8588 N N . ILE B 1 487 ? -22.812 0.833 -6.199 1 96.38 487 ILE B N 1
ATOM 8589 C CA . ILE B 1 487 ? -23.75 1.937 -6.316 1 96.38 487 ILE B CA 1
ATOM 8590 C C . ILE B 1 487 ? -23.062 3.143 -6.953 1 96.38 487 ILE B C 1
ATOM 8592 O O . ILE B 1 487 ? -21.984 3.555 -6.512 1 96.38 487 ILE B O 1
ATOM 8596 N N . GLN B 1 488 ? -23.703 3.672 -7.941 1 95.81 488 GLN B N 1
ATOM 8597 C CA . GLN B 1 488 ? -23.141 4.855 -8.578 1 95.81 488 GLN B CA 1
ATOM 8598 C C . GLN B 1 488 ? -23.312 6.094 -7.703 1 95.81 488 GLN B C 1
ATOM 8600 O O . GLN B 1 488 ? -24.406 6.348 -7.195 1 95.81 488 GLN B O 1
ATOM 8605 N N . LEU B 1 489 ? -22.25 6.832 -7.488 1 95.62 489 LEU B N 1
ATOM 8606 C CA . LEU B 1 489 ? -22.281 8.031 -6.652 1 95.62 489 LEU B CA 1
ATOM 8607 C C . LEU B 1 489 ? -22.766 9.234 -7.441 1 95.62 489 LEU B C 1
ATOM 8609 O O . LEU B 1 489 ? -22.656 9.266 -8.672 1 95.62 489 LEU B O 1
ATOM 8613 N N . SER B 1 490 ? -23.375 10.148 -6.828 1 93 490 SER B N 1
ATOM 8614 C CA . SER B 1 490 ? -23.859 11.414 -7.383 1 93 490 SER B CA 1
ATOM 8615 C C . SER B 1 490 ? -23.781 12.539 -6.355 1 93 490 SER B C 1
ATOM 8617 O O . SER B 1 490 ? -23.141 12.383 -5.309 1 93 490 SER B O 1
ATOM 8619 N N . GLN B 1 491 ? -24.312 13.688 -6.684 1 91.56 491 GLN B N 1
ATOM 8620 C CA . GLN B 1 491 ? -24.328 14.82 -5.758 1 91.56 491 GLN B CA 1
ATOM 8621 C C . GLN B 1 491 ? -25.328 14.609 -4.637 1 91.56 491 GLN B C 1
ATOM 8623 O O . GLN B 1 491 ? -25.312 15.336 -3.637 1 91.56 491 GLN B O 1
ATOM 8628 N N . GLU B 1 492 ? -26.016 13.516 -4.824 1 91.19 492 GLU B N 1
ATOM 8629 C CA . GLU B 1 492 ? -26.938 13.133 -3.754 1 91.19 492 GLU B CA 1
ATOM 8630 C C . GLU B 1 492 ? -26.281 12.141 -2.795 1 91.19 492 GLU B C 1
ATOM 8632 O O . GLU B 1 492 ? -25.484 11.305 -3.211 1 91.19 492 GLU B O 1
ATOM 8637 N N . LYS B 1 493 ? -26.688 12.242 -1.64 1 91.06 493 LYS B N 1
ATOM 8638 C CA . LYS B 1 493 ? -26.109 11.398 -0.601 1 91.06 493 LYS B CA 1
ATOM 8639 C C . LYS B 1 493 ? -26.5 9.938 -0.796 1 91.06 493 LYS B C 1
ATOM 8641 O O . LYS B 1 493 ? -27.688 9.625 -1.002 1 91.06 493 LYS B O 1
ATOM 8646 N N . VAL B 1 494 ? -25.578 9.102 -0.874 1 94 494 VAL B N 1
ATOM 8647 C CA . VAL B 1 494 ? -25.766 7.652 -0.895 1 94 494 VAL B CA 1
ATOM 8648 C C . VAL B 1 494 ? -25.453 7.07 0.48 1 94 494 VAL B C 1
ATOM 8650 O O . VAL B 1 494 ? -24.453 7.426 1.099 1 94 494 VAL B O 1
ATOM 8653 N N . VAL B 1 495 ? -26.359 6.223 0.951 1 96 495 VAL B N 1
ATOM 8654 C CA . VAL B 1 495 ? -26.172 5.629 2.271 1 96 495 VAL B CA 1
ATOM 8655 C C . VAL B 1 495 ? -25.703 4.184 2.131 1 96 495 VAL B C 1
ATOM 8657 O O . VAL B 1 495 ? -26.25 3.42 1.331 1 96 495 VAL B O 1
ATOM 8660 N N . LEU B 1 496 ? -24.688 3.824 2.838 1 96.75 496 LEU B N 1
ATOM 8661 C CA . LEU B 1 496 ? -24.156 2.467 2.85 1 96.75 496 LEU B CA 1
ATOM 8662 C C . LEU B 1 496 ? -24.031 1.946 4.277 1 96.75 496 LEU B C 1
ATOM 8664 O O . LEU B 1 496 ? -23.641 2.693 5.184 1 96.75 496 LEU B O 1
ATOM 8668 N N . PRO B 1 497 ? -24.328 0.729 4.52 1 96.56 497 PRO B N 1
ATOM 8669 C CA . PRO B 1 497 ? -24.141 0.166 5.855 1 96.56 497 PRO B CA 1
ATOM 8670 C C . PRO B 1 497 ? -22.672 -0.104 6.184 1 96.56 497 PRO B C 1
ATOM 8672 O O . PRO B 1 497 ? -21.859 -0.292 5.273 1 96.56 497 PRO B O 1
ATOM 8675 N N . VAL B 1 498 ? -22.391 -0.062 7.453 1 97.75 498 VAL B N 1
ATOM 8676 C CA . VAL B 1 498 ? -21.062 -0.44 7.914 1 97.75 498 VAL B CA 1
ATOM 8677 C C . VAL B 1 498 ? -21.016 -1.939 8.203 1 97.75 498 VAL B C 1
ATOM 8679 O O . VAL B 1 498 ? -21.734 -2.434 9.07 1 97.75 498 VAL B O 1
ATOM 8682 N N . LYS B 1 499 ? -20.156 -2.646 7.48 1 97.31 499 LYS B N 1
ATOM 8683 C CA . LYS B 1 499 ? -20.016 -4.086 7.668 1 97.31 499 LYS B CA 1
ATOM 8684 C C . LYS B 1 499 ? -18.672 -4.438 8.305 1 97.31 499 LYS B C 1
ATOM 8686 O O . LYS B 1 499 ? -17.656 -3.795 8.016 1 97.31 499 LYS B O 1
ATOM 8691 N N . ARG B 1 500 ? -18.703 -5.398 9.156 1 95.94 500 ARG B N 1
ATOM 8692 C CA . ARG B 1 500 ? -17.516 -5.934 9.789 1 95.94 500 ARG B CA 1
ATOM 8693 C C . ARG B 1 500 ? -17.125 -7.273 9.18 1 95.94 500 ARG B C 1
ATOM 8695 O O . ARG B 1 500 ? -17.969 -8.156 9.016 1 95.94 500 ARG B O 1
ATOM 8702 N N . THR B 1 501 ? -15.852 -7.383 8.797 1 94.38 501 THR B N 1
ATOM 8703 C CA . THR B 1 501 ? -15.352 -8.625 8.227 1 94.38 501 THR B CA 1
ATOM 8704 C C . THR B 1 501 ? -14.242 -9.211 9.094 1 94.38 501 THR B C 1
ATOM 8706 O O . THR B 1 501 ? -13.633 -8.5 9.898 1 94.38 501 THR B O 1
ATOM 8709 N N . ASP B 1 502 ? -13.969 -10.492 9.016 1 92.38 502 ASP B N 1
ATOM 8710 C CA . ASP B 1 502 ? -12.859 -11.18 9.672 1 92.38 502 ASP B CA 1
ATOM 8711 C C . ASP B 1 502 ? -12.031 -11.977 8.664 1 92.38 502 ASP B C 1
ATOM 8713 O O . ASP B 1 502 ? -12.484 -13 8.156 1 92.38 502 ASP B O 1
ATOM 8717 N N . PRO B 1 503 ? -10.836 -11.664 8.469 1 92.5 503 PRO B N 1
ATOM 8718 C CA . PRO B 1 503 ? -10.086 -10.508 8.961 1 92.5 503 PRO B CA 1
ATOM 8719 C C . PRO B 1 503 ? -10.68 -9.18 8.5 1 92.5 503 PRO B C 1
ATOM 8721 O O . PRO B 1 503 ? -11.445 -9.141 7.531 1 92.5 503 PRO B O 1
ATOM 8724 N N . PRO B 1 504 ? -10.281 -8.109 9.203 1 92.62 504 PRO B N 1
ATOM 8725 C CA . PRO B 1 504 ? -10.898 -6.812 8.891 1 92.62 504 PRO B CA 1
ATOM 8726 C C . PRO B 1 504 ? -10.477 -6.27 7.531 1 92.62 504 PRO B C 1
ATOM 8728 O O . PRO B 1 504 ? -9.312 -6.387 7.148 1 92.62 504 PRO B O 1
ATOM 8731 N N . THR B 1 505 ? -11.438 -5.812 6.812 1 93.44 505 THR B N 1
ATOM 8732 C CA . THR B 1 505 ? -11.211 -5.121 5.547 1 93.44 505 THR B CA 1
ATOM 8733 C C . THR B 1 505 ? -11.781 -3.705 5.598 1 93.44 505 THR B C 1
ATOM 8735 O O . THR B 1 505 ? -12.352 -3.295 6.609 1 93.44 505 THR B O 1
ATOM 8738 N N . ALA B 1 506 ? -11.578 -2.902 4.59 1 95.88 506 ALA B N 1
ATOM 8739 C CA . ALA B 1 506 ? -12.109 -1.54 4.547 1 95.88 506 ALA B CA 1
ATOM 8740 C C . ALA B 1 506 ? -13.633 -1.538 4.605 1 95.88 506 ALA B C 1
ATOM 8742 O O . ALA B 1 506 ? -14.273 -2.518 4.223 1 95.88 506 ALA B O 1
ATOM 8743 N N . VAL B 1 507 ? -14.203 -0.485 5.051 1 97.62 507 VAL B N 1
ATOM 8744 C CA . VAL B 1 507 ? -15.648 -0.43 5.238 1 97.62 507 VAL B CA 1
ATOM 8745 C C . VAL B 1 507 ? -16.312 0.215 4.02 1 97.62 507 VAL B C 1
ATOM 8747 O O . VAL B 1 507 ? -17.531 0.133 3.846 1 97.62 507 VAL B O 1
ATOM 8750 N N . LEU B 1 508 ? -15.539 0.81 3.213 1 97.69 508 LEU B N 1
ATOM 8751 C CA . LEU B 1 508 ? -16.031 1.486 2.018 1 97.69 508 LEU B CA 1
ATOM 8752 C C . LEU B 1 508 ? -14.984 1.462 0.91 1 97.69 508 LEU B C 1
ATOM 8754 O O . LEU B 1 508 ? -13.797 1.661 1.169 1 97.69 508 LEU B O 1
ATOM 8758 N N . TYR B 1 509 ? -15.383 1.141 -0.282 1 96.69 509 TYR B N 1
ATOM 8759 C CA . TYR B 1 509 ? -14.555 1.177 -1.481 1 96.69 509 TYR B CA 1
ATOM 8760 C C . TYR B 1 509 ? -15.148 2.107 -2.529 1 96.69 509 TYR B C 1
ATOM 8762 O O . TYR B 1 509 ? -16.359 2.08 -2.775 1 96.69 509 TYR B O 1
ATOM 8770 N N . ILE B 1 510 ? -14.352 2.949 -3.145 1 95.75 510 ILE B N 1
ATOM 8771 C CA . ILE B 1 510 ? -14.82 3.859 -4.18 1 95.75 510 ILE B CA 1
ATOM 8772 C C . ILE B 1 510 ? -13.875 3.818 -5.375 1 95.75 510 ILE B C 1
ATOM 8774 O O . ILE B 1 510 ? -12.648 3.881 -5.207 1 95.75 510 ILE B O 1
ATOM 8778 N N . THR B 1 511 ? -14.383 3.695 -6.559 1 94.62 511 THR B N 1
ATOM 8779 C CA . THR B 1 511 ? -13.578 3.688 -7.773 1 94.62 511 THR B CA 1
ATOM 8780 C C . THR B 1 511 ? -14.375 4.23 -8.961 1 94.62 511 THR B C 1
ATOM 8782 O O . THR B 1 511 ? -15.602 4.301 -8.906 1 94.62 511 THR B O 1
ATOM 8785 N N . SER B 1 512 ? -13.688 4.738 -9.969 1 92.94 512 SER B N 1
ATOM 8786 C CA . SER B 1 512 ? -14.336 5.191 -11.195 1 92.94 512 SER B CA 1
ATOM 8787 C C . SER B 1 512 ? -14.508 4.043 -12.188 1 92.94 512 SER B C 1
ATOM 8789 O O . SER B 1 512 ? -15.227 4.172 -13.18 1 92.94 512 SER B O 1
ATOM 8791 N N . ASN B 1 513 ? -13.938 2.891 -11.93 1 93.06 513 ASN B N 1
ATOM 8792 C CA . ASN B 1 513 ? -13.984 1.722 -12.805 1 93.06 513 ASN B CA 1
ATOM 8793 C C . ASN B 1 513 ? -14.953 0.667 -12.273 1 93.06 513 ASN B C 1
ATOM 8795 O O . ASN B 1 513 ? -14.602 -0.109 -11.383 1 93.06 513 ASN B O 1
ATOM 8799 N N . LYS B 1 514 ? -16.031 0.616 -12.953 1 94 514 LYS B N 1
ATOM 8800 C CA . LYS B 1 514 ? -17.094 -0.292 -12.508 1 94 514 LYS B CA 1
ATOM 8801 C C . LYS B 1 514 ? -16.625 -1.744 -12.57 1 94 514 LYS B C 1
ATOM 8803 O O . LYS B 1 514 ? -16.891 -2.527 -11.656 1 94 514 LYS B O 1
ATOM 8808 N N . GLN B 1 515 ? -15.953 -2.133 -13.625 1 92.94 515 GLN B N 1
ATOM 8809 C CA . GLN B 1 515 ? -15.477 -3.5 -13.797 1 92.94 515 GLN B CA 1
ATOM 8810 C C . GLN B 1 515 ? -14.484 -3.881 -12.695 1 92.94 515 GLN B C 1
ATOM 8812 O O . GLN B 1 515 ? -14.516 -5.008 -12.195 1 92.94 515 GLN B O 1
ATOM 8817 N N . HIS B 1 516 ? -13.672 -2.943 -12.398 1 92.44 516 HIS B N 1
ATOM 8818 C CA . HIS B 1 516 ? -12.742 -3.156 -11.289 1 92.44 516 HIS B CA 1
ATOM 8819 C C . HIS B 1 516 ? -13.484 -3.457 -9.992 1 92.44 516 HIS B C 1
ATOM 8821 O O . HIS B 1 516 ? -13.102 -4.355 -9.242 1 92.44 516 HIS B O 1
ATOM 8827 N N . MET B 1 517 ? -14.523 -2.785 -9.781 1 93.38 517 MET B N 1
ATOM 8828 C CA . MET B 1 517 ? -15.297 -2.955 -8.555 1 93.38 517 MET B CA 1
ATOM 8829 C C . MET B 1 517 ? -15.953 -4.332 -8.516 1 93.38 517 MET B C 1
ATOM 8831 O O . MET B 1 517 ? -15.984 -4.977 -7.465 1 93.38 517 MET B O 1
ATOM 8835 N N . ILE B 1 518 ? -16.422 -4.723 -9.625 1 93.06 518 ILE B N 1
ATOM 8836 C CA . ILE B 1 518 ? -17.078 -6.023 -9.719 1 93.06 518 ILE B CA 1
ATOM 8837 C C . ILE B 1 518 ? -16.062 -7.133 -9.422 1 93.06 518 ILE B C 1
ATOM 8839 O O . ILE B 1 518 ? -16.375 -8.094 -8.727 1 93.06 518 ILE B O 1
ATOM 8843 N N . GLU B 1 519 ? -14.891 -6.945 -9.875 1 91.94 519 GLU B N 1
ATOM 8844 C CA . GLU B 1 519 ? -13.844 -7.949 -9.68 1 91.94 519 GLU B CA 1
ATOM 8845 C C . GLU B 1 519 ? -13.328 -7.93 -8.242 1 91.94 519 GLU B C 1
ATOM 8847 O O . GLU B 1 519 ? -12.812 -8.938 -7.75 1 91.94 519 GLU B O 1
ATOM 8852 N N . LEU B 1 520 ? -13.43 -6.812 -7.605 1 92.06 520 LEU B N 1
ATOM 8853 C CA . LEU B 1 520 ? -12.945 -6.676 -6.234 1 92.06 520 LEU B CA 1
ATOM 8854 C C . LEU B 1 520 ? -13.703 -7.621 -5.301 1 92.06 520 LEU B C 1
ATOM 8856 O O . LEU B 1 520 ? -13.141 -8.102 -4.312 1 92.06 520 LEU B O 1
ATOM 8860 N N . LYS B 1 521 ? -14.914 -7.867 -5.645 1 90.81 521 LYS B N 1
ATOM 8861 C CA . LYS B 1 521 ? -15.742 -8.766 -4.852 1 90.81 521 LYS B CA 1
ATOM 8862 C C . LYS B 1 521 ? -15.062 -10.125 -4.668 1 90.81 521 LYS B C 1
ATOM 8864 O O . LYS B 1 521 ? -15.141 -10.727 -3.594 1 90.81 521 LYS B O 1
ATOM 8869 N N . ASP B 1 522 ? -14.359 -10.508 -5.656 1 90.81 522 ASP B N 1
ATOM 8870 C CA . ASP B 1 522 ? -13.734 -11.828 -5.645 1 90.81 522 ASP B CA 1
ATOM 8871 C C . ASP B 1 522 ? -12.297 -11.75 -5.129 1 90.81 522 ASP B C 1
ATOM 8873 O O . ASP B 1 522 ? -11.68 -12.773 -4.836 1 90.81 522 ASP B O 1
ATOM 8877 N N . ALA B 1 523 ? -11.828 -10.586 -5.012 1 91.81 523 ALA B N 1
ATOM 8878 C CA . ALA B 1 523 ? -10.43 -10.422 -4.621 1 91.81 523 ALA B CA 1
ATOM 8879 C C . ALA B 1 523 ? -10.312 -10.094 -3.135 1 91.81 523 ALA B C 1
ATOM 8881 O O . ALA B 1 523 ? -9.219 -10.164 -2.561 1 91.81 523 ALA B O 1
ATOM 8882 N N . ILE B 1 524 ? -11.383 -9.695 -2.533 1 92.31 524 ILE B N 1
ATOM 8883 C CA . ILE B 1 524 ? -11.398 -9.453 -1.094 1 92.31 524 ILE B CA 1
ATOM 8884 C C . ILE B 1 524 ? -11.758 -10.742 -0.361 1 92.31 524 ILE B C 1
ATOM 8886 O O . ILE B 1 524 ? -12.836 -11.305 -0.568 1 92.31 524 ILE B O 1
ATOM 8890 N N . HIS B 1 525 ? -10.859 -11.172 0.448 1 92.12 525 HIS B N 1
ATOM 8891 C CA . HIS B 1 525 ? -11.055 -12.469 1.091 1 92.12 525 HIS B CA 1
ATOM 8892 C C . HIS B 1 525 ? -11.352 -12.305 2.578 1 92.12 525 HIS B C 1
ATOM 8894 O O . HIS B 1 525 ? -10.695 -11.523 3.266 1 92.12 525 HIS B O 1
ATOM 8900 N N . PHE B 1 526 ? -12.414 -12.914 3.027 1 91.31 526 PHE B N 1
ATOM 8901 C CA . PHE B 1 526 ? -12.805 -12.953 4.434 1 91.31 526 PHE B CA 1
ATOM 8902 C C . PHE B 1 526 ? -13.586 -14.227 4.746 1 91.31 526 PHE B C 1
ATOM 8904 O O . PHE B 1 526 ? -14.094 -14.891 3.84 1 91.31 526 PHE B O 1
ATOM 8911 N N . HIS B 1 527 ? -13.641 -14.602 6.012 1 90.06 527 HIS B N 1
ATOM 8912 C CA . HIS B 1 527 ? -14.383 -15.773 6.453 1 90.06 527 HIS B CA 1
ATOM 8913 C C . HIS B 1 527 ? -15.828 -15.422 6.797 1 90.06 527 HIS B C 1
ATOM 8915 O O . HIS B 1 527 ? -16.734 -16.219 6.555 1 90.06 527 HIS B O 1
ATOM 8921 N N . GLU B 1 528 ? -15.859 -14.266 7.402 1 91.75 528 GLU B N 1
ATOM 8922 C CA . GLU B 1 528 ? -17.172 -13.836 7.871 1 91.75 528 GLU B CA 1
ATOM 8923 C C . GLU B 1 528 ? -17.391 -12.352 7.586 1 91.75 528 GLU B C 1
ATOM 8925 O O . GLU B 1 528 ? -16.453 -11.555 7.633 1 91.75 528 GLU B O 1
ATOM 8930 N N . ILE B 1 529 ? -18.656 -12.031 7.234 1 93.5 529 ILE B N 1
ATOM 8931 C CA . ILE B 1 529 ? -19.062 -10.648 7.016 1 93.5 529 ILE B CA 1
ATOM 8932 C C . ILE B 1 529 ? -20.438 -10.406 7.637 1 93.5 529 ILE B C 1
ATOM 8934 O O . ILE B 1 529 ? -21.359 -11.188 7.422 1 93.5 529 ILE B O 1
ATOM 8938 N N . VAL B 1 530 ? -20.5 -9.469 8.539 1 94.81 530 VAL B N 1
ATOM 8939 C CA . VAL B 1 530 ? -21.75 -9.117 9.211 1 94.81 530 VAL B CA 1
ATOM 8940 C C . VAL B 1 530 ? -21.891 -7.598 9.289 1 94.81 530 VAL B C 1
ATOM 8942 O O . VAL B 1 530 ? -20.906 -6.875 9.164 1 94.81 530 VAL B O 1
ATOM 8945 N N . GLU B 1 531 ? -23.141 -7.203 9.359 1 94.94 531 GLU B N 1
ATOM 8946 C CA . GLU B 1 531 ? -23.312 -5.789 9.672 1 94.94 531 GLU B CA 1
ATOM 8947 C C . GLU B 1 531 ? -22.734 -5.449 11.039 1 94.94 531 GLU B C 1
ATOM 8949 O O . GLU B 1 531 ? -22.922 -6.199 12 1 94.94 531 GLU B O 1
ATOM 8954 N N . ALA B 1 532 ? -21.969 -4.391 11.062 1 95 532 ALA B N 1
ATOM 8955 C CA . ALA B 1 532 ? -21.328 -4.023 12.32 1 95 532 ALA B CA 1
ATOM 8956 C C . ALA B 1 532 ? -22.359 -3.834 13.43 1 95 532 ALA B C 1
ATOM 8958 O O . ALA B 1 532 ? -23.375 -3.17 13.234 1 95 532 ALA B O 1
ATOM 8959 N N . PRO B 1 533 ? -22.109 -4.41 14.516 1 92.38 533 PRO B N 1
ATOM 8960 C CA . PRO B 1 533 ? -23.062 -4.266 15.625 1 92.38 533 PRO B CA 1
ATOM 8961 C C . PRO B 1 533 ? -23.109 -2.842 16.172 1 92.38 533 PRO B C 1
ATOM 8963 O O . PRO B 1 533 ? -22.188 -2.047 15.922 1 92.38 533 PRO B O 1
ATOM 8966 N N . ALA B 1 534 ? -24.188 -2.621 16.922 1 94.56 534 ALA B N 1
ATOM 8967 C CA . ALA B 1 534 ? -24.328 -1.325 17.594 1 94.56 534 ALA B CA 1
ATOM 8968 C C . ALA B 1 534 ? -23.25 -1.132 18.641 1 94.56 534 ALA B C 1
ATOM 8970 O O . ALA B 1 534 ? -22.859 -2.08 19.328 1 94.56 534 ALA B O 1
ATOM 8971 N N . HIS B 1 535 ? -22.797 0.075 18.703 1 93.81 535 HIS B N 1
ATOM 8972 C CA . HIS B 1 535 ? -21.844 0.393 19.766 1 93.81 535 HIS B CA 1
ATOM 8973 C C . HIS B 1 535 ? -22.516 0.309 21.125 1 93.81 535 HIS B C 1
ATOM 8975 O O . HIS B 1 535 ? -23.719 0.545 21.25 1 93.81 535 HIS B O 1
ATOM 8981 N N . GLU B 1 536 ? -21.719 -0.056 22.109 1 91.38 536 GLU B N 1
ATOM 8982 C CA . GLU B 1 536 ? -22.25 -0.132 23.469 1 91.38 536 GLU B CA 1
ATOM 8983 C C . GLU B 1 536 ? -22.734 1.23 23.953 1 91.38 536 GLU B C 1
ATOM 8985 O O . GLU B 1 536 ? -22.141 2.26 23.641 1 91.38 536 GLU B O 1
ATOM 8990 N N . HIS B 1 537 ? -23.75 1.182 24.734 1 87.81 537 HIS B N 1
ATOM 8991 C CA . HIS B 1 537 ? -24.375 2.416 25.188 1 87.81 537 HIS B CA 1
ATOM 8992 C C . HIS B 1 537 ? -23.406 3.24 26.031 1 87.81 537 HIS B C 1
ATOM 8994 O O . HIS B 1 537 ? -23.422 4.473 25.969 1 87.81 537 HIS B O 1
ATOM 9000 N N . HIS B 1 538 ? -22.609 2.574 26.75 1 86.44 538 HIS B N 1
ATOM 9001 C CA . HIS B 1 538 ? -21.703 3.309 27.625 1 86.44 538 HIS B CA 1
ATOM 9002 C C . HIS B 1 538 ? -20.656 4.078 26.812 1 86.44 538 HIS B C 1
ATOM 9004 O O . HIS B 1 538 ? -20.219 5.152 27.234 1 86.44 538 HIS B O 1
ATOM 9010 N N . VAL B 1 539 ? -20.312 3.559 25.719 1 89 539 VAL B N 1
ATOM 9011 C CA . VAL B 1 539 ? -19.328 4.227 24.859 1 89 539 VAL B CA 1
ATOM 9012 C C . VAL B 1 539 ? -19.938 5.504 24.281 1 89 539 VAL B C 1
ATOM 9014 O O . VAL B 1 539 ? -19.297 6.559 24.297 1 89 539 VAL B O 1
ATOM 9017 N N . ILE B 1 540 ? -21.141 5.402 23.828 1 89.56 540 ILE B N 1
ATOM 9018 C CA . ILE B 1 540 ? -21.812 6.543 23.219 1 89.56 540 ILE B CA 1
ATOM 9019 C C . ILE B 1 540 ? -22.125 7.594 24.281 1 89.56 540 ILE B C 1
ATOM 9021 O O . ILE B 1 540 ? -21.953 8.789 24.047 1 89.56 540 ILE B O 1
ATOM 9025 N N . ALA B 1 541 ? -22.5 7.117 25.438 1 87.12 541 ALA B N 1
ATOM 9026 C CA . ALA B 1 541 ? -22.828 8.023 26.531 1 87.12 541 ALA B CA 1
ATOM 9027 C C . ALA B 1 541 ? -21.594 8.781 27.016 1 87.12 541 ALA B C 1
ATOM 9029 O O . ALA B 1 541 ? -21.672 9.953 27.375 1 87.12 541 ALA B O 1
ATOM 9030 N N . LEU B 1 542 ? -20.578 8.133 27 1 86.88 542 LEU B N 1
ATOM 9031 C CA . LEU B 1 542 ? -19.328 8.766 27.406 1 86.88 542 LEU B CA 1
ATOM 9032 C C . LEU B 1 542 ? -18.984 9.945 26.5 1 86.88 542 LEU B C 1
ATOM 9034 O O . LEU B 1 542 ? -18.578 11.008 26.984 1 86.88 542 LEU B O 1
ATOM 9038 N N . HIS B 1 543 ? -19.125 9.82 25.312 1 88.94 543 HIS B N 1
ATOM 9039 C CA . HIS B 1 543 ? -18.781 10.867 24.359 1 88.94 543 HIS B CA 1
ATOM 9040 C C . HIS B 1 543 ? -19.844 11.961 24.328 1 88.94 543 HIS B C 1
ATOM 9042 O O . HIS B 1 543 ? -19.516 13.148 24.234 1 88.94 543 HIS B O 1
ATOM 9048 N N . ARG B 1 544 ? -21.109 11.609 24.422 1 87.56 544 ARG B N 1
ATOM 9049 C CA . ARG B 1 544 ? -22.188 12.578 24.297 1 87.56 544 ARG B CA 1
ATOM 9050 C C . ARG B 1 544 ? -22.438 13.305 25.609 1 87.56 544 ARG B C 1
ATOM 9052 O O . ARG B 1 544 ? -22.75 14.5 25.609 1 87.56 544 ARG B O 1
ATOM 9059 N N . HIS B 1 545 ? -22.172 12.539 26.812 1 83.5 545 HIS B N 1
ATOM 9060 C CA . HIS B 1 545 ? -22.562 13.125 28.094 1 83.5 545 HIS B CA 1
ATOM 9061 C C . HIS B 1 545 ? -21.375 13.227 29.047 1 83.5 545 HIS B C 1
ATOM 9063 O O . HIS B 1 545 ? -21.484 13.852 30.094 1 83.5 545 HIS B O 1
ATOM 9069 N N . GLY B 1 546 ? -20.203 12.578 28.688 1 83.06 546 GLY B N 1
ATOM 9070 C CA . GLY B 1 546 ? -19 12.703 29.5 1 83.06 546 GLY B CA 1
ATOM 9071 C C . GLY B 1 546 ? -18.922 11.68 30.609 1 83.06 546 GLY B C 1
ATOM 9072 O O . GLY B 1 546 ? -17.938 11.648 31.359 1 83.06 546 GLY B O 1
ATOM 9073 N N . HIS B 1 547 ? -19.891 10.914 30.906 1 76.19 547 HIS B N 1
ATOM 9074 C CA . HIS B 1 547 ? -19.875 9.898 31.953 1 76.19 547 HIS B CA 1
ATOM 9075 C C . HIS B 1 547 ? -20.453 8.578 31.453 1 76.19 547 HIS B C 1
ATOM 9077 O O . HIS B 1 547 ? -21.234 8.562 30.5 1 76.19 547 HIS B O 1
ATOM 9083 N N . HIS B 1 548 ? -19.734 7.418 31.922 1 67.5 548 HIS B N 1
ATOM 9084 C CA . HIS B 1 548 ? -20.094 6.086 31.469 1 67.5 548 HIS B CA 1
ATOM 9085 C C . HIS B 1 548 ? -21.594 5.828 31.641 1 67.5 548 HIS B C 1
ATOM 9087 O O . HIS B 1 548 ? -22.203 5.133 30.828 1 67.5 548 HIS B O 1
ATOM 9093 N N . PHE B 1 549 ? -21.984 5.898 33 1 59.22 549 PHE B N 1
ATOM 9094 C CA . PHE B 1 549 ? -23.375 5.598 33.25 1 59.22 549 PHE B CA 1
ATOM 9095 C C . PHE B 1 549 ? -24.281 6.703 32.719 1 59.22 549 PHE B C 1
ATOM 9097 O O . PHE B 1 549 ? -23.969 7.887 32.844 1 59.22 549 PHE B O 1
ATOM 9104 N N . GLY B 1 550 ? -24.734 6.805 31.688 1 46.31 550 GLY B N 1
ATOM 9105 C CA . GLY B 1 550 ? -25.688 7.789 31.219 1 46.31 550 GLY B CA 1
ATOM 9106 C C . GLY B 1 550 ? -26.062 8.82 32.25 1 46.31 550 GLY B C 1
ATOM 9107 O O . GLY B 1 550 ? -25.906 8.57 33.469 1 46.31 550 GLY B O 1
ATOM 9108 N N . GLY B 1 551 ? -26.328 10.211 31.891 1 44.19 551 GLY B N 1
ATOM 9109 C CA . GLY B 1 551 ? -26.781 11.445 32.5 1 44.19 551 GLY B CA 1
ATOM 9110 C C . GLY B 1 551 ? -27.219 11.273 33.938 1 44.19 551 GLY B C 1
ATOM 9111 O O . GLY B 1 551 ? -28 12.062 34.469 1 44.19 551 GLY B O 1
ATOM 9112 N N . LEU B 1 552 ? -27.234 9.969 34.531 1 48.12 552 LEU B N 1
ATOM 9113 C CA . LEU B 1 552 ? -27.875 10.133 35.844 1 48.12 552 LEU B CA 1
ATOM 9114 C C . LEU B 1 552 ? -26.969 10.906 36.781 1 48.12 552 LEU B C 1
ATOM 9116 O O . LEU B 1 552 ? -25.797 10.586 36.938 1 48.12 552 LEU B O 1
ATOM 9120 N N . PRO B 1 553 ? -27.312 12.023 37.094 1 47.53 553 PRO B N 1
ATOM 9121 C CA . PRO B 1 553 ? -26.562 12.953 37.938 1 47.53 553 PRO B CA 1
ATOM 9122 C C . PRO B 1 553 ? -25.984 12.297 39.188 1 47.53 553 PRO B C 1
ATOM 9124 O O . PRO B 1 553 ? -26.484 11.258 39.625 1 47.53 553 PRO B O 1
ATOM 9127 N N . THR B 1 554 ? -24.766 12.547 39.562 1 53.25 554 THR B N 1
ATOM 9128 C CA . THR B 1 554 ? -24.156 12.133 40.812 1 53.25 554 THR B CA 1
ATOM 9129 C C . THR B 1 554 ? -25.234 11.984 41.906 1 53.25 554 THR B C 1
ATOM 9131 O O . THR B 1 554 ? -25.141 11.094 42.75 1 53.25 554 THR B O 1
ATOM 9134 N N . ILE B 1 555 ? -26.234 12.781 41.75 1 57.69 555 ILE B N 1
ATOM 9135 C CA . ILE B 1 555 ? -27.328 12.758 42.688 1 57.69 555 ILE B CA 1
ATOM 9136 C C . ILE B 1 555 ? -28.094 11.43 42.562 1 57.69 555 ILE B C 1
ATOM 9138 O O . ILE B 1 555 ? -28.562 10.891 43.562 1 57.69 555 ILE B O 1
ATOM 9142 N N . PHE B 1 556 ? -27.969 10.852 41.438 1 57.78 556 PHE B N 1
ATOM 9143 C CA . PHE B 1 556 ? -28.672 9.586 41.25 1 57.78 556 PHE B CA 1
ATOM 9144 C C . PHE B 1 556 ? -27.922 8.453 41.938 1 57.78 556 PHE B C 1
ATOM 9146 O O . PHE B 1 556 ? -28.516 7.672 42.688 1 57.78 556 PHE B O 1
ATOM 9153 N N . TRP B 1 557 ? -26.766 8.367 41.781 1 61.81 557 TRP B N 1
ATOM 9154 C CA . TRP B 1 557 ? -25.969 7.316 42.406 1 61.81 557 TRP B CA 1
ATOM 9155 C C . TRP B 1 557 ? -25.859 7.527 43.906 1 61.81 557 TRP B C 1
ATOM 9157 O O . TRP B 1 557 ? -25.875 6.566 44.688 1 61.81 557 TRP B O 1
ATOM 9167 N N . VAL B 1 558 ? -25.844 8.797 44.281 1 65.31 558 VAL B N 1
ATOM 9168 C CA . VAL B 1 558 ? -25.922 9.117 45.719 1 65.31 558 VAL B CA 1
ATOM 9169 C C . VAL B 1 558 ? -27.281 8.719 46.281 1 65.31 558 VAL B C 1
ATOM 9171 O O . VAL B 1 558 ? -27.375 8.18 47.375 1 65.31 558 VAL B O 1
ATOM 9174 N N . SER B 1 559 ? -28.297 8.844 45.438 1 64.88 559 SER B N 1
ATOM 9175 C CA . SER B 1 559 ? -29.641 8.453 45.844 1 64.88 559 SER B CA 1
ATOM 9176 C C . SER B 1 559 ? -29.781 6.938 45.906 1 64.88 559 SER B C 1
ATOM 9178 O O . SER B 1 559 ? -30.391 6.414 46.844 1 64.88 559 SER B O 1
ATOM 9180 N N . ILE B 1 560 ? -29.172 6.32 45.062 1 72.56 560 ILE B N 1
ATOM 9181 C CA . ILE B 1 560 ? -29.25 4.863 45.062 1 72.56 560 ILE B CA 1
ATOM 9182 C C . ILE B 1 560 ? -28.438 4.316 46.25 1 72.56 560 ILE B C 1
ATOM 9184 O O . ILE B 1 560 ? -28.906 3.424 46.969 1 72.56 560 ILE B O 1
ATOM 9188 N N . SER B 1 561 ? -27.281 4.758 46.438 1 71.06 561 SER B N 1
ATOM 9189 C CA . SER B 1 561 ? -26.484 4.367 47.625 1 71.06 561 SER B CA 1
ATOM 9190 C C . SER B 1 561 ? -27.219 4.688 48.906 1 71.06 561 SER B C 1
ATOM 9192 O O . SER B 1 561 ? -27.203 3.895 49.844 1 71.06 561 SER B O 1
ATOM 9194 N N . PHE B 1 562 ? -27.859 5.863 48.906 1 72.5 562 PHE B N 1
ATOM 9195 C CA . PHE B 1 562 ? -28.672 6.266 50.062 1 72.5 562 PHE B CA 1
ATOM 9196 C C . PHE B 1 562 ? -29.875 5.336 50.219 1 72.5 562 PHE B C 1
ATOM 9198 O O . PHE B 1 562 ? -30.172 4.902 51.344 1 72.5 562 PHE B O 1
ATOM 9205 N N . LEU B 1 563 ? -30.438 4.934 49.125 1 73.19 563 LEU B N 1
ATOM 9206 C CA . LEU B 1 563 ? -31.594 4.035 49.188 1 73.19 563 LEU B CA 1
ATOM 9207 C C . LEU B 1 563 ? -31.172 2.639 49.625 1 73.19 563 LEU B C 1
ATOM 9209 O O . LEU B 1 563 ? -31.859 1.994 50.406 1 73.19 563 LEU B O 1
ATOM 9213 N N . VAL B 1 564 ? -30.078 2.209 49.219 1 76 564 VAL B N 1
ATOM 9214 C CA . VAL B 1 564 ? -29.547 0.914 49.594 1 76 564 VAL B CA 1
ATOM 9215 C C . VAL B 1 564 ? -29.156 0.949 51.094 1 76 564 VAL B C 1
ATOM 9217 O O . VAL B 1 564 ? -29.453 0.009 51.844 1 76 564 VAL B O 1
ATOM 9220 N N . ALA B 1 565 ? -28.594 2.002 51.531 1 74.75 565 ALA B N 1
ATOM 9221 C CA . ALA B 1 565 ? -28.234 2.172 52.938 1 74.75 565 ALA B CA 1
ATOM 9222 C C . ALA B 1 565 ? -29.484 2.229 53.812 1 74.75 565 ALA B C 1
ATOM 9224 O O . ALA B 1 565 ? -29.531 1.59 54.844 1 74.75 565 ALA B O 1
ATOM 9225 N N . VAL B 1 566 ? -30.5 2.934 53.312 1 75.31 566 VAL B N 1
ATOM 9226 C CA . VAL B 1 566 ? -31.766 3.041 54.031 1 75.31 566 VAL B CA 1
ATOM 9227 C C . VAL B 1 566 ? -32.469 1.68 54.094 1 75.31 566 VAL B C 1
ATOM 9229 O O . VAL B 1 566 ? -33 1.282 55.125 1 75.31 566 VAL B O 1
ATOM 9232 N N . PHE B 1 567 ? -32.344 0.975 53.031 1 74.69 567 PHE B N 1
ATOM 9233 C CA . PHE B 1 567 ? -32.938 -0.355 52.969 1 74.69 567 PHE B CA 1
ATOM 9234 C C . PHE B 1 567 ? -32.25 -1.303 53.938 1 74.69 567 PHE B C 1
ATOM 9236 O O . PHE B 1 567 ? -32.906 -2.051 54.656 1 74.69 567 PHE B O 1
ATOM 9243 N N . HIS B 1 568 ? -31 -1.298 54.031 1 76.5 568 HIS B N 1
ATOM 9244 C CA . HIS B 1 568 ? -30.25 -2.146 54.969 1 76.5 568 HIS B CA 1
ATOM 9245 C C . HIS B 1 568 ? -30.484 -1.722 56.406 1 76.5 568 HIS B C 1
ATOM 9247 O O . HIS B 1 568 ? -30.609 -2.568 57.312 1 76.5 568 HIS B O 1
ATOM 9253 N N . LEU B 1 569 ? -30.625 -0.456 56.594 1 75.81 569 LEU B N 1
ATOM 9254 C CA . LEU B 1 569 ? -30.953 0.044 57.906 1 75.81 569 LEU B CA 1
ATOM 9255 C C . LEU B 1 569 ? -32.375 -0.378 58.312 1 75.81 569 LEU B C 1
ATOM 9257 O O . LEU B 1 569 ? -32.594 -0.743 59.469 1 75.81 569 LEU B O 1
ATOM 9261 N N . PHE B 1 570 ? -33.219 -0.392 57.344 1 73.44 570 PHE B N 1
ATOM 9262 C CA . PHE B 1 570 ? -34.594 -0.866 57.594 1 73.44 570 PHE B CA 1
ATOM 9263 C C . PHE B 1 570 ? -34.594 -2.363 57.875 1 73.44 570 PHE B C 1
ATOM 9265 O O . PHE B 1 570 ? -35.281 -2.818 58.781 1 73.44 570 PHE B O 1
ATOM 9272 N N . LEU B 1 571 ? -33.844 -3.061 57.156 1 75.44 571 LEU B N 1
ATOM 9273 C CA . LEU B 1 571 ? -33.75 -4.5 57.375 1 75.44 571 LEU B CA 1
ATOM 9274 C C . LEU B 1 571 ? -33.094 -4.812 58.719 1 75.44 571 LEU B C 1
ATOM 9276 O O . LEU B 1 571 ? -33.531 -5.727 59.406 1 75.44 571 LEU B O 1
ATOM 9280 N N . PHE B 1 572 ? -32.156 -4.102 59.062 1 74.94 572 PHE B N 1
ATOM 9281 C CA . PHE B 1 572 ? -31.516 -4.238 60.344 1 74.94 572 PHE B CA 1
ATOM 9282 C C . PHE B 1 572 ? -32.5 -3.908 61.469 1 74.94 572 PHE B C 1
ATOM 9284 O O . PHE B 1 572 ? -32.531 -4.594 62.5 1 74.94 572 PHE B O 1
ATOM 9291 N N . LYS B 1 573 ? -33.25 -2.908 61.219 1 73.62 573 LYS B N 1
ATOM 9292 C CA . LYS B 1 573 ? -34.281 -2.549 62.188 1 73.62 573 LYS B CA 1
ATOM 9293 C C . LYS B 1 573 ? -35.312 -3.65 62.312 1 73.62 573 LYS B C 1
ATOM 9295 O O . LYS B 1 573 ? -35.75 -3.988 63.406 1 73.62 573 LYS B O 1
ATOM 9300 N N . LEU B 1 574 ? -35.594 -4.246 61.25 1 73.06 574 LEU B N 1
ATOM 9301 C CA . LEU B 1 574 ? -36.562 -5.336 61.281 1 73.06 574 LEU B CA 1
ATOM 9302 C C . LEU B 1 574 ? -36 -6.562 61.969 1 73.06 574 LEU B C 1
ATOM 9304 O O . LEU B 1 574 ? -36.688 -7.215 62.781 1 73.06 574 LEU B O 1
ATOM 9308 N N . ILE B 1 575 ? -34.812 -6.832 61.719 1 70.44 575 ILE B N 1
ATOM 9309 C CA . ILE B 1 575 ? -34.156 -7.961 62.375 1 70.44 575 ILE B CA 1
ATOM 9310 C C . ILE B 1 575 ? -33.969 -7.668 63.875 1 70.44 575 ILE B C 1
ATOM 9312 O O . ILE B 1 575 ? -34.219 -8.531 64.688 1 70.44 575 ILE B O 1
ATOM 9316 N N . TYR B 1 576 ? -33.625 -6.48 64.188 1 69.25 576 TYR B N 1
ATOM 9317 C CA . TYR B 1 576 ? -33.469 -6.066 65.562 1 69.25 576 TYR B CA 1
ATOM 9318 C C . TYR B 1 576 ? -34.781 -6.094 66.312 1 69.25 576 TYR B C 1
ATOM 9320 O O . TYR B 1 576 ? -34.844 -6.582 67.438 1 69.25 576 TYR B O 1
ATOM 9328 N N . ASN B 1 577 ? -35.781 -5.633 65.625 1 69.06 577 ASN B N 1
ATOM 9329 C CA . ASN B 1 577 ? -37.094 -5.684 66.25 1 69.06 577 ASN B CA 1
ATOM 9330 C C . ASN B 1 577 ? -37.562 -7.121 66.438 1 69.06 577 ASN B C 1
ATOM 9332 O O . ASN B 1 577 ? -38.188 -7.445 67.438 1 69.06 577 ASN B O 1
ATOM 9336 N N . GLU B 1 578 ? -37.25 -7.91 65.438 1 61.28 578 GLU B N 1
ATOM 9337 C CA . GLU B 1 578 ? -37.625 -9.312 65.562 1 61.28 578 GLU B CA 1
ATOM 9338 C C . GLU B 1 578 ? -36.812 -10.008 66.688 1 61.28 578 GLU B C 1
ATOM 9340 O O . GLU B 1 578 ? -37.375 -10.812 67.438 1 61.28 578 GLU B O 1
ATOM 9345 N N . TYR B 1 579 ? -35.625 -9.742 66.812 1 60.94 579 TYR B N 1
ATOM 9346 C CA . TYR B 1 579 ? -34.781 -10.328 67.875 1 60.94 579 TYR B CA 1
ATOM 9347 C C . TYR B 1 579 ? -35.156 -9.773 69.188 1 60.94 579 TYR B C 1
ATOM 9349 O O . TYR B 1 579 ? -35.188 -10.508 70.188 1 60.94 579 TYR B O 1
ATOM 9357 N N . CYS B 1 580 ? -35.375 -8.508 69.25 1 58.75 580 CYS B N 1
ATOM 9358 C CA . CYS B 1 580 ? -35.75 -7.93 70.562 1 58.75 580 CYS B CA 1
ATOM 9359 C C . CYS B 1 580 ? -37.188 -8.266 70.938 1 58.75 580 CYS B C 1
ATOM 9361 O O . CYS B 1 580 ? -37.562 -8.312 72.062 1 58.75 580 CYS B O 1
ATOM 9363 N N . ALA B 1 581 ? -38.031 -8.43 70 1 57.66 581 ALA B N 1
ATOM 9364 C CA . ALA B 1 581 ? -39.375 -8.891 70.312 1 57.66 581 ALA B CA 1
ATOM 9365 C C . ALA B 1 581 ? -39.375 -10.344 70.812 1 57.66 581 ALA B C 1
ATOM 9367 O O . ALA B 1 581 ? -40.188 -10.727 71.625 1 57.66 581 ALA B O 1
ATOM 9368 N N . TYR B 1 582 ? -38.562 -11.188 70.25 1 51.59 582 TYR B N 1
ATOM 9369 C CA . TYR B 1 582 ? -38.5 -12.562 70.688 1 51.59 582 TYR B CA 1
ATOM 9370 C C . TYR B 1 582 ? -37.969 -12.625 72.125 1 51.59 582 TYR B C 1
ATOM 9372 O O . TYR B 1 582 ? -38.406 -13.477 72.938 1 51.59 582 TYR B O 1
ATOM 9380 N N . GLN B 1 583 ? -37.156 -11.75 72.625 1 52.38 583 GLN B N 1
ATOM 9381 C CA . GLN B 1 583 ? -36.75 -11.828 74.062 1 52.38 583 GLN B CA 1
ATOM 9382 C C . GLN B 1 583 ? -37.906 -11.398 74.938 1 52.38 583 GLN B C 1
ATOM 9384 O O . GLN B 1 583 ? -37.969 -11.859 76.125 1 52.38 583 GLN B O 1
ATOM 9389 N N . GLY B 1 584 ? -38.781 -10.594 74.5 1 44.62 584 GLY B N 1
ATOM 9390 C CA . GLY B 1 584 ? -39.875 -10.242 75.375 1 44.62 584 GLY B CA 1
ATOM 9391 C C . GLY B 1 584 ? -40.938 -11.352 75.5 1 44.62 584 GLY B C 1
ATOM 9392 O O . GLY B 1 584 ? -41.844 -11.25 76.312 1 44.62 584 GLY B O 1
ATOM 9393 N N . ARG B 1 585 ? -40.969 -12.25 74.5 1 50.28 585 ARG B N 1
ATOM 9394 C CA . ARG B 1 585 ? -41.969 -13.273 74.688 1 50.28 585 ARG B CA 1
ATOM 9395 C C . ARG B 1 585 ? -41.562 -14.227 75.812 1 50.28 585 ARG B C 1
ATOM 9397 O O . ARG B 1 585 ? -42.438 -14.859 76.438 1 50.28 585 ARG B O 1
ATOM 9404 N N . TYR B 1 586 ? -40.344 -14.484 76.062 1 41.03 586 TYR B N 1
ATOM 9405 C CA . TYR B 1 586 ? -40.094 -15.453 77.125 1 41.03 586 TYR B CA 1
ATOM 9406 C C . TYR B 1 586 ? -40.188 -14.805 78.5 1 41.03 586 TYR B C 1
ATOM 9408 O O . TYR B 1 586 ? -40.031 -15.477 79.5 1 41.03 586 TYR B O 1
ATOM 9416 N N . ARG B 1 587 ? -40.219 -13.422 78.625 1 38.88 587 ARG B N 1
ATOM 9417 C CA . ARG B 1 587 ? -40.375 -13.008 80 1 38.88 587 ARG B CA 1
ATOM 9418 C C . ARG B 1 587 ? -41.844 -12.992 80.438 1 38.88 587 ARG B C 1
ATOM 9420 O O . ARG B 1 587 ? -42.156 -12.75 81.562 1 38.88 587 ARG B O 1
ATOM 9427 N N . MET B 1 588 ? -42.844 -13.117 79.438 1 28.86 588 MET B N 1
ATOM 9428 C CA . MET B 1 588 ? -44.094 -13.438 80.125 1 28.86 588 MET B CA 1
ATOM 9429 C C . MET B 1 588 ? -44.281 -14.953 80.25 1 28.86 588 MET B C 1
ATOM 9431 O O . MET B 1 588 ? -43.969 -15.68 79.312 1 28.86 588 MET B O 1
#

Nearest PDB structures (foldseek):
  1h54-assembly1_B  TM=7.075E-01  e=1.066E-12  Levilactobacillus brevis
  7fe3-assembly1_A  TM=7.177E-01  e=3.419E-11  Flavobacterium johnsoniae UW101
  1h54-assembly1_A  TM=5.276E-01  e=1.491E-12  Levilactobacillus brevis
  6w0p-assembly1_B  TM=6.440E-01  e=7.481E-11  gut metagenome
  4ktp-assembly1_B  TM=6.504E-01  e=5.299E-10  [Bacillus] selenitireducens MLS10

Radius of gyration: 42.77 Å; Cα contacts (8 Å, |Δi|>4): 2416; chains: 2; bounding box: 82×132×126 Å